Protein AF-A0A0M0J3P8-F1 (afdb_monomer_lite)

Radius of gyration: 69.75 Å; chains: 1; bounding box: 180×52×257 Å

Foldseek 3Di:
DVVVVVVVVVVVVVVVVVVVVVVVVVVVVVVVVVVVVVVVVVVVVVVVVVVVVVVVVVVVVVVVVVVVVVVVVVVVVVVVVVVVVVVVVVVVVVVVVVVVVVVVVVVVVVVVVVVVVVVVVVVVVVVVVVVVVVVVVVVVVVVVVVVVVVVVVVVVVVVVVVDPDDDDDPVVVVVVVVVVVVVVVVVVVVVVVVVVVVVVVVVVVVVVVVVVVVVVVVVVVVVVVVVVPPDDDDDDDDDDDDCCVVCVVVVVVVVVVVVVVVVVVVVVVVVVVVVVVVVVVVVVVVVVVVVVVVVVVVVVVVVVVVVVVVVVVVVVVVVVVVVVVVVVVVVVVVVVVVVVVVVVVVVVVVVVVVVVVVVVVVVVVVVVVVVVVVVVVVVVVVVVVVVVVVVVVVVVVVVVVVVVVVVVVVVVVVVVVVVVVVVVVVVVPPPDDDDDDDDDDDDDPPVVVVVVVVVVVVVVVVVVVVVVVVVVVVVVVVVVVVVVVVVVVVVVVVVVVVVCCVPPVVVVVVVVVVVVVVVVVVVVVVVVVVVVVVVVVVVVVVVVVVVVVVVVVVVVVVVVVVVVVVVVVVVVVVVVVVVVVVVVVVVVVVVVVVPVVPPVVPPVPPPPPDPPDPPPPPVVVVVVPVVVVVVVVVVVVVVVVVVVVVVVVVVVVVVVVVVVVVVVVVVVVVVVVVVVVVVVVVVVVVVVVVVVVVVVVLVVVLVVLVVVLVVLVVVLVVLVVVLVVLVVVLVVLVVVLVVLVVVLVVLVVVLVVLVVVVVVDPDDCVVVSVVVNVVSVVVSVVSVVVSVVSVVVSVVSVVVSVVSVVVSVVSVVVSVVSVVVSVVSVVVVVVVVVVVVVVVVVCVVVVVVVVVVVVVVVVVVVVVVVVVVVVCVVVVPDPPPPPPDDDPDDDDDDDDPVVVVLLVLLVVLLVVLVVVVVVVPPADFDPDDSVVLSCVCVVVVPDSVCSNVSSNVNGRD

Secondary structure (DSSP, 8-state):
-HHHHHHHHHHHHHHHHHHHHHHHHHHHHHHHHHHHHHHHHHHHHHHHHHHHHHHHHHHHHHHHHHHHHHHHHHHHHHHHHHHHHHHHHHHHHHHHHHHHHHHHHHHHHHHHHHHHHHHHHHHHHHHHHHHHHHHHHHHHHHHHHHHHHHHHHHHHHHHHHH--S----SHHHHHHHHHHHHHHHHHHHHHHHHHHHHHHHHHHHHHHHHHHHHHHHHHHHHHHHHTTT-SS--------SSSHHHHHHHHHHHHHHHHHHHHHHHHHHHHHHHHHHHHHHHHHHHHHHHHHHHHHHHHHHHHHHHHHHHHHHHHHHHHHHHHHHHHHHHHHHHHHHHHHHHHHHHHHHHHHHHHHHHHHHHHHHHHHHHHHHHHHHHHHHHHHHHHHHHHHHHHHHHHHHHHHHHHHHHHHHHHHHHHHHHHHHTTTSTTS-----------SSSHHHHHHHHHHHHHHHHHHHHHHHHHHHHHHHHHHHHHHHHHHHHHHHHHHHHHHIIIIIHHHHHHHHHHHHHHHHHHHHHHHHHHHHHHHHHHHHHHHHHHHHHHHHHHHHHHHHHHHHHHHHHHHHHHHHHHHHHHHHHHHHHHHTTTTTTGGGSGGGTTS-------STTSSTTSTTTHHHHHHHHHHHHHHHHHHHHHHHHHHHHHHHHHHHHHHHHHHHHHHHHHHHHHHHHHHHHHHHHHHHHHHHHHHHHHHHHHHHHHHHHHHHHHHHHHHHHHHHHHHHHHHHHHHHHHHHHHHHHHHHHHHHHTT--SS-HHHHHHHHHHHHHHHHHHHHHHHHHHHHHHHHHHHHHHHHHHHHHHHHHHHHHHHHHHHHHHHHHHHHHHHHHHHHHHHHHHHHHHHHHHHHHHHHHHHHHHHHHHHHHHT--TTTSSSS---S---S---HHHHHHHHHHHHHHHHHHHHHHHSTT-------HHHHHHHHHHTT--GGGHHHHHHHHHH-

Sequence (957 aa):
MAAAEARLEALKAEVLAAQQVAEEQGKENDRLRHQLGEKQARHNELASKERLAQSRLSTLAVESEDLKELVAGLRDELDAKEFELRSEKEALQQSREQAAQWQRQLGEVRTRLAAAEAAEKTAAERASAAESARALAEADAERARRDAAAQRSESRVAMVQETGMAGGLQATELAAQLRDELQGAQALVRDQAVKLATLAESEHAKSFEIDSLEKRLLALGKLLEEAQSDNSAKESQLGKATHEVWEGALQQQMWNEETKAAKVRLEILQKELEAKNERLREAEQELSVLRASVSQQQVTVASAERALEKMRKAELDHAHELRQMQSRAEQAEATKASLEAQLAQLKASLAEARQASVDKEQAVAHARSQQLAAELRAADAEQRRDTEGRRAAVAEAEVHVAVDRYARLKDVCSDLRARLEQRESALADAYGADETRRNVSEPLAMQQLEEAKDQAKALEQSLAGRDERHKMLLDTLTALRRVLAERENRVRELTEHVARLESVEIPILKEEKEAAREQAAAANKSIQGAELRLSELRQRFDEAQAHVSQLTTTLTEALEAKNTAEEHAAQQATLAAARQREAIEVAEQRRGEATRAEELFAELRGLRDGHHNLKQSYSQAQAELDASAERREAAEDAAELERQRARANAFDLEMMRDALADERSKHRLKEAELLARDEQIRTLNELLEAARAKVRARSDRADELHAHLRQAALEGEARATELAAAHGRISSLEVAVTAKDEQLEHVRSKLKAAAMGKLRHAGGAEASLGASVEALSDELRAKDEQVALLRQSIAVLEEEMLAKEGRAGATDEKHALLQRECAARDEQIMVLAEKLQAAQLEIKIGGSQLGRKNEELAMELQTTKAALMQAQRLAGIDPVAEALTSTKGLVPDGVSLDSQVKGRFFHNTCLLVKVLLAAQTKVKLNNLPIEELYRDVIAKALPVDAWPQYVYERFTG

Structure (mmCIF, N/CA/C/O backbone):
data_AF-A0A0M0J3P8-F1
#
_entry.id   AF-A0A0M0J3P8-F1
#
loop_
_atom_site.group_PDB
_atom_site.id
_atom_site.type_symbol
_atom_site.label_atom_id
_atom_site.label_alt_id
_atom_site.label_comp_id
_atom_site.label_asym_id
_atom_site.label_entity_id
_atom_site.label_seq_id
_atom_site.pdbx_PDB_ins_code
_atom_site.Cartn_x
_atom_site.Cartn_y
_atom_site.Cartn_z
_atom_site.occupancy
_atom_site.B_iso_or_equiv
_atom_site.auth_seq_id
_atom_site.auth_comp_id
_atom_site.auth_asym_id
_atom_site.auth_atom_id
_atom_site.pdbx_PDB_model_num
ATOM 1 N N . MET A 1 1 ? -86.130 1.426 -67.178 1.00 63.56 1 MET A N 1
ATOM 2 C CA . MET A 1 1 ? -86.038 0.469 -66.056 1.00 63.56 1 MET A CA 1
ATOM 3 C C . MET A 1 1 ? -84.650 -0.160 -66.032 1.00 63.56 1 MET A C 1
ATOM 5 O O . MET A 1 1 ? -83.823 0.377 -65.316 1.00 63.56 1 MET A O 1
ATOM 9 N N . ALA A 1 2 ? -84.317 -1.113 -66.911 1.00 72.94 2 ALA A N 1
ATOM 10 C CA . ALA A 1 2 ? -82.998 -1.773 -66.917 1.00 72.94 2 ALA A CA 1
ATOM 11 C C . ALA A 1 2 ? -81.777 -0.820 -66.979 1.00 72.94 2 ALA A C 1
ATOM 13 O O . ALA A 1 2 ? -80.814 -0.996 -66.244 1.00 72.94 2 ALA A O 1
ATOM 14 N N . ALA A 1 3 ? -81.822 0.248 -67.789 1.00 72.44 3 ALA A N 1
ATOM 15 C CA . ALA A 1 3 ? -80.732 1.236 -67.843 1.00 72.44 3 ALA A CA 1
ATOM 16 C C . ALA A 1 3 ? -80.591 2.078 -66.556 1.00 72.44 3 ALA A C 1
ATOM 18 O O . ALA A 1 3 ? -79.498 2.534 -66.230 1.00 72.44 3 ALA A O 1
ATOM 19 N N . ALA A 1 4 ? -81.688 2.283 -65.821 1.00 73.88 4 ALA A N 1
ATOM 20 C CA . ALA A 1 4 ? -81.665 2.988 -64.541 1.00 73.88 4 ALA A CA 1
ATOM 21 C C . ALA A 1 4 ? -81.135 2.079 -63.422 1.00 73.88 4 ALA A C 1
ATOM 23 O O . ALA A 1 4 ? -80.360 2.540 -62.593 1.00 73.88 4 ALA A O 1
ATOM 24 N N . GLU A 1 5 ? -81.478 0.788 -63.446 1.00 80.44 5 GLU A N 1
ATOM 25 C CA . GLU A 1 5 ? -80.933 -0.221 -62.527 1.00 80.44 5 GLU A CA 1
ATOM 26 C C . GLU A 1 5 ? -79.431 -0.430 -62.746 1.00 80.44 5 GLU A C 1
ATOM 28 O O . GLU A 1 5 ? -78.668 -0.391 -61.786 1.00 80.44 5 GLU A O 1
ATOM 33 N N . ALA A 1 6 ? -78.979 -0.530 -64.000 1.00 82.75 6 ALA A N 1
ATOM 34 C CA . ALA A 1 6 ? -77.553 -0.626 -64.314 1.00 82.75 6 ALA A CA 1
ATOM 35 C C . ALA A 1 6 ? -76.767 0.607 -63.836 1.00 82.75 6 ALA A C 1
ATOM 37 O O . ALA A 1 6 ? -75.661 0.482 -63.315 1.00 82.75 6 ALA A O 1
ATOM 38 N N . ARG A 1 7 ? -77.351 1.807 -63.962 1.00 84.25 7 ARG A N 1
ATOM 39 C CA . ARG A 1 7 ? -76.732 3.046 -63.475 1.00 84.25 7 ARG A CA 1
ATOM 40 C C . ARG A 1 7 ? -76.731 3.139 -61.948 1.00 84.25 7 ARG A C 1
ATOM 42 O O . ARG A 1 7 ? -75.782 3.670 -61.383 1.00 84.25 7 ARG A O 1
ATOM 49 N N . LEU A 1 8 ? -77.761 2.616 -61.283 1.00 84.25 8 LEU A N 1
ATOM 50 C CA . LEU A 1 8 ? -77.822 2.544 -59.824 1.00 84.25 8 LEU A CA 1
ATOM 51 C C . LEU A 1 8 ? -76.768 1.572 -59.271 1.00 84.25 8 LEU A C 1
ATOM 53 O O . LEU A 1 8 ? -76.088 1.909 -58.308 1.00 84.25 8 LEU A O 1
ATOM 57 N N . GLU A 1 9 ? -76.594 0.403 -59.890 1.00 85.75 9 GLU A N 1
ATOM 58 C CA . GLU A 1 9 ? -75.560 -0.562 -59.492 1.00 85.75 9 GLU A CA 1
ATOM 59 C C . GLU A 1 9 ? -74.143 -0.044 -59.774 1.00 85.75 9 GLU A C 1
ATOM 61 O O . GLU A 1 9 ? -73.262 -0.194 -58.930 1.00 85.75 9 GLU A O 1
ATOM 66 N N . ALA A 1 10 ? -73.930 0.665 -60.888 1.00 84.62 10 ALA A N 1
ATOM 67 C CA . ALA A 1 10 ? -72.659 1.341 -61.152 1.00 84.62 10 ALA A CA 1
ATOM 68 C C . ALA A 1 10 ? -72.343 2.411 -60.091 1.00 84.62 10 ALA A C 1
ATOM 70 O O . ALA A 1 10 ? -71.235 2.443 -59.564 1.00 84.62 10 ALA A O 1
ATOM 71 N N . LEU A 1 11 ? -73.328 3.232 -59.705 1.00 86.38 11 LEU A N 1
ATOM 72 C CA . LEU A 1 11 ? -73.150 4.233 -58.648 1.00 86.38 11 LEU A CA 1
ATOM 73 C C . LEU A 1 11 ? -72.899 3.596 -57.275 1.00 86.38 11 LEU A C 1
ATOM 75 O O . LEU A 1 11 ? -72.090 4.107 -56.508 1.00 86.38 11 LEU A O 1
ATOM 79 N N . LYS A 1 12 ? -73.544 2.468 -56.950 1.00 87.62 12 LYS A N 1
ATOM 80 C CA . LYS A 1 12 ? -73.247 1.724 -55.713 1.00 87.62 12 LYS A CA 1
ATOM 81 C C . LYS A 1 12 ? -71.823 1.173 -55.713 1.00 87.62 12 LYS A C 1
ATOM 83 O O . LYS A 1 12 ? -71.157 1.248 -54.683 1.00 87.62 12 LYS A O 1
ATOM 88 N N . ALA A 1 13 ? -71.356 0.651 -56.847 1.00 85.88 13 ALA A N 1
ATOM 89 C CA . ALA A 1 13 ? -69.987 0.168 -56.992 1.00 85.88 13 ALA A CA 1
ATOM 90 C C . ALA A 1 13 ? -68.965 1.311 -56.860 1.00 85.88 13 ALA A C 1
ATOM 92 O O . ALA A 1 13 ? -67.968 1.151 -56.161 1.00 85.88 13 ALA A O 1
ATOM 93 N N . GLU A 1 14 ? -69.238 2.481 -57.447 1.00 87.00 14 GLU A N 1
ATOM 94 C CA . GLU A 1 14 ? -68.400 3.677 -57.285 1.00 87.00 14 GLU A CA 1
ATOM 95 C C . GLU A 1 14 ? -68.372 4.173 -55.833 1.00 87.00 14 GLU A C 1
ATOM 97 O O . GLU A 1 14 ? -67.305 4.507 -55.323 1.00 87.00 14 GLU A O 1
ATOM 102 N N . VAL A 1 15 ? -69.512 4.172 -55.134 1.00 86.94 15 VAL A N 1
ATOM 103 C CA . VAL A 1 15 ? -69.578 4.555 -53.714 1.00 86.94 15 VAL A CA 1
ATOM 104 C C . VAL A 1 15 ? -68.813 3.564 -52.834 1.00 86.94 15 VAL A C 1
ATOM 106 O O . VAL A 1 15 ? -68.082 3.993 -51.943 1.00 86.94 15 VAL A O 1
ATOM 109 N N . LEU A 1 16 ? -68.921 2.258 -53.093 1.00 87.94 16 LEU A N 1
ATOM 110 C CA . LEU A 1 16 ? -68.153 1.234 -52.377 1.00 87.94 16 LEU A CA 1
ATOM 111 C C . LEU A 1 16 ? -66.647 1.366 -52.631 1.00 87.94 16 LEU A C 1
ATOM 113 O O . LEU A 1 16 ? -65.863 1.290 -51.688 1.00 87.94 16 LEU A O 1
ATOM 117 N N . ALA A 1 17 ? -66.238 1.623 -53.875 1.00 84.44 17 ALA A N 1
ATOM 118 C CA . ALA A 1 17 ? -64.838 1.868 -54.207 1.00 84.44 17 ALA A CA 1
ATOM 119 C C . ALA A 1 17 ? -64.314 3.142 -53.521 1.00 84.44 17 ALA A C 1
ATOM 121 O O . ALA A 1 17 ? -63.229 3.134 -52.945 1.00 84.44 17 ALA A O 1
ATOM 122 N N . ALA A 1 18 ? -65.104 4.220 -53.502 1.00 82.56 18 ALA A N 1
ATOM 123 C CA . ALA A 1 18 ? -64.752 5.451 -52.799 1.00 82.56 18 ALA A CA 1
ATOM 124 C C . ALA A 1 18 ? -64.644 5.248 -51.276 1.00 82.56 18 ALA A C 1
ATOM 126 O O . ALA A 1 18 ? -63.748 5.812 -50.648 1.00 82.56 18 ALA A O 1
ATOM 127 N N . GLN A 1 19 ? -65.507 4.417 -50.681 1.00 85.94 19 GLN A N 1
ATOM 128 C CA . GLN A 1 19 ? -65.422 4.047 -49.265 1.00 85.94 19 GLN A CA 1
ATOM 129 C C . GLN A 1 19 ? -64.157 3.240 -48.959 1.00 85.94 19 GLN A C 1
ATOM 131 O O . GLN A 1 19 ? -63.469 3.548 -47.990 1.00 85.94 19 GLN A O 1
ATOM 136 N N . GLN A 1 20 ? -63.800 2.271 -49.806 1.00 87.50 20 GLN A N 1
ATOM 137 C CA . GLN A 1 20 ? -62.567 1.494 -49.641 1.00 87.50 20 GLN A CA 1
ATOM 138 C C . GLN A 1 20 ? -61.318 2.377 -49.737 1.00 87.50 20 GLN A C 1
ATOM 140 O O . GLN A 1 20 ? -60.437 2.282 -48.885 1.00 87.50 20 GLN A O 1
ATOM 145 N N . VAL A 1 21 ? -61.274 3.301 -50.702 1.00 87.31 21 VAL A N 1
ATOM 146 C CA . VAL A 1 21 ? -60.168 4.264 -50.828 1.00 87.31 21 VAL A CA 1
ATOM 147 C C . VAL A 1 21 ? -60.084 5.173 -49.598 1.00 87.31 21 VAL A C 1
ATOM 149 O O . VAL A 1 21 ? -58.990 5.418 -49.093 1.00 87.31 21 VAL A O 1
ATOM 152 N N . ALA A 1 22 ? -61.217 5.644 -49.068 1.00 84.38 22 ALA A N 1
ATOM 153 C CA . ALA A 1 22 ? -61.234 6.463 -47.857 1.00 84.38 22 ALA A CA 1
ATOM 154 C C . ALA A 1 22 ? -60.759 5.687 -46.613 1.00 84.38 22 ALA A C 1
ATOM 156 O O . ALA A 1 22 ? -60.029 6.235 -45.786 1.00 84.38 22 ALA A O 1
ATOM 157 N N . GLU A 1 23 ? -61.120 4.408 -46.483 1.00 87.88 23 GLU A N 1
ATOM 158 C CA . GLU A 1 23 ? -60.638 3.544 -45.399 1.00 87.88 23 GLU A CA 1
ATOM 159 C C . GLU A 1 23 ? -59.135 3.261 -45.498 1.00 87.88 23 GLU A C 1
ATOM 161 O O . GLU A 1 23 ? -58.435 3.268 -44.482 1.00 87.88 23 GLU A O 1
ATOM 166 N N . GLU A 1 24 ? -58.620 3.020 -46.703 1.00 87.94 24 GLU A N 1
ATOM 167 C CA . GLU A 1 24 ? -57.187 2.820 -46.936 1.00 87.94 24 GLU A CA 1
ATOM 168 C C . GLU A 1 24 ? -56.390 4.089 -46.632 1.00 87.94 24 GLU A C 1
ATOM 170 O O . GLU A 1 24 ? -55.391 4.023 -45.911 1.00 87.94 24 GLU A O 1
ATOM 175 N N . GLN A 1 25 ? -56.882 5.252 -47.067 1.00 86.94 25 GLN A N 1
ATOM 176 C CA . GLN A 1 25 ? -56.294 6.549 -46.728 1.00 86.94 25 GLN A CA 1
ATOM 177 C C . GLN A 1 25 ? -56.341 6.829 -45.222 1.00 86.94 25 GLN A C 1
ATOM 179 O O . GLN A 1 25 ? -55.381 7.368 -44.672 1.00 86.94 25 GLN A O 1
ATOM 184 N N . GLY A 1 26 ? -57.416 6.432 -44.532 1.00 89.94 26 GLY A N 1
ATOM 185 C CA . GLY A 1 26 ? -57.510 6.512 -43.072 1.00 89.94 26 GLY A CA 1
ATOM 186 C C . GLY A 1 26 ? -56.429 5.678 -42.380 1.00 89.94 26 GLY A C 1
ATOM 187 O O . GLY A 1 26 ? -55.667 6.201 -41.566 1.00 89.94 26 GLY A O 1
ATOM 188 N N . LYS A 1 27 ? -56.282 4.408 -42.781 1.00 89.38 27 LYS A N 1
ATOM 189 C CA . LYS A 1 27 ? -55.246 3.500 -42.254 1.00 89.38 27 LYS A CA 1
ATOM 190 C C . LYS A 1 27 ? -53.832 4.007 -42.539 1.00 89.38 27 LYS A C 1
ATOM 192 O O . LYS A 1 27 ? -52.942 3.849 -41.703 1.00 89.38 27 LYS A O 1
ATOM 197 N N . GLU A 1 28 ? -53.604 4.601 -43.706 1.00 88.75 28 GLU A N 1
ATOM 198 C CA . GLU A 1 28 ? -52.317 5.201 -44.055 1.00 88.75 28 GLU A CA 1
ATOM 199 C C . GLU A 1 28 ? -52.019 6.444 -43.203 1.00 88.75 28 GLU A C 1
ATOM 201 O O . GLU A 1 28 ? -50.912 6.573 -42.677 1.00 88.75 28 GLU A O 1
ATOM 206 N N . ASN A 1 29 ? -53.011 7.308 -42.971 1.00 85.25 29 ASN A N 1
ATOM 207 C CA . ASN A 1 29 ? -52.860 8.477 -42.101 1.00 85.25 29 ASN A CA 1
ATOM 208 C C . ASN A 1 29 ? -52.527 8.066 -40.657 1.00 85.25 29 ASN A C 1
ATOM 210 O O . ASN A 1 29 ? -51.629 8.641 -40.040 1.00 85.25 29 ASN A O 1
ATOM 214 N N . ASP A 1 30 ? -53.176 7.022 -40.142 1.00 88.56 30 ASP A N 1
ATOM 215 C CA . ASP A 1 30 ? -52.903 6.495 -38.802 1.00 88.56 30 ASP A CA 1
ATOM 216 C C . ASP A 1 30 ? -51.495 5.889 -38.693 1.00 88.56 30 ASP A C 1
ATOM 218 O O . ASP A 1 30 ? -50.786 6.135 -37.712 1.00 88.56 30 ASP A O 1
ATOM 222 N N . ARG A 1 31 ? -51.028 5.176 -39.729 1.00 88.38 31 ARG A N 1
ATOM 223 C CA . ARG A 1 31 ? -49.635 4.694 -39.802 1.00 88.38 31 ARG A CA 1
ATOM 224 C C . ARG A 1 31 ? -48.636 5.847 -39.795 1.00 88.38 31 ARG A C 1
ATOM 226 O O . ARG A 1 31 ? -47.643 5.785 -39.071 1.00 88.38 31 ARG A O 1
ATOM 233 N N . LEU A 1 32 ? -48.896 6.907 -40.560 1.00 88.44 32 LEU A N 1
ATOM 234 C CA . LEU A 1 32 ? -48.031 8.087 -40.602 1.00 88.44 32 LEU A CA 1
ATOM 235 C C . LEU A 1 32 ? -48.004 8.821 -39.256 1.00 88.44 32 LEU A C 1
ATOM 237 O O . LEU A 1 32 ? -46.932 9.228 -38.809 1.00 88.44 32 LEU A O 1
ATOM 241 N N . ARG A 1 33 ? -49.145 8.929 -38.564 1.00 88.06 33 ARG A N 1
ATOM 242 C CA . ARG A 1 33 ? -49.219 9.497 -37.207 1.00 88.06 33 ARG A CA 1
ATOM 243 C C . ARG A 1 33 ? -48.419 8.677 -36.199 1.00 88.06 33 ARG A C 1
ATOM 245 O O . ARG A 1 33 ? -47.676 9.259 -35.411 1.00 88.06 33 ARG A O 1
ATOM 252 N N . HIS A 1 34 ? -48.499 7.347 -36.262 1.00 86.31 34 HIS A N 1
ATOM 253 C CA . HIS A 1 34 ? -47.704 6.468 -35.401 1.00 86.31 34 HIS A CA 1
ATOM 254 C C . HIS A 1 34 ? -46.199 6.631 -35.660 1.00 86.31 34 HIS A C 1
ATOM 256 O O . HIS A 1 34 ? -45.419 6.799 -34.723 1.00 86.31 34 HIS A O 1
ATOM 262 N N . GLN A 1 35 ? -45.778 6.655 -36.928 1.00 87.50 35 GLN A N 1
ATOM 263 C CA . GLN A 1 35 ? -44.373 6.876 -37.293 1.00 87.50 35 GLN A CA 1
ATOM 264 C C . GLN A 1 35 ? -43.867 8.260 -36.866 1.00 87.50 35 GLN A C 1
ATOM 266 O O . GLN A 1 35 ? -42.714 8.399 -36.453 1.00 87.50 35 GLN A O 1
ATOM 271 N N . LEU A 1 36 ? -44.713 9.292 -36.950 1.00 85.94 36 LEU A N 1
ATOM 272 C CA . LEU A 1 36 ? -44.378 10.633 -36.477 1.00 85.94 36 LEU A CA 1
ATOM 273 C C . LEU A 1 36 ? -44.200 10.652 -34.951 1.00 85.94 36 LEU A C 1
ATOM 275 O O . LEU A 1 36 ? -43.225 11.223 -34.464 1.00 85.94 36 LEU A O 1
ATOM 279 N N . GLY A 1 37 ? -45.086 9.975 -34.214 1.00 87.81 37 GLY A N 1
ATOM 280 C CA . GLY A 1 37 ? -44.992 9.816 -32.762 1.00 87.81 37 GLY A CA 1
ATOM 281 C C . GLY A 1 37 ? -43.718 9.087 -32.329 1.00 87.81 37 GLY A C 1
ATOM 282 O O . GLY A 1 37 ? -43.009 9.559 -31.442 1.00 87.81 37 GLY A O 1
ATOM 283 N N . GLU A 1 38 ? -43.349 7.997 -33.008 1.00 86.12 38 GLU A N 1
ATOM 284 C CA . GLU A 1 38 ? -42.089 7.286 -32.749 1.00 86.12 38 GLU A CA 1
ATOM 285 C C . GLU A 1 38 ? -40.857 8.154 -33.029 1.00 86.12 38 GLU A C 1
ATOM 287 O O . GLU A 1 38 ? -39.900 8.152 -32.251 1.00 86.12 38 GLU A O 1
ATOM 292 N N . LYS A 1 39 ? -40.866 8.925 -34.124 1.00 86.31 39 LYS A N 1
ATOM 293 C CA . LYS A 1 39 ? -39.774 9.856 -34.441 1.00 86.31 39 LYS A CA 1
ATOM 294 C C . LYS A 1 39 ? -39.656 10.963 -33.396 1.00 86.31 39 LYS A C 1
ATOM 296 O O . LYS A 1 39 ? -38.540 11.281 -32.992 1.00 86.31 39 LYS A O 1
ATOM 301 N N . GLN A 1 40 ? -40.775 11.511 -32.924 1.00 86.81 40 GLN A N 1
ATOM 302 C CA . GLN A 1 40 ? -40.788 12.508 -31.851 1.00 86.81 40 GLN A CA 1
ATOM 303 C C . GLN A 1 40 ? -40.293 11.925 -30.521 1.00 86.81 40 GLN A C 1
ATOM 305 O O . GLN A 1 40 ? -39.489 12.564 -29.845 1.00 86.81 40 GLN A O 1
ATOM 310 N N . ALA A 1 41 ? -40.685 10.697 -30.172 1.00 83.44 41 ALA A N 1
ATOM 311 C CA . ALA A 1 41 ? -40.192 10.016 -28.977 1.00 83.44 41 ALA A CA 1
ATOM 312 C C . ALA A 1 41 ? -38.671 9.794 -29.031 1.00 83.44 41 ALA A C 1
ATOM 314 O O . ALA A 1 41 ? -37.966 10.146 -28.086 1.00 83.44 41 ALA A O 1
ATOM 315 N N . ARG A 1 42 ? -38.145 9.312 -30.168 1.00 84.62 42 ARG A N 1
ATOM 316 C CA . ARG A 1 42 ? -36.695 9.144 -30.377 1.00 84.62 42 ARG A CA 1
ATOM 317 C C . ARG A 1 42 ? -35.944 10.471 -30.325 1.00 84.62 42 ARG A C 1
ATOM 319 O O . ARG A 1 42 ? -34.864 10.536 -29.748 1.00 84.62 42 ARG A O 1
ATOM 326 N N . HIS A 1 43 ? -36.509 11.532 -30.897 1.00 85.38 43 HIS A N 1
ATOM 327 C CA . HIS A 1 43 ? -35.913 12.864 -30.834 1.00 85.38 43 HIS A CA 1
ATOM 328 C C . HIS A 1 43 ? -35.846 13.384 -29.389 1.00 85.38 43 HIS A C 1
ATOM 330 O O . HIS A 1 43 ? -34.814 13.896 -28.964 1.00 85.38 43 HIS A O 1
ATOM 336 N N . ASN A 1 44 ? -36.910 13.199 -28.604 1.00 84.75 44 ASN A N 1
ATOM 337 C CA . ASN A 1 44 ? -36.936 13.594 -27.195 1.00 84.75 44 ASN A CA 1
ATOM 338 C C . ASN A 1 44 ? -35.958 12.773 -26.339 1.00 84.75 44 ASN A C 1
ATOM 340 O O . ASN A 1 44 ? -35.322 13.323 -25.442 1.00 84.75 44 ASN A O 1
ATOM 344 N N . GLU A 1 45 ? -35.797 11.481 -26.632 1.00 87.38 45 GLU A N 1
ATOM 345 C CA . GLU A 1 45 ? -34.814 10.618 -25.972 1.00 87.38 45 GLU A CA 1
ATOM 346 C C . GLU A 1 45 ? -33.368 11.017 -26.313 1.00 87.38 45 GLU A C 1
ATOM 348 O O . GLU A 1 45 ? -32.497 11.023 -25.446 1.00 87.38 45 GLU A O 1
ATOM 353 N N . LEU A 1 46 ? -33.092 11.390 -27.565 1.00 86.00 46 LEU A N 1
ATOM 354 C CA . LEU A 1 46 ? -31.776 11.900 -27.956 1.00 86.00 46 LEU A CA 1
ATOM 355 C C . LEU A 1 46 ? -31.483 13.251 -27.296 1.00 86.00 46 LEU A C 1
ATOM 357 O O . LEU A 1 46 ? -30.403 13.425 -26.738 1.00 86.00 46 LEU A O 1
ATOM 361 N N . ALA A 1 47 ? -32.459 14.160 -27.266 1.00 83.19 47 ALA A N 1
ATOM 362 C CA . ALA A 1 47 ? -32.320 15.452 -26.601 1.00 83.19 47 ALA A CA 1
ATOM 363 C C . ALA A 1 47 ? -32.109 15.313 -25.080 1.00 83.19 47 ALA A C 1
ATOM 365 O O . ALA A 1 47 ? -31.356 16.085 -24.487 1.00 83.19 47 ALA A O 1
ATOM 366 N N . SER A 1 48 ? -32.735 14.327 -24.424 1.00 82.88 48 SER A N 1
ATOM 367 C CA . SER A 1 48 ? -32.503 14.070 -22.995 1.00 82.88 48 SER A CA 1
ATOM 368 C C . SER A 1 48 ? -31.115 13.475 -22.735 1.00 82.88 48 SER A C 1
ATOM 370 O O . SER A 1 48 ? -30.436 13.908 -21.801 1.00 82.88 48 SER A O 1
ATOM 372 N N . LYS A 1 49 ? -30.648 12.555 -23.591 1.00 85.81 49 LYS A N 1
ATOM 373 C CA . LYS A 1 49 ? -29.280 12.011 -23.534 1.00 85.81 49 LYS A CA 1
ATOM 374 C C . LYS A 1 49 ? -28.225 13.088 -23.773 1.00 85.81 49 LYS A C 1
ATOM 376 O O . LYS A 1 49 ? -27.212 13.093 -23.080 1.00 85.81 49 LYS A O 1
ATOM 381 N N . GLU A 1 50 ? -28.471 14.015 -24.694 1.00 85.19 50 GLU A N 1
ATOM 382 C CA . GLU A 1 50 ? -27.573 15.138 -24.968 1.00 85.19 50 GLU A CA 1
ATOM 383 C C . GLU A 1 50 ? -27.484 16.100 -23.778 1.00 85.19 50 GLU A C 1
ATOM 385 O O . GLU A 1 50 ? -26.382 16.439 -23.354 1.00 85.19 50 GLU A O 1
ATOM 390 N N . ARG A 1 51 ? -28.614 16.455 -23.151 1.00 84.56 51 ARG A N 1
ATOM 391 C CA . ARG A 1 51 ? -28.614 17.263 -21.916 1.00 84.56 51 ARG A CA 1
ATOM 392 C C . ARG A 1 51 ? -27.872 16.575 -20.772 1.00 84.56 51 ARG A C 1
ATOM 394 O O . ARG A 1 51 ? -27.138 17.227 -20.035 1.00 84.56 51 ARG A O 1
ATOM 401 N N . LEU A 1 52 ? -28.027 15.258 -20.632 1.00 83.56 52 LEU A N 1
ATOM 402 C CA . LEU A 1 52 ? -27.328 14.482 -19.608 1.00 83.56 52 LEU A CA 1
ATOM 403 C C . LEU A 1 52 ? -25.820 14.389 -19.893 1.00 83.56 52 LEU A C 1
ATOM 405 O O . LEU A 1 52 ? -25.015 14.471 -18.969 1.00 83.56 52 LEU A O 1
ATOM 409 N N . ALA A 1 53 ? -25.424 14.281 -21.164 1.00 79.12 53 ALA A N 1
ATOM 410 C CA . ALA A 1 53 ? -24.024 14.343 -21.574 1.00 79.12 53 ALA A CA 1
ATOM 411 C C . ALA A 1 53 ? -23.416 15.735 -21.330 1.00 79.12 53 ALA A C 1
ATOM 413 O O . ALA A 1 53 ? -22.320 15.823 -20.786 1.00 79.12 53 ALA A O 1
ATOM 414 N N . GLN A 1 54 ? -24.137 16.813 -21.651 1.00 81.50 54 GLN A N 1
ATOM 415 C CA . GLN A 1 54 ? -23.706 18.189 -21.378 1.00 81.50 54 GLN A CA 1
ATOM 416 C C . GLN A 1 54 ? -23.568 18.456 -19.873 1.00 81.50 54 GLN A C 1
ATOM 418 O O . GLN A 1 54 ? -22.566 19.022 -19.448 1.00 81.50 54 GLN A O 1
ATOM 423 N N . SER A 1 55 ? -24.509 17.975 -19.054 1.00 84.12 55 SER A N 1
ATOM 424 C CA . SER A 1 55 ? -24.412 18.056 -17.590 1.00 84.12 55 SER A CA 1
ATOM 425 C C . SER A 1 55 ? -23.190 17.300 -17.053 1.00 84.12 55 SER A C 1
ATOM 427 O O . SER A 1 55 ? -22.453 17.846 -16.234 1.00 84.12 55 SER A O 1
ATOM 429 N N . ARG A 1 56 ? -22.910 16.096 -17.571 1.00 83.25 56 ARG A N 1
ATOM 430 C CA . ARG A 1 56 ? -21.707 15.330 -17.202 1.00 83.25 56 ARG A CA 1
ATOM 431 C C . ARG A 1 56 ? -20.411 16.016 -17.625 1.00 83.25 56 ARG A C 1
ATOM 433 O O . ARG A 1 56 ? -19.432 15.968 -16.892 1.00 83.25 56 ARG A O 1
ATOM 440 N N . LEU A 1 57 ? -20.392 16.654 -18.792 1.00 80.94 57 LEU A N 1
ATOM 441 C CA . LEU A 1 57 ? -19.235 17.428 -19.239 1.00 80.94 57 LEU A CA 1
ATOM 442 C C . LEU A 1 57 ? -19.015 18.662 -18.359 1.00 80.94 57 LEU A C 1
ATOM 444 O O . LEU A 1 57 ? -17.871 18.958 -18.036 1.00 80.94 57 LEU A O 1
ATOM 448 N N . SER A 1 58 ? -20.081 19.337 -17.911 1.00 81.50 58 SER A N 1
ATOM 449 C CA . SER A 1 58 ? -19.940 20.453 -16.968 1.00 81.50 58 SER A CA 1
ATOM 450 C C . SER A 1 58 ? -19.429 20.013 -15.596 1.00 81.50 58 SER A C 1
ATOM 452 O O . SER A 1 58 ? -18.567 20.686 -15.047 1.00 81.50 58 SER A O 1
ATOM 454 N N . THR A 1 59 ? -19.880 18.870 -15.064 1.00 82.38 59 THR A N 1
ATOM 455 C CA . THR A 1 59 ? -19.355 18.351 -13.789 1.00 82.38 59 THR A CA 1
ATOM 456 C C . THR A 1 59 ? -17.899 17.922 -13.921 1.00 82.38 59 THR A C 1
ATOM 458 O O . THR A 1 59 ? -17.095 18.279 -13.074 1.00 82.38 59 THR A O 1
ATOM 461 N N . LEU A 1 60 ? -17.527 17.256 -15.020 1.00 80.75 60 LEU A N 1
ATOM 462 C CA . LEU A 1 60 ? -16.130 16.886 -15.278 1.00 80.75 60 LEU A CA 1
ATOM 463 C C . LEU A 1 60 ? -15.222 18.109 -15.480 1.00 80.75 60 LEU A C 1
ATOM 465 O O . LEU A 1 60 ? -14.043 18.052 -15.148 1.00 80.75 60 LEU A O 1
ATOM 469 N N . ALA A 1 61 ? -15.748 19.211 -16.022 1.00 80.62 61 ALA A N 1
ATOM 470 C CA . ALA A 1 61 ? -14.998 20.458 -16.150 1.00 80.62 61 ALA A CA 1
ATOM 471 C C . ALA A 1 61 ? -14.734 21.113 -14.785 1.00 80.62 61 ALA A C 1
ATOM 473 O O . ALA A 1 61 ? -13.628 21.595 -14.567 1.00 80.62 61 ALA A O 1
ATOM 474 N N . VAL A 1 62 ? -15.710 21.081 -13.869 1.00 83.19 62 VAL A N 1
ATOM 475 C CA . VAL A 1 62 ? -15.534 21.552 -12.484 1.00 83.19 62 VAL A CA 1
ATOM 476 C C . VAL A 1 62 ? -14.550 20.653 -11.733 1.00 83.19 62 VAL A C 1
ATOM 478 O O . VAL A 1 62 ? -13.563 21.152 -11.210 1.00 83.19 62 VAL A O 1
ATOM 481 N N . GLU A 1 63 ? -14.726 19.329 -11.794 1.00 82.62 63 GLU A N 1
ATOM 482 C CA . GLU A 1 63 ? -13.798 18.368 -11.176 1.00 82.62 63 GLU A CA 1
ATOM 483 C C . GLU A 1 63 ? -12.367 18.516 -11.721 1.00 82.62 63 GLU A C 1
ATOM 485 O O . GLU A 1 63 ? -11.393 18.376 -10.986 1.00 82.62 63 GLU A O 1
ATOM 490 N N . SER A 1 64 ? -12.211 18.826 -13.013 1.00 82.12 64 SER A N 1
ATOM 491 C CA . SER A 1 64 ? -10.896 19.096 -13.598 1.00 82.12 64 SER A CA 1
ATOM 492 C C . SER A 1 64 ? -10.262 20.382 -13.073 1.00 82.12 64 SER A C 1
ATOM 494 O O . SER A 1 64 ? -9.034 20.461 -13.090 1.00 82.12 64 SER A O 1
ATOM 496 N N . GLU A 1 65 ? -11.043 21.389 -12.693 1.00 83.88 65 GLU A N 1
ATOM 497 C CA . GLU A 1 65 ? -10.518 22.641 -12.146 1.00 83.88 65 GLU A CA 1
ATOM 498 C C . GLU A 1 65 ? -10.141 22.460 -10.671 1.00 83.88 65 GLU A C 1
ATOM 500 O O . GLU A 1 65 ? -9.020 22.794 -10.296 1.00 83.88 65 GLU A O 1
ATOM 505 N N . ASP A 1 66 ? -10.979 21.769 -9.894 1.00 83.62 66 ASP A N 1
ATOM 506 C CA . ASP A 1 66 ? -10.682 21.386 -8.508 1.00 83.62 66 ASP A CA 1
ATOM 507 C C . ASP A 1 66 ? -9.398 20.536 -8.423 1.00 83.62 66 ASP A C 1
ATOM 509 O O . ASP A 1 66 ? -8.546 20.741 -7.558 1.00 83.62 66 ASP A O 1
ATOM 513 N N . LEU A 1 67 ? -9.198 19.607 -9.368 1.00 81.75 67 LEU A N 1
ATOM 514 C CA . LEU A 1 67 ? -7.966 18.815 -9.450 1.00 81.75 67 LEU A CA 1
ATOM 515 C C . LEU A 1 67 ? -6.738 19.655 -9.823 1.00 81.75 67 LEU A C 1
ATOM 517 O O . LEU A 1 67 ? -5.636 19.338 -9.377 1.00 81.75 67 LEU A O 1
ATOM 521 N N . LYS A 1 68 ? -6.886 20.714 -10.629 1.00 84.12 68 LYS A N 1
ATOM 522 C CA . LYS A 1 68 ? -5.769 21.628 -10.917 1.00 84.12 68 LYS A CA 1
ATOM 523 C C . LYS A 1 68 ? -5.402 22.451 -9.690 1.00 84.12 68 LYS A C 1
ATOM 525 O O . LYS A 1 68 ? -4.210 22.613 -9.439 1.00 84.12 68 LYS A O 1
ATOM 530 N N . GLU A 1 69 ? -6.388 22.927 -8.932 1.00 84.88 69 GLU A N 1
ATOM 531 C CA . GLU A 1 69 ? -6.153 23.634 -7.669 1.00 84.88 69 GLU A CA 1
ATOM 532 C C . GLU A 1 69 ? -5.485 22.718 -6.637 1.00 84.88 69 GLU A C 1
ATOM 534 O O . GLU A 1 69 ? -4.498 23.114 -6.020 1.00 84.88 69 GLU A O 1
ATOM 539 N N . LEU A 1 70 ? -5.921 21.459 -6.530 1.00 83.81 70 LEU A N 1
ATOM 540 C CA . LEU A 1 70 ? -5.281 20.465 -5.664 1.00 83.81 70 LEU A CA 1
ATOM 541 C C . LEU A 1 70 ? -3.828 20.189 -6.083 1.00 83.81 70 LEU A C 1
ATOM 543 O O . LEU A 1 70 ? -2.937 20.146 -5.241 1.00 83.81 70 LEU A O 1
ATOM 547 N N . VAL A 1 71 ? -3.561 20.022 -7.383 1.00 83.31 71 VAL A N 1
ATOM 548 C CA . VAL A 1 71 ? -2.194 19.810 -7.893 1.00 83.31 71 VAL A CA 1
ATOM 549 C C . VAL A 1 71 ? -1.316 21.044 -7.676 1.00 83.31 71 VAL A C 1
ATOM 551 O O . VAL A 1 71 ? -0.123 20.887 -7.420 1.00 83.31 71 VAL A O 1
ATOM 554 N N . ALA A 1 72 ? -1.873 22.253 -7.764 1.00 83.00 72 ALA A N 1
ATOM 555 C CA . ALA A 1 72 ? -1.157 23.478 -7.418 1.00 83.00 72 ALA A CA 1
ATOM 556 C C . ALA A 1 72 ? -0.818 23.515 -5.918 1.00 83.00 72 ALA A C 1
ATOM 558 O O . ALA A 1 72 ? 0.347 23.692 -5.578 1.00 83.00 72 ALA A O 1
ATOM 559 N N . GLY A 1 73 ? -1.781 23.214 -5.040 1.00 85.94 73 GLY A N 1
ATOM 560 C CA . GLY A 1 73 ? -1.549 23.131 -3.595 1.00 85.94 73 GLY A CA 1
ATOM 561 C C . GLY A 1 73 ? -0.507 22.076 -3.210 1.00 85.94 73 GLY A C 1
ATOM 562 O O . GLY A 1 73 ? 0.398 22.355 -2.431 1.00 85.94 73 GLY A O 1
ATOM 563 N N . LEU A 1 74 ? -0.554 20.889 -3.823 1.00 81.25 74 LEU A N 1
ATOM 564 C CA . LEU A 1 74 ? 0.441 19.834 -3.592 1.00 81.25 74 LEU A CA 1
ATOM 565 C C . LEU A 1 74 ? 1.839 20.207 -4.105 1.00 81.25 74 LEU A C 1
ATOM 567 O O . LEU A 1 74 ? 2.831 19.737 -3.552 1.00 81.25 74 LEU A O 1
ATOM 571 N N . ARG A 1 75 ? 1.944 21.029 -5.158 1.00 84.75 75 ARG A N 1
ATOM 572 C CA . ARG A 1 75 ? 3.237 21.564 -5.617 1.00 84.75 75 ARG A CA 1
ATOM 573 C C . ARG A 1 75 ? 3.797 22.572 -4.627 1.00 84.75 75 ARG A C 1
ATOM 575 O O . ARG A 1 75 ? 4.970 22.466 -4.293 1.00 84.75 75 ARG A O 1
ATOM 582 N N . ASP A 1 76 ? 2.962 23.465 -4.110 1.00 86.56 76 ASP A N 1
ATOM 583 C CA . ASP A 1 76 ? 3.378 24.435 -3.096 1.00 86.56 76 ASP A CA 1
ATOM 584 C C . ASP A 1 76 ? 3.808 23.732 -1.792 1.00 86.56 76 ASP A C 1
ATOM 586 O O . ASP A 1 76 ? 4.814 24.100 -1.185 1.00 86.56 76 ASP A O 1
ATOM 590 N N . GLU A 1 77 ? 3.109 22.665 -1.386 1.00 85.25 77 GLU A N 1
ATOM 591 C CA . GLU A 1 77 ? 3.506 21.819 -0.252 1.00 85.25 77 GLU A CA 1
ATOM 592 C C . GLU A 1 77 ? 4.814 21.058 -0.511 1.00 85.25 77 GLU A C 1
ATOM 594 O O . GLU A 1 77 ? 5.656 20.959 0.385 1.00 85.25 77 GLU A O 1
ATOM 599 N N . LEU A 1 78 ? 5.012 20.536 -1.727 1.00 85.06 78 LEU A N 1
ATOM 600 C CA . LEU A 1 78 ? 6.261 19.881 -2.116 1.00 85.06 78 LEU A CA 1
ATOM 601 C C . LEU A 1 78 ? 7.429 20.874 -2.077 1.00 85.06 78 LEU A C 1
ATOM 603 O O . LEU A 1 78 ? 8.466 20.561 -1.499 1.00 85.06 78 LEU A O 1
ATOM 607 N N . ASP A 1 79 ? 7.248 22.076 -2.622 1.00 85.88 79 ASP A N 1
ATOM 608 C CA . ASP A 1 79 ? 8.259 23.134 -2.619 1.00 85.88 79 ASP A CA 1
ATOM 609 C C . ASP A 1 79 ? 8.579 23.593 -1.185 1.00 85.88 79 ASP A C 1
ATOM 611 O O . ASP A 1 79 ? 9.749 23.783 -0.837 1.00 85.88 79 ASP A O 1
ATOM 615 N N . ALA A 1 80 ? 7.569 23.684 -0.311 1.00 86.00 80 ALA A N 1
ATOM 616 C CA . ALA A 1 80 ? 7.760 23.956 1.113 1.00 86.00 80 ALA A CA 1
ATOM 617 C C . ALA A 1 80 ? 8.543 22.832 1.816 1.00 86.00 80 ALA A C 1
ATOM 619 O O . ALA A 1 80 ? 9.474 23.108 2.575 1.00 86.00 80 ALA A O 1
ATOM 620 N N . LYS A 1 81 ? 8.236 21.562 1.526 1.00 85.81 81 LYS A N 1
ATOM 621 C CA . LYS A 1 81 ? 8.959 20.405 2.080 1.00 85.81 81 LYS A CA 1
ATOM 622 C C . LYS A 1 81 ? 10.380 20.288 1.544 1.00 85.81 81 LYS A C 1
ATOM 624 O O . LYS A 1 81 ? 11.287 19.925 2.290 1.00 85.81 81 LYS A O 1
ATOM 629 N N . GLU A 1 82 ? 10.614 20.621 0.279 1.00 86.12 82 GLU A N 1
ATOM 630 C CA . GLU A 1 82 ? 11.962 20.713 -0.277 1.00 86.12 82 GLU A CA 1
ATOM 631 C C . GLU A 1 82 ? 12.767 21.836 0.377 1.00 86.12 82 GLU A C 1
ATOM 633 O O . GLU A 1 82 ? 13.961 21.662 0.630 1.00 86.12 82 GLU A O 1
ATOM 638 N N . PHE A 1 83 ? 12.131 22.969 0.675 1.00 88.19 83 PHE A N 1
ATOM 639 C CA . PHE A 1 83 ? 12.755 24.061 1.413 1.00 88.19 83 PHE A CA 1
ATOM 640 C C . PHE A 1 83 ? 13.093 23.657 2.859 1.00 88.19 83 PHE A C 1
ATOM 642 O O . PHE A 1 83 ? 14.215 23.896 3.307 1.00 88.19 83 PHE A O 1
ATOM 649 N N . GLU A 1 84 ? 12.185 22.975 3.564 1.00 85.75 84 GLU A N 1
ATOM 650 C CA . GLU A 1 84 ? 12.441 22.389 4.890 1.00 85.75 84 GLU A CA 1
ATOM 651 C C . GLU A 1 84 ? 13.592 21.371 4.848 1.00 85.75 84 GLU A C 1
ATOM 653 O O . GLU A 1 84 ? 14.522 21.459 5.640 1.00 85.75 84 GLU A O 1
ATOM 658 N N . LEU A 1 85 ? 13.618 20.465 3.867 1.00 83.25 85 LEU A N 1
ATOM 659 C CA . LEU A 1 85 ? 14.710 19.499 3.707 1.00 83.25 85 LEU A CA 1
ATOM 660 C C . LEU A 1 85 ? 16.053 20.165 3.386 1.00 83.25 85 LEU A C 1
ATOM 662 O O . LEU A 1 85 ? 17.105 19.660 3.784 1.00 83.25 85 LEU A O 1
ATOM 666 N N . ARG A 1 86 ? 16.055 21.275 2.638 1.00 84.44 86 ARG A N 1
ATOM 667 C CA . ARG A 1 86 ? 17.273 22.058 2.382 1.00 84.44 86 ARG A CA 1
ATOM 668 C C . ARG A 1 86 ? 17.747 22.749 3.659 1.00 84.44 86 ARG A C 1
ATOM 670 O O . ARG A 1 86 ? 18.933 22.654 3.960 1.00 84.44 86 ARG A O 1
ATOM 677 N N . SER A 1 87 ? 16.844 23.338 4.442 1.00 85.38 87 SER A N 1
ATOM 678 C CA . SER A 1 87 ? 17.204 23.981 5.710 1.00 85.38 87 SER A CA 1
ATOM 679 C C . SER A 1 87 ? 17.660 22.973 6.775 1.00 85.38 87 SER A C 1
ATOM 681 O O . SER A 1 87 ? 18.641 23.227 7.470 1.00 85.38 87 SER A O 1
ATOM 683 N N . GLU A 1 88 ? 17.062 21.780 6.840 1.00 85.75 88 GLU A N 1
ATOM 684 C CA . GLU A 1 88 ? 17.529 20.678 7.692 1.00 85.75 88 GLU A CA 1
ATOM 685 C C . GLU A 1 88 ? 18.911 20.169 7.267 1.00 85.75 88 GLU A C 1
ATOM 687 O O . GLU A 1 88 ? 19.765 19.905 8.116 1.00 85.75 88 GLU A O 1
ATOM 692 N N . LYS A 1 89 ? 19.178 20.058 5.958 1.00 86.06 89 LYS A N 1
ATOM 693 C CA . LYS A 1 89 ? 20.513 19.698 5.451 1.00 86.06 89 LYS A CA 1
ATOM 694 C C . LYS A 1 89 ? 21.555 20.753 5.800 1.00 86.06 89 LYS A C 1
ATOM 696 O O . LYS A 1 89 ? 22.656 20.387 6.208 1.00 86.06 89 LYS A O 1
ATOM 701 N N . GLU A 1 90 ? 21.216 22.033 5.677 1.00 87.25 90 GLU A N 1
ATOM 702 C CA . GLU A 1 90 ? 22.081 23.139 6.092 1.00 87.25 90 GLU A CA 1
ATOM 703 C C . GLU A 1 90 ? 22.326 23.117 7.608 1.00 87.25 90 GLU A C 1
ATOM 705 O O . GLU A 1 90 ? 23.473 23.234 8.039 1.00 87.25 90 GLU A O 1
ATOM 710 N N . ALA A 1 91 ? 21.299 22.856 8.423 1.00 82.25 91 ALA A N 1
ATOM 711 C CA . ALA A 1 91 ? 21.427 22.717 9.874 1.00 82.25 91 ALA A CA 1
ATOM 712 C C . ALA A 1 91 ? 22.288 21.504 10.274 1.00 82.25 91 ALA A C 1
ATOM 714 O O . ALA A 1 91 ? 23.143 21.605 11.156 1.00 82.25 91 ALA A O 1
ATOM 715 N N . LEU A 1 92 ? 22.131 20.363 9.596 1.00 83.88 92 LEU A N 1
ATOM 716 C CA . LEU A 1 92 ? 22.973 19.181 9.797 1.00 83.88 92 LEU A CA 1
ATOM 717 C C . LEU A 1 92 ? 24.419 19.433 9.369 1.00 83.88 92 LEU A C 1
ATOM 719 O O . LEU A 1 92 ? 25.345 18.958 10.028 1.00 83.88 92 LEU A O 1
ATOM 723 N N . GLN A 1 93 ? 24.638 20.181 8.288 1.00 88.56 93 GLN A N 1
ATOM 724 C CA . GLN A 1 93 ? 25.977 20.568 7.861 1.00 88.56 93 GLN A CA 1
ATOM 725 C C . GLN A 1 93 ? 26.629 21.513 8.879 1.00 88.56 93 GLN A C 1
ATOM 727 O O . GLN A 1 93 ? 27.760 21.257 9.287 1.00 88.56 93 GLN A O 1
ATOM 732 N N . GLN A 1 94 ? 25.901 22.514 9.379 1.00 85.31 94 GLN A N 1
ATOM 733 C CA . GLN A 1 94 ? 26.368 23.388 10.460 1.00 85.31 94 GLN A CA 1
ATOM 734 C C . GLN A 1 94 ? 26.659 22.601 11.744 1.00 85.31 94 GLN A C 1
ATOM 736 O O . GLN A 1 94 ? 27.683 22.827 12.384 1.00 85.31 94 GLN A O 1
ATOM 741 N N . SER A 1 95 ? 25.818 21.627 12.100 1.00 83.81 95 SER A N 1
ATOM 742 C CA . SER A 1 95 ? 26.048 20.743 13.248 1.00 83.81 95 SER A CA 1
ATOM 743 C C . SER A 1 95 ? 27.302 19.880 13.066 1.00 83.81 95 SER A C 1
ATOM 745 O O . SER A 1 95 ? 28.098 19.745 13.994 1.00 83.81 95 SER A O 1
ATOM 747 N N . ARG A 1 96 ? 27.552 19.353 11.858 1.00 86.56 96 ARG A N 1
ATOM 748 C CA . ARG A 1 96 ? 28.789 18.622 11.529 1.00 86.56 96 ARG A CA 1
ATOM 749 C C . ARG A 1 96 ? 30.022 19.517 11.582 1.00 86.56 96 ARG A C 1
ATOM 751 O O . ARG A 1 96 ? 31.058 19.086 12.081 1.00 86.56 96 ARG A O 1
ATOM 758 N N . GLU A 1 97 ? 29.922 20.750 11.098 1.00 88.31 97 GLU A N 1
ATOM 759 C CA . GLU A 1 97 ? 31.000 21.737 11.176 1.00 88.31 97 GLU A CA 1
ATOM 760 C C . GLU A 1 97 ? 31.295 22.124 12.629 1.00 88.31 97 GLU A C 1
ATOM 762 O O . GLU A 1 97 ? 32.460 22.156 13.024 1.00 88.31 97 GLU A O 1
ATOM 767 N N . GLN A 1 98 ? 30.263 22.317 13.456 1.00 84.38 98 GLN A N 1
ATOM 768 C CA . GLN A 1 98 ? 30.409 22.523 14.897 1.00 84.38 98 GLN A CA 1
ATOM 769 C C . GLN A 1 98 ? 31.029 21.299 15.575 1.00 84.38 98 GLN A C 1
ATOM 771 O O . GLN A 1 98 ? 31.974 21.450 16.340 1.00 84.38 98 GLN A O 1
ATOM 776 N N . ALA A 1 99 ? 30.580 20.080 15.270 1.00 79.44 99 ALA A N 1
ATOM 777 C CA . ALA A 1 99 ? 31.168 18.854 15.808 1.00 79.44 99 ALA A CA 1
ATOM 778 C C . ALA A 1 99 ? 32.648 18.707 15.412 1.00 79.44 99 ALA A C 1
ATOM 780 O O . ALA A 1 99 ? 33.476 18.342 16.245 1.00 79.44 99 ALA A O 1
ATOM 781 N N . ALA A 1 100 ? 33.010 19.063 14.176 1.00 83.56 100 ALA A N 1
ATOM 782 C CA . ALA A 1 100 ? 34.400 19.100 13.731 1.00 83.56 100 ALA A CA 1
ATOM 783 C C . ALA A 1 100 ? 35.213 20.183 14.462 1.00 83.56 100 ALA A C 1
ATOM 785 O O . ALA A 1 100 ? 36.374 19.953 14.802 1.00 83.56 100 ALA A O 1
ATOM 786 N N . GLN A 1 101 ? 34.623 21.348 14.749 1.00 86.12 101 GLN A N 1
ATOM 787 C CA . GLN A 1 101 ? 35.248 22.382 15.581 1.00 86.12 101 GLN A CA 1
ATOM 788 C C . GLN A 1 101 ? 35.454 21.898 17.021 1.00 86.12 101 GLN A C 1
ATOM 790 O O . GLN A 1 101 ? 36.558 22.042 17.541 1.00 86.12 101 GLN A O 1
ATOM 795 N N . TRP A 1 102 ? 34.460 21.250 17.635 1.00 84.62 102 TRP A N 1
ATOM 796 C CA . TRP A 1 102 ? 34.582 20.639 18.962 1.00 84.62 102 TRP A CA 1
ATOM 797 C C . TRP A 1 102 ? 35.640 19.537 18.988 1.00 84.62 102 TRP A C 1
ATOM 799 O O . TRP A 1 102 ? 36.425 19.470 19.926 1.00 84.62 102 TRP A O 1
ATOM 809 N N . GLN A 1 103 ? 35.736 18.709 17.945 1.00 82.25 103 GLN A N 1
ATOM 810 C CA . GLN A 1 103 ? 36.799 17.708 17.823 1.00 82.25 103 GLN A CA 1
ATOM 811 C C . GLN A 1 103 ? 38.187 18.343 17.698 1.00 82.25 103 GLN A C 1
ATOM 813 O O . GLN A 1 103 ? 39.131 17.852 18.314 1.00 82.25 103 GLN A O 1
ATOM 818 N N . ARG A 1 104 ? 38.326 19.449 16.953 1.00 85.06 104 ARG A N 1
ATOM 819 C CA . ARG A 1 104 ? 39.585 20.213 16.892 1.00 85.06 104 ARG A CA 1
ATOM 820 C C . ARG A 1 104 ? 39.933 20.820 18.247 1.00 85.06 104 ARG A C 1
ATOM 822 O O . ARG A 1 104 ? 41.061 20.655 18.695 1.00 85.06 104 ARG A O 1
ATOM 829 N N . GLN A 1 105 ? 38.968 21.432 18.930 1.00 83.75 105 GLN A N 1
ATOM 830 C CA . GLN A 1 105 ? 39.155 21.987 20.273 1.00 83.75 105 GLN A CA 1
ATOM 831 C C . GLN A 1 105 ? 39.506 20.901 21.296 1.00 83.75 105 GLN A C 1
ATOM 833 O O . GLN A 1 105 ? 40.413 21.091 22.095 1.00 83.75 105 GLN A O 1
ATOM 838 N N . LEU A 1 106 ? 38.863 19.732 21.243 1.00 78.81 106 LEU A N 1
ATOM 839 C CA . LEU A 1 106 ? 39.220 18.575 22.068 1.00 78.81 106 LEU A CA 1
ATOM 840 C C . LEU A 1 106 ? 40.618 18.054 21.733 1.00 78.81 106 LEU A C 1
ATOM 842 O O . LEU A 1 106 ? 41.358 17.683 22.638 1.00 78.81 106 LEU A O 1
ATOM 846 N N . GLY A 1 107 ? 41.005 18.054 20.456 1.00 85.44 107 GLY A N 1
ATOM 847 C CA . GLY A 1 107 ? 42.370 17.759 20.023 1.00 85.44 107 GLY A CA 1
ATOM 848 C C . GLY A 1 107 ? 43.386 18.740 20.612 1.00 85.44 107 GLY A C 1
ATOM 849 O O . GLY A 1 107 ? 44.393 18.311 21.165 1.00 85.44 107 GLY A O 1
ATOM 850 N N . GLU A 1 108 ? 43.101 20.042 20.572 1.00 83.06 108 GLU A N 1
ATOM 851 C CA . GLU A 1 108 ? 43.933 21.090 21.178 1.00 83.06 108 GLU A CA 1
ATOM 852 C C . GLU A 1 108 ? 43.991 20.997 22.707 1.00 83.06 108 GLU A C 1
ATOM 854 O O . GLU A 1 108 ? 45.042 21.209 23.307 1.00 83.06 108 GLU A O 1
ATOM 859 N N . VAL A 1 109 ? 42.882 20.660 23.365 1.00 80.00 109 VAL A N 1
ATOM 860 C CA . VAL A 1 109 ? 42.856 20.437 24.815 1.00 80.00 109 VAL A CA 1
ATOM 861 C C . VAL A 1 109 ? 43.655 19.189 25.172 1.00 80.00 109 VAL A C 1
ATOM 863 O O . VAL A 1 109 ? 44.429 19.236 26.119 1.00 80.00 109 VAL A O 1
ATOM 866 N N . ARG A 1 110 ? 43.555 18.104 24.395 1.00 84.44 110 ARG A N 1
ATOM 867 C CA . ARG A 1 110 ? 44.361 16.889 24.592 1.00 84.44 110 ARG A CA 1
ATOM 868 C C . ARG A 1 110 ? 45.850 17.146 24.389 1.00 84.44 110 ARG A C 1
ATOM 870 O O . ARG A 1 110 ? 46.645 16.645 25.172 1.00 84.44 110 ARG A O 1
ATOM 877 N N . THR A 1 111 ? 46.246 17.942 23.395 1.00 83.31 111 THR A N 1
ATOM 878 C CA . THR A 1 111 ? 47.663 18.298 23.212 1.00 83.31 111 THR A CA 1
ATOM 879 C C . THR A 1 111 ? 48.165 19.227 24.313 1.00 83.31 111 THR A C 1
ATOM 881 O O . THR A 1 111 ? 49.288 19.050 24.780 1.00 83.31 111 THR A O 1
ATOM 884 N N . ARG A 1 112 ? 47.340 20.169 24.791 1.00 80.88 112 ARG A N 1
ATOM 885 C CA . ARG A 1 112 ? 47.662 20.999 25.964 1.00 80.88 112 ARG A CA 1
ATOM 886 C C . ARG A 1 112 ? 47.748 20.180 27.248 1.00 80.88 112 ARG A C 1
ATOM 888 O O . ARG A 1 112 ? 48.644 20.436 28.041 1.00 80.88 112 ARG A O 1
ATOM 895 N N . LEU A 1 113 ? 46.865 19.200 27.434 1.00 77.94 113 LEU A N 1
ATOM 896 C CA . LEU A 1 113 ? 46.888 18.291 28.576 1.00 77.94 113 LEU A CA 1
ATOM 897 C C . LEU A 1 113 ? 48.132 17.404 28.526 1.00 77.94 113 LEU A C 1
ATOM 899 O O . LEU A 1 113 ? 48.869 17.379 29.495 1.00 77.94 113 LEU A O 1
ATOM 903 N N . ALA A 1 114 ? 48.450 16.797 27.381 1.00 78.25 114 ALA A N 1
ATOM 904 C CA . ALA A 1 114 ? 49.678 16.021 27.210 1.00 78.25 114 ALA A CA 1
ATOM 905 C C . ALA A 1 114 ? 50.945 16.872 27.434 1.00 78.25 114 ALA A C 1
ATOM 907 O O . ALA A 1 114 ? 51.921 16.404 28.018 1.00 78.25 114 ALA A O 1
ATOM 908 N N . ALA A 1 115 ? 50.938 18.141 27.010 1.00 78.06 115 ALA A N 1
ATOM 909 C CA . ALA A 1 115 ? 52.027 19.075 27.291 1.00 78.06 115 ALA A CA 1
ATOM 910 C C . ALA A 1 115 ? 52.107 19.451 28.782 1.00 78.06 115 ALA A C 1
ATOM 912 O O . ALA A 1 115 ? 53.208 19.577 29.318 1.00 78.06 115 ALA A O 1
ATOM 913 N N . ALA A 1 116 ? 50.965 19.608 29.457 1.00 72.75 116 ALA A N 1
ATOM 914 C CA . ALA A 1 116 ? 50.892 19.865 30.892 1.00 72.75 116 ALA A CA 1
ATOM 915 C C . ALA A 1 116 ? 51.333 18.643 31.711 1.00 72.75 116 ALA A C 1
ATOM 917 O O . ALA A 1 116 ? 52.123 18.801 32.630 1.00 72.75 116 ALA A O 1
ATOM 918 N N . GLU A 1 117 ? 50.925 17.434 31.330 1.00 79.25 117 GLU A N 1
ATOM 919 C CA . GLU A 1 117 ? 51.366 16.168 31.923 1.00 79.25 117 GLU A CA 1
ATOM 920 C C . GLU A 1 117 ? 52.867 15.949 31.708 1.00 79.25 117 GLU A C 1
ATOM 922 O O . GLU A 1 117 ? 53.566 15.530 32.624 1.00 79.25 117 GLU A O 1
ATOM 927 N N . ALA A 1 118 ? 53.411 16.293 30.535 1.00 76.44 118 ALA A N 1
ATOM 928 C CA . ALA A 1 118 ? 54.856 16.278 30.306 1.00 76.44 118 ALA A CA 1
ATOM 929 C C . ALA A 1 118 ? 55.586 17.323 31.176 1.00 76.44 118 ALA A C 1
ATOM 931 O O . ALA A 1 118 ? 56.661 17.051 31.718 1.00 76.44 118 ALA A O 1
ATOM 932 N N . ALA A 1 119 ? 55.005 18.511 31.358 1.00 73.75 119 ALA A N 1
ATOM 933 C CA . ALA A 1 119 ? 55.543 19.535 32.251 1.00 73.75 119 ALA A CA 1
ATOM 934 C C . ALA A 1 119 ? 55.473 19.107 33.731 1.00 73.75 119 ALA A C 1
ATOM 936 O O . ALA A 1 119 ? 56.421 19.325 34.481 1.00 73.75 119 ALA A O 1
ATOM 937 N N . GLU A 1 120 ? 54.396 18.445 34.146 1.00 75.75 120 GLU A N 1
ATOM 938 C CA . GLU A 1 120 ? 54.228 17.906 35.495 1.00 75.75 120 GLU A CA 1
ATOM 939 C C . GLU A 1 120 ? 55.163 16.722 35.737 1.00 75.75 120 GLU A C 1
ATOM 941 O O . GLU A 1 120 ? 55.826 16.672 36.768 1.00 75.75 120 GLU A O 1
ATOM 946 N N . LYS A 1 121 ? 55.325 15.825 34.759 1.00 75.38 121 LYS A N 1
ATOM 947 C CA . LYS A 1 121 ? 56.282 14.716 34.815 1.00 75.38 121 LYS A CA 1
ATOM 948 C C . LYS A 1 121 ? 57.716 15.228 34.934 1.00 75.38 121 LYS A C 1
ATOM 950 O O . LYS A 1 121 ? 58.450 14.766 35.799 1.00 75.38 121 LYS A O 1
ATOM 955 N N . THR A 1 122 ? 58.101 16.241 34.155 1.00 76.88 122 THR A N 1
ATOM 956 C CA . THR A 1 122 ? 59.433 16.864 34.285 1.00 76.88 122 THR A CA 1
ATOM 957 C C . THR A 1 122 ? 59.602 17.624 35.604 1.00 76.88 122 THR A C 1
ATOM 959 O O . THR A 1 122 ? 60.701 17.647 36.162 1.00 76.88 122 THR A O 1
ATOM 962 N N . ALA A 1 123 ? 58.539 18.219 36.153 1.00 70.12 123 ALA A N 1
ATOM 963 C CA . ALA A 1 123 ? 58.564 18.821 37.484 1.00 70.12 123 ALA A CA 1
ATOM 964 C C . ALA A 1 123 ? 58.691 17.763 38.596 1.00 70.12 123 ALA A C 1
ATOM 966 O O . ALA A 1 123 ? 59.490 17.945 39.514 1.00 70.12 123 ALA A O 1
ATOM 967 N N . ALA A 1 124 ? 57.977 16.641 38.487 1.00 72.75 124 ALA A N 1
ATOM 968 C CA . ALA A 1 124 ? 58.033 15.514 39.413 1.00 72.75 124 ALA A CA 1
ATOM 969 C C . ALA A 1 124 ? 59.384 14.787 39.348 1.00 72.75 124 ALA A C 1
ATOM 971 O O . ALA A 1 124 ? 59.941 14.440 40.384 1.00 72.75 124 ALA A O 1
ATOM 972 N N . GLU A 1 125 ? 59.967 14.625 38.160 1.00 77.19 125 GLU A N 1
ATOM 973 C CA . GLU A 1 125 ? 61.326 14.104 37.977 1.00 77.19 125 GLU A CA 1
ATOM 974 C C . GLU A 1 125 ? 62.366 15.042 38.594 1.00 77.19 125 GLU A C 1
ATOM 976 O O . GLU A 1 125 ? 63.283 14.577 39.265 1.00 77.19 125 GLU A O 1
ATOM 981 N N . ARG A 1 126 ? 62.208 16.367 38.458 1.00 74.81 126 ARG A N 1
ATOM 982 C CA . ARG A 1 126 ? 63.076 17.344 39.141 1.00 74.81 126 ARG A CA 1
ATOM 983 C C . ARG A 1 126 ? 62.904 17.314 40.658 1.00 74.81 126 ARG A C 1
ATOM 985 O O . ARG A 1 126 ? 63.900 17.429 41.369 1.00 74.81 126 ARG A O 1
ATOM 992 N N . ALA A 1 127 ? 61.681 17.146 41.156 1.00 69.81 127 ALA A N 1
ATOM 993 C CA . ALA A 1 127 ? 61.402 17.023 42.584 1.00 69.81 127 ALA A CA 1
ATOM 994 C C . ALA A 1 127 ? 61.975 15.717 43.159 1.00 69.81 127 ALA A C 1
ATOM 996 O O . ALA A 1 127 ? 62.681 15.754 44.160 1.00 69.81 127 ALA A O 1
ATOM 997 N N . SER A 1 128 ? 61.779 14.590 42.473 1.00 74.00 128 SER A N 1
ATOM 998 C CA . SER A 1 128 ? 62.342 13.288 42.842 1.00 74.00 128 SER A CA 1
ATOM 999 C C . SER A 1 128 ? 63.871 13.276 42.741 1.00 74.00 128 SER A C 1
ATOM 1001 O O . SER A 1 128 ? 64.546 12.762 43.629 1.00 74.00 128 SER A O 1
ATOM 1003 N N . ALA A 1 129 ? 64.453 13.916 41.722 1.00 71.81 129 ALA A N 1
ATOM 1004 C CA . ALA A 1 129 ? 65.897 14.115 41.630 1.00 71.81 129 ALA A CA 1
ATOM 1005 C C . ALA A 1 129 ? 66.415 14.968 42.801 1.00 71.81 129 ALA A C 1
ATOM 1007 O O . ALA A 1 129 ? 67.424 14.620 43.409 1.00 71.81 129 ALA A O 1
ATOM 1008 N N . ALA A 1 130 ? 65.705 16.034 43.179 1.00 70.88 130 ALA A N 1
ATOM 1009 C CA . ALA A 1 130 ? 66.050 16.846 44.344 1.00 70.88 130 ALA A CA 1
ATOM 1010 C C . ALA A 1 130 ? 65.913 16.069 45.670 1.00 70.88 130 ALA A C 1
ATOM 1012 O O . ALA A 1 130 ? 66.766 16.209 46.545 1.00 70.88 130 ALA A O 1
ATOM 1013 N N . GLU A 1 131 ? 64.890 15.227 45.821 1.00 72.19 131 GLU A N 1
ATOM 1014 C CA . GLU A 1 131 ? 64.699 14.363 46.992 1.00 72.19 131 GLU A CA 1
ATOM 1015 C C . GLU A 1 131 ? 65.741 13.250 47.064 1.00 72.19 131 GLU A C 1
ATOM 1017 O O . GLU A 1 131 ? 66.297 13.014 48.129 1.00 72.19 131 GLU A O 1
ATOM 1022 N N . SER A 1 132 ? 66.083 12.619 45.941 1.00 72.75 132 SER A N 1
ATOM 1023 C CA . SER A 1 132 ? 67.164 11.630 45.879 1.00 72.75 132 SER A CA 1
ATOM 1024 C C . SER A 1 132 ? 68.532 12.256 46.162 1.00 72.75 132 SER A C 1
ATOM 1026 O O . SER A 1 132 ? 69.340 11.656 46.865 1.00 72.75 132 SER A O 1
ATOM 1028 N N . ALA A 1 133 ? 68.777 13.493 45.714 1.00 71.56 133 ALA A N 1
ATOM 1029 C CA . ALA A 1 133 ? 69.975 14.248 46.064 1.00 71.56 133 ALA A CA 1
ATOM 1030 C C . ALA A 1 133 ? 70.011 14.610 47.558 1.00 71.56 133 ALA A C 1
ATOM 1032 O O . ALA A 1 133 ? 71.071 14.530 48.177 1.00 71.56 133 ALA A O 1
ATOM 1033 N N . ARG A 1 134 ? 68.863 14.950 48.164 1.00 71.38 134 ARG A N 1
ATOM 1034 C CA . ARG A 1 134 ? 68.742 15.130 49.622 1.00 71.38 134 ARG A CA 1
ATOM 1035 C C . ARG A 1 134 ? 68.965 13.824 50.377 1.00 71.38 134 ARG A C 1
ATOM 1037 O O . ARG A 1 134 ? 69.719 13.832 51.338 1.00 71.38 134 ARG A O 1
ATOM 1044 N N . ALA A 1 135 ? 68.390 12.715 49.920 1.00 73.69 135 ALA A N 1
ATOM 1045 C CA . ALA A 1 135 ? 68.550 11.401 50.535 1.00 73.69 135 ALA A CA 1
ATOM 1046 C C . ALA A 1 135 ? 69.993 10.887 50.427 1.00 73.69 135 ALA A C 1
ATOM 1048 O O . ALA A 1 135 ? 70.501 10.298 51.373 1.00 73.69 135 ALA A O 1
ATOM 1049 N N . LEU A 1 136 ? 70.685 11.145 49.312 1.00 75.06 136 LEU A N 1
ATOM 1050 C CA . LEU A 1 136 ? 72.118 10.871 49.173 1.00 75.06 136 LEU A CA 1
ATOM 1051 C C . LEU A 1 136 ? 72.945 11.756 50.107 1.00 75.06 136 LEU A C 1
ATOM 1053 O O . LEU A 1 136 ? 73.807 11.241 50.810 1.00 75.06 136 LEU A O 1
ATOM 1057 N N . ALA A 1 137 ? 72.641 13.053 50.189 1.00 72.88 137 ALA A N 1
ATOM 1058 C CA . ALA A 1 137 ? 73.311 13.952 51.127 1.00 72.88 137 ALA A CA 1
ATOM 1059 C C . ALA A 1 137 ? 73.068 13.552 52.596 1.00 72.88 137 ALA A C 1
ATOM 1061 O O . ALA A 1 137 ? 73.985 13.625 53.412 1.00 72.88 137 ALA A O 1
ATOM 1062 N N . GLU A 1 138 ? 71.863 13.092 52.941 1.00 76.19 138 GLU A N 1
ATOM 1063 C CA . GLU A 1 138 ? 71.531 12.554 54.263 1.00 76.19 138 GLU A CA 1
ATOM 1064 C C . GLU A 1 138 ? 72.211 11.210 54.522 1.00 76.19 138 GLU A C 1
ATOM 1066 O O . GLU A 1 138 ? 72.743 11.014 55.609 1.00 76.19 138 GLU A O 1
ATOM 1071 N N . ALA A 1 139 ? 72.268 10.311 53.539 1.00 73.56 139 ALA A N 1
ATOM 1072 C CA . ALA A 1 139 ? 72.961 9.032 53.658 1.00 73.56 139 ALA A CA 1
ATOM 1073 C C . ALA A 1 139 ? 74.479 9.215 53.801 1.00 73.56 139 ALA A C 1
ATOM 1075 O O . ALA A 1 139 ? 75.108 8.507 54.587 1.00 73.56 139 ALA A O 1
ATOM 1076 N N . ASP A 1 140 ? 75.067 10.183 53.098 1.00 77.00 140 ASP A N 1
ATOM 1077 C CA . ASP A 1 140 ? 76.475 10.548 53.243 1.00 77.00 140 ASP A CA 1
ATOM 1078 C C . ASP A 1 140 ? 76.729 11.243 54.586 1.00 77.00 140 ASP A C 1
ATOM 1080 O O . ASP A 1 140 ? 77.721 10.946 55.252 1.00 77.00 140 ASP A O 1
ATOM 1084 N N . ALA A 1 141 ? 75.806 12.088 55.058 1.00 72.31 141 ALA A N 1
ATOM 1085 C CA . ALA A 1 141 ? 75.865 12.651 56.406 1.00 72.31 141 ALA A CA 1
ATOM 1086 C C . ALA A 1 141 ? 75.707 11.570 57.491 1.00 72.31 141 ALA A C 1
ATOM 1088 O O . ALA A 1 141 ? 76.376 11.629 58.523 1.00 72.31 141 ALA A O 1
ATOM 1089 N N . GLU A 1 142 ? 74.860 10.562 57.277 1.00 74.06 142 GLU A N 1
ATOM 1090 C CA . GLU A 1 142 ? 74.714 9.410 58.164 1.00 74.06 142 GLU A CA 1
ATOM 1091 C C . GLU A 1 142 ? 75.941 8.507 58.139 1.00 74.06 142 GLU A C 1
ATOM 1093 O O . GLU A 1 142 ? 76.357 8.053 59.201 1.00 74.06 142 GLU A O 1
ATOM 1098 N N . ARG A 1 143 ? 76.549 8.259 56.974 1.00 74.00 143 ARG A N 1
ATOM 1099 C CA . ARG A 1 143 ? 77.831 7.549 56.880 1.00 74.00 143 ARG A CA 1
ATOM 1100 C C . ARG A 1 143 ? 78.918 8.318 57.607 1.00 74.00 143 ARG A C 1
ATOM 1102 O O . ARG A 1 143 ? 79.549 7.742 58.478 1.00 74.00 143 ARG A O 1
ATOM 1109 N N . ALA A 1 144 ? 79.032 9.626 57.394 1.00 72.50 144 ALA A N 1
ATOM 1110 C CA . ALA A 1 144 ? 79.964 10.463 58.142 1.00 72.50 144 ALA A CA 1
ATOM 1111 C C . ALA A 1 144 ? 79.698 10.422 59.660 1.00 72.50 144 ALA A C 1
ATOM 1113 O O . ALA A 1 144 ? 80.637 10.378 60.454 1.00 72.50 144 ALA A O 1
ATOM 1114 N N . ARG A 1 145 ? 78.428 10.381 60.096 1.00 74.44 145 ARG A N 1
ATOM 1115 C CA . ARG A 1 145 ? 78.063 10.197 61.514 1.00 74.44 145 ARG A CA 1
ATOM 1116 C C . ARG A 1 145 ? 78.398 8.799 62.027 1.00 74.44 145 ARG A C 1
ATOM 1118 O O . ARG A 1 145 ? 78.845 8.694 63.165 1.00 74.44 145 ARG A O 1
ATOM 1125 N N . ARG A 1 146 ? 78.191 7.745 61.232 1.00 74.75 146 ARG A N 1
ATOM 1126 C CA . ARG A 1 146 ? 78.530 6.356 61.579 1.00 74.75 146 ARG A CA 1
ATOM 1127 C C . ARG A 1 146 ? 80.036 6.160 61.642 1.00 74.75 146 ARG A C 1
ATOM 1129 O O . ARG A 1 146 ? 80.491 5.567 62.606 1.00 74.75 146 ARG A O 1
ATOM 1136 N N . ASP A 1 147 ? 80.796 6.735 60.722 1.00 74.88 147 ASP A N 1
ATOM 1137 C CA . ASP A 1 147 ? 82.258 6.696 60.725 1.00 74.88 147 ASP A CA 1
ATOM 1138 C C . ASP A 1 147 ? 82.815 7.506 61.902 1.00 74.88 147 ASP A C 1
ATOM 1140 O O . ASP A 1 147 ? 83.691 7.035 62.622 1.00 74.88 147 ASP A O 1
ATOM 1144 N N . ALA A 1 148 ? 82.235 8.674 62.205 1.00 71.38 148 ALA A N 1
ATOM 1145 C CA . ALA A 1 148 ? 82.581 9.434 63.407 1.00 71.38 148 ALA A CA 1
ATOM 1146 C C . ALA A 1 148 ? 82.183 8.702 64.704 1.00 71.38 148 ALA A C 1
ATOM 1148 O O . ALA A 1 148 ? 82.892 8.792 65.706 1.00 71.38 148 ALA A O 1
ATOM 1149 N N . ALA A 1 149 ? 81.059 7.978 64.723 1.00 70.50 149 ALA A N 1
ATOM 1150 C CA . ALA A 1 149 ? 80.631 7.170 65.864 1.00 70.50 149 ALA A CA 1
ATOM 1151 C C . ALA A 1 149 ? 81.492 5.909 66.024 1.00 70.50 149 ALA A C 1
ATOM 1153 O O . ALA A 1 149 ? 81.845 5.577 67.152 1.00 70.50 149 ALA A O 1
ATOM 1154 N N . ALA A 1 150 ? 81.889 5.268 64.924 1.00 71.00 150 ALA A N 1
ATOM 1155 C CA . ALA A 1 150 ? 82.817 4.147 64.890 1.00 71.00 150 ALA A CA 1
ATOM 1156 C C . ALA A 1 150 ? 84.185 4.592 65.409 1.00 71.00 150 ALA A C 1
ATOM 1158 O O . ALA A 1 150 ? 84.657 4.019 66.384 1.00 71.00 150 ALA A O 1
ATOM 1159 N N . GLN A 1 151 ? 84.730 5.707 64.911 1.00 71.12 151 GLN A N 1
ATOM 1160 C CA . GLN A 1 151 ? 85.962 6.303 65.432 1.00 71.12 151 GLN A CA 1
ATOM 1161 C C . GLN A 1 151 ? 85.840 6.681 66.909 1.00 71.12 151 GLN A C 1
ATOM 1163 O O . GLN A 1 151 ? 86.760 6.423 67.676 1.00 71.12 151 GLN A O 1
ATOM 1168 N N . ARG A 1 152 ? 84.712 7.242 67.367 1.00 69.31 152 ARG A N 1
ATOM 1169 C CA . ARG A 1 152 ? 84.488 7.530 68.799 1.00 69.31 152 ARG A CA 1
ATOM 1170 C C . ARG A 1 152 ? 84.340 6.261 69.636 1.00 69.31 152 ARG A C 1
ATOM 1172 O O . ARG A 1 152 ? 84.719 6.281 70.802 1.00 69.31 152 ARG A O 1
ATOM 1179 N N . SER A 1 153 ? 83.803 5.179 69.077 1.00 63.59 153 SER A N 1
ATOM 1180 C CA . SER A 1 153 ? 83.675 3.883 69.748 1.00 63.59 153 SER A CA 1
ATOM 1181 C C . SER A 1 153 ? 85.002 3.130 69.799 1.00 63.59 153 SER A C 1
ATOM 1183 O O . SER A 1 153 ? 85.331 2.605 70.851 1.00 63.59 153 SER A O 1
ATOM 1185 N N . GLU A 1 154 ? 85.823 3.183 68.749 1.00 67.25 154 GLU A N 1
ATOM 1186 C CA . GLU A 1 154 ? 87.193 2.663 68.731 1.00 67.25 154 GLU A CA 1
ATOM 1187 C C . GLU A 1 154 ? 88.087 3.481 69.665 1.00 67.25 154 GLU A C 1
ATOM 1189 O O . GLU A 1 154 ? 88.835 2.910 70.450 1.00 67.25 154 GLU A O 1
ATOM 1194 N N . SER A 1 155 ? 87.916 4.808 69.693 1.00 65.69 155 SER A N 1
ATOM 1195 C CA . SER A 1 155 ? 88.589 5.693 70.652 1.00 65.69 155 SER A CA 1
ATOM 1196 C C . SER A 1 155 ? 88.132 5.422 72.092 1.00 65.69 155 SER A C 1
ATOM 1198 O O . SER A 1 155 ? 88.949 5.452 73.003 1.00 65.69 155 SER A O 1
ATOM 1200 N N . ARG A 1 156 ? 86.843 5.123 72.329 1.00 59.41 156 ARG A N 1
ATOM 1201 C CA . ARG A 1 156 ? 86.319 4.745 73.657 1.00 59.41 156 ARG A CA 1
ATOM 1202 C C . ARG A 1 156 ? 86.730 3.336 74.069 1.00 59.41 156 ARG A C 1
ATOM 1204 O O . ARG A 1 156 ? 86.981 3.138 75.244 1.00 59.41 156 ARG A O 1
ATOM 1211 N N . VAL A 1 157 ? 86.838 2.378 73.153 1.00 59.69 157 VAL A N 1
ATOM 1212 C CA . VAL A 1 157 ? 87.326 1.022 73.449 1.00 59.69 157 VAL A CA 1
ATOM 1213 C C . VAL A 1 157 ? 88.838 1.040 73.693 1.00 59.69 157 VAL A C 1
ATOM 1215 O O . VAL A 1 157 ? 89.285 0.402 74.641 1.00 59.69 157 VAL A O 1
ATOM 1218 N N . ALA A 1 158 ? 89.604 1.849 72.954 1.00 57.00 158 ALA A N 1
ATOM 1219 C CA . ALA A 1 158 ? 91.020 2.097 73.232 1.00 57.00 158 ALA A CA 1
ATOM 1220 C C . ALA A 1 158 ? 91.217 2.814 74.583 1.00 57.00 158 ALA A C 1
ATOM 1222 O O . ALA A 1 158 ? 92.028 2.383 75.396 1.00 57.00 158 ALA A O 1
ATOM 1223 N N . MET A 1 159 ? 90.399 3.828 74.895 1.00 54.75 159 MET A N 1
ATOM 1224 C CA . MET A 1 159 ? 90.467 4.550 76.175 1.00 54.75 159 MET A CA 1
ATOM 1225 C C . MET A 1 159 ? 89.981 3.703 77.367 1.00 54.75 159 MET A C 1
ATOM 1227 O O . MET A 1 159 ? 90.516 3.842 78.463 1.00 54.75 159 MET A O 1
ATOM 1231 N N . VAL A 1 160 ? 89.017 2.793 77.172 1.00 56.34 160 VAL A N 1
ATOM 1232 C CA . VAL A 1 160 ? 88.520 1.854 78.203 1.00 56.34 160 VAL A CA 1
ATOM 1233 C C . VAL A 1 160 ? 89.451 0.644 78.384 1.00 56.34 160 VAL A C 1
ATOM 1235 O O . VAL A 1 160 ? 89.474 0.062 79.465 1.00 56.34 160 VAL A O 1
ATOM 1238 N N . GLN A 1 161 ? 90.279 0.300 77.391 1.00 54.06 161 GLN A N 1
ATOM 1239 C CA . GLN A 1 161 ? 91.373 -0.667 77.561 1.00 54.06 161 GLN A CA 1
ATOM 1240 C C . GLN A 1 161 ? 92.639 -0.046 78.184 1.00 54.06 161 GLN A C 1
ATOM 1242 O O . GLN A 1 161 ? 93.385 -0.766 78.843 1.00 54.06 161 GLN A O 1
ATOM 1247 N N . GLU A 1 162 ? 92.846 1.274 78.078 1.00 50.28 162 GLU A N 1
ATOM 1248 C CA . GLU A 1 162 ? 93.971 1.988 78.718 1.00 50.28 162 GLU A CA 1
ATOM 1249 C C . GLU A 1 162 ? 93.657 2.625 80.085 1.00 50.28 162 GLU A C 1
ATOM 1251 O O . GLU A 1 162 ? 94.576 3.026 80.796 1.00 50.28 162 GLU A O 1
ATOM 1256 N N . THR A 1 163 ? 92.394 2.667 80.522 1.00 47.75 163 THR A N 1
ATOM 1257 C CA . THR A 1 163 ? 92.015 3.169 81.859 1.00 47.75 163 THR A CA 1
ATOM 1258 C C . THR A 1 163 ? 91.273 2.111 82.671 1.00 47.75 163 THR A C 1
ATOM 1260 O O . THR A 1 163 ? 90.125 2.254 83.088 1.00 47.75 163 THR A O 1
ATOM 1263 N N . GLY A 1 164 ? 91.979 1.012 82.940 1.00 43.31 164 GLY A N 1
ATOM 1264 C CA . GLY A 1 164 ? 91.645 0.142 84.057 1.00 43.31 164 GLY A CA 1
ATOM 1265 C C . GLY A 1 164 ? 91.665 0.932 85.368 1.00 43.31 164 GLY A C 1
ATOM 1266 O O . GLY A 1 164 ? 92.691 1.483 85.753 1.00 43.31 164 GLY A O 1
ATOM 1267 N N . MET A 1 165 ? 90.526 0.893 86.063 1.00 49.41 165 MET A N 1
ATOM 1268 C CA . MET A 1 165 ? 90.319 1.269 87.469 1.00 49.41 165 MET A CA 1
ATOM 1269 C C . MET A 1 165 ? 90.137 2.765 87.773 1.00 49.41 165 MET A C 1
ATOM 1271 O O . MET A 1 165 ? 91.056 3.416 88.253 1.00 49.41 165 MET A O 1
ATOM 1275 N N . ALA A 1 166 ? 88.905 3.270 87.627 1.00 43.44 166 ALA A N 1
ATOM 1276 C CA . ALA A 1 166 ? 88.197 4.039 88.667 1.00 43.44 166 ALA A CA 1
ATOM 1277 C C . ALA A 1 166 ? 86.850 4.583 88.157 1.00 43.44 166 ALA A C 1
ATOM 1279 O O . ALA A 1 166 ? 86.767 5.144 87.071 1.00 43.44 166 ALA A O 1
ATOM 1280 N N . GLY A 1 167 ? 85.823 4.519 89.010 1.00 41.56 167 GLY A N 1
ATOM 1281 C CA . GLY A 1 167 ? 84.740 5.506 88.993 1.00 41.56 167 GLY A CA 1
ATOM 1282 C C . GLY A 1 167 ? 83.447 5.088 88.303 1.00 41.56 167 GLY A C 1
ATOM 1283 O O . GLY A 1 167 ? 83.100 5.593 87.240 1.00 41.56 167 GLY A O 1
ATOM 1284 N N . GLY A 1 168 ? 82.655 4.251 88.977 1.00 53.03 168 GLY A N 1
ATOM 1285 C CA . GLY A 1 168 ? 81.210 4.294 88.792 1.00 53.03 168 GLY A CA 1
ATOM 1286 C C . GLY A 1 168 ? 80.689 5.645 89.276 1.00 53.03 168 GLY A C 1
ATOM 1287 O O . GLY A 1 168 ? 80.888 5.960 90.441 1.00 53.03 168 GLY A O 1
ATOM 1288 N N . LEU A 1 169 ? 80.090 6.433 88.377 1.00 54.06 169 LEU A N 1
ATOM 1289 C CA . LEU A 1 169 ? 79.140 7.528 88.667 1.00 54.06 169 LEU A CA 1
ATOM 1290 C C . LEU A 1 169 ? 78.547 8.182 87.392 1.00 54.06 169 LEU A C 1
ATOM 1292 O O . LEU A 1 169 ? 78.075 9.308 87.445 1.00 54.06 169 LEU A O 1
ATOM 1296 N N . GLN A 1 170 ? 78.530 7.490 86.243 1.00 53.78 170 GLN A N 1
ATOM 1297 C CA . GLN A 1 170 ? 77.888 7.992 85.006 1.00 53.78 170 GLN A CA 1
ATOM 1298 C C . GLN A 1 170 ? 76.850 7.035 84.390 1.00 53.78 170 GLN A C 1
ATOM 1300 O O . GLN A 1 170 ? 76.199 7.373 83.407 1.00 53.78 170 GL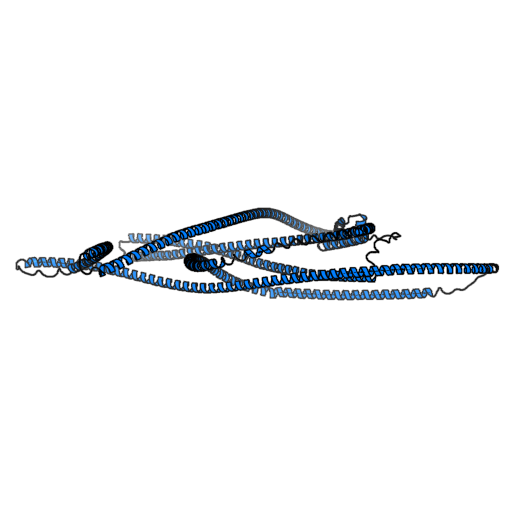N A O 1
ATOM 1305 N N . ALA A 1 171 ? 76.619 5.863 84.994 1.00 53.59 171 ALA A N 1
ATOM 1306 C CA . ALA A 1 171 ? 75.555 4.945 84.569 1.00 53.59 171 ALA A CA 1
ATOM 1307 C C . ALA A 1 171 ? 74.158 5.345 85.096 1.00 53.59 171 ALA A C 1
ATOM 1309 O O . ALA A 1 171 ? 73.147 4.836 84.620 1.00 53.59 171 ALA A O 1
ATOM 1310 N N . THR A 1 172 ? 74.082 6.261 86.066 1.00 56.16 172 THR A N 1
ATOM 1311 C CA . THR A 1 172 ? 72.822 6.685 86.699 1.00 56.16 172 THR A CA 1
ATOM 1312 C C . THR A 1 172 ? 72.146 7.858 85.990 1.00 56.16 172 THR A C 1
ATOM 1314 O O . THR A 1 172 ? 70.921 7.909 85.971 1.00 56.16 172 THR A O 1
ATOM 1317 N N . GLU A 1 173 ? 72.898 8.756 85.347 1.00 56.00 173 GLU A N 1
ATOM 1318 C CA . GLU A 1 173 ? 72.320 9.891 84.604 1.00 56.00 173 GLU A CA 1
ATOM 1319 C C . GLU A 1 173 ? 71.740 9.469 83.247 1.00 56.00 173 GLU A C 1
ATOM 1321 O O . GLU A 1 173 ? 70.651 9.909 82.880 1.00 56.00 173 GLU A O 1
ATOM 1326 N N . LEU A 1 174 ? 72.378 8.521 82.550 1.00 59.03 174 LEU A N 1
ATOM 1327 C CA . LEU A 1 174 ? 71.839 7.979 81.296 1.00 59.03 174 LEU A CA 1
ATOM 1328 C C . LEU A 1 174 ? 70.569 7.130 81.519 1.00 59.03 174 LEU A C 1
ATOM 1330 O O . LEU A 1 174 ? 69.683 7.084 80.667 1.00 59.03 174 LEU A O 1
ATOM 1334 N N . ALA A 1 175 ? 70.450 6.489 82.687 1.00 59.25 175 ALA A N 1
ATOM 1335 C CA . ALA A 1 175 ? 69.268 5.722 83.081 1.00 59.25 175 ALA A CA 1
ATOM 1336 C C . ALA A 1 175 ? 68.092 6.600 83.557 1.00 59.25 175 ALA A C 1
ATOM 1338 O O . ALA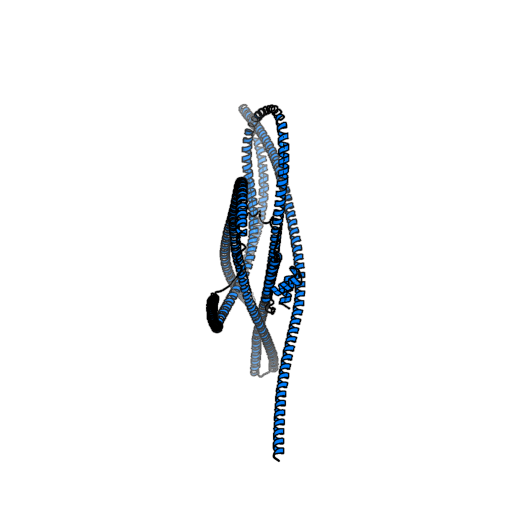 A 1 175 ? 66.971 6.096 83.652 1.00 59.25 175 ALA A O 1
ATOM 1339 N N . ALA A 1 176 ? 68.333 7.879 83.868 1.00 62.25 176 ALA A N 1
ATOM 1340 C CA . ALA A 1 176 ? 67.291 8.852 84.196 1.00 62.25 176 ALA A CA 1
ATOM 1341 C C . ALA A 1 176 ? 66.689 9.470 82.923 1.00 62.25 176 ALA A C 1
ATOM 1343 O O . ALA A 1 176 ? 65.471 9.499 82.782 1.00 62.25 176 ALA A O 1
ATOM 1344 N N . GLN A 1 177 ? 67.522 9.833 81.941 1.00 64.38 177 GLN A N 1
ATOM 1345 C CA . GLN A 1 177 ? 67.050 10.414 80.673 1.00 64.38 177 GLN A CA 1
ATOM 1346 C C . GLN A 1 177 ? 66.192 9.445 79.843 1.00 64.38 177 GLN A C 1
ATOM 1348 O O . GLN A 1 177 ? 65.142 9.833 79.339 1.00 64.38 177 GLN A O 1
ATOM 1353 N N . LEU A 1 178 ? 66.549 8.157 79.793 1.00 65.94 178 LEU A N 1
ATOM 1354 C CA . LEU A 1 178 ? 65.714 7.137 79.137 1.00 65.94 178 LEU A CA 1
ATOM 1355 C C . LEU A 1 178 ? 64.414 6.828 79.903 1.00 65.94 178 LEU A C 1
ATOM 1357 O O . LEU A 1 178 ? 63.487 6.251 79.337 1.00 65.94 178 LEU A O 1
ATOM 1361 N N . ARG A 1 179 ? 64.322 7.197 81.188 1.00 67.25 179 ARG A N 1
ATOM 1362 C CA . ARG A 1 179 ? 63.119 6.999 82.010 1.00 67.25 179 ARG A CA 1
ATOM 1363 C C . ARG A 1 179 ? 62.096 8.115 81.786 1.00 67.25 179 ARG A C 1
ATOM 1365 O O . ARG A 1 179 ? 60.902 7.821 81.756 1.00 67.25 179 ARG A O 1
ATOM 1372 N N . ASP A 1 180 ? 62.556 9.340 81.550 1.00 66.69 180 ASP A N 1
ATOM 1373 C CA . ASP A 1 180 ? 61.694 10.496 81.279 1.00 66.69 180 ASP A CA 1
ATOM 1374 C C . ASP A 1 180 ? 61.074 10.440 79.870 1.00 66.69 180 ASP A C 1
ATOM 1376 O O . ASP A 1 180 ? 59.883 10.715 79.704 1.00 66.69 180 ASP A O 1
ATOM 1380 N N . GLU A 1 181 ? 61.813 9.968 78.859 1.00 67.56 181 GLU A N 1
ATOM 1381 C CA . GLU A 1 181 ? 61.268 9.774 77.502 1.00 67.56 181 GLU A CA 1
ATOM 1382 C C . GLU A 1 181 ? 60.231 8.635 77.442 1.00 67.56 181 GLU A C 1
ATOM 1384 O O . GLU A 1 181 ? 59.211 8.740 76.753 1.00 67.56 181 GLU A O 1
ATOM 1389 N N . LEU A 1 182 ? 60.420 7.574 78.238 1.00 67.12 182 LEU A N 1
ATOM 1390 C CA . LEU A 1 182 ? 59.456 6.475 78.348 1.00 67.12 182 LEU A CA 1
ATOM 1391 C C . LEU A 1 182 ? 58.183 6.892 79.113 1.00 67.12 182 LEU A C 1
ATOM 1393 O O . LEU A 1 182 ? 57.089 6.418 78.797 1.00 67.12 182 LEU A O 1
ATOM 1397 N N . GLN A 1 183 ? 58.294 7.808 80.084 1.00 69.56 183 GLN A N 1
ATOM 1398 C CA . GLN A 1 183 ? 57.140 8.382 80.787 1.00 69.56 183 GLN A CA 1
ATOM 1399 C C . GLN A 1 183 ? 56.336 9.346 79.903 1.00 69.56 183 GLN A C 1
ATOM 1401 O O . GLN A 1 183 ? 55.103 9.328 79.961 1.00 69.56 183 GLN A O 1
ATOM 1406 N N . GLY A 1 184 ? 56.998 10.113 79.030 1.00 69.31 184 GLY A N 1
ATOM 1407 C CA . GLY A 1 184 ? 56.333 10.961 78.033 1.00 69.31 184 GLY A CA 1
ATOM 1408 C C . GLY A 1 184 ? 55.477 10.159 77.044 1.00 69.31 184 GLY A C 1
ATOM 1409 O O . GLY A 1 184 ? 54.322 10.509 76.793 1.00 69.31 184 GLY A O 1
ATOM 1410 N N . ALA A 1 185 ? 55.989 9.025 76.555 1.00 62.97 185 ALA A N 1
ATOM 1411 C CA . ALA A 1 185 ? 55.239 8.130 75.668 1.00 62.97 185 ALA A CA 1
ATOM 1412 C C . ALA A 1 185 ? 54.065 7.419 76.381 1.00 62.97 185 ALA A C 1
ATOM 1414 O O . ALA A 1 185 ? 52.995 7.241 75.798 1.00 62.97 185 ALA A O 1
ATOM 1415 N N . GLN A 1 186 ? 54.216 7.061 77.662 1.00 66.44 186 GLN A N 1
ATOM 1416 C CA . GLN A 1 186 ? 53.148 6.427 78.450 1.00 66.44 186 GLN A CA 1
ATOM 1417 C C . GLN A 1 186 ? 52.017 7.392 78.847 1.00 66.44 186 GLN A C 1
ATOM 1419 O O . GLN A 1 186 ? 50.871 6.958 78.984 1.00 66.44 186 GLN A O 1
ATOM 1424 N N . ALA A 1 187 ? 52.295 8.689 79.007 1.00 67.56 187 ALA A N 1
ATOM 1425 C CA . ALA A 1 187 ? 51.268 9.695 79.293 1.00 67.56 187 ALA A CA 1
ATOM 1426 C C . ALA A 1 187 ? 50.312 9.906 78.105 1.00 67.56 187 ALA A C 1
ATOM 1428 O O . ALA A 1 187 ? 49.103 10.035 78.299 1.00 67.56 187 ALA A O 1
ATOM 1429 N N . LEU A 1 188 ? 50.832 9.853 76.876 1.00 68.00 188 LEU A N 1
ATOM 1430 C CA . LEU A 1 188 ? 50.047 10.063 75.656 1.00 68.00 188 LEU A CA 1
ATOM 1431 C C . LEU A 1 188 ? 49.103 8.882 75.359 1.00 68.00 188 LEU A C 1
ATOM 1433 O O . LEU A 1 188 ? 47.961 9.083 74.948 1.00 68.00 188 LEU A O 1
ATOM 1437 N N . VAL A 1 189 ? 49.539 7.655 75.667 1.00 72.19 189 VAL A N 1
ATOM 1438 C CA . VAL A 1 189 ? 48.702 6.444 75.583 1.00 72.19 189 VAL A CA 1
ATOM 1439 C C . VAL A 1 189 ? 47.630 6.419 76.683 1.00 72.19 189 VAL A C 1
ATOM 1441 O O . VAL A 1 189 ? 46.504 5.989 76.434 1.00 72.19 189 VAL A O 1
ATOM 1444 N N . ARG A 1 190 ? 47.924 6.929 77.889 1.00 69.88 190 ARG A N 1
ATOM 1445 C CA . ARG A 1 190 ? 46.926 7.043 78.970 1.00 69.88 190 ARG A CA 1
ATOM 1446 C C . ARG A 1 190 ? 45.829 8.061 78.657 1.00 69.88 190 ARG A C 1
ATOM 1448 O O . ARG A 1 190 ? 44.670 7.773 78.932 1.00 69.88 190 ARG A O 1
ATOM 1455 N N . ASP A 1 191 ? 46.155 9.196 78.042 1.00 69.62 191 ASP A N 1
ATOM 1456 C CA . ASP A 1 191 ? 45.148 10.213 77.698 1.00 69.62 191 ASP A CA 1
ATOM 1457 C C . ASP A 1 191 ? 44.182 9.735 76.594 1.00 69.62 191 ASP A C 1
ATOM 1459 O O . ASP A 1 191 ? 42.985 10.029 76.621 1.00 69.62 191 ASP A O 1
ATOM 1463 N N . GLN A 1 192 ? 44.670 8.912 75.658 1.00 68.44 192 GLN A N 1
ATOM 1464 C CA . GLN A 1 192 ? 43.826 8.258 74.651 1.00 68.44 192 GLN A CA 1
ATOM 1465 C C . GLN A 1 192 ? 42.977 7.118 75.241 1.00 68.44 192 GLN A C 1
ATOM 1467 O O . GLN A 1 192 ? 41.813 6.971 74.870 1.00 68.44 192 GLN A O 1
ATOM 1472 N N . ALA A 1 193 ? 43.503 6.360 76.210 1.00 67.25 193 ALA A N 1
ATOM 1473 C CA . ALA A 1 193 ? 42.748 5.317 76.907 1.00 67.25 193 ALA A CA 1
ATOM 1474 C C . ALA A 1 193 ? 41.630 5.886 77.806 1.00 67.25 193 ALA A C 1
ATOM 1476 O O . ALA A 1 193 ? 40.543 5.316 77.858 1.00 67.25 193 ALA A O 1
ATOM 1477 N N . VAL A 1 194 ? 41.847 7.037 78.457 1.00 72.75 194 VAL A N 1
ATOM 1478 C CA . VAL A 1 194 ? 40.823 7.706 79.284 1.00 72.75 194 VAL A CA 1
ATOM 1479 C C . VAL A 1 194 ? 39.667 8.243 78.431 1.00 72.75 194 VAL A C 1
ATOM 1481 O O . VAL A 1 194 ? 38.513 8.118 78.829 1.00 72.75 194 VAL A O 1
ATOM 1484 N N . LYS A 1 195 ? 39.938 8.766 77.226 1.00 67.06 195 LYS A N 1
ATOM 1485 C CA . LYS A 1 195 ? 38.889 9.226 76.291 1.00 67.06 195 LYS A CA 1
ATOM 1486 C C . LYS A 1 195 ? 38.032 8.087 75.727 1.00 67.06 195 LYS A C 1
ATOM 1488 O O . LYS A 1 195 ? 36.861 8.301 75.432 1.00 67.06 195 LYS A O 1
ATOM 1493 N N . LEU A 1 196 ? 38.591 6.882 75.597 1.00 68.81 196 LEU A N 1
ATOM 1494 C CA . LEU A 1 196 ? 37.836 5.692 75.188 1.00 68.81 196 LEU A CA 1
ATOM 1495 C C . LEU A 1 196 ? 37.062 5.062 76.360 1.00 68.81 196 LEU A C 1
ATOM 1497 O O . LEU A 1 196 ? 35.956 4.565 76.159 1.00 68.81 196 LEU A O 1
ATOM 1501 N N . ALA A 1 197 ? 37.585 5.144 77.588 1.00 67.31 197 ALA A N 1
ATOM 1502 C CA . ALA A 1 197 ? 36.901 4.655 78.786 1.00 67.31 197 ALA A CA 1
ATOM 1503 C C . ALA A 1 197 ? 35.665 5.499 79.160 1.00 67.31 197 ALA A C 1
ATOM 1505 O O . ALA A 1 197 ? 34.626 4.937 79.496 1.00 67.31 197 ALA A O 1
ATOM 1506 N N . THR A 1 198 ? 35.718 6.830 79.026 1.00 66.38 198 THR A N 1
ATOM 1507 C CA . THR A 1 198 ? 34.567 7.703 79.336 1.00 66.38 198 THR A CA 1
ATOM 1508 C C . THR A 1 198 ? 33.412 7.564 78.339 1.00 66.38 198 THR A C 1
ATOM 1510 O O . THR A 1 198 ? 32.253 7.743 78.715 1.00 66.38 198 THR A O 1
ATOM 1513 N N . LEU A 1 199 ? 33.694 7.184 77.087 1.00 63.72 199 LEU A N 1
ATOM 1514 C CA . LEU A 1 199 ? 32.657 6.848 76.106 1.00 63.72 199 LEU A CA 1
ATOM 1515 C C . LEU A 1 199 ? 31.979 5.508 76.436 1.00 63.72 199 LEU A C 1
ATOM 1517 O O . LEU A 1 199 ? 30.750 5.440 76.407 1.00 63.72 199 LEU A O 1
ATOM 1521 N N . ALA A 1 200 ? 32.747 4.494 76.853 1.00 65.25 200 ALA A N 1
ATOM 1522 C CA . ALA A 1 200 ? 32.219 3.190 77.266 1.00 65.25 200 ALA A CA 1
ATOM 1523 C C . ALA A 1 200 ? 31.409 3.245 78.582 1.00 65.25 200 ALA A C 1
ATOM 1525 O O . ALA A 1 200 ? 30.379 2.582 78.709 1.00 65.25 200 ALA A O 1
ATOM 1526 N N . GLU A 1 201 ? 31.807 4.078 79.549 1.00 64.69 201 GLU A N 1
ATOM 1527 C CA . GLU A 1 201 ? 31.048 4.275 80.796 1.00 64.69 201 GLU A CA 1
ATOM 1528 C C . GLU A 1 201 ? 29.711 5.003 80.565 1.00 64.69 201 GLU A C 1
ATOM 1530 O O . GLU A 1 201 ? 28.724 4.714 81.247 1.00 64.69 201 GLU A O 1
ATOM 1535 N N . SER A 1 202 ? 29.626 5.883 79.557 1.00 64.06 202 SER A N 1
ATOM 1536 C CA . SER A 1 202 ? 28.372 6.569 79.203 1.00 64.06 202 SER A CA 1
ATOM 1537 C C . SER A 1 202 ? 27.327 5.643 78.562 1.00 64.06 202 SER A C 1
ATOM 1539 O O . SER A 1 202 ? 26.124 5.862 78.729 1.00 64.06 202 SER A O 1
ATOM 1541 N N . GLU A 1 203 ? 27.763 4.584 77.871 1.00 68.56 203 GLU A N 1
ATOM 1542 C CA . GLU A 1 203 ? 26.866 3.564 77.314 1.00 68.56 203 GLU A CA 1
ATOM 1543 C C . GLU A 1 203 ? 26.442 2.539 78.372 1.00 68.56 203 GLU A C 1
ATOM 1545 O O . GLU A 1 203 ? 25.270 2.157 78.428 1.00 68.56 203 GLU A O 1
ATOM 1550 N N . HIS A 1 204 ? 27.334 2.181 79.301 1.00 64.38 204 HIS A N 1
ATOM 1551 C CA . HIS A 1 204 ? 26.967 1.319 80.424 1.00 64.38 204 HIS A CA 1
ATOM 1552 C C . HIS A 1 204 ? 25.995 1.988 81.408 1.00 64.38 204 HIS A C 1
ATOM 1554 O O . HIS A 1 204 ? 25.057 1.324 81.857 1.00 64.38 204 HIS A O 1
ATOM 1560 N N . ALA A 1 205 ? 26.127 3.292 81.675 1.00 63.53 205 ALA A N 1
ATOM 1561 C CA . ALA A 1 205 ? 25.176 4.034 82.509 1.00 63.53 205 ALA A CA 1
ATOM 1562 C C . ALA A 1 205 ? 23.749 4.042 81.920 1.00 63.53 205 ALA A C 1
ATOM 1564 O O . ALA A 1 205 ? 22.779 3.870 82.658 1.00 63.53 205 ALA A O 1
ATOM 1565 N N . LYS A 1 206 ? 23.615 4.136 80.588 1.00 65.06 206 LYS A N 1
ATOM 1566 C CA . LYS A 1 206 ? 22.315 4.062 79.895 1.00 65.06 206 LYS A CA 1
ATOM 1567 C C . LYS A 1 206 ? 21.721 2.651 79.907 1.00 65.06 206 LYS A C 1
ATOM 1569 O O . LYS A 1 206 ? 20.512 2.508 80.053 1.00 65.06 206 LYS A O 1
ATOM 1574 N N . SER A 1 207 ? 22.554 1.609 79.827 1.00 66.12 207 SER A N 1
ATOM 1575 C CA . SER A 1 207 ? 22.083 0.220 79.975 1.00 66.12 207 SER A CA 1
ATOM 1576 C C . SER A 1 207 ? 21.584 -0.086 81.398 1.00 66.12 207 SER A C 1
ATOM 1578 O O . SER A 1 207 ? 20.601 -0.802 81.569 1.00 66.12 207 SER A O 1
ATOM 1580 N N . PHE A 1 208 ? 22.184 0.530 82.425 1.00 65.19 208 PHE A N 1
ATOM 1581 C CA . PHE A 1 208 ? 21.792 0.325 83.823 1.00 65.19 208 PHE A CA 1
ATOM 1582 C C . PHE A 1 208 ? 20.484 1.050 84.192 1.00 65.19 208 PHE A C 1
ATOM 1584 O O . PHE A 1 208 ? 19.721 0.562 85.027 1.00 65.19 208 PHE A O 1
ATOM 1591 N N . GLU A 1 209 ? 20.184 2.192 83.561 1.00 67.06 209 GLU A N 1
ATOM 1592 C CA . GLU A 1 209 ? 18.887 2.870 83.716 1.00 67.06 209 GLU A CA 1
ATOM 1593 C C . GLU A 1 209 ? 17.732 2.066 83.104 1.00 67.06 209 GLU A C 1
ATOM 1595 O O . GLU A 1 209 ? 16.650 2.019 83.692 1.00 67.06 209 GLU A O 1
ATOM 1600 N N . ILE A 1 210 ? 17.968 1.367 81.990 1.00 67.75 210 ILE A N 1
ATOM 1601 C CA . ILE A 1 210 ? 16.965 0.506 81.345 1.00 67.75 210 ILE A CA 1
ATOM 1602 C C . ILE A 1 210 ? 16.685 -0.741 82.206 1.00 67.75 210 ILE A C 1
ATOM 1604 O O . ILE A 1 210 ? 15.527 -1.007 82.534 1.00 67.75 210 ILE A O 1
ATOM 1608 N N . ASP A 1 211 ? 17.724 -1.415 82.707 1.00 68.62 211 ASP A N 1
ATOM 1609 C CA . ASP A 1 211 ? 17.582 -2.572 83.611 1.00 68.62 211 ASP A CA 1
ATOM 1610 C C . ASP A 1 211 ? 16.944 -2.207 84.970 1.00 68.62 211 ASP A C 1
ATOM 1612 O O . ASP A 1 211 ? 16.236 -3.006 85.593 1.00 68.62 211 ASP A O 1
ATOM 1616 N N . SER A 1 212 ? 17.192 -0.989 85.464 1.00 66.88 212 SER A N 1
ATOM 1617 C CA . SER A 1 212 ? 16.580 -0.446 86.686 1.00 66.88 212 SER A CA 1
ATOM 1618 C C . SER A 1 212 ? 15.078 -0.193 86.512 1.00 66.88 212 SER A C 1
ATOM 1620 O O . SER A 1 212 ? 14.287 -0.476 87.421 1.00 66.88 212 SER A O 1
ATOM 1622 N N . LEU A 1 213 ? 14.663 0.294 85.338 1.00 68.25 213 LEU A N 1
ATOM 1623 C CA . LEU A 1 213 ? 13.255 0.522 85.011 1.00 68.25 213 LEU A CA 1
ATOM 1624 C C . LEU A 1 213 ? 12.495 -0.796 84.807 1.00 68.25 213 LEU A C 1
ATOM 1626 O O . LEU A 1 213 ? 11.387 -0.930 85.331 1.00 68.25 213 LEU A O 1
ATOM 1630 N N . GLU A 1 214 ? 13.102 -1.802 84.171 1.00 70.94 214 GLU A N 1
ATOM 1631 C CA . GLU A 1 214 ? 12.500 -3.139 84.051 1.00 70.94 214 GLU A CA 1
ATOM 1632 C C . GLU A 1 214 ? 12.333 -3.833 85.411 1.00 70.94 214 GLU A C 1
ATOM 1634 O O . GLU A 1 214 ? 11.272 -4.392 85.701 1.00 70.94 214 GLU A O 1
ATOM 1639 N N . LYS A 1 215 ? 13.322 -3.733 86.311 1.00 73.06 215 LYS A N 1
ATOM 1640 C CA . LYS A 1 215 ? 13.215 -4.309 87.665 1.00 73.06 215 LYS A CA 1
ATOM 1641 C C . LYS A 1 215 ? 12.185 -3.589 88.537 1.00 73.06 215 LYS A C 1
ATOM 1643 O O . LYS A 1 215 ? 11.527 -4.242 89.347 1.00 73.06 215 LYS A O 1
ATOM 1648 N N . ARG A 1 216 ? 11.995 -2.274 88.370 1.00 66.56 216 ARG A N 1
ATOM 1649 C CA . ARG A 1 216 ? 10.935 -1.519 89.068 1.00 66.56 216 ARG A CA 1
ATOM 1650 C C . ARG A 1 216 ? 9.538 -1.868 88.556 1.00 66.56 216 ARG A C 1
ATOM 1652 O O . ARG A 1 216 ? 8.626 -1.970 89.371 1.00 66.56 216 ARG A O 1
ATOM 1659 N N . LEU A 1 217 ? 9.373 -2.113 87.255 1.00 66.56 217 LEU A N 1
ATOM 1660 C CA . LEU A 1 217 ? 8.098 -2.569 86.688 1.00 66.56 217 LEU A CA 1
ATOM 1661 C C . LEU A 1 217 ? 7.750 -4.001 87.129 1.00 66.56 217 LEU A C 1
ATOM 1663 O O . LEU A 1 217 ? 6.606 -4.263 87.494 1.00 66.56 217 LEU A O 1
ATOM 1667 N N . LEU A 1 218 ? 8.738 -4.897 87.220 1.00 64.69 218 LEU A N 1
ATOM 1668 C CA . LEU A 1 218 ? 8.555 -6.250 87.768 1.00 64.69 218 LEU A CA 1
ATOM 1669 C C . LEU A 1 218 ? 8.292 -6.266 89.286 1.00 64.69 218 LEU A C 1
ATOM 1671 O O . LEU A 1 218 ? 7.518 -7.096 89.762 1.00 64.69 218 LEU A O 1
ATOM 1675 N N . ALA A 1 219 ? 8.886 -5.347 90.054 1.00 63.25 219 ALA A N 1
ATOM 1676 C CA . ALA A 1 219 ? 8.625 -5.212 91.491 1.00 63.25 219 ALA A CA 1
ATOM 1677 C C . ALA A 1 219 ? 7.241 -4.607 91.787 1.00 63.25 219 ALA A C 1
ATOM 1679 O O . ALA A 1 219 ? 6.571 -5.048 92.718 1.00 63.25 219 ALA A O 1
ATOM 1680 N N . LEU A 1 220 ? 6.781 -3.647 90.976 1.00 62.44 220 LEU A N 1
ATOM 1681 C CA . LEU A 1 220 ? 5.423 -3.105 91.079 1.00 62.44 220 LEU A CA 1
ATOM 1682 C C . LEU A 1 220 ? 4.360 -4.134 90.676 1.00 62.44 220 LEU A C 1
ATOM 1684 O O . LEU A 1 220 ? 3.301 -4.154 91.291 1.00 62.44 220 LEU A O 1
ATOM 1688 N N . GLY A 1 221 ? 4.656 -5.027 89.724 1.00 63.56 221 GLY A N 1
ATOM 1689 C CA . GLY A 1 221 ? 3.792 -6.168 89.404 1.00 63.56 221 GLY A CA 1
ATOM 1690 C C . GLY A 1 221 ? 3.632 -7.144 90.576 1.00 63.56 221 GLY A C 1
ATOM 1691 O O . GLY A 1 221 ? 2.515 -7.526 90.906 1.00 63.56 221 GLY A O 1
ATOM 1692 N N . LYS A 1 222 ? 4.728 -7.472 91.276 1.00 60.03 222 LYS A N 1
ATOM 1693 C CA . LYS A 1 222 ? 4.697 -8.390 92.430 1.00 60.03 222 LYS A CA 1
ATOM 1694 C C . LYS A 1 222 ? 4.061 -7.792 93.687 1.00 60.03 222 LYS A C 1
ATOM 1696 O O . LYS A 1 222 ? 3.323 -8.489 94.370 1.00 60.03 222 LYS A O 1
ATOM 1701 N N . LEU A 1 223 ? 4.258 -6.498 93.957 1.00 55.03 223 LEU A N 1
ATOM 1702 C CA . LEU A 1 223 ? 3.611 -5.820 95.092 1.00 55.03 223 LEU A CA 1
ATOM 1703 C C . LEU A 1 223 ? 2.095 -5.645 94.903 1.00 55.03 223 LEU A C 1
ATOM 1705 O O . LEU A 1 223 ? 1.371 -5.516 95.887 1.00 55.03 223 LEU A O 1
ATOM 1709 N N . LEU A 1 224 ? 1.604 -5.660 93.659 1.00 54.06 224 LEU A N 1
ATOM 1710 C CA . LEU A 1 224 ? 0.170 -5.613 93.362 1.00 54.06 224 LEU A CA 1
ATOM 1711 C C . LEU A 1 224 ? -0.499 -6.995 93.485 1.00 54.06 224 LEU A C 1
ATOM 1713 O O . LEU A 1 224 ? -1.673 -7.062 93.842 1.00 54.06 224 LEU A O 1
ATOM 1717 N N . GLU A 1 225 ? 0.253 -8.078 93.259 1.00 53.25 225 GLU A N 1
ATOM 1718 C CA . GLU A 1 225 ? -0.192 -9.460 93.496 1.00 53.25 225 GLU A CA 1
ATOM 1719 C C . GLU A 1 225 ? -0.083 -9.870 94.981 1.00 53.25 225 GLU A C 1
ATOM 1721 O O . GLU A 1 225 ? -0.969 -10.561 95.481 1.00 53.25 225 GLU A O 1
ATOM 1726 N N . GLU A 1 226 ? 0.909 -9.374 95.732 1.00 50.19 226 GLU A N 1
ATOM 1727 C CA . GLU A 1 226 ? 1.055 -9.633 97.181 1.00 50.19 226 GLU A CA 1
ATOM 1728 C C . GLU A 1 226 ? 0.106 -8.777 98.053 1.00 50.19 226 GLU A C 1
ATOM 1730 O O . GLU A 1 226 ? -0.320 -9.216 99.121 1.00 50.19 226 GLU A O 1
ATOM 1735 N N . ALA A 1 227 ? -0.336 -7.600 97.585 1.00 49.75 227 ALA A N 1
ATOM 1736 C CA . ALA A 1 227 ? -1.329 -6.773 98.291 1.00 49.75 227 ALA A CA 1
ATOM 1737 C C . ALA A 1 227 ? -2.785 -7.278 98.162 1.00 49.75 227 ALA A C 1
ATOM 1739 O O . ALA A 1 227 ? -3.683 -6.732 98.807 1.00 49.75 227 ALA A O 1
ATOM 1740 N N . GLN A 1 228 ? -3.037 -8.314 97.352 1.00 50.62 228 GLN A N 1
ATOM 1741 C CA . GLN A 1 228 ? -4.358 -8.943 97.211 1.00 50.62 228 GLN A CA 1
ATOM 1742 C C . GLN A 1 228 ? -4.488 -10.298 97.929 1.00 50.62 228 GLN A C 1
ATOM 1744 O O . GLN A 1 228 ? -5.603 -10.816 98.000 1.00 50.62 228 GLN A O 1
ATOM 1749 N N . SER A 1 229 ? -3.417 -10.848 98.519 1.00 45.09 229 SER A N 1
ATOM 1750 C CA . SER A 1 229 ? -3.466 -12.146 99.217 1.00 45.09 229 SER A CA 1
ATOM 1751 C C . SER A 1 229 ? -3.281 -12.108 100.740 1.00 45.09 229 SER A C 1
ATOM 1753 O O . SER A 1 229 ? -3.553 -13.120 101.375 1.00 45.09 229 SER A O 1
ATOM 1755 N N . ASP A 1 230 ? -2.919 -10.972 101.349 1.00 42.47 230 ASP A N 1
ATOM 1756 C CA . ASP A 1 230 ? -2.658 -10.876 102.799 1.00 42.47 230 ASP A CA 1
ATOM 1757 C C . ASP A 1 230 ? -3.587 -9.884 103.523 1.00 42.47 230 ASP A C 1
ATOM 1759 O O . ASP A 1 230 ? -3.157 -8.913 104.144 1.00 42.47 230 ASP A O 1
ATOM 1763 N N . ASN A 1 231 ? -4.899 -10.142 103.484 1.00 41.00 231 ASN A N 1
ATOM 1764 C CA . ASN A 1 231 ? -5.840 -9.495 104.409 1.00 41.00 231 ASN A CA 1
ATOM 1765 C C . ASN A 1 231 ? -6.914 -10.454 104.948 1.00 41.00 231 ASN A C 1
ATOM 1767 O O . ASN A 1 231 ? -8.099 -10.130 105.022 1.00 41.00 231 ASN A O 1
ATOM 1771 N N . SER A 1 232 ? -6.500 -11.669 105.318 1.00 47.78 232 SER A N 1
ATOM 1772 C CA . SER A 1 232 ? -7.364 -12.619 106.026 1.00 47.78 232 SER A CA 1
ATOM 1773 C C . SER A 1 232 ? -6.587 -13.515 106.992 1.00 47.78 232 SER A C 1
ATOM 1775 O O . SER A 1 232 ? -6.617 -14.737 106.865 1.00 47.78 232 SER A O 1
ATOM 1777 N N . ALA A 1 233 ? -5.887 -12.943 107.975 1.00 37.56 233 ALA A N 1
ATOM 1778 C CA . ALA A 1 233 ? -5.465 -13.715 109.144 1.00 37.56 233 ALA A CA 1
ATOM 1779 C C . ALA A 1 233 ? -5.037 -12.834 110.329 1.00 37.56 233 ALA A C 1
ATOM 1781 O O . ALA A 1 233 ? -3.952 -12.267 110.320 1.00 37.56 233 ALA A O 1
ATOM 1782 N N . LYS A 1 234 ? -5.832 -12.937 111.405 1.00 40.00 234 LYS A N 1
ATOM 1783 C CA . LYS A 1 234 ? -5.500 -12.702 112.825 1.00 40.00 234 LYS A CA 1
ATOM 1784 C C . LYS A 1 234 ? -5.697 -11.283 113.362 1.00 40.00 234 LYS A C 1
ATOM 1786 O O . LYS A 1 234 ? -4.772 -10.490 113.379 1.00 40.00 234 LYS A O 1
ATOM 1791 N N . GLU A 1 235 ? -6.813 -11.107 114.064 1.00 35.06 235 GLU A N 1
ATOM 1792 C CA . GLU A 1 235 ? -6.750 -10.610 115.440 1.00 35.06 235 GLU A CA 1
ATOM 1793 C C . GLU A 1 235 ? -7.787 -11.347 116.295 1.00 35.06 235 GLU A C 1
ATOM 1795 O O . GLU A 1 235 ? -8.992 -11.307 116.067 1.00 35.06 235 GLU A O 1
ATOM 1800 N N . SER A 1 236 ? -7.267 -12.131 117.236 1.00 37.22 236 SER A N 1
ATOM 1801 C CA . SER A 1 236 ? -8.005 -12.996 118.144 1.00 37.22 236 SER A CA 1
ATOM 1802 C C . SER A 1 236 ? -7.670 -12.582 119.570 1.00 37.22 236 SER A C 1
ATOM 1804 O O . SER A 1 236 ? -6.518 -12.695 119.977 1.00 37.22 236 SER A O 1
ATOM 1806 N N . GLN A 1 237 ? -8.734 -12.264 120.311 1.00 35.69 237 GLN A N 1
ATOM 1807 C CA . GLN A 1 237 ? -8.933 -12.489 121.749 1.00 35.69 237 GLN A CA 1
ATOM 1808 C C . GLN A 1 237 ? -8.183 -11.591 122.748 1.00 35.69 237 GLN A C 1
ATOM 1810 O O . GLN A 1 237 ? -7.001 -11.787 123.002 1.00 35.69 237 GLN A O 1
ATOM 1815 N N . LEU A 1 238 ? -8.944 -10.754 123.476 1.00 37.59 238 LEU A N 1
ATOM 1816 C CA . LEU A 1 238 ? -9.269 -10.953 124.909 1.00 37.59 238 LEU A CA 1
ATOM 1817 C C . LEU A 1 238 ? -10.057 -9.753 125.487 1.00 37.59 238 LEU A C 1
ATOM 1819 O O . LEU A 1 238 ? -9.499 -8.675 125.653 1.00 37.59 238 LEU A O 1
ATOM 1823 N N . GLY A 1 239 ? -11.329 -9.955 125.869 1.00 36.03 239 GLY A N 1
ATOM 1824 C CA . GLY A 1 239 ? -12.116 -8.959 126.623 1.00 36.03 239 GLY A CA 1
ATOM 1825 C C . GLY A 1 239 ? -13.631 -9.216 126.674 1.00 36.03 239 GLY A C 1
ATOM 1826 O O . GLY A 1 239 ? -14.408 -8.415 126.176 1.00 36.03 239 GLY A O 1
ATOM 1827 N N . LYS A 1 240 ? -14.045 -10.359 127.235 1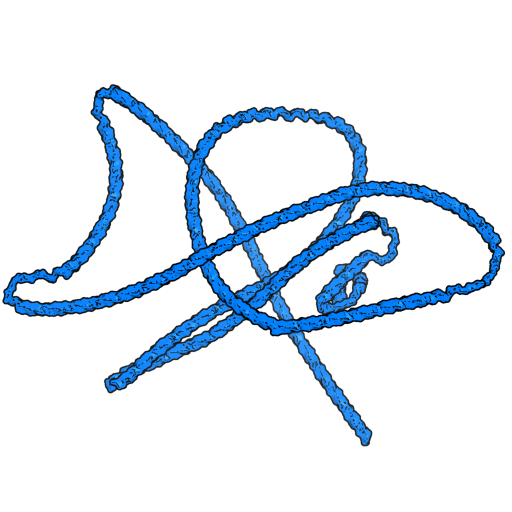.00 48.50 240 LYS A N 1
ATOM 1828 C CA . LYS A 1 240 ? -15.416 -10.908 127.227 1.00 48.50 240 LYS A CA 1
ATOM 1829 C C . LYS A 1 240 ? -16.439 -10.162 128.107 1.00 48.50 240 LYS A C 1
ATOM 1831 O O . LYS A 1 240 ? -16.109 -9.696 129.195 1.00 48.50 240 LYS A O 1
ATOM 1836 N N . ALA A 1 241 ? -17.704 -10.280 127.677 1.00 48.88 241 ALA A N 1
ATOM 1837 C CA . ALA A 1 241 ? -18.903 -10.565 128.493 1.00 48.88 241 ALA A CA 1
ATOM 1838 C C . ALA A 1 241 ? -19.999 -9.500 128.732 1.00 48.88 241 ALA A C 1
ATOM 1840 O O . ALA A 1 241 ? -20.976 -9.821 129.402 1.00 48.88 241 ALA A O 1
ATOM 1841 N N . THR A 1 242 ? -19.966 -8.303 128.139 1.00 47.94 242 THR A N 1
ATOM 1842 C CA . THR A 1 242 ? -21.204 -7.475 128.019 1.00 47.94 242 THR A CA 1
ATOM 1843 C C . THR A 1 242 ? -21.407 -6.808 126.656 1.00 47.94 242 THR A C 1
ATOM 1845 O O . THR A 1 242 ? -22.457 -6.220 126.415 1.00 47.94 242 THR A O 1
ATOM 1848 N N . HIS A 1 243 ? -20.465 -6.990 125.727 1.00 48.72 243 HIS A N 1
ATOM 1849 C CA . HIS A 1 243 ? -20.557 -6.498 124.350 1.00 48.72 243 HIS A CA 1
ATOM 1850 C C . HIS A 1 243 ? -21.129 -7.544 123.366 1.00 48.72 243 HIS A C 1
ATOM 1852 O O . HIS A 1 243 ? -21.656 -7.176 122.321 1.00 48.72 243 HIS A O 1
ATOM 1858 N N . GLU A 1 244 ? -21.137 -8.833 123.736 1.00 50.81 244 GLU A N 1
ATOM 1859 C CA . GLU A 1 244 ? -21.399 -9.983 122.845 1.00 50.81 244 GLU A CA 1
ATOM 1860 C C . GLU A 1 244 ? -22.841 -10.079 122.305 1.00 50.81 244 GLU A C 1
ATOM 1862 O O . GLU A 1 244 ? -23.059 -10.635 121.233 1.00 50.81 244 GLU A O 1
ATOM 1867 N N . VAL A 1 245 ? -23.839 -9.504 122.986 1.00 55.03 245 VAL A N 1
ATOM 1868 C CA . VAL A 1 245 ? -25.235 -9.530 122.495 1.00 55.03 245 VAL A CA 1
ATOM 1869 C C . VAL A 1 245 ? -25.498 -8.410 121.482 1.00 55.03 245 VAL A C 1
ATOM 1871 O O . VAL A 1 245 ? -26.235 -8.608 120.517 1.00 55.03 245 VAL A O 1
ATOM 1874 N N . TRP A 1 246 ? -24.865 -7.248 121.663 1.00 55.94 246 TRP A N 1
ATOM 1875 C CA . TRP A 1 246 ? -24.994 -6.116 120.741 1.00 55.94 246 TRP A CA 1
ATOM 1876 C C . TRP A 1 246 ? -24.033 -6.241 119.554 1.00 55.94 246 TRP A C 1
ATOM 1878 O O . TRP A 1 246 ? -24.432 -5.983 118.422 1.00 55.94 246 TRP A O 1
ATOM 1888 N N . GLU A 1 247 ? -22.810 -6.735 119.776 1.00 54.22 247 GLU A N 1
ATOM 1889 C CA . GLU A 1 247 ? -21.907 -7.137 118.692 1.00 54.22 247 GLU A CA 1
ATOM 1890 C C . GLU A 1 247 ? -22.454 -8.323 117.917 1.00 54.22 247 GLU A C 1
ATOM 1892 O O . GLU A 1 247 ? -22.358 -8.295 116.706 1.00 54.22 247 GLU A O 1
ATOM 1897 N N . GLY A 1 248 ? -23.087 -9.319 118.546 1.00 63.03 248 GLY A N 1
ATOM 1898 C CA . GLY A 1 248 ? -23.674 -10.441 117.809 1.00 63.03 248 GLY A CA 1
ATOM 1899 C C . GLY A 1 248 ? -24.744 -9.993 116.809 1.00 63.03 248 GLY A C 1
ATOM 1900 O O . GLY A 1 248 ? -24.730 -10.427 115.661 1.00 63.03 248 GLY A O 1
ATOM 1901 N N . ALA A 1 249 ? -25.629 -9.070 117.208 1.00 60.78 249 ALA A N 1
ATOM 1902 C CA . ALA A 1 249 ? -26.671 -8.524 116.335 1.00 60.78 249 ALA A CA 1
ATOM 1903 C C . ALA A 1 249 ? -26.122 -7.544 115.279 1.00 60.78 249 ALA A C 1
ATOM 1905 O O . ALA A 1 249 ? -26.550 -7.582 114.123 1.00 60.78 249 ALA A O 1
ATOM 1906 N N . LEU A 1 250 ? -25.152 -6.698 115.648 1.00 63.69 250 LEU A N 1
ATOM 1907 C CA . LEU A 1 250 ? -24.500 -5.768 114.724 1.00 63.69 250 LEU A CA 1
ATOM 1908 C C . LEU A 1 250 ? -23.588 -6.504 113.733 1.00 63.69 250 LEU A C 1
ATOM 1910 O O . LEU A 1 250 ? -23.594 -6.173 112.556 1.00 63.69 250 LEU A O 1
ATOM 1914 N N . GLN A 1 251 ? -22.869 -7.540 114.165 1.00 66.94 251 GLN A N 1
ATOM 1915 C CA . GLN A 1 251 ? -22.077 -8.422 113.307 1.00 66.94 251 GLN A CA 1
ATOM 1916 C C . GLN A 1 251 ? -22.978 -9.264 112.413 1.00 66.94 251 GLN A C 1
ATOM 1918 O O . GLN A 1 251 ? -22.619 -9.470 111.268 1.00 66.94 251 GLN A O 1
ATOM 1923 N N . GLN A 1 252 ? -24.167 -9.691 112.854 1.00 71.44 252 GLN A N 1
ATOM 1924 C CA . GLN A 1 252 ? -25.120 -10.346 111.951 1.00 71.44 252 GLN A CA 1
ATOM 1925 C C . GLN A 1 252 ? -25.668 -9.385 110.893 1.00 71.44 252 GLN A C 1
ATOM 1927 O O . GLN A 1 252 ? -25.811 -9.777 109.738 1.00 71.44 252 GLN A O 1
ATOM 1932 N N . GLN A 1 253 ? -25.972 -8.133 111.252 1.00 72.94 253 GLN A N 1
ATOM 1933 C CA . GLN A 1 253 ? -26.392 -7.127 110.271 1.00 72.94 253 GLN A CA 1
ATOM 1934 C C . GLN A 1 253 ? -25.257 -6.727 109.330 1.00 72.94 253 GLN A C 1
ATOM 1936 O O . GLN A 1 253 ? -25.477 -6.703 108.125 1.00 72.94 253 GLN A O 1
ATOM 1941 N N . MET A 1 254 ? -24.054 -6.488 109.850 1.00 72.88 254 MET A N 1
ATOM 1942 C CA . MET A 1 254 ? -22.854 -6.231 109.053 1.00 72.88 254 MET A CA 1
ATOM 1943 C C . MET A 1 254 ? -22.553 -7.412 108.142 1.00 72.88 254 MET A C 1
ATOM 1945 O O . MET A 1 254 ? -22.394 -7.211 106.954 1.00 72.88 254 MET A O 1
ATOM 1949 N N . TRP A 1 255 ? -22.597 -8.646 108.640 1.00 77.00 255 TRP A N 1
ATOM 1950 C CA . TRP A 1 255 ? -22.377 -9.845 107.835 1.00 77.00 255 TRP A CA 1
ATOM 1951 C C . TRP A 1 255 ? -23.461 -10.030 106.768 1.00 77.00 255 TRP A C 1
ATOM 1953 O O . TRP A 1 255 ? -23.159 -10.428 105.648 1.00 77.00 255 TRP A O 1
ATOM 1963 N N . ASN A 1 256 ? -24.720 -9.688 107.058 1.00 78.75 256 ASN A N 1
ATOM 1964 C CA . ASN A 1 256 ? -25.805 -9.712 106.073 1.00 78.75 256 ASN A CA 1
ATOM 1965 C C . ASN A 1 256 ? -25.667 -8.601 105.016 1.00 78.75 256 ASN A C 1
ATOM 1967 O O . ASN A 1 256 ? -25.962 -8.829 103.845 1.00 78.75 256 ASN A O 1
ATOM 1971 N N . GLU A 1 257 ? -25.231 -7.403 105.396 1.00 77.94 257 GLU A N 1
ATOM 1972 C CA . GLU A 1 257 ? -24.975 -6.302 104.459 1.00 77.94 257 GLU A CA 1
ATOM 1973 C C . GLU A 1 257 ? -23.690 -6.538 103.653 1.00 77.94 257 GLU A C 1
ATOM 1975 O O . GLU A 1 257 ? -23.679 -6.310 102.448 1.00 77.94 257 GLU A O 1
ATOM 1980 N N . GLU A 1 258 ? -22.647 -7.106 104.256 1.00 77.31 258 GLU A N 1
ATOM 1981 C CA . GLU A 1 258 ? -21.412 -7.533 103.595 1.00 77.31 258 GLU A CA 1
ATOM 1982 C C . GLU A 1 258 ? -21.666 -8.698 102.642 1.00 77.31 258 GLU A C 1
ATOM 1984 O O . GLU A 1 258 ? -21.150 -8.689 101.531 1.00 77.31 258 GLU A O 1
ATOM 1989 N N . THR A 1 259 ? -22.508 -9.670 103.004 1.00 77.69 259 THR A N 1
ATOM 1990 C CA . THR A 1 259 ? -22.889 -10.758 102.087 1.00 77.69 259 THR A CA 1
ATOM 1991 C C . THR A 1 259 ? -23.782 -10.263 100.955 1.00 77.69 259 THR A C 1
ATOM 1993 O O . THR A 1 259 ? -23.599 -10.704 99.822 1.00 77.69 259 THR A O 1
ATOM 1996 N N . LYS A 1 260 ? -24.693 -9.309 101.192 1.00 79.56 260 LYS A N 1
ATOM 1997 C CA . LYS A 1 260 ? -25.441 -8.642 100.110 1.00 79.56 260 LYS A CA 1
ATOM 1998 C C . LYS A 1 260 ? -24.519 -7.825 99.209 1.00 79.56 260 LYS A C 1
ATOM 2000 O O . LYS A 1 260 ? -24.614 -7.952 97.994 1.00 79.56 260 LYS A O 1
ATOM 2005 N N . ALA A 1 261 ? -23.614 -7.031 99.775 1.00 77.38 261 ALA A N 1
ATOM 2006 C CA . ALA A 1 261 ? -22.653 -6.231 99.023 1.00 77.38 261 ALA A CA 1
ATOM 2007 C C . ALA A 1 261 ? -21.685 -7.121 98.233 1.00 77.38 261 ALA A C 1
ATOM 2009 O O . ALA A 1 261 ? -21.425 -6.844 97.066 1.00 77.38 261 ALA A O 1
ATOM 2010 N N . ALA A 1 262 ? -21.216 -8.224 98.821 1.00 75.62 262 ALA A N 1
ATOM 2011 C CA . ALA A 1 262 ? -20.408 -9.236 98.149 1.00 75.62 262 ALA A CA 1
ATOM 2012 C C . ALA A 1 262 ? -21.193 -9.936 97.038 1.00 75.62 262 ALA A C 1
ATOM 2014 O O . ALA A 1 262 ? -20.643 -10.163 95.967 1.00 75.62 262 ALA A O 1
ATOM 2015 N N . LYS A 1 263 ? -22.485 -10.217 97.242 1.00 83.38 263 LYS A N 1
ATOM 2016 C CA . LYS A 1 263 ? -23.355 -10.798 96.215 1.00 83.38 263 LYS A CA 1
ATOM 2017 C C . LYS A 1 263 ? -23.589 -9.834 95.051 1.00 83.38 263 LYS A C 1
ATOM 2019 O O . LYS A 1 263 ? -23.447 -10.242 93.907 1.00 83.38 263 LYS A O 1
ATOM 2024 N N . VAL A 1 264 ? -23.844 -8.554 95.325 1.00 83.12 264 VAL A N 1
ATOM 2025 C CA . VAL A 1 264 ? -23.939 -7.516 94.284 1.00 83.12 264 VAL A CA 1
ATOM 2026 C C . VAL A 1 264 ? -22.601 -7.348 93.559 1.00 83.12 264 VAL A C 1
ATOM 2028 O O . VAL A 1 264 ? -22.579 -7.261 92.335 1.00 83.12 264 VAL A O 1
ATOM 2031 N N . ARG A 1 265 ? -21.469 -7.372 94.277 1.00 85.00 265 ARG A N 1
ATOM 2032 C CA . ARG A 1 265 ? -20.132 -7.361 93.659 1.00 85.00 265 ARG A CA 1
ATOM 2033 C C . ARG A 1 265 ? -19.900 -8.583 92.780 1.00 85.00 265 ARG A C 1
ATOM 2035 O O . ARG A 1 265 ? -19.370 -8.427 91.690 1.00 85.00 265 ARG A O 1
ATOM 2042 N N . LEU A 1 266 ? -20.309 -9.771 93.219 1.00 82.88 266 LEU A N 1
ATOM 2043 C CA . LEU A 1 266 ? -20.215 -11.000 92.434 1.00 82.88 266 LEU A CA 1
ATOM 2044 C C . LEU A 1 266 ? -21.098 -10.947 91.187 1.00 82.88 266 LEU A C 1
ATOM 2046 O O . LEU A 1 266 ? -20.640 -11.354 90.130 1.00 82.88 266 LEU A O 1
ATOM 2050 N N . GLU A 1 267 ? -22.310 -10.398 91.274 1.00 84.88 267 GLU A N 1
ATOM 2051 C CA . GLU A 1 267 ? -23.190 -10.210 90.113 1.00 84.88 267 GLU A CA 1
ATOM 2052 C C . GLU A 1 267 ? -22.618 -9.190 89.116 1.00 84.88 267 GLU A C 1
ATOM 2054 O O . GLU A 1 267 ? -22.699 -9.397 87.905 1.00 84.88 267 GLU A O 1
ATOM 2059 N N . ILE A 1 268 ? -22.001 -8.105 89.598 1.00 85.81 268 ILE A N 1
ATOM 2060 C CA . ILE A 1 268 ? -21.304 -7.132 88.742 1.00 85.81 268 ILE A CA 1
ATOM 2061 C C . ILE A 1 268 ? -20.086 -7.786 88.083 1.00 85.81 268 ILE A C 1
ATOM 2063 O O . ILE A 1 268 ? -19.931 -7.688 86.870 1.00 85.81 268 ILE A O 1
ATOM 2067 N N . LEU A 1 269 ? -19.265 -8.509 88.848 1.00 85.19 269 LEU A N 1
ATOM 2068 C CA . LEU A 1 269 ? -18.097 -9.216 88.322 1.00 85.19 269 LEU A CA 1
ATOM 2069 C C . LEU A 1 269 ? -18.490 -10.333 87.350 1.00 85.19 269 LEU A C 1
ATOM 2071 O O . LEU A 1 269 ? -17.797 -10.528 86.359 1.00 85.19 269 LEU A O 1
ATOM 2075 N N . GLN A 1 270 ? -19.607 -11.031 87.574 1.00 87.25 270 GLN A N 1
ATOM 2076 C CA . GLN A 1 270 ? -20.154 -11.999 86.621 1.00 87.25 270 GLN A CA 1
ATOM 2077 C C . GLN A 1 270 ? -20.571 -11.321 85.320 1.00 87.25 270 GLN A C 1
ATOM 2079 O O . GLN A 1 270 ? -20.174 -11.784 84.257 1.00 87.25 270 GLN A O 1
ATOM 2084 N N . LYS A 1 271 ? -21.286 -10.192 85.385 1.00 86.81 271 LYS A N 1
ATOM 2085 C CA . LYS A 1 271 ? -21.657 -9.425 84.185 1.00 86.81 271 LYS A CA 1
ATOM 2086 C C . LYS A 1 271 ? -20.439 -8.875 83.446 1.00 86.81 271 LYS A C 1
ATOM 2088 O O . LYS A 1 271 ? -20.409 -8.889 82.220 1.00 86.81 271 LYS A O 1
ATOM 2093 N N . GLU A 1 272 ? -19.421 -8.410 84.165 1.00 86.69 272 GLU A N 1
ATOM 2094 C CA . GLU A 1 272 ? -18.161 -7.967 83.561 1.00 86.69 272 GLU A CA 1
ATOM 2095 C C . GLU A 1 272 ? -17.386 -9.128 82.931 1.00 86.69 272 GLU A C 1
ATOM 2097 O O . GLU A 1 272 ? -16.806 -8.961 81.859 1.00 86.69 272 GLU A O 1
ATOM 2102 N N . LEU A 1 273 ? -17.386 -10.303 83.563 1.00 87.00 273 LEU A N 1
ATOM 2103 C CA . LEU A 1 273 ? -16.773 -11.514 83.025 1.00 87.00 273 LEU A CA 1
ATOM 2104 C C . LEU A 1 273 ? -17.511 -11.989 81.768 1.00 87.00 273 LEU A C 1
ATOM 2106 O O . LEU A 1 273 ? -16.869 -12.304 80.773 1.00 87.00 273 LEU A O 1
ATOM 2110 N N . GLU A 1 274 ? -18.843 -11.988 81.777 1.00 87.94 274 GLU A N 1
ATOM 2111 C CA . GLU A 1 274 ? -19.678 -12.301 80.613 1.00 87.94 274 GLU A CA 1
ATOM 2112 C C . GLU A 1 274 ? -19.427 -11.312 79.469 1.00 87.94 274 GLU A C 1
ATOM 2114 O O . GLU A 1 274 ? -19.170 -11.739 78.347 1.00 87.94 274 GLU A O 1
ATOM 2119 N N . ALA A 1 275 ? -19.387 -10.007 79.751 1.00 85.81 275 ALA A N 1
ATOM 2120 C CA . ALA A 1 275 ? -19.078 -8.987 78.750 1.00 85.81 275 ALA A CA 1
ATOM 2121 C C . ALA A 1 275 ? -17.651 -9.121 78.189 1.00 85.81 275 ALA A C 1
ATOM 2123 O O . ALA A 1 275 ? -17.429 -8.914 76.997 1.00 85.81 275 ALA A O 1
ATOM 2124 N N . LYS A 1 276 ? -16.666 -9.479 79.024 1.00 88.25 276 LYS A N 1
ATOM 2125 C CA . LYS A 1 276 ? -15.293 -9.755 78.571 1.00 88.25 276 LYS A CA 1
ATOM 2126 C C . LYS A 1 276 ? -15.212 -11.033 77.739 1.00 88.25 276 LYS A C 1
ATOM 2128 O O . LYS A 1 276 ? -14.507 -11.034 76.738 1.00 88.25 276 LYS A O 1
ATOM 2133 N N . ASN A 1 277 ? -15.938 -12.083 78.116 1.00 86.88 277 ASN A N 1
ATOM 2134 C CA . ASN A 1 277 ? -16.006 -13.327 77.352 1.00 86.88 277 ASN A CA 1
ATOM 2135 C C . ASN A 1 277 ? -16.685 -13.118 75.995 1.00 86.88 277 ASN A C 1
ATOM 2137 O O . ASN A 1 277 ? -16.254 -13.709 75.011 1.00 86.88 277 ASN A O 1
ATOM 2141 N N . GLU A 1 278 ? -17.698 -12.256 75.919 1.00 86.69 278 GLU A N 1
ATOM 2142 C CA . GLU A 1 278 ? -18.342 -11.928 74.647 1.00 86.69 278 GLU A CA 1
ATOM 2143 C C . GLU A 1 278 ? -17.408 -11.126 73.734 1.00 86.69 278 GLU A C 1
ATOM 2145 O O . GLU A 1 278 ? -17.213 -11.501 72.583 1.00 86.69 278 GLU A O 1
ATOM 2150 N N . ARG A 1 279 ? -16.696 -10.127 74.275 1.00 87.62 279 ARG A N 1
ATOM 2151 C CA . ARG A 1 279 ? -15.640 -9.412 73.531 1.00 87.62 279 ARG A CA 1
ATOM 2152 C C . ARG A 1 279 ? -14.510 -10.333 73.074 1.00 87.62 279 ARG A C 1
ATOM 2154 O O . ARG A 1 279 ? -13.949 -10.130 72.003 1.00 87.62 279 ARG A O 1
ATOM 2161 N N . LEU A 1 280 ? -14.157 -11.336 73.881 1.00 87.56 280 LEU A N 1
ATOM 2162 C CA . LEU A 1 280 ? -13.171 -12.345 73.499 1.00 87.56 280 LEU A CA 1
ATOM 2163 C C . LEU A 1 280 ? -13.678 -13.174 72.310 1.00 87.56 280 LEU A C 1
ATOM 2165 O O . LEU A 1 280 ? -12.928 -13.374 71.362 1.00 87.56 280 LEU A O 1
ATOM 2169 N N . ARG A 1 281 ? -14.950 -13.598 72.319 1.00 88.50 281 ARG A N 1
ATOM 2170 C CA . ARG A 1 281 ? -15.558 -14.326 71.191 1.00 88.50 281 ARG A CA 1
ATOM 2171 C C . ARG A 1 281 ? -15.623 -13.485 69.923 1.00 88.50 281 ARG A C 1
ATOM 2173 O O . ARG A 1 281 ? -15.331 -14.006 68.851 1.00 88.50 281 ARG A O 1
ATOM 2180 N N . GLU A 1 282 ? -15.976 -12.207 70.036 1.00 88.12 282 GLU A N 1
ATOM 2181 C CA . GLU A 1 282 ? -15.967 -11.266 68.910 1.00 88.12 282 GLU A CA 1
ATOM 2182 C C . GLU A 1 282 ? -14.549 -11.127 68.332 1.00 88.12 282 GLU A C 1
ATOM 2184 O O . GLU A 1 282 ? -14.352 -11.304 67.131 1.00 88.12 282 GLU A O 1
ATOM 2189 N N . ALA A 1 283 ? -13.535 -10.942 69.184 1.00 84.56 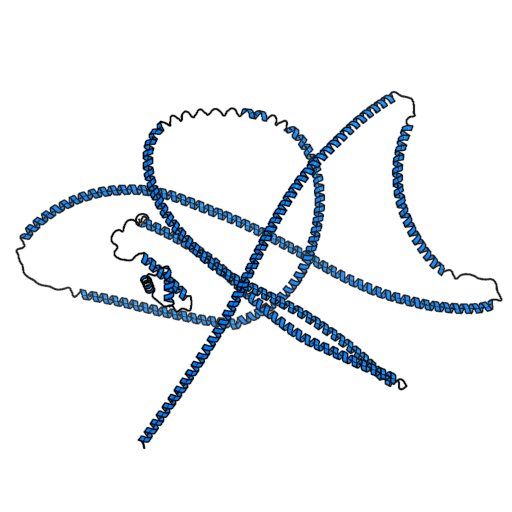283 ALA A N 1
ATOM 2190 C CA . ALA A 1 283 ? -12.138 -10.869 68.754 1.00 84.56 283 ALA A CA 1
ATOM 2191 C C . ALA A 1 283 ? -11.630 -12.188 68.133 1.00 84.56 283 ALA A C 1
ATOM 2193 O O . ALA A 1 283 ? -10.872 -12.173 67.161 1.00 84.56 283 ALA A O 1
ATOM 2194 N N . GLU A 1 284 ? -12.046 -13.346 68.654 1.00 87.62 284 GLU A N 1
ATOM 2195 C CA . GLU A 1 284 ? -11.735 -14.658 68.073 1.00 87.62 284 GLU A CA 1
ATOM 2196 C C . GLU A 1 284 ? -12.403 -14.851 66.704 1.00 87.62 284 GLU A C 1
ATOM 2198 O O . GLU A 1 284 ? -11.779 -15.392 65.784 1.00 87.62 284 GLU A O 1
ATOM 2203 N N . GLN A 1 285 ? -13.638 -14.370 66.532 1.00 87.12 285 GLN A N 1
ATOM 2204 C CA . GLN A 1 285 ? -14.324 -14.364 65.241 1.00 87.12 285 GLN A CA 1
ATOM 2205 C C . GLN A 1 285 ? -13.619 -13.445 64.240 1.00 87.12 285 GLN A C 1
ATOM 2207 O O . GLN A 1 285 ? -13.332 -13.886 63.126 1.00 87.12 285 GLN A O 1
ATOM 2212 N N . GLU A 1 286 ? -13.248 -12.226 64.630 1.00 87.44 286 GLU A N 1
ATOM 2213 C CA . GLU A 1 286 ? -12.477 -11.307 63.783 1.00 87.44 286 GLU A CA 1
ATOM 2214 C C . GLU A 1 286 ? -11.122 -11.905 63.379 1.00 87.44 286 GLU A C 1
ATOM 2216 O O . GLU A 1 286 ? -10.757 -11.893 62.201 1.00 87.44 286 GLU A O 1
ATOM 2221 N N . LEU A 1 287 ? -10.405 -12.529 64.320 1.00 83.38 287 LEU A N 1
ATOM 2222 C CA . LEU A 1 287 ? -9.161 -13.245 64.030 1.00 83.38 287 LEU A CA 1
ATOM 2223 C C . LEU A 1 287 ? -9.373 -14.420 63.070 1.00 83.38 287 LEU A C 1
ATOM 2225 O O . LEU A 1 287 ? -8.508 -14.683 62.232 1.00 83.38 287 LEU A O 1
ATOM 2229 N N . SER A 1 288 ? -10.501 -15.127 63.158 1.00 85.56 288 SER A N 1
ATOM 2230 C CA . SER A 1 288 ? -10.826 -16.214 62.228 1.00 85.56 288 SER A CA 1
ATOM 2231 C C . SER A 1 288 ? -11.062 -15.700 60.801 1.00 85.56 288 SER A C 1
ATOM 2233 O O . SER A 1 288 ? -10.538 -16.280 59.847 1.00 85.56 288 SER A O 1
ATOM 2235 N N . VAL A 1 289 ? -11.751 -14.563 60.657 1.00 87.19 289 VAL A N 1
ATOM 2236 C CA . VAL A 1 289 ? -12.000 -13.902 59.367 1.00 87.19 289 VAL A CA 1
ATOM 2237 C C . VAL A 1 289 ? -10.697 -13.364 58.778 1.00 87.19 289 VAL A C 1
ATOM 2239 O O . VAL A 1 289 ? -10.422 -13.568 57.595 1.00 87.19 289 VAL A O 1
ATOM 2242 N N . LEU A 1 290 ? -9.841 -12.752 59.600 1.00 85.25 290 LEU A N 1
ATOM 2243 C CA . LEU A 1 290 ? -8.526 -12.278 59.169 1.00 85.25 290 LEU A CA 1
ATOM 2244 C C . LEU A 1 290 ? -7.613 -13.434 58.740 1.00 85.25 290 LEU A C 1
ATOM 2246 O O . LEU A 1 290 ? -6.951 -13.332 57.709 1.00 85.25 290 LEU A O 1
ATOM 2250 N N . ARG A 1 291 ? -7.616 -14.566 59.458 1.00 86.88 291 ARG A N 1
ATOM 2251 C CA . ARG A 1 291 ? -6.869 -15.771 59.048 1.00 86.88 291 ARG A CA 1
ATOM 2252 C C . ARG A 1 291 ? -7.374 -16.341 57.723 1.00 86.88 291 ARG A C 1
ATOM 2254 O O . ARG A 1 291 ? -6.556 -16.732 56.892 1.00 86.88 291 ARG A O 1
ATOM 2261 N N . ALA A 1 292 ? -8.689 -16.361 57.505 1.00 84.00 292 ALA A N 1
ATOM 2262 C CA . ALA A 1 292 ? -9.272 -16.788 56.235 1.00 84.00 292 ALA A CA 1
ATOM 2263 C C . ALA A 1 292 ? -8.874 -15.847 55.082 1.00 84.00 292 ALA A C 1
ATOM 2265 O O . ALA A 1 292 ? -8.454 -16.317 54.026 1.00 84.00 292 ALA A O 1
ATOM 2266 N N . SER A 1 293 ? -8.909 -14.531 55.314 1.00 85.00 293 SER A N 1
ATOM 2267 C CA . SER A 1 293 ? -8.477 -13.513 54.346 1.00 85.00 293 SER A CA 1
ATOM 2268 C C . SER A 1 293 ? -6.995 -13.653 53.977 1.00 85.00 293 SER A C 1
ATOM 2270 O O . SER A 1 293 ? -6.650 -13.704 52.797 1.00 85.00 293 SER A O 1
ATOM 2272 N N . VAL A 1 294 ? -6.110 -13.823 54.966 1.00 85.31 294 VAL A N 1
ATOM 2273 C CA . VAL A 1 294 ? -4.670 -14.039 54.730 1.00 85.31 294 VAL A CA 1
ATOM 2274 C C . VAL A 1 294 ? -4.418 -15.345 53.974 1.00 85.31 294 VAL A C 1
ATOM 2276 O O . VAL A 1 294 ? -3.600 -15.374 53.056 1.00 85.31 294 VAL A O 1
ATOM 2279 N N . SER A 1 295 ? -5.140 -16.423 54.297 1.00 83.88 295 SER A N 1
ATOM 2280 C CA . SER A 1 295 ? -5.038 -17.688 53.558 1.00 83.88 295 SER A CA 1
ATOM 2281 C C . SER A 1 295 ? -5.469 -17.528 52.095 1.00 83.88 295 SER A C 1
ATOM 2283 O O . SER A 1 295 ? -4.790 -18.021 51.193 1.00 83.88 295 SER A O 1
ATOM 2285 N N . GLN A 1 296 ? -6.539 -16.774 51.835 1.00 85.06 296 GLN A N 1
ATOM 2286 C CA . GLN A 1 296 ? -6.991 -16.470 50.479 1.00 85.06 296 GLN A CA 1
ATOM 2287 C C . GLN A 1 296 ? -5.967 -15.616 49.717 1.00 85.06 296 GLN A C 1
ATOM 2289 O O . GLN A 1 296 ? -5.660 -15.914 48.561 1.00 85.06 296 GLN A O 1
ATOM 2294 N N . GLN A 1 297 ? -5.364 -14.621 50.373 1.00 82.69 297 GLN A N 1
ATOM 2295 C CA . GLN A 1 297 ? -4.284 -13.819 49.795 1.00 82.69 297 GLN A CA 1
ATOM 2296 C C . GLN A 1 297 ? -3.057 -14.676 49.449 1.00 82.69 297 GLN A C 1
ATOM 2298 O O . GLN A 1 297 ? -2.530 -14.566 48.343 1.00 82.69 297 GLN A O 1
ATOM 2303 N N . GLN A 1 298 ? -2.648 -15.602 50.318 1.00 85.19 298 GLN A N 1
ATOM 2304 C CA . GLN A 1 298 ? -1.543 -16.526 50.033 1.00 85.19 298 GLN A CA 1
ATOM 2305 C C . GLN A 1 298 ? -1.818 -17.415 48.810 1.00 85.19 298 GLN A C 1
ATOM 2307 O O . GLN A 1 298 ? -0.922 -17.627 47.994 1.00 85.19 298 GLN A O 1
ATOM 2312 N N . VAL A 1 299 ? -3.058 -17.881 48.625 1.00 84.56 299 VAL A N 1
ATOM 2313 C CA . VAL A 1 299 ? -3.451 -18.637 47.422 1.00 84.56 299 VAL A CA 1
ATOM 2314 C C . VAL A 1 299 ? -3.377 -17.762 46.169 1.00 84.56 299 VAL A C 1
ATOM 2316 O O . VAL A 1 299 ? -2.873 -18.215 45.138 1.00 84.56 299 VAL A O 1
ATOM 2319 N N . THR A 1 300 ? -3.817 -16.501 46.244 1.00 82.31 300 THR A N 1
ATOM 2320 C CA . THR A 1 300 ? -3.709 -15.576 45.103 1.00 82.31 300 THR A CA 1
ATOM 2321 C C . THR A 1 300 ? -2.257 -15.270 44.738 1.00 82.31 300 THR A C 1
ATOM 2323 O O . THR A 1 300 ? -1.914 -15.340 43.558 1.00 82.31 300 THR A O 1
ATOM 2326 N N . VAL A 1 301 ? -1.381 -15.052 45.724 1.00 84.75 301 VAL A N 1
ATOM 2327 C CA . VAL A 1 301 ? 0.056 -14.822 45.502 1.00 84.75 301 VAL A CA 1
ATOM 2328 C C . VAL A 1 301 ? 0.708 -16.048 44.865 1.00 84.75 301 VAL A C 1
ATOM 2330 O O . VAL A 1 301 ? 1.342 -15.919 43.823 1.00 84.75 301 VAL A O 1
ATOM 2333 N N . ALA A 1 302 ? 0.454 -17.252 45.384 1.00 80.75 302 ALA A N 1
ATOM 2334 C CA . ALA A 1 302 ? 0.984 -18.485 44.798 1.00 80.75 302 ALA A CA 1
ATOM 2335 C C . ALA A 1 302 ? 0.485 -18.725 43.356 1.00 80.75 302 ALA A C 1
ATOM 2337 O O . ALA A 1 302 ? 1.197 -19.292 42.522 1.00 80.75 302 ALA A O 1
ATOM 2338 N N . SER A 1 303 ? -0.742 -18.300 43.032 1.00 81.88 303 SER A N 1
ATOM 2339 C CA . SER A 1 303 ? -1.264 -18.370 41.661 1.00 81.88 303 SER A CA 1
ATOM 2340 C C . SER A 1 303 ? -0.583 -17.366 40.722 1.00 81.88 303 SER A C 1
ATOM 2342 O O . SER A 1 303 ? -0.268 -17.718 39.582 1.00 81.88 303 SER A O 1
ATOM 2344 N N . ALA A 1 304 ? -0.287 -16.160 41.215 1.00 78.06 304 ALA A N 1
ATOM 2345 C CA . ALA A 1 304 ? 0.421 -15.122 40.476 1.00 78.06 304 ALA A CA 1
ATOM 2346 C C . ALA A 1 304 ? 1.890 -15.503 40.236 1.00 78.06 304 ALA A C 1
ATOM 2348 O O . ALA A 1 304 ? 2.386 -15.357 39.122 1.00 78.06 304 ALA A O 1
ATOM 2349 N N . GLU A 1 305 ? 2.566 -16.084 41.230 1.00 82.94 305 GLU A N 1
ATOM 2350 C CA . GLU A 1 305 ? 3.938 -16.590 41.094 1.00 82.94 305 GLU A CA 1
ATOM 2351 C C . GLU A 1 305 ? 4.039 -17.686 40.026 1.00 82.94 305 GLU A C 1
ATOM 2353 O O . GLU A 1 305 ? 4.906 -17.625 39.155 1.00 82.94 305 GLU A O 1
ATOM 2358 N N . ARG A 1 306 ? 3.096 -18.639 40.005 1.00 82.81 306 ARG A N 1
ATOM 2359 C CA . ARG A 1 306 ? 3.036 -19.668 38.949 1.00 82.81 306 ARG A CA 1
ATOM 2360 C C . ARG A 1 306 ? 2.748 -19.085 37.565 1.00 82.81 306 ARG A C 1
ATOM 2362 O O . ARG A 1 306 ? 3.206 -19.640 36.566 1.00 82.81 306 ARG A O 1
ATOM 2369 N N . ALA A 1 307 ? 1.970 -18.007 37.478 1.00 79.12 307 ALA A N 1
ATOM 2370 C CA . ALA A 1 307 ? 1.734 -17.313 36.216 1.00 79.12 307 ALA A CA 1
ATOM 2371 C C . ALA A 1 307 ? 3.010 -16.609 35.727 1.00 79.12 307 ALA A C 1
ATOM 2373 O O . ALA A 1 307 ? 3.382 -16.774 34.566 1.00 79.12 307 ALA A O 1
ATOM 2374 N N . LEU A 1 308 ? 3.727 -15.918 36.620 1.00 78.94 308 LEU A N 1
ATOM 2375 C CA . LEU A 1 308 ? 5.014 -15.282 36.321 1.00 78.94 308 LEU A CA 1
ATOM 2376 C C . LEU A 1 308 ? 6.074 -16.299 35.887 1.00 78.94 308 LEU A C 1
ATOM 2378 O O . LEU A 1 308 ? 6.812 -16.048 34.939 1.00 78.94 308 LEU A O 1
ATOM 2382 N N . GLU A 1 309 ? 6.128 -17.468 36.521 1.00 83.56 309 GLU A N 1
ATOM 2383 C CA . GLU A 1 309 ? 7.068 -18.529 36.149 1.00 83.56 309 GLU A CA 1
ATOM 2384 C C . GLU A 1 309 ? 6.781 -19.095 34.747 1.00 83.56 309 GLU A C 1
ATOM 2386 O O . GLU A 1 309 ? 7.704 -19.320 33.960 1.00 83.56 309 GLU A O 1
ATOM 2391 N N . LYS A 1 310 ? 5.500 -19.236 34.373 1.00 82.06 310 LYS A N 1
ATOM 2392 C CA . LYS A 1 310 ? 5.107 -19.597 33.000 1.00 82.06 310 LYS A CA 1
ATOM 2393 C C . LYS A 1 310 ? 5.481 -18.518 31.984 1.00 82.06 310 LYS A C 1
ATOM 2395 O O . LYS A 1 310 ? 5.920 -18.867 30.891 1.00 82.06 310 LYS A O 1
ATOM 2400 N N . MET A 1 311 ? 5.336 -17.238 32.334 1.00 75.94 311 MET A N 1
ATOM 2401 C CA . MET A 1 311 ? 5.733 -16.138 31.448 1.00 75.94 311 MET A CA 1
ATOM 2402 C C . MET A 1 311 ? 7.247 -16.085 31.250 1.00 75.94 311 MET A C 1
ATOM 2404 O O . MET A 1 311 ? 7.692 -16.037 30.112 1.00 75.94 311 MET A O 1
ATOM 2408 N N . ARG A 1 312 ? 8.037 -16.224 32.323 1.00 82.38 312 ARG A N 1
ATOM 2409 C CA . ARG A 1 312 ? 9.507 -16.294 32.237 1.00 82.38 312 ARG A CA 1
ATOM 2410 C C . ARG A 1 312 ? 9.982 -17.431 31.337 1.00 82.38 312 ARG A C 1
ATOM 2412 O O . ARG A 1 312 ? 10.948 -17.276 30.597 1.00 82.38 312 ARG A O 1
ATOM 2419 N N . LYS A 1 313 ? 9.300 -18.580 31.377 1.00 82.75 313 LYS A N 1
ATOM 2420 C CA . LYS A 1 313 ? 9.600 -19.697 30.476 1.00 82.75 313 LYS A CA 1
ATOM 2421 C C . LYS A 1 313 ? 9.290 -19.352 29.013 1.00 82.75 313 LYS A C 1
ATOM 2423 O O . LYS A 1 313 ? 10.123 -19.609 28.154 1.00 82.75 313 LYS A O 1
ATOM 2428 N N . ALA A 1 314 ? 8.146 -18.723 28.742 1.00 78.12 314 ALA A N 1
ATOM 2429 C CA . ALA A 1 314 ? 7.783 -18.284 27.393 1.00 78.12 314 ALA A CA 1
ATOM 2430 C C . ALA A 1 314 ? 8.726 -17.192 26.847 1.00 78.12 314 ALA A C 1
ATOM 2432 O O . ALA A 1 314 ? 9.071 -17.214 25.670 1.00 78.12 314 ALA A O 1
ATOM 2433 N N . GLU A 1 315 ? 9.190 -16.271 27.696 1.00 77.25 315 GLU A N 1
ATOM 2434 C CA . GLU A 1 315 ? 10.189 -15.254 27.341 1.00 77.25 315 GLU A CA 1
ATOM 2435 C C . GLU A 1 315 ? 11.545 -15.878 26.995 1.00 77.25 315 GLU A C 1
ATOM 2437 O O . GLU A 1 315 ? 12.179 -15.469 26.024 1.00 77.25 315 GLU A O 1
ATOM 2442 N N . LEU A 1 316 ? 11.981 -16.894 27.748 1.00 80.56 316 LEU A N 1
ATOM 2443 C CA . LEU A 1 316 ? 13.207 -17.636 27.446 1.00 80.56 316 LEU A CA 1
ATOM 2444 C C . LEU A 1 316 ? 13.107 -18.390 26.116 1.00 80.56 316 LEU A C 1
ATOM 2446 O O . LEU A 1 316 ? 14.055 -18.348 25.330 1.00 80.56 316 LEU A O 1
ATOM 2450 N N . ASP A 1 317 ? 11.966 -19.026 25.843 1.00 81.12 317 ASP A N 1
ATOM 2451 C CA . ASP A 1 317 ? 11.720 -19.715 24.574 1.00 81.12 317 ASP A CA 1
ATOM 2452 C C . ASP A 1 317 ? 11.715 -18.708 23.402 1.00 81.12 317 ASP A C 1
ATOM 2454 O O . ASP A 1 317 ? 12.397 -18.920 22.396 1.00 81.12 317 ASP A O 1
ATOM 2458 N N . HIS A 1 318 ? 11.071 -17.545 23.565 1.00 76.50 318 HIS A N 1
ATOM 2459 C CA . HIS A 1 318 ? 11.046 -16.489 22.547 1.00 76.50 318 HIS A CA 1
ATOM 2460 C C . HIS A 1 318 ? 12.419 -15.830 22.320 1.00 76.50 318 HIS A C 1
ATOM 2462 O O . HIS A 1 318 ? 12.818 -15.580 21.182 1.00 76.50 318 HIS A O 1
ATOM 2468 N N . ALA A 1 319 ? 13.199 -15.600 23.381 1.00 75.38 319 ALA A N 1
ATOM 2469 C CA . ALA A 1 319 ? 14.577 -15.122 23.268 1.00 75.38 319 ALA A CA 1
ATOM 2470 C C . ALA A 1 319 ? 15.466 -16.129 22.518 1.00 75.38 319 ALA A C 1
ATOM 2472 O O . ALA A 1 319 ? 16.377 -15.743 21.777 1.00 75.38 319 ALA A O 1
ATOM 2473 N N . HIS A 1 320 ? 15.193 -17.427 22.674 1.00 78.56 320 HIS A N 1
ATOM 2474 C CA . HIS A 1 320 ? 15.897 -18.473 21.946 1.00 78.56 320 HIS A CA 1
ATOM 2475 C C . HIS A 1 320 ? 15.525 -18.495 20.453 1.00 78.56 320 HIS A C 1
ATOM 2477 O O . HIS A 1 320 ? 16.410 -18.691 19.614 1.00 78.56 320 HIS A O 1
ATOM 2483 N N . GLU A 1 321 ? 14.259 -18.246 20.110 1.00 80.56 321 GLU A N 1
ATOM 2484 C CA . GLU A 1 321 ? 13.791 -18.080 18.726 1.00 80.56 321 GLU A CA 1
ATOM 2485 C C . GLU A 1 321 ? 14.368 -16.819 18.071 1.00 80.56 321 GLU A C 1
ATOM 2487 O O . GLU A 1 321 ? 14.848 -16.883 16.939 1.00 80.56 321 GLU A O 1
ATOM 2492 N N . LEU A 1 322 ? 14.418 -15.691 18.788 1.00 76.56 322 LEU A N 1
ATOM 2493 C CA . LEU A 1 322 ? 15.038 -14.452 18.306 1.00 76.56 322 LEU A CA 1
ATOM 2494 C C . LEU A 1 322 ? 16.523 -14.645 17.989 1.00 76.56 322 LEU A C 1
ATOM 2496 O O . LEU A 1 322 ? 16.975 -14.218 16.928 1.00 76.56 322 LEU A O 1
ATOM 2500 N N . ARG A 1 323 ? 17.272 -15.362 18.837 1.00 81.38 323 ARG A N 1
ATOM 2501 C CA . ARG A 1 323 ? 18.672 -15.719 18.545 1.00 81.38 323 ARG A CA 1
ATOM 2502 C C . ARG A 1 323 ? 18.805 -16.626 17.322 1.00 81.38 323 ARG A C 1
ATOM 2504 O O . ARG A 1 323 ? 19.740 -16.462 16.543 1.00 81.38 323 ARG A O 1
ATOM 2511 N N . GLN A 1 324 ? 17.879 -17.564 17.115 1.00 79.69 324 GLN A N 1
ATOM 2512 C CA . GLN A 1 324 ? 17.873 -18.387 15.900 1.00 79.69 324 GLN A CA 1
ATOM 2513 C C . GLN A 1 324 ? 17.561 -17.557 14.649 1.00 79.69 324 GLN A C 1
ATOM 2515 O O . GLN A 1 324 ? 18.173 -17.771 13.605 1.00 79.69 324 GLN A O 1
ATOM 2520 N N . MET A 1 325 ? 16.645 -16.595 14.746 1.00 76.50 325 MET A N 1
ATOM 2521 C CA . MET A 1 325 ? 16.312 -15.687 13.648 1.00 76.50 325 MET A CA 1
ATOM 2522 C C . MET A 1 325 ? 17.457 -14.719 13.337 1.00 76.50 325 MET A C 1
ATOM 2524 O O . MET A 1 325 ? 17.758 -14.519 12.164 1.00 76.50 325 MET A O 1
ATOM 2528 N N . GLN A 1 326 ? 18.151 -14.198 14.353 1.00 79.62 326 GLN A N 1
ATOM 2529 C CA . GLN A 1 326 ? 19.372 -13.402 14.186 1.00 79.62 326 GLN A CA 1
ATOM 2530 C C . GLN A 1 326 ? 20.482 -14.221 13.523 1.00 79.62 326 GLN A C 1
ATOM 2532 O O . GLN A 1 326 ? 21.041 -13.784 12.526 1.00 79.62 326 GLN A O 1
ATOM 2537 N N . SER A 1 327 ? 20.714 -15.459 13.969 1.00 79.56 327 SER A N 1
ATOM 2538 C CA . SER A 1 327 ? 21.677 -16.362 13.327 1.00 79.56 327 SER A CA 1
ATOM 2539 C C . SER A 1 327 ? 21.326 -16.659 11.860 1.00 79.56 327 SER A C 1
ATOM 2541 O O . SER A 1 327 ? 22.211 -16.700 11.005 1.00 79.56 327 SER A O 1
ATOM 2543 N N . ARG A 1 328 ? 20.038 -16.827 11.532 1.00 83.50 328 ARG A N 1
ATOM 2544 C CA . ARG A 1 328 ? 19.578 -16.991 10.141 1.00 83.50 328 ARG A CA 1
ATOM 2545 C C . ARG A 1 328 ? 19.749 -15.715 9.320 1.00 83.50 328 ARG A C 1
ATOM 2547 O O . ARG A 1 328 ? 20.101 -15.809 8.148 1.00 83.50 328 ARG A O 1
ATOM 2554 N N . ALA A 1 329 ? 19.518 -14.546 9.914 1.00 79.12 329 ALA A N 1
ATOM 2555 C CA . ALA A 1 329 ? 19.737 -13.258 9.264 1.00 79.12 329 ALA A CA 1
ATOM 2556 C C . ALA A 1 329 ? 21.229 -13.027 8.980 1.00 79.12 329 ALA A C 1
ATOM 2558 O O . ALA A 1 329 ? 21.581 -12.697 7.855 1.00 79.12 329 ALA A O 1
ATOM 2559 N N . GLU A 1 330 ? 22.111 -13.318 9.937 1.00 82.00 330 GLU A N 1
ATOM 2560 C CA . GLU A 1 330 ? 23.567 -13.260 9.757 1.00 82.00 330 GLU A CA 1
ATOM 2561 C C . GLU A 1 330 ? 24.049 -14.240 8.674 1.00 82.00 330 GLU A C 1
ATOM 2563 O O . GLU A 1 330 ? 24.886 -13.894 7.842 1.00 82.00 330 GLU A O 1
ATOM 2568 N N . GLN A 1 331 ? 23.478 -15.450 8.607 1.00 84.06 331 GLN A N 1
ATOM 2569 C CA . GLN A 1 331 ? 23.744 -16.392 7.511 1.00 84.06 331 GLN A CA 1
ATOM 2570 C C . GLN A 1 331 ? 23.226 -15.877 6.156 1.00 84.06 331 GLN A C 1
ATOM 2572 O O . GLN A 1 331 ? 23.889 -16.051 5.129 1.00 84.06 331 GLN A O 1
ATOM 2577 N N . ALA A 1 332 ? 22.066 -15.219 6.126 1.00 79.62 332 ALA A N 1
ATOM 2578 C CA . ALA A 1 332 ? 21.528 -14.596 4.919 1.00 79.62 332 ALA A CA 1
ATOM 2579 C C . ALA A 1 332 ? 22.388 -13.404 4.455 1.00 79.62 332 ALA A C 1
ATOM 2581 O O . ALA A 1 332 ? 22.633 -13.245 3.261 1.00 79.62 332 ALA A O 1
ATOM 2582 N N . GLU A 1 333 ? 22.919 -12.601 5.377 1.00 82.19 333 GLU A N 1
ATOM 2583 C CA . GLU A 1 333 ? 23.850 -11.518 5.050 1.00 82.19 333 GLU A CA 1
ATOM 2584 C C . GLU A 1 333 ? 25.207 -12.047 4.582 1.00 82.19 333 GLU A C 1
ATOM 2586 O O . GLU A 1 333 ? 25.740 -11.557 3.587 1.00 82.19 333 GLU A O 1
ATOM 2591 N N . ALA A 1 334 ? 25.733 -13.102 5.210 1.00 81.56 334 ALA A N 1
ATOM 2592 C CA . ALA A 1 334 ? 26.965 -13.751 4.769 1.00 81.56 334 ALA A CA 1
ATOM 2593 C C . ALA A 1 334 ? 26.827 -14.354 3.358 1.00 81.56 334 ALA A C 1
ATOM 2595 O O . ALA A 1 334 ? 27.730 -14.226 2.527 1.00 81.56 334 ALA A O 1
ATOM 2596 N N . THR A 1 335 ? 25.682 -14.973 3.047 1.00 86.06 335 THR A N 1
ATOM 2597 C CA . THR A 1 335 ? 25.402 -15.487 1.694 1.00 86.06 335 THR A CA 1
ATOM 2598 C C . THR A 1 335 ? 25.202 -14.361 0.686 1.00 86.06 335 THR A C 1
ATOM 2600 O O . THR A 1 335 ? 25.737 -14.446 -0.418 1.00 86.06 335 THR A O 1
ATOM 2603 N N . LYS A 1 336 ? 24.528 -13.268 1.060 1.00 86.88 336 LYS A N 1
ATOM 2604 C CA . LYS A 1 336 ? 24.413 -12.068 0.222 1.00 86.88 336 LYS A CA 1
ATOM 2605 C C . LYS A 1 336 ? 25.783 -11.455 -0.083 1.00 86.88 336 LYS A C 1
ATOM 2607 O O . LYS A 1 336 ? 26.078 -11.221 -1.250 1.00 86.88 336 LYS A O 1
ATOM 2612 N N . ALA A 1 337 ? 26.637 -11.266 0.922 1.00 81.81 337 ALA A N 1
ATOM 2613 C CA . ALA A 1 337 ? 27.993 -10.746 0.742 1.00 81.81 337 ALA A CA 1
ATOM 2614 C C . ALA A 1 337 ? 28.848 -11.669 -0.145 1.00 81.81 337 ALA A C 1
ATOM 2616 O O . ALA A 1 337 ? 29.596 -11.201 -1.004 1.00 81.81 337 ALA A O 1
ATOM 2617 N N . SER A 1 338 ? 28.694 -12.990 0.000 1.00 86.88 338 SER A N 1
ATOM 2618 C CA . SER A 1 338 ? 29.338 -13.973 -0.877 1.00 86.88 338 SER A CA 1
ATOM 2619 C C . SER A 1 338 ? 28.858 -13.858 -2.329 1.00 86.88 338 SER A C 1
ATOM 2621 O O . SER A 1 338 ? 29.680 -13.848 -3.248 1.00 86.88 338 SER A O 1
ATOM 2623 N N . LEU A 1 339 ? 27.549 -13.707 -2.552 1.00 84.75 339 LEU A N 1
ATOM 2624 C CA . LEU A 1 339 ? 26.980 -13.515 -3.887 1.00 84.75 339 LEU A CA 1
ATOM 2625 C C . LEU A 1 339 ? 27.411 -12.182 -4.506 1.00 84.75 339 LEU A C 1
ATOM 2627 O O . LEU A 1 339 ? 27.733 -12.148 -5.689 1.00 84.75 339 LEU A O 1
ATOM 2631 N N . GLU A 1 340 ? 27.473 -11.099 -3.731 1.00 86.62 340 GLU A N 1
ATOM 2632 C CA . GLU A 1 340 ? 27.969 -9.796 -4.192 1.00 86.62 340 GLU A CA 1
ATOM 2633 C C . GLU A 1 340 ? 29.451 -9.858 -4.585 1.00 86.62 340 GLU A C 1
ATOM 2635 O O . GLU A 1 340 ? 29.827 -9.322 -5.632 1.00 86.62 340 GLU A O 1
ATOM 2640 N N . ALA A 1 341 ? 30.277 -10.584 -3.824 1.00 83.06 341 ALA A N 1
ATOM 2641 C CA . ALA A 1 341 ? 31.672 -10.839 -4.174 1.00 83.06 341 ALA A CA 1
ATOM 2642 C C . ALA A 1 341 ? 31.803 -11.664 -5.469 1.00 83.06 341 ALA A C 1
ATOM 2644 O O . ALA A 1 341 ? 32.602 -11.316 -6.342 1.00 83.06 341 ALA A O 1
ATOM 2645 N N . GLN A 1 342 ? 30.977 -12.701 -5.652 1.00 85.88 342 GLN A N 1
ATOM 2646 C CA . GLN A 1 342 ? 30.924 -13.470 -6.903 1.00 85.88 342 GLN A CA 1
ATOM 2647 C C . GLN A 1 342 ? 30.472 -12.604 -8.088 1.00 85.88 342 GLN A C 1
ATOM 2649 O O . GLN A 1 342 ? 31.028 -12.703 -9.182 1.00 85.88 342 GLN A O 1
ATOM 2654 N N . LEU A 1 343 ? 29.502 -11.711 -7.881 1.00 83.38 343 LEU A N 1
ATOM 2655 C CA . LEU A 1 343 ? 29.018 -10.784 -8.906 1.00 83.38 343 LEU A CA 1
ATOM 2656 C C . LEU A 1 343 ? 30.095 -9.760 -9.290 1.00 83.38 343 LEU A C 1
ATOM 2658 O O . LEU A 1 343 ? 30.256 -9.451 -10.471 1.00 83.38 343 LEU A O 1
ATOM 2662 N N . ALA A 1 344 ? 30.858 -9.257 -8.318 1.00 82.94 344 ALA A N 1
ATOM 2663 C CA . ALA A 1 344 ? 32.004 -8.386 -8.564 1.00 82.94 344 ALA A CA 1
ATOM 2664 C C . ALA A 1 344 ? 33.107 -9.114 -9.350 1.00 82.94 344 ALA A C 1
ATOM 2666 O O . ALA A 1 344 ? 33.621 -8.569 -10.327 1.00 82.94 344 ALA A O 1
ATOM 2667 N N . GLN A 1 345 ? 33.401 -10.369 -8.998 1.00 87.62 345 GLN A N 1
ATOM 2668 C CA . GLN A 1 345 ? 34.363 -11.206 -9.716 1.00 87.62 345 GLN A CA 1
ATOM 2669 C C . GLN A 1 345 ? 33.919 -11.494 -11.160 1.00 87.62 345 GLN A C 1
ATOM 2671 O O . GLN A 1 345 ? 34.729 -11.398 -12.080 1.00 87.62 345 GLN A O 1
ATOM 2676 N N . LEU A 1 346 ? 32.632 -11.781 -11.389 1.00 84.56 346 LEU A N 1
ATOM 2677 C CA . LEU A 1 346 ? 32.076 -11.975 -12.735 1.00 84.56 346 LEU A CA 1
ATOM 2678 C C . LEU A 1 346 ? 32.074 -10.686 -13.566 1.00 84.56 346 LEU A C 1
ATOM 2680 O O . LEU A 1 346 ? 32.274 -10.726 -14.778 1.00 84.56 346 LEU A O 1
ATOM 2684 N N . LYS A 1 347 ? 31.866 -9.524 -12.938 1.00 84.75 347 LYS A N 1
ATOM 2685 C CA . LYS A 1 347 ? 31.989 -8.228 -13.619 1.00 84.75 347 LYS A CA 1
ATOM 2686 C C . LYS A 1 347 ? 33.435 -7.937 -14.016 1.00 84.75 347 LYS A C 1
ATOM 2688 O O . LYS A 1 347 ? 33.654 -7.442 -15.119 1.00 84.75 347 LYS A O 1
ATOM 2693 N N . ALA A 1 348 ? 34.397 -8.265 -13.153 1.00 82.38 348 ALA A N 1
ATOM 2694 C CA . ALA A 1 348 ? 35.818 -8.133 -13.456 1.00 82.38 348 ALA A CA 1
ATOM 2695 C C . ALA A 1 348 ? 36.233 -9.063 -14.609 1.00 82.38 348 ALA A C 1
ATOM 2697 O O . ALA A 1 348 ? 36.813 -8.590 -15.583 1.00 82.38 348 ALA A O 1
ATOM 2698 N N . SER A 1 349 ? 35.833 -10.339 -14.580 1.00 81.75 349 SER A N 1
ATOM 2699 C CA . SER A 1 349 ? 36.142 -11.280 -15.665 1.00 81.75 349 SER A CA 1
ATOM 2700 C C . SER A 1 349 ? 35.460 -10.911 -16.987 1.00 81.75 349 SER A C 1
ATOM 2702 O O . SER A 1 349 ? 36.049 -11.070 -18.055 1.00 81.75 349 SER A O 1
ATOM 2704 N N . LEU A 1 350 ? 34.245 -10.352 -16.946 1.00 84.44 350 LEU A N 1
ATOM 2705 C CA . LEU A 1 350 ? 33.579 -9.819 -18.135 1.00 84.44 350 LEU A CA 1
ATOM 2706 C C . LEU A 1 350 ? 34.304 -8.585 -18.694 1.00 84.44 350 LEU A C 1
ATOM 2708 O O . LEU A 1 350 ? 34.387 -8.431 -19.913 1.00 84.44 350 LEU A O 1
ATOM 2712 N N . ALA A 1 351 ? 34.815 -7.703 -17.832 1.00 80.81 351 ALA A N 1
ATOM 2713 C CA . ALA A 1 351 ? 35.599 -6.545 -18.253 1.00 80.81 351 ALA A CA 1
ATOM 2714 C C . ALA A 1 351 ? 36.929 -6.972 -18.894 1.00 80.81 351 ALA A C 1
ATOM 2716 O O . ALA A 1 351 ? 37.264 -6.478 -19.969 1.00 80.81 351 ALA A O 1
ATOM 2717 N N . GLU A 1 352 ? 37.625 -7.947 -18.307 1.00 84.12 352 GLU A N 1
ATOM 2718 C CA . GLU A 1 352 ? 38.838 -8.546 -18.877 1.00 84.12 352 GLU A CA 1
ATOM 2719 C C . GLU A 1 352 ? 38.560 -9.233 -20.221 1.00 84.12 352 GLU A C 1
ATOM 2721 O O . GLU A 1 352 ? 39.296 -9.026 -21.183 1.00 84.12 352 GLU A O 1
ATOM 2726 N N . ALA A 1 353 ? 37.460 -9.983 -20.340 1.00 79.44 353 ALA A N 1
ATOM 2727 C CA . ALA A 1 353 ? 37.067 -10.619 -21.598 1.00 79.44 353 ALA A CA 1
ATOM 2728 C C . ALA A 1 353 ? 36.727 -9.593 -22.693 1.00 79.44 353 ALA A C 1
ATOM 2730 O O . ALA A 1 353 ? 37.077 -9.787 -23.859 1.00 79.44 353 ALA A O 1
ATOM 2731 N N . ARG A 1 354 ? 36.073 -8.480 -22.331 1.00 83.00 354 ARG A N 1
ATOM 2732 C CA . ARG A 1 354 ? 35.806 -7.367 -23.254 1.00 83.00 354 ARG A CA 1
ATOM 2733 C C . ARG A 1 354 ? 37.095 -6.688 -23.694 1.00 83.00 354 ARG A C 1
ATOM 2735 O O . ARG A 1 354 ? 37.254 -6.454 -24.887 1.00 83.00 354 ARG A O 1
ATOM 2742 N N . GLN A 1 355 ? 38.018 -6.433 -22.769 1.00 82.31 355 GLN A N 1
ATOM 2743 C CA . GLN A 1 355 ? 39.315 -5.850 -23.099 1.00 82.31 355 GLN A CA 1
ATOM 2744 C C . GLN A 1 355 ? 40.119 -6.774 -24.022 1.00 82.31 355 GLN A C 1
ATOM 2746 O O . GLN A 1 355 ? 40.583 -6.331 -25.065 1.00 82.31 355 GLN A O 1
ATOM 2751 N N . ALA A 1 356 ? 40.168 -8.076 -23.732 1.00 78.56 356 ALA A N 1
ATOM 2752 C CA . ALA A 1 356 ? 40.823 -9.060 -24.593 1.00 78.56 356 ALA A CA 1
ATOM 2753 C C . ALA A 1 356 ? 40.180 -9.155 -25.992 1.00 78.56 356 ALA A C 1
ATOM 2755 O O . ALA A 1 356 ? 40.879 -9.371 -26.984 1.00 78.56 356 ALA A O 1
ATOM 2756 N N . SER A 1 357 ? 38.857 -8.980 -26.098 1.00 81.38 357 SER A N 1
ATOM 2757 C CA . SER A 1 357 ? 38.164 -8.899 -27.392 1.00 81.38 357 SER A CA 1
ATOM 2758 C C . SER A 1 357 ? 38.565 -7.647 -28.168 1.00 81.38 357 SER A C 1
ATOM 2760 O O . SER A 1 357 ? 38.866 -7.745 -29.355 1.00 81.38 357 SER A O 1
ATOM 2762 N N . VAL A 1 358 ? 38.621 -6.490 -27.502 1.00 80.69 358 VAL A N 1
ATOM 2763 C CA . VAL A 1 358 ? 39.056 -5.221 -28.105 1.00 80.69 358 VAL A CA 1
ATOM 2764 C C . VAL A 1 358 ? 40.510 -5.312 -28.566 1.00 80.69 358 VAL A C 1
ATOM 2766 O O . VAL A 1 358 ? 40.807 -4.954 -29.702 1.00 80.69 358 VAL A O 1
ATOM 2769 N N . ASP A 1 359 ? 41.405 -5.864 -27.747 1.00 82.81 359 ASP A N 1
ATOM 2770 C CA . ASP A 1 359 ? 42.818 -6.036 -28.096 1.00 82.81 359 ASP A CA 1
ATOM 2771 C C . ASP A 1 359 ? 42.980 -6.984 -29.298 1.00 82.81 359 ASP A C 1
ATOM 2773 O O . ASP A 1 359 ? 43.784 -6.741 -30.202 1.00 82.81 359 ASP A O 1
ATOM 2777 N N . LYS A 1 360 ? 42.160 -8.042 -29.371 1.00 81.50 360 LYS A N 1
ATOM 2778 C CA . LYS A 1 360 ? 42.122 -8.956 -30.520 1.00 81.50 360 LYS A CA 1
ATOM 2779 C C . LYS A 1 360 ? 41.583 -8.273 -31.778 1.00 81.50 360 LYS A C 1
ATOM 2781 O O . LYS A 1 360 ? 42.133 -8.481 -32.858 1.00 81.50 360 LYS A O 1
ATOM 2786 N N . GLU A 1 361 ? 40.537 -7.461 -31.666 1.00 77.38 361 GLU A N 1
ATOM 2787 C CA . GLU A 1 361 ? 39.997 -6.680 -32.783 1.00 77.38 361 GLU A CA 1
ATOM 2788 C C . GLU A 1 361 ? 41.004 -5.644 -33.288 1.00 77.38 361 GLU A C 1
ATOM 2790 O O . GLU A 1 361 ? 41.184 -5.513 -34.498 1.00 77.38 361 GLU A O 1
ATOM 2795 N N . GLN A 1 362 ? 41.727 -4.978 -32.387 1.00 78.50 362 GLN A N 1
ATOM 2796 C CA . GLN A 1 362 ? 42.808 -4.058 -32.735 1.00 78.50 362 GLN A CA 1
ATOM 2797 C C . GLN A 1 362 ? 43.972 -4.786 -33.414 1.00 78.50 362 GLN A C 1
ATOM 2799 O O . GLN A 1 362 ? 44.470 -4.312 -34.435 1.00 78.50 362 GLN A O 1
ATOM 2804 N N . ALA A 1 363 ? 44.361 -5.970 -32.931 1.00 76.94 363 ALA A N 1
ATOM 2805 C CA . ALA A 1 363 ? 45.381 -6.795 -33.577 1.00 76.94 363 ALA A CA 1
ATOM 2806 C C . ALA A 1 363 ? 44.951 -7.251 -34.984 1.00 76.94 363 ALA A C 1
ATOM 2808 O O . ALA A 1 363 ? 45.739 -7.182 -35.928 1.00 76.94 363 ALA A O 1
ATOM 2809 N N . VAL A 1 364 ? 43.687 -7.655 -35.159 1.00 81.31 364 VAL A N 1
ATOM 2810 C CA . VAL A 1 364 ? 43.127 -8.024 -36.471 1.00 81.31 364 VAL A CA 1
ATOM 2811 C C . VAL A 1 364 ? 43.040 -6.812 -37.398 1.00 81.31 364 VAL A C 1
ATOM 2813 O O . VAL A 1 364 ? 43.364 -6.930 -38.579 1.00 81.31 364 VAL A O 1
ATOM 2816 N N . ALA A 1 365 ? 42.644 -5.643 -36.895 1.00 73.31 365 ALA A N 1
ATOM 2817 C CA . ALA A 1 365 ? 42.615 -4.405 -37.667 1.00 73.31 365 ALA A CA 1
ATOM 2818 C C . ALA A 1 365 ? 44.025 -3.987 -38.106 1.00 73.31 365 ALA A C 1
ATOM 2820 O O . ALA A 1 365 ? 44.227 -3.620 -39.264 1.00 73.31 365 ALA A O 1
ATOM 2821 N N . HIS A 1 366 ? 45.016 -4.116 -37.223 1.00 74.19 366 HIS A N 1
ATOM 2822 C CA . HIS A 1 366 ? 46.402 -3.796 -37.538 1.00 74.19 366 HIS A CA 1
ATOM 2823 C C . HIS A 1 366 ? 47.000 -4.780 -38.556 1.00 74.19 366 HIS A C 1
ATOM 2825 O O . HIS A 1 366 ? 47.670 -4.345 -39.496 1.00 74.19 366 HIS A O 1
ATOM 2831 N N . ALA A 1 367 ? 46.706 -6.077 -38.427 1.00 74.12 367 ALA A N 1
ATOM 2832 C CA . ALA A 1 367 ? 47.106 -7.098 -39.394 1.00 74.12 367 ALA A CA 1
ATOM 2833 C C . ALA A 1 367 ? 46.434 -6.884 -40.760 1.00 74.12 367 ALA A C 1
ATOM 2835 O O . ALA A 1 367 ? 47.101 -6.943 -41.788 1.00 74.12 367 ALA A O 1
ATOM 2836 N N . ARG A 1 368 ? 45.136 -6.550 -40.785 1.00 74.56 368 ARG A N 1
ATOM 2837 C CA . ARG A 1 368 ? 44.413 -6.208 -42.022 1.00 74.56 368 ARG A CA 1
ATOM 2838 C C . ARG A 1 368 ? 44.948 -4.943 -42.675 1.00 74.56 368 ARG A C 1
ATOM 2840 O O . ARG A 1 368 ? 45.056 -4.914 -43.890 1.00 74.56 368 ARG A O 1
ATOM 2847 N N . SER A 1 369 ? 45.308 -3.927 -41.895 1.00 73.19 369 SER A N 1
ATOM 2848 C CA . SER A 1 369 ? 45.937 -2.705 -42.408 1.00 73.19 369 SER A CA 1
ATOM 2849 C C . SER A 1 369 ? 47.301 -2.998 -43.043 1.00 73.19 369 SER A C 1
ATOM 2851 O O . SER A 1 369 ? 47.582 -2.548 -44.151 1.00 73.19 369 SER A O 1
ATOM 2853 N N . GLN A 1 370 ? 48.124 -3.837 -42.404 1.00 76.62 370 GLN A N 1
ATOM 2854 C CA . GLN A 1 370 ? 49.401 -4.282 -42.972 1.00 76.62 370 GLN A CA 1
ATOM 2855 C C . GLN A 1 370 ? 49.214 -5.133 -44.235 1.00 76.62 370 GLN A C 1
ATOM 2857 O O . GLN A 1 370 ? 49.963 -4.966 -45.197 1.00 76.62 370 GLN A O 1
ATOM 2862 N N . GLN A 1 371 ? 48.205 -6.006 -44.251 1.00 75.50 371 GLN A N 1
ATOM 2863 C CA . GLN A 1 371 ? 47.870 -6.827 -45.410 1.00 75.50 371 GLN A CA 1
ATOM 2864 C C . GLN A 1 371 ? 47.359 -5.969 -46.575 1.00 75.50 371 GLN A C 1
ATOM 2866 O O . GLN A 1 371 ? 47.864 -6.109 -47.681 1.00 75.50 371 GLN A O 1
ATOM 2871 N N . LEU A 1 372 ? 46.456 -5.016 -46.326 1.00 72.88 372 LEU A N 1
ATOM 2872 C CA . LEU A 1 372 ? 45.992 -4.044 -47.322 1.00 72.88 372 LEU A CA 1
ATOM 2873 C C . LEU A 1 372 ? 47.143 -3.193 -47.861 1.00 72.88 372 LEU A C 1
ATOM 2875 O O . LEU A 1 372 ? 47.233 -2.984 -49.063 1.00 72.88 372 LEU A O 1
ATOM 2879 N N . ALA A 1 373 ? 48.068 -2.749 -47.009 1.00 75.25 373 ALA A N 1
ATOM 2880 C CA . ALA A 1 373 ? 49.250 -2.021 -47.461 1.00 75.25 373 ALA A CA 1
ATOM 2881 C C . ALA A 1 373 ? 50.176 -2.886 -48.337 1.00 75.25 373 ALA A C 1
ATOM 2883 O O . ALA A 1 373 ? 50.817 -2.367 -49.249 1.00 75.25 373 ALA A O 1
ATOM 2884 N N . ALA A 1 374 ? 50.267 -4.195 -48.082 1.00 72.75 374 ALA A N 1
ATOM 2885 C CA . ALA A 1 374 ? 51.023 -5.122 -48.922 1.00 72.75 374 ALA A CA 1
ATOM 2886 C C . ALA A 1 374 ? 50.304 -5.419 -50.249 1.00 72.75 374 ALA A C 1
ATOM 2888 O O . ALA A 1 374 ? 50.948 -5.416 -51.296 1.00 72.75 374 ALA A O 1
ATOM 2889 N N . GLU A 1 375 ? 48.984 -5.610 -50.213 1.00 75.56 375 GLU A N 1
ATOM 2890 C CA . GLU A 1 375 ? 48.134 -5.820 -51.390 1.00 75.56 375 GLU A CA 1
ATOM 2891 C C . GLU A 1 375 ? 48.124 -4.584 -52.299 1.00 75.56 375 GLU A C 1
ATOM 2893 O O . GLU A 1 375 ? 48.282 -4.731 -53.504 1.00 75.56 375 GLU A O 1
ATOM 2898 N N . LEU A 1 376 ? 48.062 -3.369 -51.743 1.00 72.75 376 LEU A N 1
ATOM 2899 C CA . LEU A 1 376 ? 48.164 -2.122 -52.511 1.00 72.75 376 LEU A CA 1
ATOM 2900 C C . LEU A 1 376 ? 49.534 -1.969 -53.182 1.00 72.75 376 LEU A C 1
ATOM 2902 O O . LEU A 1 376 ? 49.602 -1.615 -54.353 1.00 72.75 376 LEU A O 1
ATOM 2906 N N . ARG A 1 377 ? 50.634 -2.309 -52.495 1.00 74.50 377 ARG A N 1
ATOM 2907 C CA . ARG A 1 377 ? 51.969 -2.306 -53.125 1.00 74.50 377 ARG A CA 1
ATOM 2908 C C . ARG A 1 377 ? 52.094 -3.350 -54.236 1.00 74.50 377 ARG A C 1
ATOM 2910 O O . ARG A 1 377 ? 52.798 -3.107 -55.214 1.00 74.50 377 ARG A O 1
ATOM 2917 N N . ALA A 1 378 ? 51.456 -4.509 -54.079 1.00 69.94 378 ALA A N 1
ATOM 2918 C CA . ALA A 1 378 ? 51.426 -5.542 -55.110 1.00 69.94 378 ALA A CA 1
ATOM 2919 C C . ALA A 1 378 ? 50.580 -5.099 -56.315 1.00 69.94 378 ALA A C 1
ATOM 2921 O O . ALA A 1 378 ? 51.039 -5.235 -57.446 1.00 69.94 378 ALA A O 1
ATOM 2922 N N . ALA A 1 379 ? 49.418 -4.491 -56.067 1.00 69.12 379 ALA A N 1
ATOM 2923 C CA . ALA A 1 379 ? 48.544 -3.933 -57.092 1.00 69.12 379 ALA A CA 1
ATOM 2924 C C . ALA A 1 379 ? 49.220 -2.785 -57.858 1.00 69.12 379 ALA A C 1
ATOM 2926 O O . ALA A 1 379 ? 49.186 -2.779 -59.083 1.00 69.12 379 ALA A O 1
ATOM 2927 N N . ASP A 1 380 ? 49.930 -1.877 -57.181 1.00 71.62 380 ASP A N 1
ATOM 2928 C CA . ASP A 1 380 ? 50.713 -0.819 -57.835 1.00 71.62 380 ASP A CA 1
ATOM 2929 C C . ASP A 1 380 ? 51.830 -1.396 -58.722 1.00 71.62 380 ASP A C 1
ATOM 2931 O O . ASP A 1 380 ? 52.112 -0.886 -59.811 1.00 71.62 380 ASP A O 1
ATOM 2935 N N . ALA A 1 381 ? 52.488 -2.473 -58.278 1.00 69.62 381 ALA A N 1
ATOM 2936 C CA . ALA A 1 381 ? 53.518 -3.150 -59.063 1.00 69.62 381 ALA A CA 1
ATOM 2937 C C . ALA A 1 381 ? 52.934 -3.880 -60.286 1.00 69.62 381 ALA A C 1
ATOM 2939 O O . ALA A 1 381 ? 53.559 -3.903 -61.348 1.00 69.62 381 ALA A O 1
ATOM 2940 N N . GLU A 1 382 ? 51.740 -4.453 -60.154 1.00 71.94 382 GLU A N 1
ATOM 2941 C CA . GLU A 1 382 ? 51.016 -5.122 -61.235 1.00 71.94 382 GLU A CA 1
ATOM 2942 C C . GLU A 1 382 ? 50.448 -4.113 -62.240 1.00 71.94 382 GLU A C 1
ATOM 2944 O O . GLU A 1 382 ? 50.649 -4.271 -63.440 1.00 71.94 382 GLU A O 1
ATOM 2949 N N . GLN A 1 383 ? 49.896 -2.990 -61.778 1.00 70.44 383 GLN A N 1
ATOM 2950 C CA . GLN A 1 383 ? 49.432 -1.899 -62.636 1.00 70.44 383 GLN A CA 1
ATOM 2951 C C . GLN A 1 383 ? 50.585 -1.277 -63.442 1.00 70.44 383 GLN A C 1
ATOM 2953 O O . GLN A 1 383 ? 50.414 -0.908 -64.608 1.00 70.44 383 GLN A O 1
ATOM 2958 N N . ARG A 1 384 ? 51.794 -1.197 -62.870 1.00 70.00 384 ARG A N 1
ATOM 2959 C CA . ARG A 1 384 ? 52.999 -0.799 -63.619 1.00 70.00 384 ARG A CA 1
ATOM 2960 C C . ARG A 1 384 ? 53.348 -1.803 -64.719 1.00 70.00 384 ARG A C 1
ATOM 2962 O O . ARG A 1 384 ? 53.600 -1.386 -65.845 1.00 70.00 384 ARG A O 1
ATOM 2969 N N . ARG A 1 385 ? 53.270 -3.108 -64.444 1.00 68.25 385 ARG A N 1
ATOM 2970 C CA . ARG A 1 385 ? 53.482 -4.150 -65.467 1.00 68.25 385 ARG A CA 1
ATOM 2971 C C . ARG A 1 385 ? 52.411 -4.126 -66.553 1.00 68.25 385 ARG A C 1
ATOM 2973 O O . ARG A 1 385 ? 52.743 -4.239 -67.727 1.00 68.25 385 ARG A O 1
ATOM 2980 N N . ASP A 1 386 ? 51.154 -3.913 -66.186 1.00 69.88 386 ASP A N 1
ATOM 2981 C CA . ASP A 1 386 ? 50.042 -3.846 -67.133 1.00 69.88 386 ASP A CA 1
ATOM 2982 C C . ASP A 1 386 ? 50.093 -2.588 -67.997 1.00 69.88 386 ASP A C 1
ATOM 2984 O O . ASP A 1 386 ? 49.785 -2.635 -69.185 1.00 69.88 386 ASP A O 1
ATOM 2988 N N . THR A 1 387 ? 50.501 -1.449 -67.440 1.00 70.38 387 THR A N 1
ATOM 2989 C CA . THR A 1 387 ? 50.679 -0.218 -68.225 1.00 70.38 387 THR A CA 1
ATOM 2990 C C . THR A 1 387 ? 51.873 -0.320 -69.172 1.00 70.38 387 THR A C 1
ATOM 2992 O O . THR A 1 387 ? 51.787 0.160 -70.302 1.00 70.38 387 THR A O 1
ATOM 2995 N N . GLU A 1 388 ? 52.948 -1.002 -68.775 1.00 68.31 388 GLU A N 1
ATOM 2996 C CA . GLU A 1 388 ? 54.066 -1.348 -69.659 1.00 68.31 388 GLU A CA 1
ATOM 2997 C C . GLU A 1 388 ? 53.651 -2.360 -70.742 1.00 68.31 388 GLU A C 1
ATOM 2999 O O . GLU A 1 388 ? 53.953 -2.152 -71.917 1.00 68.31 388 GLU A O 1
ATOM 3004 N N . GLY A 1 389 ? 52.863 -3.380 -70.389 1.00 69.50 389 GLY A N 1
ATOM 3005 C CA . GLY A 1 389 ? 52.296 -4.353 -71.326 1.00 69.50 389 GLY A CA 1
ATOM 3006 C C . GLY A 1 389 ? 51.326 -3.724 -72.329 1.00 69.50 389 GLY A C 1
ATOM 3007 O O . GLY A 1 389 ? 51.386 -4.019 -73.519 1.00 69.50 389 GLY A O 1
ATOM 3008 N N . ARG A 1 390 ? 50.485 -2.778 -71.892 1.00 69.12 390 ARG A N 1
ATOM 3009 C CA . ARG A 1 390 ? 49.603 -1.999 -72.777 1.00 69.12 390 ARG A CA 1
ATOM 3010 C C . ARG A 1 390 ? 50.396 -1.068 -73.690 1.00 69.12 390 ARG A C 1
ATOM 3012 O O . ARG A 1 390 ? 50.033 -0.936 -74.852 1.00 69.12 390 ARG A O 1
ATOM 3019 N N . ARG A 1 391 ? 51.488 -0.454 -73.219 1.00 67.62 391 ARG A N 1
ATOM 3020 C CA . ARG A 1 391 ? 52.384 0.342 -74.081 1.00 67.62 391 ARG A CA 1
ATOM 3021 C C . ARG A 1 391 ? 53.060 -0.525 -75.144 1.00 67.62 391 ARG A C 1
ATOM 3023 O O . ARG A 1 391 ? 53.137 -0.100 -76.293 1.00 67.62 391 ARG A O 1
ATOM 3030 N N . ALA A 1 392 ? 53.479 -1.741 -74.791 1.00 64.44 392 ALA A N 1
ATOM 3031 C CA . ALA A 1 392 ? 54.023 -2.704 -75.746 1.00 64.44 392 ALA A CA 1
ATOM 3032 C C . ALA A 1 392 ? 52.962 -3.177 -76.759 1.00 64.44 392 ALA A C 1
ATOM 3034 O O . ALA A 1 392 ? 53.211 -3.154 -77.960 1.00 64.44 392 ALA A O 1
ATOM 3035 N N . ALA A 1 393 ? 51.750 -3.503 -76.300 1.00 64.62 393 ALA A N 1
ATOM 3036 C CA . ALA A 1 393 ? 50.652 -3.942 -77.162 1.00 64.62 393 ALA A CA 1
ATOM 3037 C C . ALA A 1 393 ? 50.140 -2.832 -78.098 1.00 64.62 393 ALA A C 1
ATOM 3039 O O . ALA A 1 393 ? 49.786 -3.107 -79.241 1.00 64.62 393 ALA A O 1
ATOM 3040 N N . VAL A 1 394 ? 50.124 -1.571 -77.650 1.00 69.75 394 VAL A N 1
ATOM 3041 C CA . VAL A 1 394 ? 49.796 -0.420 -78.509 1.00 69.75 394 VAL A CA 1
ATOM 3042 C C . VAL A 1 394 ? 50.878 -0.219 -79.573 1.00 69.75 394 VAL A C 1
ATOM 3044 O O . VAL A 1 394 ? 50.536 -0.010 -80.732 1.00 69.75 394 VAL A O 1
ATOM 3047 N N . ALA A 1 395 ? 52.160 -0.373 -79.229 1.00 67.06 395 ALA A N 1
ATOM 3048 C CA . ALA A 1 395 ? 53.243 -0.310 -80.210 1.00 67.06 395 ALA A CA 1
ATOM 3049 C C . ALA A 1 395 ? 53.157 -1.449 -81.251 1.00 67.06 395 ALA A C 1
ATOM 3051 O O . ALA A 1 395 ? 53.337 -1.208 -82.444 1.00 67.06 395 ALA A O 1
ATOM 3052 N N . GLU A 1 396 ? 52.819 -2.675 -80.838 1.00 65.56 396 GLU A N 1
ATOM 3053 C CA . GLU A 1 396 ? 52.585 -3.799 -81.760 1.00 65.56 396 GLU A CA 1
ATOM 3054 C C . GLU A 1 396 ? 51.340 -3.587 -82.637 1.00 65.56 396 GLU A C 1
ATOM 3056 O O . GLU A 1 396 ? 51.369 -3.856 -83.841 1.00 65.56 396 GLU A O 1
ATOM 3061 N N . ALA A 1 397 ? 50.258 -3.047 -82.070 1.00 64.62 397 ALA A N 1
ATOM 3062 C CA . ALA A 1 397 ? 49.042 -2.727 -82.809 1.00 64.62 397 ALA A CA 1
ATOM 3063 C C . ALA A 1 397 ? 49.269 -1.609 -83.840 1.00 64.62 397 ALA A C 1
ATOM 3065 O O . ALA A 1 397 ? 48.759 -1.697 -84.956 1.00 64.62 397 ALA A O 1
ATOM 3066 N N . GLU A 1 398 ? 50.069 -0.588 -83.523 1.00 67.50 398 GLU A N 1
ATOM 3067 C CA . GLU A 1 398 ? 50.440 0.470 -84.470 1.00 67.50 398 GLU A CA 1
ATOM 3068 C C . GLU A 1 398 ? 51.276 -0.072 -85.641 1.00 67.50 398 GLU A C 1
ATOM 3070 O O . GLU A 1 398 ? 51.052 0.315 -86.793 1.00 67.50 398 GLU A O 1
ATOM 3075 N N . VAL A 1 399 ? 52.167 -1.035 -85.381 1.00 68.25 399 VAL A N 1
ATOM 3076 C CA . VAL A 1 399 ? 52.922 -1.743 -86.427 1.00 68.25 399 VAL A CA 1
ATOM 3077 C C . VAL A 1 399 ? 51.990 -2.591 -87.301 1.00 68.25 399 VAL A C 1
ATOM 3079 O O . VAL A 1 399 ? 52.087 -2.535 -88.529 1.00 68.25 399 VAL A O 1
ATOM 3082 N N . HIS A 1 400 ? 51.033 -3.314 -86.713 1.00 64.44 400 HIS A N 1
ATOM 3083 C CA . HIS A 1 400 ? 50.056 -4.101 -87.473 1.00 64.44 400 HIS A CA 1
ATOM 3084 C C . HIS A 1 400 ? 49.104 -3.237 -88.307 1.00 64.44 400 HIS A C 1
ATOM 3086 O O . HIS A 1 400 ? 48.865 -3.545 -89.474 1.00 64.44 400 HIS A O 1
ATOM 3092 N N . VAL A 1 401 ? 48.627 -2.111 -87.773 1.00 67.62 401 VAL A N 1
ATOM 3093 C CA . VAL A 1 401 ? 47.782 -1.164 -88.516 1.00 67.62 401 VAL A CA 1
ATOM 3094 C C . VAL A 1 401 ? 48.549 -0.537 -89.685 1.00 67.62 401 VAL A C 1
ATOM 3096 O O . VAL A 1 401 ? 47.962 -0.319 -90.746 1.00 67.62 401 VAL A O 1
ATOM 3099 N N . ALA A 1 402 ? 49.855 -0.285 -89.545 1.00 65.19 402 ALA A N 1
ATOM 3100 C CA . ALA A 1 402 ? 50.693 0.191 -90.646 1.00 65.19 402 ALA A CA 1
ATOM 3101 C C . ALA A 1 402 ? 50.861 -0.865 -91.758 1.00 65.19 402 ALA A C 1
ATOM 3103 O O . ALA A 1 402 ? 50.777 -0.527 -92.944 1.00 65.19 402 ALA A O 1
ATOM 3104 N N . VAL A 1 403 ? 51.023 -2.141 -91.391 1.00 68.12 403 VAL A N 1
ATOM 3105 C CA . VAL A 1 403 ? 51.110 -3.271 -92.334 1.00 68.12 403 VAL A CA 1
ATOM 3106 C C . VAL A 1 403 ? 49.774 -3.508 -93.052 1.00 68.12 403 VAL A C 1
ATOM 3108 O O . VAL A 1 403 ? 49.751 -3.631 -94.278 1.00 68.12 403 VAL A O 1
ATOM 3111 N N . ASP A 1 404 ? 48.652 -3.459 -92.334 1.00 62.56 404 ASP A N 1
ATOM 3112 C CA . ASP A 1 404 ? 47.312 -3.619 -92.912 1.00 62.56 404 ASP A CA 1
ATOM 3113 C C . ASP A 1 404 ? 46.919 -2.448 -93.821 1.00 62.56 404 ASP A C 1
ATOM 3115 O O . ASP A 1 404 ? 46.247 -2.642 -94.838 1.00 62.56 404 ASP A O 1
ATOM 3119 N N . ARG A 1 405 ? 47.374 -1.223 -93.521 1.00 67.69 405 ARG A N 1
ATOM 3120 C CA . ARG A 1 405 ? 47.206 -0.079 -94.432 1.00 67.69 405 ARG A CA 1
ATOM 3121 C C . ARG A 1 405 ? 47.957 -0.289 -95.743 1.00 67.69 405 ARG A C 1
ATOM 3123 O O . ARG A 1 405 ? 47.430 0.066 -96.797 1.00 67.69 405 ARG A O 1
ATOM 3130 N N . TYR A 1 406 ? 49.150 -0.879 -95.689 1.00 66.75 406 TYR A N 1
ATOM 3131 C CA . TYR A 1 406 ? 49.944 -1.191 -96.876 1.00 66.75 406 TYR A CA 1
ATOM 3132 C C . TYR A 1 406 ? 49.308 -2.315 -97.712 1.00 66.75 406 TYR A C 1
ATOM 3134 O O . TYR A 1 406 ? 49.253 -2.214 -98.939 1.00 66.75 406 TYR A O 1
ATOM 3142 N N . ALA A 1 407 ? 48.745 -3.341 -97.063 1.00 64.56 407 ALA A N 1
ATOM 3143 C CA . ALA A 1 407 ? 48.009 -4.417 -97.730 1.00 64.56 407 ALA A CA 1
ATOM 3144 C C . ALA A 1 407 ? 46.721 -3.911 -98.407 1.00 64.56 407 ALA A C 1
ATOM 3146 O O . ALA A 1 407 ? 46.512 -4.150 -99.595 1.00 64.56 407 ALA A O 1
ATOM 3147 N N . ARG A 1 408 ? 45.913 -3.098 -97.713 1.00 63.84 408 ARG A N 1
ATOM 3148 C CA . ARG A 1 408 ? 44.673 -2.532 -98.280 1.00 63.84 408 ARG A CA 1
ATOM 3149 C C . ARG A 1 408 ? 44.930 -1.561 -99.435 1.00 63.84 408 ARG A C 1
ATOM 3151 O O . ARG A 1 408 ? 44.151 -1.524 -100.381 1.00 63.84 408 ARG A O 1
ATOM 3158 N N . LEU A 1 409 ? 46.029 -0.801 -99.408 1.00 66.44 409 LEU A N 1
ATOM 3159 C CA . LEU A 1 409 ? 46.444 0.037 -100.544 1.00 66.44 409 LEU A CA 1
ATOM 3160 C C . LEU A 1 409 ? 46.828 -0.799 -101.775 1.00 66.44 409 LEU A C 1
ATOM 3162 O O . LEU A 1 409 ? 46.538 -0.398 -102.905 1.00 66.44 409 LEU A O 1
ATOM 3166 N N . LYS A 1 410 ? 47.438 -1.970 -101.565 1.00 67.69 410 LYS A N 1
ATOM 3167 C CA . LYS A 1 410 ? 47.785 -2.920 -102.628 1.00 67.69 410 LYS A CA 1
ATOM 3168 C C . LYS A 1 410 ? 46.540 -3.566 -103.249 1.00 67.69 410 LYS A C 1
ATOM 3170 O O . LYS A 1 410 ? 46.453 -3.625 -104.476 1.00 67.69 410 LYS A O 1
ATOM 3175 N N . ASP A 1 411 ? 45.560 -3.944 -102.431 1.00 66.75 411 ASP A N 1
ATOM 3176 C CA . ASP A 1 411 ? 44.309 -4.556 -102.896 1.00 66.75 411 ASP A CA 1
ATOM 3177 C C . ASP A 1 411 ? 43.429 -3.549 -103.653 1.00 66.75 411 ASP A C 1
ATOM 3179 O O . ASP A 1 411 ? 42.942 -3.852 -104.743 1.00 66.75 411 ASP A O 1
ATOM 3183 N N . VAL A 1 412 ? 43.344 -2.297 -103.186 1.00 69.56 412 VAL A N 1
ATOM 3184 C CA . VAL A 1 412 ? 42.626 -1.217 -103.893 1.00 69.56 412 VAL A CA 1
ATOM 3185 C C . VAL A 1 412 ? 43.250 -0.909 -105.263 1.00 69.56 412 VAL A C 1
ATOM 3187 O O . VAL A 1 412 ? 42.531 -0.612 -106.217 1.00 69.56 412 VAL A O 1
ATOM 3190 N N . CYS A 1 413 ? 44.572 -1.038 -105.417 1.00 64.69 413 CYS A N 1
ATOM 3191 C CA . CYS A 1 413 ? 45.227 -0.898 -106.722 1.00 64.69 413 CYS A CA 1
ATOM 3192 C C . CYS A 1 413 ? 44.949 -2.084 -107.666 1.00 64.69 413 CYS A C 1
ATOM 3194 O O . CYS A 1 413 ? 44.998 -1.912 -108.886 1.00 64.69 413 CYS A O 1
ATOM 3196 N N . SER A 1 414 ? 44.653 -3.272 -107.129 1.00 68.69 414 SER A N 1
ATOM 3197 C CA . SER A 1 414 ? 44.268 -4.450 -107.917 1.00 68.69 414 SER A CA 1
ATOM 3198 C C . SER A 1 414 ? 42.789 -4.427 -108.330 1.00 68.69 414 SER A C 1
ATOM 3200 O O . SER A 1 414 ? 42.482 -4.677 -109.496 1.00 68.69 414 SER A O 1
ATOM 3202 N N . ASP A 1 415 ? 41.894 -3.972 -107.449 1.00 62.72 415 ASP A N 1
ATOM 3203 C CA . ASP A 1 415 ? 40.460 -3.814 -107.732 1.00 62.72 415 ASP A CA 1
ATOM 3204 C C . ASP A 1 415 ? 40.175 -2.709 -108.760 1.00 62.72 415 ASP A C 1
ATOM 3206 O O . ASP A 1 415 ? 39.255 -2.824 -109.573 1.00 62.72 415 ASP A O 1
ATOM 3210 N N . LEU A 1 416 ? 40.979 -1.639 -108.779 1.00 62.66 416 LEU A N 1
ATOM 3211 C CA . LEU A 1 416 ? 40.868 -0.586 -109.795 1.00 62.66 416 LEU A CA 1
ATOM 3212 C C . LEU A 1 416 ? 41.334 -1.045 -111.186 1.00 62.66 416 LEU A C 1
ATOM 3214 O O . LEU A 1 416 ? 40.831 -0.526 -112.182 1.00 62.66 416 LEU A O 1
ATOM 3218 N N . ARG A 1 417 ? 42.228 -2.041 -111.274 1.00 63.91 417 ARG A N 1
ATOM 3219 C CA . ARG A 1 417 ? 42.613 -2.673 -112.551 1.00 63.91 417 ARG A CA 1
ATOM 3220 C C . ARG A 1 417 ? 41.532 -3.637 -113.051 1.00 63.91 417 ARG A C 1
ATOM 3222 O O . ARG A 1 417 ? 41.148 -3.544 -114.211 1.00 63.91 417 ARG A O 1
ATOM 3229 N N . ALA A 1 418 ? 40.946 -4.446 -112.166 1.00 64.12 418 ALA A N 1
ATOM 3230 C CA . ALA A 1 418 ? 39.857 -5.366 -112.518 1.00 64.12 418 ALA A CA 1
ATOM 3231 C C . ALA A 1 418 ? 38.559 -4.643 -112.948 1.00 64.12 418 ALA A C 1
ATOM 3233 O O . ALA A 1 418 ? 37.839 -5.104 -113.834 1.00 64.12 418 ALA A O 1
ATOM 3234 N N . ARG A 1 419 ? 38.261 -3.471 -112.366 1.00 59.88 419 ARG A N 1
ATOM 3235 C CA . ARG A 1 419 ? 37.082 -2.656 -112.727 1.00 59.88 419 ARG A CA 1
ATOM 3236 C C . ARG A 1 419 ? 37.237 -1.871 -114.036 1.00 59.88 419 ARG A C 1
ATOM 3238 O O . ARG A 1 419 ? 36.222 -1.465 -114.603 1.00 59.88 419 ARG A O 1
ATOM 3245 N N . LEU A 1 420 ? 38.466 -1.666 -114.518 1.00 61.47 420 LEU A N 1
ATOM 3246 C CA . LEU A 1 420 ? 38.741 -1.120 -115.853 1.00 61.47 420 LEU A CA 1
ATOM 3247 C C . LEU A 1 420 ? 38.512 -2.191 -116.933 1.00 61.47 420 LEU A C 1
ATOM 3249 O O . LEU A 1 420 ? 37.777 -1.934 -117.881 1.00 61.47 420 LEU A O 1
ATOM 3253 N N . GLU A 1 421 ? 38.984 -3.422 -116.712 1.00 62.91 421 GLU A N 1
ATOM 3254 C CA . GLU A 1 421 ? 38.763 -4.561 -117.624 1.00 62.91 421 GLU A CA 1
ATOM 3255 C C . GLU A 1 421 ? 37.281 -5.000 -117.687 1.00 62.91 421 GLU A C 1
ATOM 3257 O O . GLU A 1 421 ? 36.756 -5.294 -118.763 1.00 62.91 421 GLU A O 1
ATOM 3262 N N . GLN A 1 422 ? 36.540 -4.954 -116.569 1.00 58.28 422 GLN A N 1
ATOM 3263 C CA . GLN A 1 422 ? 35.093 -5.233 -116.570 1.00 58.28 422 GLN A CA 1
ATOM 3264 C C . GLN A 1 422 ? 34.266 -4.169 -117.308 1.00 58.28 422 GLN A C 1
ATOM 3266 O O . GLN A 1 422 ? 33.258 -4.512 -117.930 1.00 58.28 422 GLN A O 1
ATOM 3271 N N . ARG A 1 423 ? 34.679 -2.892 -117.284 1.00 60.09 423 ARG A N 1
ATOM 3272 C CA . ARG A 1 423 ? 33.981 -1.807 -117.998 1.00 60.09 423 ARG A CA 1
ATOM 3273 C C . ARG A 1 423 ? 34.287 -1.770 -119.496 1.00 60.09 423 ARG A C 1
ATOM 3275 O O . ARG A 1 423 ? 33.441 -1.301 -120.250 1.00 60.09 423 ARG A O 1
ATOM 3282 N N . GLU A 1 424 ? 35.422 -2.316 -119.924 1.00 60.09 424 GLU A N 1
ATOM 3283 C CA . GLU A 1 424 ? 35.743 -2.520 -121.342 1.00 60.09 424 GLU A CA 1
ATOM 3284 C C . GLU A 1 424 ? 34.992 -3.726 -121.943 1.00 60.09 424 GLU A C 1
ATOM 3286 O O . GLU A 1 424 ? 34.589 -3.660 -123.102 1.00 60.09 424 GLU A O 1
ATOM 3291 N N . SER A 1 425 ? 34.679 -4.769 -121.154 1.00 53.09 425 SER A N 1
ATOM 3292 C CA . SER A 1 425 ? 33.815 -5.881 -121.611 1.00 53.09 425 SER A CA 1
ATOM 3293 C C . SER A 1 425 ? 32.312 -5.541 -121.609 1.00 53.09 425 SER A C 1
ATOM 3295 O O . SER A 1 425 ? 31.585 -5.937 -122.514 1.00 53.09 425 SER A O 1
ATOM 3297 N N . ALA A 1 426 ? 31.842 -4.711 -120.669 1.00 54.38 426 ALA A N 1
ATOM 3298 C CA . ALA A 1 426 ? 30.428 -4.328 -120.558 1.00 54.38 426 ALA A CA 1
ATOM 3299 C C . ALA A 1 426 ? 29.962 -3.274 -121.591 1.00 54.38 426 ALA A C 1
ATOM 3301 O O . ALA A 1 426 ? 28.764 -3.024 -121.713 1.00 54.38 426 ALA A O 1
ATOM 3302 N N . LEU A 1 427 ? 30.885 -2.664 -122.348 1.00 52.38 427 LEU A N 1
ATOM 3303 C CA . LEU A 1 427 ? 30.576 -1.766 -123.474 1.00 52.38 427 LEU A CA 1
ATOM 3304 C C . LEU A 1 427 ? 30.442 -2.503 -124.823 1.00 52.38 427 LEU A C 1
ATOM 3306 O O . LEU A 1 427 ? 29.974 -1.897 -125.785 1.00 52.38 427 LEU A O 1
ATOM 3310 N N . ALA A 1 428 ? 30.791 -3.796 -124.893 1.00 51.41 428 ALA A N 1
ATOM 3311 C CA . ALA A 1 428 ? 30.631 -4.632 -126.088 1.00 51.41 428 ALA A CA 1
ATOM 3312 C C . ALA A 1 428 ? 29.278 -5.377 -126.145 1.00 51.41 428 ALA A C 1
ATOM 3314 O O . ALA A 1 428 ? 28.780 -5.640 -127.238 1.00 51.41 428 ALA A O 1
ATOM 3315 N N . ASP A 1 429 ? 28.635 -5.626 -124.998 1.00 48.31 429 ASP A N 1
ATOM 3316 C CA . ASP A 1 429 ? 27.420 -6.459 -124.911 1.00 48.31 429 ASP A CA 1
ATOM 3317 C C . ASP A 1 429 ? 26.101 -5.664 -124.767 1.00 48.31 429 ASP A C 1
ATOM 3319 O O . ASP A 1 429 ? 25.019 -6.241 -124.694 1.00 48.31 429 ASP A O 1
ATOM 3323 N N . ALA A 1 430 ? 26.148 -4.326 -124.780 1.00 47.84 430 ALA A N 1
ATOM 3324 C CA . ALA A 1 430 ? 24.983 -3.457 -124.547 1.00 47.84 430 ALA A CA 1
ATOM 3325 C C . ALA A 1 430 ? 24.227 -2.992 -125.818 1.00 47.84 430 ALA A C 1
ATOM 3327 O O . ALA A 1 430 ? 23.490 -2.009 -125.764 1.00 47.84 430 ALA A O 1
ATOM 3328 N N . TYR A 1 431 ? 24.371 -3.690 -126.954 1.00 46.66 431 TYR A N 1
ATOM 3329 C CA . TYR A 1 431 ? 23.611 -3.418 -128.195 1.00 46.66 431 TYR A CA 1
ATOM 3330 C C . TYR A 1 431 ? 22.721 -4.580 -128.680 1.00 46.66 431 TYR A C 1
ATOM 3332 O O . TYR A 1 431 ? 22.243 -4.562 -129.813 1.00 46.66 431 TYR A O 1
ATOM 3340 N N . GLY A 1 432 ? 22.438 -5.576 -127.835 1.00 38.81 432 GLY A N 1
ATOM 3341 C CA . GLY A 1 432 ? 21.643 -6.747 -128.212 1.00 38.81 432 GLY A CA 1
ATOM 3342 C C . GLY A 1 432 ? 20.434 -7.006 -127.316 1.00 38.81 432 GLY A C 1
ATOM 3343 O O . GLY A 1 432 ? 20.577 -7.611 -126.264 1.00 38.81 432 GLY A O 1
ATOM 3344 N N . ALA A 1 433 ? 19.255 -6.663 -127.832 1.00 37.72 433 ALA A N 1
ATOM 3345 C CA . ALA A 1 433 ? 17.957 -7.265 -127.514 1.00 37.72 433 ALA A CA 1
ATOM 3346 C C . ALA A 1 433 ? 17.246 -6.835 -126.215 1.00 37.72 433 ALA A C 1
ATOM 3348 O O . ALA A 1 433 ? 17.289 -7.478 -125.168 1.00 37.72 433 ALA A O 1
ATOM 3349 N N . ASP A 1 434 ? 16.464 -5.772 -126.394 1.00 35.28 434 ASP A N 1
ATOM 3350 C CA . ASP A 1 434 ? 15.094 -5.653 -125.900 1.00 35.28 434 ASP A CA 1
ATOM 3351 C C . ASP A 1 434 ? 14.218 -6.869 -126.308 1.00 35.28 434 ASP A C 1
ATOM 3353 O O . ASP A 1 434 ? 14.434 -7.479 -127.355 1.00 35.28 434 ASP A O 1
ATOM 3357 N N . GLU A 1 435 ? 13.161 -7.095 -125.517 1.00 33.56 435 GLU A N 1
ATOM 3358 C CA . GLU A 1 435 ? 11.886 -7.779 -125.830 1.00 33.56 435 GLU A CA 1
ATOM 3359 C C . GLU A 1 435 ? 11.555 -9.215 -125.317 1.00 33.56 435 GLU A C 1
ATOM 3361 O O . GLU A 1 435 ? 12.018 -10.243 -125.805 1.00 33.56 435 GLU A O 1
ATOM 3366 N N . THR A 1 436 ? 10.520 -9.227 -124.448 1.00 40.19 436 THR A N 1
ATOM 3367 C CA . THR A 1 436 ? 9.499 -10.266 -124.113 1.00 40.19 436 THR A CA 1
ATOM 3368 C C . THR A 1 436 ? 9.810 -11.300 -123.003 1.00 40.19 436 THR A C 1
ATOM 3370 O O . THR A 1 436 ? 10.743 -12.079 -123.092 1.00 40.19 436 THR A O 1
ATOM 3373 N N . ARG A 1 437 ? 9.153 -11.266 -121.821 1.00 37.31 437 ARG A N 1
ATOM 3374 C CA . ARG A 1 437 ? 7.760 -11.646 -121.418 1.00 37.31 437 ARG A CA 1
ATOM 3375 C C . ARG A 1 437 ? 7.438 -13.166 -121.426 1.00 37.31 437 ARG A C 1
ATOM 3377 O O . ARG A 1 437 ? 7.136 -13.677 -122.494 1.00 37.31 437 ARG A O 1
ATOM 3384 N N . ARG A 1 438 ? 7.279 -13.791 -120.229 1.00 37.94 438 ARG A N 1
ATOM 3385 C CA . ARG A 1 438 ? 6.047 -14.441 -119.645 1.00 37.94 438 ARG A CA 1
ATOM 3386 C C . ARG A 1 438 ? 6.252 -15.725 -118.786 1.00 37.94 438 ARG A C 1
ATOM 3388 O O . ARG A 1 438 ? 6.825 -16.689 -119.268 1.00 37.94 438 ARG A O 1
ATOM 3395 N N . ASN A 1 439 ? 5.537 -15.734 -117.638 1.00 35.31 439 ASN A N 1
ATOM 3396 C CA . ASN A 1 439 ? 4.933 -16.838 -116.830 1.00 35.31 439 ASN A CA 1
ATOM 3397 C C . ASN A 1 439 ? 5.893 -17.756 -116.018 1.00 35.31 439 ASN A C 1
ATOM 3399 O O . ASN A 1 439 ? 6.958 -18.083 -116.507 1.00 35.31 439 ASN A O 1
ATOM 3403 N N . VAL A 1 440 ? 5.632 -18.195 -114.768 1.00 41.88 440 VAL A N 1
ATOM 3404 C CA . VAL A 1 440 ? 4.471 -18.932 -114.198 1.00 41.88 440 VAL A CA 1
ATOM 3405 C C . VAL A 1 440 ? 4.397 -18.791 -112.649 1.00 41.88 440 VAL A C 1
ATOM 3407 O O . VAL A 1 440 ? 5.400 -18.554 -111.984 1.00 41.88 440 VAL A O 1
ATOM 3410 N N . SER A 1 441 ? 3.179 -18.945 -112.114 1.00 50.94 441 SER A N 1
ATOM 3411 C CA . SER A 1 441 ? 2.675 -18.936 -110.725 1.00 50.94 441 SER A CA 1
ATOM 3412 C C . SER A 1 441 ? 2.816 -20.254 -109.930 1.00 50.94 441 SER A C 1
ATOM 3414 O O . SER A 1 441 ? 2.574 -21.294 -110.525 1.00 50.94 441 SER A O 1
ATOM 3416 N N . GLU A 1 442 ? 3.046 -20.176 -108.604 1.00 44.94 442 GLU A N 1
ATOM 3417 C CA . GLU A 1 442 ? 2.640 -21.091 -107.487 1.00 44.94 442 GLU A CA 1
ATOM 3418 C C . GLU A 1 442 ? 3.664 -20.955 -106.334 1.00 44.94 442 GLU A C 1
ATOM 3420 O O . GLU A 1 442 ? 4.740 -21.543 -106.437 1.00 44.94 442 GLU A O 1
ATOM 3425 N N . PRO A 1 443 ? 3.434 -20.122 -105.285 1.00 51.00 443 PRO A N 1
ATOM 3426 C CA . PRO A 1 443 ? 3.141 -20.686 -103.952 1.00 51.00 443 PRO A CA 1
ATOM 3427 C C . PRO A 1 443 ? 2.507 -19.671 -102.955 1.00 51.00 443 PRO A C 1
ATOM 3429 O O . PRO A 1 443 ? 3.177 -19.202 -102.040 1.00 51.00 443 PRO A O 1
ATOM 3432 N N . LEU A 1 444 ? 1.223 -19.312 -103.084 1.00 51.06 444 LEU A N 1
ATOM 3433 C CA . LEU A 1 444 ? 0.550 -18.441 -102.086 1.00 51.06 444 LEU A CA 1
ATOM 3434 C C . LEU A 1 444 ? -0.571 -19.145 -101.294 1.00 51.06 444 LEU A C 1
ATOM 3436 O O . LEU A 1 444 ? -1.117 -18.577 -100.357 1.00 51.06 444 LEU A O 1
ATOM 3440 N N . ALA A 1 445 ? -0.900 -20.395 -101.632 1.00 52.44 445 ALA A N 1
ATOM 3441 C CA . ALA A 1 445 ? -2.014 -21.122 -101.015 1.00 52.44 445 ALA A CA 1
ATOM 3442 C C . ALA A 1 445 ? -1.610 -22.059 -99.857 1.00 52.44 445 ALA A C 1
ATOM 3444 O O . ALA A 1 445 ? -2.469 -22.431 -99.064 1.00 52.44 445 ALA A O 1
ATOM 3445 N N . MET A 1 446 ? -0.327 -22.427 -99.713 1.00 55.09 446 MET A N 1
ATOM 3446 C CA . MET A 1 446 ? 0.116 -23.280 -98.592 1.00 55.09 446 MET A CA 1
ATOM 3447 C C . MET A 1 446 ? 0.376 -22.507 -97.293 1.00 55.09 446 MET A C 1
ATOM 3449 O O . MET A 1 446 ? 0.173 -23.058 -96.217 1.00 55.09 446 MET A O 1
ATOM 3453 N N . GLN A 1 447 ? 0.723 -21.221 -97.368 1.00 58.12 447 GLN A N 1
ATOM 3454 C CA . GLN A 1 447 ? 1.093 -20.440 -96.183 1.00 58.12 447 GLN A CA 1
ATOM 3455 C C . GLN A 1 447 ? -0.120 -20.052 -95.312 1.00 58.12 447 GLN A C 1
ATOM 3457 O O . GLN A 1 447 ? -0.011 -19.962 -94.095 1.00 58.12 447 GLN A O 1
ATOM 3462 N N . GLN A 1 448 ? -1.310 -19.925 -95.909 1.00 56.47 448 GLN A N 1
ATOM 3463 C CA . GLN A 1 448 ? -2.539 -19.565 -95.183 1.00 56.47 448 GLN A CA 1
ATOM 3464 C C . GLN A 1 448 ? -3.204 -20.754 -94.460 1.00 56.47 448 GLN A C 1
ATOM 3466 O O . GLN A 1 448 ? -4.077 -20.552 -93.618 1.00 56.47 448 GLN A O 1
ATOM 3471 N N . LEU A 1 449 ? -2.798 -21.997 -94.754 1.00 56.16 449 LEU A N 1
ATOM 3472 C CA . LEU A 1 449 ? -3.340 -23.195 -94.099 1.00 56.16 449 LEU A CA 1
ATOM 3473 C C . LEU A 1 449 ? -2.590 -23.549 -92.798 1.00 56.16 449 LEU A C 1
ATOM 3475 O O . LEU A 1 449 ? -3.176 -24.151 -91.897 1.00 56.16 449 LEU A O 1
ATOM 3479 N N . GLU A 1 450 ? -1.309 -23.185 -92.686 1.00 58.91 450 GLU A N 1
ATOM 3480 C CA . GLU A 1 450 ? -0.501 -23.405 -91.476 1.00 58.91 450 GLU A CA 1
ATOM 3481 C C . GLU A 1 450 ? -0.819 -22.385 -90.377 1.00 58.91 450 GLU A C 1
ATOM 3483 O O . GLU A 1 450 ? -1.051 -22.779 -89.234 1.00 58.91 450 GLU A O 1
ATOM 3488 N N . GLU A 1 451 ? -1.009 -21.109 -90.726 1.00 60.84 451 GLU A N 1
ATOM 3489 C CA . GLU A 1 451 ? -1.380 -20.066 -89.756 1.00 60.84 451 GLU A CA 1
ATOM 3490 C C . GLU A 1 451 ? -2.748 -20.323 -89.091 1.00 60.84 451 GLU A C 1
ATOM 3492 O O . GLU A 1 451 ? -2.939 -20.034 -87.908 1.00 60.84 451 GLU A O 1
ATOM 3497 N N . ALA A 1 452 ? -3.691 -20.950 -89.802 1.00 63.59 452 ALA A N 1
ATOM 3498 C CA . ALA A 1 452 ? -4.998 -21.311 -89.247 1.00 63.59 452 ALA A CA 1
ATOM 3499 C C . ALA A 1 452 ? -4.934 -22.490 -88.250 1.00 63.59 452 ALA A C 1
ATOM 3501 O O . ALA A 1 452 ? -5.750 -22.569 -87.328 1.00 63.59 452 ALA A O 1
ATOM 3502 N N . LYS A 1 453 ? -3.962 -23.404 -88.393 1.00 65.12 453 LYS A N 1
ATOM 3503 C CA . LYS A 1 453 ? -3.783 -24.542 -87.471 1.00 65.12 453 LYS A CA 1
ATOM 3504 C C . LYS A 1 453 ? -3.126 -24.125 -86.158 1.00 65.12 453 LYS A C 1
ATOM 3506 O O . LYS A 1 453 ? -3.490 -24.653 -85.105 1.00 65.12 453 LYS A O 1
ATOM 3511 N N . ASP A 1 454 ? -2.222 -23.154 -86.204 1.00 64.38 454 ASP A N 1
ATOM 3512 C CA . ASP A 1 454 ? -1.555 -22.648 -85.003 1.00 64.38 454 ASP A CA 1
ATOM 3513 C C . ASP A 1 454 ? -2.481 -21.756 -84.161 1.00 64.38 454 ASP A C 1
ATOM 3515 O O . ASP A 1 454 ? -2.463 -21.825 -82.929 1.00 64.38 454 ASP A O 1
ATOM 3519 N N . GLN A 1 455 ? -3.398 -21.020 -84.799 1.00 64.25 455 GLN A N 1
ATOM 3520 C CA . GLN A 1 455 ? -4.440 -20.264 -84.093 1.00 64.25 455 GLN A CA 1
ATOM 3521 C C . GLN A 1 455 ? -5.469 -21.169 -83.392 1.00 64.25 455 GLN A C 1
ATOM 3523 O O . GLN A 1 455 ? -5.932 -20.841 -82.298 1.00 64.25 455 GLN A O 1
ATOM 3528 N N . ALA A 1 456 ? -5.786 -22.340 -83.957 1.00 63.31 456 ALA A N 1
ATOM 3529 C CA . ALA A 1 456 ? -6.685 -23.307 -83.322 1.00 63.31 456 ALA A CA 1
ATOM 3530 C C . ALA A 1 456 ? -6.069 -23.941 -82.056 1.00 63.31 456 ALA A C 1
ATOM 3532 O O . ALA A 1 456 ? -6.736 -24.032 -81.024 1.00 63.31 456 ALA A O 1
ATOM 3533 N N . LYS A 1 457 ? -4.774 -24.290 -82.083 1.00 67.19 457 LYS A N 1
ATOM 3534 C CA . LYS A 1 457 ? -4.062 -24.834 -80.909 1.00 67.19 457 LYS A CA 1
ATOM 3535 C C . LYS A 1 457 ? -3.913 -23.821 -79.770 1.00 67.19 457 LYS A C 1
ATOM 3537 O O . LYS A 1 457 ? -4.002 -24.197 -78.602 1.00 67.19 457 LYS A O 1
ATOM 3542 N N . ALA A 1 458 ? -3.729 -22.540 -80.090 1.00 67.00 458 ALA A N 1
ATOM 3543 C CA . ALA A 1 458 ? -3.658 -21.480 -79.083 1.00 67.00 458 ALA A CA 1
ATOM 3544 C C . ALA A 1 458 ? -4.995 -21.288 -78.334 1.00 67.00 458 ALA A C 1
ATOM 3546 O O . ALA A 1 458 ? -5.008 -20.993 -77.136 1.00 67.00 458 ALA A O 1
ATOM 3547 N N . LEU A 1 459 ? -6.128 -21.505 -79.011 1.00 63.91 459 LEU A N 1
ATOM 3548 C CA . LEU A 1 459 ? -7.457 -21.417 -78.399 1.00 63.91 459 LEU A CA 1
ATOM 3549 C C . LEU A 1 459 ? -7.791 -22.636 -77.523 1.00 63.91 459 LEU A C 1
ATOM 3551 O O . LEU A 1 459 ? -8.385 -22.461 -76.458 1.00 63.91 459 LEU A O 1
ATOM 3555 N N . GLU A 1 460 ? -7.349 -23.842 -77.889 1.00 64.94 460 GLU A N 1
ATOM 3556 C CA . GLU A 1 460 ? -7.504 -25.039 -77.042 1.00 64.94 460 GLU A CA 1
ATOM 3557 C C . GLU A 1 460 ? -6.705 -24.937 -75.731 1.00 64.94 460 GLU A C 1
ATOM 3559 O O . GLU A 1 460 ? -7.220 -25.265 -74.660 1.00 64.94 460 GLU A O 1
ATOM 3564 N N . GLN A 1 461 ? -5.486 -24.388 -75.771 1.00 66.88 461 GLN A N 1
ATOM 3565 C CA . GLN A 1 461 ? -4.678 -24.155 -74.564 1.00 66.88 461 GLN A CA 1
ATOM 3566 C C . GLN A 1 461 ? -5.272 -23.060 -73.658 1.00 66.88 461 GLN A C 1
ATOM 3568 O O . GLN A 1 461 ? -5.203 -23.151 -72.430 1.00 66.88 461 GLN A O 1
ATOM 3573 N N . SER A 1 462 ? -5.921 -22.049 -74.247 1.00 65.94 462 SER A N 1
ATOM 3574 C CA . SER A 1 462 ? -6.643 -21.002 -73.509 1.00 65.94 462 SER A CA 1
ATOM 3575 C C . SER A 1 462 ? -7.877 -21.541 -72.769 1.00 65.94 462 SER A C 1
ATOM 3577 O O . SER A 1 462 ? -8.167 -21.113 -71.645 1.00 65.94 462 SER A O 1
ATOM 3579 N N . LEU A 1 463 ? -8.586 -22.501 -73.373 1.00 63.88 463 LEU A N 1
ATOM 3580 C CA . LEU A 1 463 ? -9.756 -23.149 -72.776 1.00 63.88 463 LEU A CA 1
ATOM 3581 C C . LEU A 1 463 ? -9.368 -24.124 -71.655 1.00 63.88 463 LEU A C 1
ATOM 3583 O O . LEU A 1 463 ? -9.955 -24.048 -70.576 1.00 63.88 463 LEU A O 1
ATOM 3587 N N . ALA A 1 464 ? -8.309 -24.920 -71.831 1.00 65.88 464 ALA A N 1
ATOM 3588 C CA . ALA A 1 464 ? -7.790 -25.794 -70.772 1.00 65.88 464 ALA A CA 1
ATOM 3589 C C . ALA A 1 464 ? -7.380 -25.003 -69.510 1.00 65.88 464 ALA A C 1
ATOM 3591 O O . ALA A 1 464 ? -7.748 -25.359 -68.390 1.00 65.88 464 ALA A O 1
ATOM 3592 N N . GLY A 1 465 ? -6.724 -23.849 -69.685 1.00 69.69 465 GLY A N 1
ATOM 3593 C CA . GLY A 1 465 ? -6.377 -22.962 -68.571 1.00 69.69 465 GLY A CA 1
ATOM 3594 C C . GLY A 1 465 ? -7.577 -22.256 -67.917 1.00 69.69 465 GLY A C 1
ATOM 3595 O O . GLY A 1 465 ? -7.439 -21.676 -66.837 1.00 69.69 465 GLY A O 1
ATOM 3596 N N . ARG A 1 466 ? -8.764 -22.237 -68.541 1.00 70.00 466 ARG A N 1
ATOM 3597 C CA . ARG A 1 466 ? -10.004 -21.738 -67.913 1.00 70.00 466 ARG A CA 1
ATOM 3598 C C . ARG A 1 466 ? -10.661 -22.804 -67.042 1.00 70.00 466 ARG A C 1
ATOM 3600 O O . ARG A 1 466 ? -11.093 -22.473 -65.939 1.00 70.00 466 ARG A O 1
ATOM 3607 N N . ASP A 1 467 ? -10.667 -24.054 -67.485 1.00 65.81 467 ASP A N 1
ATOM 3608 C CA . ASP A 1 467 ? -11.266 -25.157 -66.732 1.00 65.81 467 ASP A CA 1
ATOM 3609 C C . ASP A 1 467 ? -10.470 -25.488 -65.461 1.00 65.81 467 ASP A C 1
ATOM 3611 O O . ASP A 1 467 ? -11.060 -25.722 -64.405 1.00 65.81 467 ASP A O 1
ATOM 3615 N N . GLU A 1 468 ? -9.139 -25.374 -65.497 1.00 68.62 468 GLU A N 1
ATOM 3616 C CA . GLU A 1 468 ? -8.303 -25.490 -64.292 1.00 68.62 468 GLU A CA 1
ATOM 3617 C C . GLU A 1 468 ? -8.580 -24.374 -63.275 1.00 68.62 468 GLU A C 1
ATOM 3619 O O . GLU A 1 468 ? -8.677 -24.632 -62.073 1.00 68.62 468 GLU A O 1
ATOM 3624 N N . ARG A 1 469 ? -8.794 -23.137 -63.743 1.00 72.94 469 ARG A N 1
ATOM 3625 C CA . ARG A 1 469 ? -9.184 -22.015 -62.872 1.00 72.94 469 ARG A CA 1
ATOM 3626 C C . ARG A 1 469 ? -10.568 -22.223 -62.264 1.00 72.94 469 ARG A C 1
ATOM 3628 O O . ARG A 1 469 ? -10.767 -21.919 -61.089 1.00 72.94 469 ARG A O 1
ATOM 3635 N N . HIS A 1 470 ? -11.509 -22.781 -63.022 1.00 70.56 470 HIS A N 1
ATOM 3636 C CA . HIS A 1 470 ? -12.836 -23.108 -62.504 1.00 70.56 470 HIS A CA 1
ATOM 3637 C C . HIS A 1 470 ? -12.786 -24.228 -61.457 1.00 70.56 470 HIS A C 1
ATOM 3639 O O . HIS A 1 470 ? -13.463 -24.141 -60.432 1.00 70.56 470 HIS A O 1
ATOM 3645 N N . LYS A 1 471 ? -11.933 -25.237 -61.663 1.00 77.88 471 LYS A N 1
ATOM 3646 C CA . LYS A 1 471 ? -11.708 -26.315 -60.696 1.00 77.88 471 LYS A CA 1
ATOM 3647 C C . LYS A 1 471 ? -11.099 -25.796 -59.389 1.00 77.88 471 LYS A C 1
ATOM 3649 O O . LYS A 1 471 ? -11.628 -26.101 -58.325 1.00 77.88 471 LYS A O 1
ATOM 3654 N N . MET A 1 472 ? -10.090 -24.921 -59.451 1.00 72.69 472 MET A N 1
ATOM 3655 C CA . MET A 1 472 ? -9.529 -24.284 -58.247 1.00 72.69 472 MET A CA 1
ATOM 3656 C C . MET A 1 472 ? -10.561 -23.430 -57.491 1.00 72.69 472 MET A C 1
ATOM 3658 O O . MET A 1 472 ? -10.568 -23.399 -56.260 1.00 72.69 472 MET A O 1
ATOM 3662 N N . LEU A 1 473 ? -11.470 -22.750 -58.200 1.00 75.19 473 LEU A N 1
ATOM 3663 C CA . LEU A 1 473 ? -12.548 -21.983 -57.564 1.00 75.19 473 LEU A CA 1
ATOM 3664 C C . LEU A 1 473 ? -13.572 -22.886 -56.855 1.00 75.19 473 LEU A C 1
ATOM 3666 O O . LEU A 1 473 ? -14.051 -22.550 -55.774 1.00 75.19 473 LEU A O 1
ATOM 3670 N N . LEU A 1 474 ? -13.878 -24.057 -57.414 1.00 77.81 474 LEU A N 1
ATOM 3671 C CA . LEU A 1 474 ? -14.751 -25.036 -56.761 1.00 77.81 474 LEU A CA 1
ATOM 3672 C C . LEU A 1 474 ? -14.080 -25.689 -55.543 1.00 77.81 474 LEU A C 1
ATOM 3674 O O . LEU A 1 474 ? -14.725 -25.846 -54.502 1.00 77.81 474 LEU A O 1
ATOM 3678 N N . ASP A 1 475 ? -12.786 -25.994 -55.625 1.00 77.31 475 ASP A N 1
ATOM 3679 C CA . ASP A 1 475 ? -12.022 -26.553 -54.505 1.00 77.31 475 ASP A CA 1
ATOM 3680 C C . ASP A 1 475 ? -11.883 -25.537 -53.357 1.00 77.31 475 ASP A C 1
ATOM 3682 O O . ASP A 1 475 ? -12.071 -25.883 -52.187 1.00 77.31 475 ASP A O 1
ATOM 3686 N N . THR A 1 476 ? -11.670 -24.253 -53.670 1.00 75.44 476 THR A N 1
ATOM 3687 C CA . THR A 1 476 ? -11.634 -23.177 -52.660 1.00 75.44 476 THR A CA 1
ATOM 3688 C C . THR A 1 476 ? -13.001 -22.928 -52.020 1.00 75.44 476 THR A C 1
ATOM 3690 O O . THR A 1 476 ? -13.080 -22.786 -50.799 1.00 75.44 476 THR A O 1
ATOM 3693 N N . LEU A 1 477 ? -14.099 -22.961 -52.783 1.00 76.31 477 LEU A N 1
ATOM 3694 C CA . LEU A 1 477 ? -15.454 -22.889 -52.220 1.00 76.31 477 LEU A CA 1
ATOM 3695 C C . LEU A 1 477 ? -15.774 -24.087 -51.316 1.00 76.31 477 LEU A C 1
ATOM 3697 O O . LEU A 1 477 ? -16.435 -23.928 -50.286 1.00 76.31 477 LEU A O 1
ATOM 3701 N N . THR A 1 478 ? -15.282 -25.276 -51.659 1.00 79.25 478 THR A N 1
ATOM 3702 C CA . THR A 1 478 ? -15.464 -26.484 -50.843 1.00 79.25 478 THR A CA 1
ATOM 3703 C C . THR A 1 478 ? -14.657 -26.403 -49.544 1.00 79.25 478 THR A C 1
ATOM 3705 O O . THR A 1 478 ? -15.183 -26.719 -48.474 1.00 79.25 478 THR A O 1
ATOM 3708 N N . ALA A 1 479 ? -13.423 -25.892 -49.598 1.00 76.25 479 ALA A N 1
ATOM 3709 C CA . ALA A 1 479 ? -12.606 -25.630 -48.414 1.00 76.25 479 ALA A CA 1
ATOM 3710 C C . ALA A 1 479 ? -13.249 -24.581 -47.489 1.00 76.25 479 ALA A C 1
ATOM 3712 O O . ALA A 1 479 ? -13.324 -24.791 -46.279 1.00 76.25 479 ALA A O 1
ATOM 3713 N N . LEU A 1 480 ? -13.798 -23.496 -48.045 1.00 77.50 480 LEU A N 1
ATOM 3714 C CA . LEU A 1 480 ? -14.496 -22.469 -47.264 1.00 77.50 480 LEU A CA 1
ATOM 3715 C C . LEU A 1 480 ? -15.756 -23.011 -46.576 1.00 77.50 480 LEU A C 1
ATOM 3717 O O . LEU A 1 480 ? -15.998 -22.696 -45.412 1.00 77.50 480 LEU A O 1
ATOM 3721 N N . ARG A 1 481 ? -16.530 -23.873 -47.249 1.00 81.44 481 ARG A N 1
ATOM 3722 C CA . ARG A 1 481 ? -17.685 -24.549 -46.629 1.00 81.44 481 ARG A CA 1
ATOM 3723 C C . ARG A 1 481 ? -17.272 -25.463 -45.477 1.00 81.44 481 ARG A C 1
ATOM 3725 O O . ARG A 1 481 ? -17.969 -25.505 -44.468 1.00 81.44 481 ARG A O 1
ATOM 3732 N N . ARG A 1 482 ? -16.131 -26.148 -45.593 1.00 79.75 482 ARG A N 1
ATOM 3733 C CA . ARG A 1 482 ? -15.585 -26.986 -44.517 1.00 79.75 482 ARG A CA 1
ATOM 3734 C C . ARG A 1 482 ? -15.161 -26.155 -43.304 1.00 79.75 482 ARG A C 1
ATOM 3736 O O . ARG A 1 482 ? -15.550 -26.482 -42.189 1.00 79.75 482 ARG A O 1
ATOM 3743 N N . VAL A 1 483 ? -14.460 -25.042 -43.527 1.00 78.19 483 VAL A N 1
ATOM 3744 C CA . VAL A 1 483 ? -14.043 -24.119 -42.454 1.00 78.19 483 VAL A CA 1
ATOM 3745 C C . VAL A 1 483 ? -15.250 -23.486 -41.755 1.00 78.19 483 VAL A C 1
ATOM 3747 O O . VAL A 1 483 ? -15.237 -23.318 -40.537 1.00 78.19 483 VAL A O 1
ATOM 3750 N N . LEU A 1 484 ? -16.310 -23.150 -42.496 1.00 78.44 484 LEU A N 1
ATOM 3751 C CA . LEU A 1 484 ? -17.551 -22.647 -41.900 1.00 78.44 484 LEU A CA 1
ATOM 3752 C C . LEU A 1 484 ? -18.242 -23.713 -41.040 1.00 78.44 484 LEU A C 1
ATOM 3754 O O . LEU A 1 484 ? -18.610 -23.411 -39.909 1.00 78.44 484 LEU A O 1
ATOM 3758 N N . ALA A 1 485 ? -18.330 -24.960 -41.511 1.00 79.12 485 ALA A N 1
ATOM 3759 C CA . ALA A 1 485 ? -18.894 -26.060 -40.728 1.00 79.12 485 ALA A CA 1
ATOM 3760 C C . ALA A 1 485 ? -18.076 -26.364 -39.454 1.00 79.12 485 ALA A C 1
ATOM 3762 O O . ALA A 1 485 ? -18.644 -26.603 -38.389 1.00 79.12 485 ALA A O 1
ATOM 3763 N N . GLU A 1 486 ? -16.743 -26.303 -39.527 1.00 81.50 486 GLU A N 1
ATOM 3764 C CA . GLU A 1 486 ? -15.860 -26.454 -38.361 1.00 81.50 486 GLU A CA 1
ATOM 3765 C C . GLU A 1 486 ? -16.046 -25.312 -37.352 1.00 81.50 486 GLU A C 1
ATOM 3767 O O . GLU A 1 486 ? -16.095 -25.556 -36.145 1.00 81.50 486 GLU A O 1
ATOM 3772 N N . ARG A 1 487 ? -16.225 -24.070 -37.824 1.00 79.00 487 ARG A N 1
ATOM 3773 C CA . ARG A 1 487 ? -16.533 -22.923 -36.956 1.00 79.00 487 ARG A CA 1
ATOM 3774 C C . ARG A 1 487 ? -17.908 -23.038 -36.304 1.00 79.00 487 ARG A C 1
ATOM 3776 O O . ARG A 1 487 ? -18.021 -22.755 -35.117 1.00 79.00 487 ARG A O 1
ATOM 3783 N N . GLU A 1 488 ? -18.931 -23.468 -37.037 1.00 82.44 488 GLU A N 1
ATOM 3784 C CA . GLU A 1 488 ? -20.271 -23.692 -36.481 1.00 82.44 488 GLU A CA 1
ATOM 3785 C C . GLU A 1 488 ? -20.262 -24.780 -35.400 1.00 82.44 488 GLU A C 1
ATOM 3787 O O . GLU A 1 488 ? -20.870 -24.602 -34.344 1.00 82.44 488 GLU A O 1
ATOM 3792 N N . ASN A 1 489 ? -19.518 -25.867 -35.614 1.00 80.12 489 ASN A N 1
ATOM 3793 C CA . ASN A 1 489 ? -19.344 -26.906 -34.600 1.00 80.12 489 ASN A CA 1
ATOM 3794 C C . ASN A 1 489 ? -18.579 -26.386 -33.377 1.00 80.12 489 ASN A C 1
ATOM 3796 O O . ASN A 1 489 ? -19.015 -26.621 -32.254 1.00 80.12 489 ASN A O 1
ATOM 3800 N N . ARG A 1 490 ? -17.519 -25.588 -33.570 1.00 81.06 490 ARG A N 1
ATOM 3801 C CA . ARG A 1 490 ? -16.783 -24.947 -32.467 1.00 81.06 490 ARG A CA 1
ATOM 3802 C C . ARG A 1 490 ? -17.677 -24.018 -31.642 1.00 81.06 490 ARG A C 1
ATOM 3804 O O . ARG A 1 490 ? -17.572 -23.986 -30.422 1.00 81.06 490 ARG A O 1
ATOM 3811 N N . VAL A 1 491 ? -18.563 -23.262 -32.294 1.00 80.81 491 VAL A N 1
ATOM 3812 C CA . VAL A 1 491 ? -19.529 -22.392 -31.607 1.00 80.81 491 VAL A CA 1
ATOM 3813 C C . VAL A 1 491 ? -20.532 -23.224 -30.806 1.00 80.81 491 VAL A C 1
ATOM 3815 O O . VAL A 1 491 ? -20.808 -22.868 -29.663 1.00 80.81 491 VAL A O 1
ATOM 3818 N N . ARG A 1 492 ? -21.033 -24.350 -31.336 1.00 78.88 492 ARG A N 1
ATOM 3819 C CA . ARG A 1 492 ? -21.895 -25.262 -30.560 1.00 78.88 492 ARG A CA 1
ATOM 3820 C C . ARG A 1 492 ? -21.167 -25.843 -29.348 1.00 78.88 492 ARG A C 1
ATOM 3822 O O . ARG A 1 492 ? -21.695 -25.743 -28.248 1.00 78.88 492 ARG A O 1
ATOM 3829 N N . GLU A 1 493 ? -19.943 -26.343 -29.519 1.00 80.81 493 GLU A N 1
ATOM 3830 C CA . GLU A 1 493 ? -19.117 -26.871 -28.420 1.00 80.81 493 GLU A CA 1
ATOM 3831 C C . GLU A 1 493 ? -18.862 -25.819 -27.331 1.00 80.81 493 GLU A C 1
ATOM 3833 O O . GLU A 1 493 ? -18.996 -26.106 -26.144 1.00 80.81 493 GLU A O 1
ATOM 3838 N N . LEU A 1 494 ? -18.546 -24.578 -27.720 1.00 77.12 494 LEU A N 1
ATOM 3839 C CA . LEU A 1 494 ? -18.363 -23.471 -26.778 1.00 77.12 494 LEU A CA 1
ATOM 3840 C C . LEU A 1 494 ? -19.669 -23.095 -26.073 1.00 77.12 494 LEU A C 1
ATOM 3842 O O . LEU A 1 494 ? -19.646 -22.800 -24.883 1.00 77.12 494 LEU A O 1
ATOM 3846 N N . THR A 1 495 ? -20.802 -23.138 -26.773 1.00 79.69 495 THR A N 1
ATOM 3847 C CA . THR A 1 495 ? -22.115 -22.845 -26.177 1.00 79.69 495 THR A CA 1
ATOM 3848 C C . THR A 1 495 ? -22.506 -23.921 -25.160 1.00 79.69 495 THR A C 1
ATOM 3850 O O . THR A 1 495 ? -22.969 -23.599 -24.069 1.00 79.69 495 THR A O 1
ATOM 3853 N N . GLU A 1 496 ? -22.261 -25.197 -25.467 1.00 79.31 496 GLU A N 1
ATOM 3854 C CA . GLU A 1 496 ? -22.460 -26.305 -24.526 1.00 79.31 496 GLU A CA 1
ATOM 3855 C C . GLU A 1 496 ? -21.495 -26.232 -23.339 1.00 79.31 496 GLU A C 1
ATOM 3857 O O . GLU A 1 496 ? -21.882 -26.538 -22.211 1.00 79.31 496 GLU A O 1
ATOM 3862 N N . HIS A 1 497 ? -20.251 -25.800 -23.560 1.00 75.75 497 HIS A N 1
ATOM 3863 C CA . HIS A 1 497 ? -19.286 -25.611 -22.482 1.00 75.75 497 HIS A CA 1
ATOM 3864 C C . HIS A 1 497 ? -19.701 -24.467 -21.551 1.00 75.75 497 HIS A C 1
ATOM 3866 O O . HIS A 1 497 ? -19.724 -24.667 -20.342 1.00 75.75 497 HIS A O 1
ATOM 3872 N N . VAL A 1 498 ? -20.131 -23.320 -22.091 1.00 75.69 498 VAL A N 1
ATOM 3873 C CA . VAL A 1 498 ? -20.684 -22.208 -21.296 1.00 75.69 498 VAL A CA 1
ATOM 3874 C C . VAL A 1 498 ? -21.903 -22.667 -20.493 1.00 75.69 498 VAL A C 1
ATOM 3876 O O . VAL A 1 498 ? -21.965 -22.410 -19.296 1.00 75.69 498 VAL A O 1
ATOM 3879 N N . ALA A 1 499 ? -22.813 -23.440 -21.093 1.00 75.94 499 ALA A N 1
ATOM 3880 C CA . ALA A 1 499 ? -23.964 -23.985 -20.375 1.00 75.94 499 ALA A CA 1
ATOM 3881 C C . ALA A 1 499 ? -23.563 -24.936 -19.226 1.00 75.94 499 ALA A C 1
ATOM 3883 O O . ALA A 1 499 ? -24.213 -24.948 -18.180 1.00 75.94 499 ALA A O 1
ATOM 3884 N N . ARG A 1 500 ? -22.484 -25.721 -19.374 1.00 75.31 500 ARG A N 1
ATOM 3885 C CA . ARG A 1 500 ? -21.936 -26.564 -18.290 1.00 75.31 500 ARG A CA 1
ATOM 3886 C C . ARG A 1 500 ? -21.264 -25.739 -17.193 1.00 75.31 500 ARG A C 1
ATOM 3888 O O . ARG A 1 500 ? -21.489 -26.019 -16.018 1.00 75.31 500 ARG A O 1
ATOM 3895 N N . LEU A 1 501 ? -20.503 -24.709 -17.566 1.00 71.12 501 LEU A N 1
ATOM 3896 C CA . LEU A 1 501 ? -19.901 -23.774 -16.614 1.00 71.12 501 LEU A CA 1
ATOM 3897 C C . LEU A 1 501 ? -20.987 -23.090 -15.772 1.00 71.12 501 LEU A C 1
ATOM 3899 O O . LEU A 1 501 ? -20.888 -23.049 -14.549 1.00 71.12 501 LEU A O 1
ATOM 3903 N N . GLU A 1 502 ? -22.062 -22.625 -16.409 1.00 73.38 502 GLU A N 1
ATOM 3904 C CA . GLU A 1 502 ? -23.169 -21.938 -15.737 1.00 73.38 502 GLU A CA 1
ATOM 3905 C C . GLU A 1 502 ? -24.009 -22.850 -14.836 1.00 73.38 502 GLU A C 1
ATOM 3907 O O . GLU A 1 502 ? -24.444 -22.415 -13.769 1.00 73.38 502 GLU A O 1
ATOM 3912 N N . SER A 1 503 ? -24.234 -24.104 -15.240 1.00 71.50 503 SER A N 1
ATOM 3913 C CA . SER A 1 503 ? -25.135 -25.017 -14.522 1.00 71.50 503 SER A CA 1
ATOM 3914 C C . SER A 1 503 ? -24.463 -25.886 -13.460 1.00 71.50 503 SER A C 1
ATOM 3916 O O . SER A 1 503 ? -25.140 -26.279 -12.512 1.00 71.50 503 SER A O 1
ATOM 3918 N N . VAL A 1 504 ? -23.169 -26.195 -13.593 1.00 71.62 504 VAL A N 1
ATOM 3919 C CA . VAL A 1 504 ? -22.476 -27.148 -12.707 1.00 71.62 504 VAL A CA 1
ATOM 3920 C C . VAL A 1 504 ? -21.330 -26.488 -11.956 1.00 71.62 504 VAL A C 1
ATOM 3922 O O . VAL A 1 504 ? -21.272 -26.575 -10.734 1.00 71.62 504 VAL A O 1
ATOM 3925 N N . GLU A 1 505 ? -20.433 -25.794 -12.654 1.00 67.06 505 GLU A N 1
ATOM 3926 C CA . GLU A 1 505 ? -19.189 -25.321 -12.034 1.00 67.06 505 GLU A CA 1
ATOM 3927 C C . GLU A 1 505 ? -19.381 -24.029 -11.232 1.00 67.06 505 GLU A C 1
ATOM 3929 O O . GLU A 1 505 ? -18.878 -23.926 -10.118 1.00 67.06 505 GLU A O 1
ATOM 3934 N N . ILE A 1 506 ? -20.159 -23.061 -11.728 1.00 67.19 506 ILE A N 1
ATOM 3935 C CA . ILE A 1 506 ? -20.420 -21.807 -11.000 1.00 67.19 506 ILE A CA 1
ATOM 3936 C C . ILE A 1 506 ? -21.124 -22.041 -9.647 1.00 67.19 506 ILE A C 1
ATOM 3938 O O . ILE A 1 506 ? -20.739 -21.384 -8.679 1.00 67.19 506 ILE A O 1
ATOM 3942 N N . PRO A 1 507 ? -22.131 -22.928 -9.519 1.00 75.06 507 PRO A N 1
ATOM 3943 C CA . PRO A 1 507 ? -22.723 -23.256 -8.221 1.00 75.06 507 PRO A CA 1
ATOM 3944 C C . PRO A 1 507 ? -21.729 -23.898 -7.245 1.00 75.06 507 PRO A C 1
ATOM 3946 O O . PRO A 1 507 ? -21.645 -23.452 -6.106 1.00 75.06 507 PRO A O 1
ATOM 3949 N N . ILE A 1 508 ? -20.922 -24.862 -7.704 1.00 72.06 508 ILE A N 1
ATOM 3950 C CA . ILE A 1 508 ? -19.904 -25.524 -6.869 1.00 72.06 508 ILE A CA 1
ATOM 3951 C C . ILE A 1 508 ? -18.851 -24.510 -6.408 1.00 72.06 508 ILE A C 1
ATOM 3953 O O . ILE A 1 508 ? -18.540 -24.433 -5.225 1.00 72.06 508 ILE A O 1
ATOM 3957 N N . LEU A 1 509 ? -18.374 -23.646 -7.308 1.00 68.06 509 LEU A N 1
ATOM 3958 C CA . LEU A 1 509 ? -17.423 -22.584 -6.970 1.00 68.06 509 LEU A CA 1
ATOM 3959 C C . LEU A 1 509 ? -18.024 -21.525 -6.034 1.00 68.06 509 LEU A C 1
ATOM 3961 O O . LEU A 1 509 ? -17.291 -20.893 -5.275 1.00 68.06 509 LEU A O 1
ATOM 3965 N N . LYS A 1 510 ? -19.345 -21.304 -6.064 1.00 71.81 510 LYS A N 1
ATOM 3966 C CA . LYS A 1 510 ? -20.032 -20.437 -5.092 1.00 71.81 510 LYS A CA 1
ATOM 3967 C C . LYS A 1 510 ? -20.073 -21.078 -3.709 1.00 71.81 510 LYS A C 1
ATOM 3969 O O . LYS A 1 510 ? -19.757 -20.383 -2.749 1.00 71.81 510 LYS A O 1
ATOM 3974 N N . GLU A 1 511 ? -20.390 -22.367 -3.616 1.00 73.38 511 GLU A N 1
ATOM 3975 C CA . GLU A 1 511 ? -20.363 -23.114 -2.351 1.00 73.38 511 GLU A CA 1
ATOM 3976 C C . GLU A 1 511 ? -18.937 -23.206 -1.783 1.00 73.38 511 GLU A C 1
ATOM 3978 O O . GLU A 1 511 ? -18.724 -22.929 -0.604 1.00 73.38 511 GLU A O 1
ATOM 3983 N N . GLU A 1 512 ? -17.930 -23.474 -2.619 1.00 74.81 512 GLU A N 1
ATOM 3984 C CA . GLU A 1 512 ? -16.518 -23.454 -2.216 1.00 74.81 512 GLU A CA 1
ATOM 3985 C C . GLU A 1 512 ? -16.059 -22.050 -1.796 1.00 74.81 512 GLU A C 1
ATOM 3987 O O . GLU A 1 512 ? -15.322 -21.909 -0.820 1.00 74.81 512 GLU A O 1
ATOM 3992 N N . LYS A 1 513 ? -16.525 -20.988 -2.472 1.00 72.25 513 LYS A N 1
ATOM 3993 C CA . LYS A 1 513 ? -16.240 -19.596 -2.083 1.00 72.25 513 LYS A CA 1
ATOM 3994 C C . LYS A 1 513 ? -16.911 -19.223 -0.761 1.00 72.25 513 LYS A C 1
ATOM 3996 O O . LYS A 1 513 ? -16.330 -18.459 0.009 1.00 72.25 513 LYS A O 1
ATOM 4001 N N . GLU A 1 514 ? -18.111 -19.721 -0.482 1.00 73.88 514 GLU A N 1
ATOM 4002 C CA . GLU A 1 514 ? -18.789 -19.515 0.803 1.00 73.88 514 GLU A CA 1
ATOM 4003 C C . GLU A 1 514 ? -18.094 -20.285 1.931 1.00 73.88 514 GLU A C 1
ATOM 4005 O O . GLU A 1 514 ? -17.772 -19.679 2.952 1.00 73.88 514 GLU A O 1
ATOM 4010 N N . ALA A 1 515 ? -17.704 -21.541 1.703 1.00 72.44 515 ALA A N 1
ATOM 4011 C CA . ALA A 1 515 ? -16.891 -22.311 2.645 1.00 72.44 515 ALA A CA 1
ATOM 4012 C C . ALA A 1 515 ? -15.515 -21.659 2.898 1.00 72.44 515 ALA A C 1
ATOM 4014 O O . ALA A 1 515 ? -15.059 -21.572 4.040 1.00 72.44 515 ALA A O 1
ATOM 4015 N N . ALA A 1 516 ? -14.867 -21.126 1.856 1.00 70.56 516 ALA A N 1
ATOM 4016 C CA . ALA A 1 516 ? -13.616 -20.380 1.982 1.00 70.56 516 ALA A CA 1
ATOM 4017 C C . ALA A 1 516 ? -13.804 -19.050 2.731 1.00 70.56 516 ALA A C 1
ATOM 4019 O O . ALA A 1 516 ? -12.922 -18.646 3.485 1.00 70.56 516 ALA A O 1
ATOM 4020 N N . ARG A 1 517 ? -14.953 -18.375 2.581 1.00 71.56 517 ARG A N 1
ATOM 4021 C CA . ARG A 1 517 ? -15.299 -17.173 3.360 1.00 71.56 517 ARG A CA 1
ATOM 4022 C C . ARG A 1 517 ? -15.536 -17.491 4.830 1.00 71.56 517 ARG A C 1
ATOM 4024 O O . ARG A 1 517 ? -15.088 -16.724 5.676 1.00 71.56 517 ARG A O 1
ATOM 4031 N N . GLU A 1 518 ? -16.192 -18.601 5.145 1.00 73.94 518 GLU A N 1
ATOM 4032 C CA . GLU A 1 518 ? -16.372 -19.053 6.528 1.00 73.94 518 GLU A CA 1
ATOM 4033 C C . GLU A 1 518 ? -15.033 -19.440 7.170 1.00 73.94 518 GLU A C 1
ATOM 4035 O O . GLU A 1 518 ? -14.748 -19.035 8.300 1.00 73.94 518 GLU A O 1
ATOM 4040 N N . GLN A 1 519 ? -14.156 -20.123 6.426 1.00 73.56 519 GLN A N 1
ATOM 4041 C CA . GLN A 1 519 ? -12.788 -20.408 6.867 1.00 73.56 519 GLN A CA 1
ATOM 4042 C C . GLN A 1 519 ? -11.950 -19.134 7.032 1.00 73.56 519 GLN A C 1
ATOM 4044 O O . GLN A 1 519 ? -11.245 -19.001 8.031 1.00 73.56 519 GLN A O 1
ATOM 4049 N N . ALA A 1 520 ? -12.059 -18.166 6.119 1.00 68.75 520 ALA A N 1
ATOM 4050 C CA . ALA A 1 520 ? -11.378 -16.878 6.226 1.00 68.75 520 ALA A CA 1
ATOM 4051 C C . ALA A 1 520 ? -11.913 -16.037 7.395 1.00 68.75 520 ALA A C 1
ATOM 4053 O O . ALA A 1 520 ? -11.137 -15.376 8.076 1.00 68.75 520 ALA A O 1
ATOM 4054 N N . ALA A 1 521 ? -13.214 -16.092 7.693 1.00 70.81 521 ALA A N 1
ATOM 4055 C CA . ALA A 1 521 ? -13.799 -15.426 8.855 1.00 70.81 521 ALA A CA 1
ATOM 4056 C C . ALA A 1 521 ? -13.332 -16.063 10.176 1.00 70.81 521 ALA A C 1
ATOM 4058 O O . ALA A 1 521 ? -13.028 -15.348 11.133 1.00 70.81 521 ALA A O 1
ATOM 4059 N N . ALA A 1 522 ? -13.217 -17.395 10.227 1.00 71.56 522 ALA A N 1
ATOM 4060 C CA . ALA A 1 522 ? -12.637 -18.104 11.366 1.00 71.56 522 ALA A CA 1
ATOM 4061 C C . ALA A 1 522 ? -11.137 -17.795 11.530 1.00 71.56 522 ALA A C 1
ATOM 4063 O O . ALA A 1 522 ? -10.678 -17.532 12.644 1.00 71.56 522 ALA A O 1
ATOM 4064 N N . ALA A 1 523 ? -10.389 -17.744 10.424 1.00 71.12 523 ALA A N 1
ATOM 4065 C CA . ALA A 1 523 ? -8.984 -17.353 10.411 1.00 71.12 523 ALA A CA 1
ATOM 4066 C C . ALA A 1 523 ? -8.799 -15.893 10.846 1.00 71.12 523 ALA A C 1
ATOM 4068 O O . ALA A 1 523 ? -7.950 -15.631 11.686 1.00 71.12 523 ALA A O 1
ATOM 4069 N N . ASN A 1 524 ? -9.638 -14.961 10.385 1.00 71.06 524 ASN A N 1
ATOM 4070 C CA . ASN A 1 524 ? -9.589 -13.555 10.790 1.00 71.06 524 ASN A CA 1
ATOM 4071 C C . ASN A 1 524 ? -9.897 -13.368 12.277 1.00 71.06 524 ASN A C 1
ATOM 4073 O O . ASN A 1 524 ? -9.204 -12.604 12.937 1.00 71.06 524 ASN A O 1
ATOM 4077 N N . LYS A 1 525 ? -10.859 -14.108 12.847 1.00 73.81 525 LYS A N 1
ATOM 4078 C CA . LYS A 1 525 ? -11.080 -14.112 14.306 1.00 73.81 525 LYS A CA 1
ATOM 4079 C C . LYS A 1 525 ? -9.870 -14.664 15.067 1.00 73.81 525 LYS A C 1
ATOM 4081 O O . LYS A 1 525 ? -9.524 -14.156 16.131 1.00 73.81 525 LYS A O 1
ATOM 4086 N N . SER A 1 526 ? -9.195 -15.674 14.516 1.00 74.00 526 SER A N 1
ATOM 4087 C CA . SER A 1 526 ? -7.945 -16.193 15.080 1.00 74.00 526 SER A CA 1
ATOM 4088 C C . SER A 1 526 ? -6.783 -15.201 14.946 1.00 74.00 526 SER A C 1
ATOM 4090 O O . SER A 1 526 ? -5.977 -15.104 15.868 1.00 74.00 526 SER A O 1
ATOM 4092 N N . ILE A 1 527 ? -6.693 -14.467 13.832 1.00 74.25 527 ILE A N 1
ATOM 4093 C CA . ILE A 1 527 ? -5.683 -13.431 13.583 1.00 74.25 527 ILE A CA 1
ATOM 4094 C C . ILE A 1 527 ? -5.919 -12.253 14.520 1.00 74.25 527 ILE A C 1
ATOM 4096 O O . ILE A 1 527 ? -4.982 -11.867 15.195 1.00 74.25 527 ILE A O 1
ATOM 4100 N N . GLN A 1 528 ? -7.152 -11.770 14.680 1.00 72.56 528 GLN A N 1
ATOM 4101 C CA . GLN A 1 528 ? -7.488 -10.726 15.655 1.00 72.56 528 GLN A CA 1
ATOM 4102 C C . GLN A 1 528 ? -7.133 -11.153 17.084 1.00 72.56 528 GLN A C 1
ATOM 4104 O O . GLN A 1 528 ? -6.532 -10.388 17.832 1.00 72.56 528 GLN A O 1
ATOM 4109 N N . GLY A 1 529 ? -7.419 -12.407 17.456 1.00 77.75 529 GLY A N 1
ATOM 4110 C CA . GLY A 1 529 ? -6.984 -12.963 18.739 1.00 77.75 529 GLY A CA 1
ATOM 4111 C C . GLY A 1 529 ? -5.458 -13.068 18.878 1.00 77.75 529 GLY A C 1
ATOM 4112 O O . GLY A 1 529 ? -4.932 -12.918 19.979 1.00 77.75 529 GLY A O 1
ATOM 4113 N N . ALA A 1 530 ? -4.732 -13.312 17.784 1.00 70.94 530 ALA A N 1
ATOM 4114 C CA . ALA A 1 530 ? -3.271 -13.327 17.761 1.00 70.94 530 ALA A CA 1
ATOM 4115 C C . ALA A 1 530 ? -2.668 -11.913 17.754 1.00 70.94 530 ALA A C 1
ATOM 4117 O O . ALA A 1 530 ? -1.638 -11.706 18.383 1.00 70.94 530 ALA A O 1
ATOM 4118 N N . GLU A 1 531 ? -3.311 -10.944 17.107 1.00 72.69 531 GLU A N 1
ATOM 4119 C CA . GLU A 1 531 ? -2.929 -9.532 17.069 1.00 72.69 531 GLU A CA 1
ATOM 4120 C C . GLU A 1 531 ? -3.098 -8.883 18.437 1.00 72.69 531 GLU A C 1
ATOM 4122 O O . GLU A 1 531 ? -2.184 -8.197 18.875 1.00 72.69 531 GLU A O 1
ATOM 4127 N N . LEU A 1 532 ? -4.187 -9.181 19.153 1.00 74.94 532 LEU A N 1
ATOM 4128 C CA . LEU A 1 532 ? -4.387 -8.739 20.539 1.00 74.94 532 LEU A CA 1
ATOM 4129 C C . LEU A 1 532 ? -3.305 -9.308 21.469 1.00 74.94 532 LEU A C 1
ATOM 4131 O O . LEU A 1 532 ? -2.710 -8.587 22.268 1.00 74.94 532 LEU A O 1
ATOM 4135 N N . ARG A 1 533 ? -2.965 -10.594 21.304 1.00 78.12 533 ARG A N 1
ATOM 4136 C CA . ARG A 1 533 ? -1.841 -11.210 22.029 1.00 78.12 533 ARG A CA 1
ATOM 4137 C C . ARG A 1 533 ? -0.498 -10.607 21.619 1.00 78.12 533 ARG A C 1
ATOM 4139 O O . ARG A 1 533 ? 0.363 -10.431 22.470 1.00 78.12 533 ARG A O 1
ATOM 4146 N N . LEU A 1 534 ? -0.303 -10.273 20.343 1.00 73.25 534 LEU A N 1
ATOM 4147 C CA . LEU A 1 534 ? 0.908 -9.618 19.848 1.00 73.25 534 LEU A CA 1
ATOM 4148 C C . LEU A 1 534 ? 1.017 -8.173 20.333 1.00 73.25 534 LEU A C 1
ATOM 4150 O O . LEU A 1 534 ? 2.128 -7.745 20.613 1.00 73.25 534 LEU A O 1
ATOM 4154 N N . SER A 1 535 ? -0.078 -7.421 20.460 1.00 73.88 535 SER A N 1
ATOM 4155 C CA . SER A 1 535 ? -0.051 -6.070 21.027 1.00 73.88 535 SER A CA 1
ATOM 4156 C C . SER A 1 535 ? 0.253 -6.100 22.520 1.00 73.88 535 SER A C 1
ATOM 4158 O O . SER A 1 535 ? 1.079 -5.318 22.975 1.00 73.88 535 SER A O 1
ATOM 4160 N N . GLU A 1 536 ? -0.320 -7.051 23.265 1.00 78.00 536 GLU A N 1
ATOM 4161 C CA . GLU A 1 536 ? 0.031 -7.274 24.673 1.00 78.00 536 GLU A CA 1
ATOM 4162 C C . GLU A 1 536 ? 1.495 -7.717 24.829 1.00 78.00 536 GLU A C 1
ATOM 4164 O O . GLU A 1 536 ? 2.193 -7.252 25.728 1.00 78.00 536 GLU A O 1
ATOM 4169 N N . LEU A 1 537 ? 1.993 -8.581 23.936 1.00 72.75 537 LEU A N 1
ATOM 4170 C CA . LEU A 1 537 ? 3.399 -8.991 23.914 1.00 72.75 537 LEU A CA 1
ATOM 4171 C C . LEU A 1 537 ? 4.332 -7.849 23.516 1.00 72.75 537 LEU A C 1
ATOM 4173 O O . LEU A 1 537 ? 5.402 -7.745 24.098 1.00 72.75 537 LEU A O 1
ATOM 4177 N N . ARG A 1 538 ? 3.947 -6.990 22.567 1.00 79.31 538 ARG A N 1
ATOM 4178 C CA . ARG A 1 538 ? 4.721 -5.800 22.183 1.00 79.31 538 ARG A CA 1
ATOM 4179 C C . ARG A 1 538 ? 4.786 -4.803 23.324 1.00 79.31 538 ARG A C 1
ATOM 4181 O O . ARG A 1 538 ? 5.875 -4.370 23.649 1.00 79.31 538 ARG A O 1
ATOM 4188 N N . GLN A 1 539 ? 3.670 -4.533 23.994 1.00 80.56 539 GLN A N 1
ATOM 4189 C CA . GLN A 1 539 ? 3.662 -3.668 25.170 1.00 80.56 539 GLN A CA 1
ATOM 4190 C C . GLN A 1 539 ? 4.577 -4.219 26.275 1.00 80.56 539 GLN A C 1
ATOM 4192 O O . GLN A 1 539 ? 5.402 -3.490 26.817 1.00 80.56 539 GLN A O 1
ATOM 4197 N N . ARG A 1 540 ? 4.504 -5.526 26.559 1.00 78.19 540 ARG A N 1
ATOM 4198 C CA . ARG A 1 540 ? 5.407 -6.177 27.524 1.00 78.19 540 ARG A CA 1
ATOM 4199 C C . ARG A 1 540 ? 6.859 -6.199 27.059 1.00 78.19 540 ARG A C 1
ATOM 4201 O O . ARG A 1 540 ? 7.759 -6.103 27.884 1.00 78.19 540 ARG A O 1
ATOM 4208 N N . PHE A 1 541 ? 7.099 -6.335 25.759 1.00 79.69 541 PHE A N 1
ATOM 4209 C CA . PHE A 1 541 ? 8.431 -6.271 25.171 1.00 79.69 541 PHE A CA 1
ATOM 4210 C C . PHE A 1 541 ? 9.006 -4.860 25.266 1.00 79.69 541 PHE A C 1
ATOM 4212 O O . PHE A 1 541 ? 10.166 -4.730 25.624 1.00 79.69 541 PHE A O 1
ATOM 4219 N N . ASP A 1 542 ? 8.211 -3.819 25.031 1.00 77.81 542 ASP A N 1
ATOM 4220 C CA . ASP A 1 542 ? 8.622 -2.422 25.169 1.00 77.81 542 ASP A CA 1
ATOM 4221 C C . ASP A 1 542 ? 8.928 -2.090 26.640 1.00 77.81 542 ASP A C 1
ATOM 4223 O O . ASP A 1 542 ? 9.945 -1.464 26.940 1.00 77.81 542 ASP A O 1
ATOM 4227 N N . GLU A 1 543 ? 8.114 -2.587 27.578 1.00 78.81 543 GLU A N 1
ATOM 4228 C CA . GLU A 1 543 ? 8.373 -2.509 29.024 1.00 78.81 543 GLU A CA 1
ATOM 4229 C C . GLU A 1 543 ? 9.656 -3.272 29.412 1.00 78.81 543 GLU A C 1
ATOM 4231 O O . GLU A 1 543 ? 10.504 -2.753 30.142 1.00 78.81 543 GLU A O 1
ATOM 4236 N N . ALA A 1 544 ? 9.861 -4.479 28.877 1.00 73.44 544 ALA A N 1
ATOM 4237 C CA . ALA A 1 544 ? 11.075 -5.261 29.096 1.00 73.44 544 ALA A CA 1
ATOM 4238 C C . ALA A 1 544 ? 12.307 -4.616 28.443 1.00 73.44 544 ALA A C 1
ATOM 4240 O O . ALA A 1 544 ? 13.387 -4.640 29.024 1.00 73.44 544 ALA A O 1
ATOM 4241 N N . GLN A 1 545 ? 12.166 -3.998 27.273 1.00 76.38 545 GLN A N 1
ATOM 4242 C CA . GLN A 1 545 ? 13.227 -3.282 26.573 1.00 76.38 545 GLN A CA 1
ATOM 4243 C C . GLN A 1 545 ? 13.586 -1.990 27.310 1.00 76.38 545 GLN A C 1
ATOM 4245 O O . GLN A 1 545 ? 14.765 -1.649 27.379 1.00 76.38 545 GLN A O 1
ATOM 4250 N N . ALA A 1 546 ? 12.613 -1.311 27.925 1.00 74.94 546 ALA A N 1
ATOM 4251 C CA . ALA A 1 546 ? 12.858 -0.200 28.840 1.00 74.94 546 ALA A CA 1
ATOM 4252 C C . ALA A 1 546 ? 13.612 -0.659 30.102 1.00 74.94 546 ALA A C 1
ATOM 4254 O O . ALA A 1 546 ? 14.533 0.016 30.557 1.00 74.94 546 ALA A O 1
ATOM 4255 N N . HIS A 1 547 ? 13.298 -1.840 30.637 1.00 75.62 547 HIS A N 1
ATOM 4256 C CA . HIS A 1 547 ? 14.061 -2.423 31.742 1.00 75.62 547 HIS A CA 1
ATOM 4257 C C . HIS A 1 547 ? 15.462 -2.886 31.327 1.00 75.62 547 HIS A C 1
ATOM 4259 O O . HIS A 1 547 ? 16.419 -2.681 32.070 1.00 75.62 547 HIS A O 1
ATOM 4265 N N . VAL A 1 548 ? 15.624 -3.474 30.140 1.00 76.94 548 VAL A N 1
ATOM 4266 C CA . VAL A 1 548 ? 16.932 -3.869 29.605 1.00 76.94 548 VAL A CA 1
ATOM 4267 C C . VAL A 1 548 ? 17.768 -2.641 29.286 1.00 76.94 548 VAL A C 1
ATOM 4269 O O . VAL A 1 548 ? 18.960 -2.670 29.558 1.00 76.94 548 VAL A O 1
ATOM 4272 N N . SER A 1 549 ? 17.194 -1.556 28.765 1.00 74.12 549 SER A N 1
ATOM 4273 C CA . SER A 1 549 ? 17.937 -0.316 28.530 1.00 74.12 549 SER A CA 1
ATOM 4274 C C . SER A 1 549 ? 18.387 0.311 29.847 1.00 74.12 549 SER A C 1
ATOM 4276 O O . SER A 1 549 ? 19.560 0.643 29.952 1.00 74.12 549 SER A O 1
ATOM 4278 N N . GLN A 1 550 ? 17.534 0.335 30.880 1.00 77.00 550 GLN A N 1
ATOM 4279 C CA . GLN A 1 550 ? 17.913 0.734 32.245 1.00 77.00 550 GLN A CA 1
ATOM 4280 C C . GLN A 1 550 ? 19.026 -0.150 32.827 1.00 77.00 550 GLN A C 1
ATOM 4282 O O . GLN A 1 550 ? 20.009 0.352 33.370 1.00 77.00 550 GLN A O 1
ATOM 4287 N N . LEU A 1 551 ? 18.917 -1.473 32.688 1.00 76.25 551 LEU A N 1
ATOM 4288 C CA . LEU A 1 551 ? 19.951 -2.397 33.154 1.00 76.25 551 LEU A CA 1
ATOM 4289 C C . LEU A 1 551 ? 21.244 -2.249 32.349 1.00 76.25 551 LEU A C 1
ATOM 4291 O O . LEU A 1 551 ? 22.326 -2.301 32.923 1.00 76.25 551 LEU A O 1
ATOM 4295 N N . THR A 1 552 ? 21.146 -2.010 31.043 1.00 75.81 552 THR A N 1
ATOM 4296 C CA . THR A 1 552 ? 22.295 -1.787 30.163 1.00 75.81 552 THR A CA 1
ATOM 4297 C C . THR A 1 552 ? 22.980 -0.482 30.521 1.00 75.81 552 THR A C 1
ATOM 4299 O O . THR A 1 552 ? 24.194 -0.507 30.636 1.00 75.81 552 THR A O 1
ATOM 4302 N N . THR A 1 553 ? 22.242 0.601 30.801 1.00 75.94 553 THR A N 1
ATOM 4303 C CA . THR A 1 553 ? 22.827 1.859 31.288 1.00 75.94 553 THR A CA 1
ATOM 4304 C C . THR A 1 553 ? 23.537 1.656 32.623 1.00 75.94 553 THR A C 1
ATOM 4306 O O . THR A 1 553 ? 24.688 2.057 32.760 1.00 75.94 553 THR A O 1
ATOM 4309 N N . THR A 1 554 ? 22.932 0.923 33.567 1.00 76.19 554 THR A N 1
ATOM 4310 C CA . THR A 1 554 ? 23.598 0.617 34.847 1.00 76.19 554 THR A CA 1
ATOM 4311 C C . THR A 1 554 ? 24.807 -0.307 34.681 1.00 76.19 554 THR A C 1
ATOM 4313 O O . THR A 1 554 ? 25.789 -0.183 35.407 1.00 76.19 554 THR A O 1
ATOM 4316 N N . LEU A 1 555 ? 24.772 -1.227 33.711 1.00 75.88 555 LEU A N 1
ATOM 4317 C CA . LEU A 1 555 ? 25.882 -2.125 33.411 1.00 75.88 555 LEU A CA 1
ATOM 4318 C C . LEU A 1 555 ? 27.004 -1.385 32.685 1.00 75.88 555 LEU A C 1
ATOM 4320 O O . LEU A 1 555 ? 28.161 -1.647 32.983 1.00 75.88 555 LEU A O 1
ATOM 4324 N N . THR A 1 556 ? 26.700 -0.459 31.773 1.00 74.94 556 THR A N 1
ATOM 4325 C CA . THR A 1 556 ? 27.705 0.399 31.138 1.00 74.94 556 THR A CA 1
ATOM 4326 C C . THR A 1 556 ? 28.329 1.339 32.152 1.00 74.94 556 THR A C 1
ATOM 4328 O O . THR A 1 556 ? 29.544 1.427 32.172 1.00 74.94 556 THR A O 1
ATOM 4331 N N . GLU A 1 557 ? 27.560 1.931 33.068 1.00 76.75 557 GLU A N 1
ATOM 4332 C CA . GLU A 1 557 ? 28.110 2.735 34.171 1.00 76.75 557 GLU A CA 1
ATOM 4333 C C . GLU A 1 557 ? 29.018 1.890 35.084 1.00 76.75 557 GLU A C 1
ATOM 4335 O O . GLU A 1 557 ? 30.113 2.314 35.455 1.00 76.75 557 GLU A O 1
ATOM 4340 N N . ALA A 1 558 ? 28.619 0.652 35.399 1.00 71.81 558 ALA A N 1
ATOM 4341 C CA . ALA A 1 558 ? 29.436 -0.271 36.185 1.00 71.81 558 ALA A CA 1
ATOM 4342 C C . ALA A 1 558 ? 30.681 -0.770 35.426 1.00 71.81 558 ALA A C 1
ATOM 4344 O O . ALA A 1 558 ? 31.739 -0.949 36.030 1.00 71.81 558 ALA A O 1
ATOM 4345 N N . LEU A 1 559 ? 30.582 -0.992 34.112 1.00 75.06 559 LEU A N 1
ATOM 4346 C CA . LEU A 1 559 ? 31.701 -1.379 33.252 1.00 75.06 559 LEU A CA 1
ATOM 4347 C C . LEU A 1 559 ? 32.645 -0.207 32.999 1.00 75.06 559 LEU A C 1
ATOM 4349 O O . LEU A 1 559 ? 33.843 -0.428 32.955 1.00 75.06 559 LEU A O 1
ATOM 4353 N N . GLU A 1 560 ? 32.157 1.025 32.896 1.00 76.12 560 GLU A N 1
ATOM 4354 C CA . GLU A 1 560 ? 32.978 2.235 32.837 1.00 76.12 560 GLU A CA 1
ATOM 4355 C C . GLU A 1 560 ? 33.701 2.453 34.171 1.00 76.12 560 GLU A C 1
ATOM 4357 O O . GLU A 1 560 ? 34.908 2.695 34.183 1.00 76.12 560 GLU A O 1
ATOM 4362 N N . ALA A 1 561 ? 33.028 2.248 35.307 1.00 73.44 561 ALA A N 1
ATOM 4363 C CA . ALA A 1 561 ? 33.665 2.261 36.626 1.00 73.44 561 ALA A CA 1
ATOM 4364 C C . ALA A 1 561 ? 34.714 1.139 36.785 1.00 73.44 561 ALA A C 1
ATOM 4366 O O . ALA A 1 561 ? 35.766 1.334 37.394 1.00 73.44 561 ALA A O 1
ATOM 4367 N N . LYS A 1 562 ? 34.462 -0.040 36.205 1.00 77.94 562 LYS A N 1
ATOM 4368 C CA . LYS A 1 562 ? 35.413 -1.158 36.203 1.00 77.94 562 LYS A CA 1
ATOM 4369 C C . LYS A 1 562 ? 36.588 -0.911 35.257 1.00 77.94 562 LYS A C 1
ATOM 4371 O O . LYS A 1 562 ? 37.723 -1.161 35.640 1.00 77.94 562 LYS A O 1
ATOM 4376 N N . ASN A 1 563 ? 36.334 -0.408 34.054 1.00 72.56 563 ASN A N 1
ATOM 4377 C CA . ASN A 1 563 ? 37.352 -0.120 33.049 1.00 72.56 563 ASN A CA 1
ATOM 4378 C C . ASN A 1 563 ? 38.239 1.034 33.500 1.00 72.56 563 ASN A C 1
ATOM 4380 O O . ASN A 1 563 ? 39.444 0.935 33.354 1.00 72.56 563 ASN A O 1
ATOM 4384 N N . THR A 1 564 ? 37.693 2.069 34.140 1.00 74.88 564 THR A N 1
ATOM 4385 C CA . THR A 1 564 ? 38.515 3.123 34.759 1.00 74.88 564 THR A CA 1
ATOM 4386 C C . THR A 1 564 ? 39.383 2.563 35.892 1.00 74.88 564 THR A C 1
ATOM 4388 O O . THR A 1 564 ? 40.559 2.909 35.992 1.00 74.88 564 THR A O 1
ATOM 4391 N N . ALA A 1 565 ? 38.873 1.626 36.700 1.00 70.56 565 ALA A N 1
ATOM 4392 C CA . ALA A 1 565 ? 39.677 0.938 37.714 1.00 70.56 565 ALA A CA 1
ATOM 4393 C C . ALA A 1 565 ? 40.758 0.009 37.111 1.00 70.56 565 ALA A C 1
ATOM 4395 O O . ALA A 1 565 ? 41.890 -0.017 37.599 1.00 70.56 565 ALA A O 1
ATOM 4396 N N . GLU A 1 566 ? 40.443 -0.729 36.043 1.00 71.81 566 GLU A N 1
ATOM 4397 C CA . GLU A 1 566 ? 41.380 -1.605 35.324 1.00 71.81 566 GLU A CA 1
ATOM 4398 C C . GLU A 1 566 ? 42.415 -0.803 34.520 1.00 71.81 566 GLU A C 1
ATOM 4400 O O . GLU A 1 566 ? 43.584 -1.180 34.497 1.00 71.81 566 GLU A O 1
ATOM 4405 N N . GLU A 1 567 ? 42.039 0.333 33.932 1.00 71.62 567 GLU A N 1
ATOM 4406 C CA . GLU A 1 567 ? 42.942 1.277 33.269 1.00 71.62 567 GLU A CA 1
ATOM 4407 C C . GLU A 1 567 ? 43.902 1.902 34.275 1.00 71.62 567 GLU A C 1
ATOM 4409 O O . GLU A 1 567 ? 45.102 1.941 34.012 1.00 71.62 567 GLU A O 1
ATOM 4414 N N . HIS A 1 568 ? 43.434 2.297 35.462 1.00 70.94 568 HIS A N 1
ATOM 4415 C CA . HIS A 1 568 ? 44.322 2.753 36.531 1.00 70.94 568 HIS A CA 1
ATOM 4416 C C . HIS A 1 568 ? 45.281 1.648 37.004 1.00 70.94 568 HIS A C 1
ATOM 4418 O O . HIS A 1 568 ? 46.469 1.913 37.210 1.00 70.94 568 HIS A O 1
ATOM 4424 N N . ALA A 1 569 ? 44.821 0.397 37.110 1.00 68.75 569 ALA A N 1
ATOM 4425 C CA . ALA A 1 569 ? 45.678 -0.737 37.463 1.00 68.75 569 ALA A CA 1
ATOM 4426 C C . ALA A 1 569 ? 46.699 -1.077 36.352 1.00 68.75 569 ALA A C 1
ATOM 4428 O O . ALA A 1 569 ? 47.873 -1.333 36.633 1.00 68.75 569 ALA A O 1
ATOM 4429 N N . ALA A 1 570 ? 46.290 -1.027 35.081 1.00 67.69 570 ALA A N 1
ATOM 4430 C CA . ALA A 1 570 ? 47.146 -1.266 33.921 1.00 67.69 570 ALA A CA 1
ATOM 4431 C C . ALA A 1 570 ? 48.146 -0.123 33.684 1.00 67.69 570 ALA A C 1
ATOM 4433 O O . ALA A 1 570 ? 49.295 -0.376 33.320 1.00 67.69 570 ALA A O 1
ATOM 4434 N N . GLN A 1 571 ? 47.762 1.128 33.942 1.00 71.50 571 GLN A N 1
ATOM 4435 C CA . GLN A 1 571 ? 48.661 2.284 33.939 1.00 71.50 571 GLN A CA 1
ATOM 4436 C C . GLN A 1 571 ? 49.724 2.160 35.038 1.00 71.50 571 GLN A C 1
ATOM 4438 O O . GLN A 1 571 ? 50.901 2.410 34.786 1.00 71.50 571 GLN A O 1
ATOM 4443 N N . GLN A 1 572 ? 49.361 1.679 36.232 1.00 69.06 572 GLN A N 1
ATOM 4444 C CA . GLN A 1 572 ? 50.341 1.407 37.290 1.00 69.06 572 GLN A CA 1
ATOM 4445 C C . GLN A 1 572 ? 51.294 0.256 36.928 1.00 69.06 572 GLN A C 1
ATOM 4447 O O . GLN A 1 572 ? 52.502 0.360 37.158 1.00 69.06 572 GLN A O 1
ATOM 4452 N N . ALA A 1 573 ? 50.792 -0.809 36.295 1.00 66.62 573 ALA A N 1
ATOM 4453 C CA . ALA A 1 573 ? 51.619 -1.925 35.833 1.00 66.62 573 ALA A CA 1
ATOM 4454 C C . ALA A 1 573 ? 52.544 -1.544 34.658 1.00 66.62 573 ALA A C 1
ATOM 4456 O O . ALA A 1 573 ? 53.706 -1.955 34.617 1.00 66.62 573 ALA A O 1
ATOM 4457 N N . THR A 1 574 ? 52.073 -0.721 33.718 1.00 66.06 574 THR A N 1
ATOM 4458 C CA . THR A 1 574 ? 52.879 -0.247 32.580 1.00 66.06 574 THR A CA 1
ATOM 4459 C C . THR A 1 574 ? 53.922 0.783 33.003 1.00 66.06 574 THR A C 1
ATOM 4461 O O . THR A 1 574 ? 55.046 0.721 32.510 1.00 66.06 574 THR A O 1
ATOM 4464 N N . LEU A 1 575 ? 53.626 1.650 33.978 1.00 69.75 575 LEU A N 1
ATOM 4465 C CA . LEU A 1 575 ? 54.623 2.538 34.590 1.00 69.75 575 LEU A CA 1
ATOM 4466 C C . LEU A 1 575 ? 55.728 1.753 35.313 1.00 69.75 575 LEU A C 1
ATOM 4468 O O . LEU A 1 575 ? 56.897 2.137 35.243 1.00 69.75 575 LEU A O 1
ATOM 4472 N N . ALA A 1 576 ? 55.394 0.631 35.957 1.00 68.38 576 ALA A N 1
ATOM 4473 C CA . ALA A 1 576 ? 56.387 -0.254 36.566 1.00 68.38 576 ALA A CA 1
ATOM 4474 C C . ALA A 1 576 ? 57.275 -0.949 35.511 1.00 68.38 576 ALA A C 1
ATOM 4476 O O . ALA A 1 576 ? 58.493 -1.010 35.679 1.00 68.38 576 ALA A O 1
ATOM 4477 N N . ALA A 1 577 ? 56.694 -1.402 34.394 1.00 65.75 577 ALA A N 1
ATOM 4478 C CA . ALA A 1 577 ? 57.432 -2.044 33.303 1.00 65.75 577 ALA A CA 1
ATOM 4479 C C . ALA A 1 577 ? 58.278 -1.059 32.466 1.00 65.75 577 ALA A C 1
ATOM 4481 O O . ALA A 1 577 ? 59.386 -1.402 32.050 1.00 65.75 577 ALA A O 1
ATOM 4482 N N . ALA A 1 578 ? 57.798 0.169 32.238 1.00 66.44 578 ALA A N 1
ATOM 4483 C CA . ALA A 1 578 ? 58.520 1.211 31.503 1.00 66.44 578 ALA A CA 1
ATOM 4484 C C . ALA A 1 578 ? 59.782 1.666 32.252 1.00 66.44 578 ALA A C 1
ATOM 4486 O O . ALA A 1 578 ? 60.853 1.743 31.652 1.00 66.44 578 ALA A O 1
ATOM 4487 N N . ARG A 1 579 ? 59.697 1.823 33.583 1.00 69.12 579 ARG A N 1
ATOM 4488 C CA . ARG A 1 579 ? 60.864 2.104 34.443 1.00 69.12 579 ARG A CA 1
ATOM 4489 C C . ARG A 1 579 ? 61.934 1.012 34.370 1.00 69.12 579 ARG A C 1
ATOM 4491 O O . ARG A 1 579 ? 63.118 1.295 34.522 1.00 69.12 579 ARG A O 1
ATOM 4498 N N . GLN A 1 580 ? 61.530 -0.232 34.117 1.00 64.00 580 GLN A N 1
ATOM 4499 C CA . GLN A 1 580 ? 62.448 -1.361 33.975 1.00 64.00 580 GLN A CA 1
ATOM 4500 C C . GLN A 1 580 ? 63.125 -1.406 32.594 1.00 64.00 580 GLN A C 1
ATOM 4502 O O . GLN A 1 580 ? 64.258 -1.870 32.494 1.00 64.00 580 GLN A O 1
ATOM 4507 N N . ARG A 1 581 ? 62.463 -0.903 31.540 1.00 64.31 581 ARG A N 1
ATOM 4508 C CA . ARG A 1 581 ? 62.997 -0.848 30.165 1.00 64.31 581 ARG A CA 1
ATOM 4509 C C . ARG A 1 581 ? 63.898 0.363 29.921 1.00 64.31 581 ARG A C 1
ATOM 4511 O O . ARG A 1 581 ? 64.968 0.191 29.347 1.00 64.31 581 ARG A O 1
ATOM 4518 N N . GLU A 1 582 ? 63.553 1.541 30.444 1.00 65.81 582 GLU A N 1
ATOM 4519 C CA . GLU A 1 582 ? 64.422 2.732 30.364 1.00 65.81 582 GLU A CA 1
ATOM 4520 C C . GLU A 1 582 ? 65.774 2.506 31.066 1.00 65.81 582 GLU A C 1
ATOM 4522 O O . GLU A 1 582 ? 66.813 2.953 30.581 1.00 65.81 582 GLU A O 1
ATOM 4527 N N . ALA A 1 583 ? 65.799 1.735 32.159 1.00 63.66 583 ALA A N 1
ATOM 4528 C CA . ALA A 1 583 ? 67.043 1.362 32.836 1.00 63.66 583 ALA A CA 1
ATOM 4529 C C . ALA A 1 583 ? 67.972 0.479 31.972 1.00 63.66 583 ALA A C 1
ATOM 4531 O O . ALA A 1 583 ? 69.186 0.490 32.174 1.00 63.66 583 ALA A O 1
ATOM 4532 N N . ILE A 1 584 ? 67.418 -0.270 31.011 1.00 66.62 584 ILE A N 1
ATOM 4533 C CA . ILE A 1 584 ? 68.171 -1.142 30.098 1.00 66.62 584 ILE A CA 1
ATOM 4534 C C . ILE A 1 584 ? 68.634 -0.350 28.862 1.00 66.62 584 ILE A C 1
ATOM 4536 O O . ILE A 1 584 ? 69.797 -0.450 28.476 1.00 66.62 584 ILE A O 1
ATOM 4540 N N . GLU A 1 585 ? 67.788 0.514 28.294 1.00 63.16 585 GLU A N 1
ATOM 4541 C CA . GLU A 1 585 ? 68.115 1.306 27.093 1.00 63.16 585 GLU A CA 1
ATOM 4542 C C . GLU A 1 585 ? 69.190 2.380 27.342 1.00 63.16 585 GLU A C 1
ATOM 4544 O O . GLU A 1 585 ? 70.060 2.604 26.494 1.00 63.16 585 GLU A O 1
ATOM 4549 N N . VAL A 1 586 ? 69.222 2.988 28.535 1.00 66.94 586 VAL A N 1
ATOM 4550 C CA . VAL A 1 586 ? 70.277 3.949 28.915 1.00 66.94 586 VAL A CA 1
ATOM 4551 C C . VAL A 1 586 ? 71.656 3.272 29.028 1.00 66.94 586 VAL A C 1
ATOM 4553 O O . VAL A 1 586 ? 72.688 3.919 28.822 1.00 66.94 586 VAL A O 1
ATOM 4556 N N . ALA A 1 587 ? 71.703 1.962 29.297 1.00 59.12 587 ALA A N 1
ATOM 4557 C CA . ALA A 1 587 ? 72.948 1.196 29.315 1.00 59.12 587 ALA A CA 1
ATOM 4558 C C . ALA A 1 587 ? 73.460 0.855 27.898 1.00 59.12 587 ALA A C 1
ATOM 4560 O O . ALA A 1 587 ? 74.672 0.736 27.700 1.00 59.12 587 ALA A O 1
ATOM 4561 N N . GLU A 1 588 ? 72.572 0.749 26.904 1.00 61.66 588 GLU A N 1
ATOM 4562 C CA . GLU A 1 588 ? 72.921 0.400 25.518 1.00 61.66 588 GLU A CA 1
ATOM 4563 C C . GLU A 1 588 ? 73.280 1.622 24.656 1.00 61.66 588 GLU A C 1
ATOM 4565 O O . GLU A 1 588 ? 74.220 1.553 23.857 1.00 61.66 588 GLU A O 1
ATOM 4570 N N . GLN A 1 589 ? 72.636 2.776 24.868 1.00 62.25 589 GLN A N 1
ATOM 4571 C CA . GLN A 1 589 ? 72.943 4.012 24.126 1.00 62.25 589 GLN A CA 1
ATOM 4572 C C . GLN A 1 589 ? 74.378 4.510 24.355 1.00 62.25 589 GLN A C 1
ATOM 4574 O O . GLN A 1 589 ? 75.041 4.942 23.412 1.00 62.25 589 GLN A O 1
ATOM 4579 N N . ARG A 1 590 ? 74.934 4.319 25.560 1.00 59.22 590 ARG A N 1
ATOM 4580 C CA . ARG A 1 590 ? 76.342 4.655 25.853 1.00 59.22 590 ARG A CA 1
ATOM 4581 C C . ARG A 1 590 ? 77.358 3.792 25.092 1.00 59.22 590 ARG A C 1
ATOM 4583 O O . ARG A 1 590 ? 78.539 4.127 25.072 1.00 59.22 590 ARG A O 1
ATOM 4590 N N . ARG A 1 591 ? 76.927 2.692 24.461 1.00 54.34 591 ARG A N 1
ATOM 4591 C CA . ARG A 1 591 ? 77.792 1.775 23.701 1.00 54.34 591 ARG A CA 1
ATOM 4592 C C . ARG A 1 591 ? 77.803 2.065 22.194 1.00 54.34 591 ARG A C 1
ATOM 4594 O O . ARG A 1 591 ? 78.805 1.779 21.549 1.00 54.34 591 ARG A O 1
ATOM 4601 N N . GLY A 1 592 ? 76.734 2.654 21.647 1.00 60.75 592 GLY A N 1
ATOM 4602 C CA . GLY A 1 592 ? 76.590 2.954 20.211 1.00 60.75 592 GLY A CA 1
ATOM 4603 C C . GLY A 1 592 ? 77.164 4.304 19.758 1.00 60.75 592 GLY A C 1
ATOM 4604 O O . GLY A 1 592 ? 77.466 4.487 18.579 1.00 60.75 592 GLY A O 1
ATOM 4605 N N . GLU A 1 593 ? 77.362 5.250 20.677 1.00 56.19 593 GLU A N 1
ATOM 4606 C CA . GLU A 1 593 ? 77.924 6.571 20.348 1.00 56.19 593 GLU A CA 1
ATOM 4607 C C . GLU A 1 593 ? 79.447 6.541 20.117 1.00 56.19 593 GLU A C 1
ATOM 4609 O O . GLU A 1 593 ? 79.985 7.427 19.458 1.00 56.19 593 GLU A O 1
ATOM 4614 N N . ALA A 1 594 ? 80.139 5.483 20.556 1.00 54.81 594 ALA A N 1
ATOM 4615 C CA . ALA A 1 594 ? 81.573 5.302 20.315 1.00 54.81 594 ALA A CA 1
ATOM 4616 C C . ALA A 1 594 ? 81.908 4.844 18.878 1.00 54.81 594 ALA A C 1
ATOM 4618 O O . ALA A 1 594 ? 83.006 5.108 18.401 1.00 54.81 594 ALA A O 1
ATOM 4619 N N . THR A 1 595 ? 80.976 4.202 18.162 1.00 55.97 595 THR A N 1
ATOM 4620 C CA . THR A 1 595 ? 81.228 3.613 16.829 1.00 55.97 595 THR A CA 1
ATOM 4621 C C . THR A 1 595 ? 80.911 4.546 15.655 1.00 55.97 595 THR A C 1
ATOM 4623 O O . THR A 1 595 ? 81.456 4.372 14.573 1.00 55.97 595 THR A O 1
ATOM 4626 N N . ARG A 1 596 ? 80.085 5.586 15.846 1.00 54.47 596 ARG A N 1
ATOM 4627 C CA . ARG A 1 596 ? 79.717 6.537 14.770 1.00 54.47 596 ARG A CA 1
ATOM 4628 C C . ARG A 1 596 ? 80.765 7.618 14.484 1.00 54.47 596 ARG A C 1
ATOM 4630 O O . ARG A 1 596 ? 80.671 8.301 13.469 1.00 54.47 596 ARG A O 1
ATOM 4637 N N . ALA A 1 597 ? 81.767 7.778 15.345 1.00 55.78 597 ALA A N 1
ATOM 4638 C CA . ALA A 1 597 ? 82.839 8.748 15.127 1.00 55.78 597 ALA A CA 1
ATOM 4639 C C . ALA A 1 597 ? 83.878 8.284 14.081 1.00 55.78 597 ALA A C 1
ATOM 4641 O O . ALA A 1 597 ? 84.599 9.117 13.535 1.00 55.78 597 ALA A O 1
ATOM 4642 N N . GLU A 1 598 ? 83.948 6.985 13.764 1.00 54.44 598 GLU A N 1
ATOM 4643 C CA . GLU A 1 598 ? 84.964 6.424 12.857 1.00 54.44 598 GLU A CA 1
ATOM 4644 C C . GLU A 1 598 ? 84.536 6.417 11.374 1.00 54.44 598 GLU A C 1
ATOM 4646 O O . GLU A 1 598 ? 85.387 6.488 10.487 1.00 54.44 598 GLU A O 1
ATOM 4651 N N . GLU A 1 599 ? 83.233 6.425 11.074 1.00 54.72 599 GLU A N 1
ATOM 4652 C CA . GLU A 1 599 ? 82.710 6.318 9.698 1.00 54.72 599 GLU A CA 1
ATOM 4653 C C . GLU A 1 599 ? 82.750 7.649 8.917 1.00 54.72 599 GLU A C 1
ATOM 4655 O O . GLU A 1 599 ? 82.923 7.658 7.697 1.00 54.72 599 GLU A O 1
ATOM 4660 N N . LEU A 1 600 ? 82.718 8.795 9.607 1.00 55.38 600 LEU A N 1
ATOM 4661 C CA . LEU A 1 600 ? 82.712 10.125 8.975 1.00 55.38 600 LEU A CA 1
ATOM 4662 C C . LEU A 1 600 ? 84.065 10.546 8.361 1.00 55.38 600 LEU A C 1
ATOM 4664 O O . LEU A 1 600 ? 84.130 11.533 7.628 1.00 55.38 600 LEU A O 1
ATOM 4668 N N . PHE A 1 601 ? 85.147 9.795 8.590 1.00 52.25 601 PHE A N 1
ATOM 4669 C CA . PHE A 1 601 ? 86.454 10.064 7.974 1.00 52.25 601 PHE A CA 1
ATOM 4670 C C . PHE A 1 601 ? 86.635 9.440 6.574 1.00 52.25 601 PHE A C 1
ATOM 4672 O O . PHE A 1 601 ? 87.597 9.780 5.880 1.00 52.25 601 PHE A O 1
ATOM 4679 N N . ALA A 1 602 ? 85.725 8.568 6.116 1.00 51.69 602 ALA A N 1
ATOM 4680 C CA . ALA A 1 602 ? 85.866 7.845 4.846 1.00 51.69 602 ALA A CA 1
ATOM 4681 C C . ALA A 1 602 ? 85.286 8.581 3.617 1.00 51.69 602 ALA A C 1
ATOM 4683 O O . ALA A 1 602 ? 85.776 8.399 2.500 1.00 51.69 602 ALA A O 1
ATOM 4684 N N . GLU A 1 603 ? 84.296 9.459 3.796 1.00 53.03 603 GLU A N 1
ATOM 4685 C CA . GLU A 1 603 ? 83.537 10.053 2.679 1.00 53.03 603 GLU A CA 1
ATOM 4686 C C . GLU A 1 603 ? 84.246 11.230 1.974 1.00 53.03 603 GLU A C 1
ATOM 4688 O O . GLU A 1 603 ? 83.914 11.579 0.841 1.00 53.03 603 GLU A O 1
ATOM 4693 N N . LEU A 1 604 ? 85.313 11.790 2.556 1.00 48.81 604 LEU A N 1
ATOM 4694 C CA . LEU A 1 604 ? 86.035 12.942 1.988 1.00 48.81 604 LEU A CA 1
ATOM 4695 C C . LEU A 1 604 ? 87.025 12.608 0.845 1.00 48.81 604 LEU A C 1
ATOM 4697 O O . LEU A 1 604 ? 87.684 13.510 0.328 1.00 48.81 604 LEU A O 1
ATOM 4701 N N . ARG A 1 605 ? 87.138 11.344 0.401 1.00 48.47 605 ARG A N 1
ATOM 4702 C CA . ARG A 1 605 ? 88.022 10.945 -0.725 1.00 48.47 605 ARG A CA 1
ATOM 4703 C C . ARG A 1 605 ? 87.342 10.837 -2.096 1.00 48.47 605 ARG A C 1
ATOM 4705 O O . ARG A 1 605 ? 88.056 10.811 -3.093 1.00 48.47 605 ARG A O 1
ATOM 4712 N N . GLY A 1 606 ? 86.011 10.810 -2.179 1.00 46.59 606 GLY A N 1
ATOM 4713 C CA . GLY A 1 606 ? 85.288 10.487 -3.423 1.00 46.59 606 GLY A CA 1
ATOM 4714 C C . GLY A 1 606 ? 85.096 11.630 -4.431 1.00 46.59 606 GLY A C 1
ATOM 4715 O O . GLY A 1 606 ? 84.703 11.384 -5.566 1.00 46.59 606 GLY A O 1
ATOM 4716 N N . LEU A 1 607 ? 85.376 12.883 -4.064 1.00 48.72 607 LEU A N 1
ATOM 4717 C CA . LEU A 1 607 ? 85.003 14.055 -4.875 1.00 48.72 607 LEU A CA 1
ATOM 4718 C C . LEU A 1 607 ? 86.123 14.596 -5.788 1.00 48.72 607 LEU A C 1
ATOM 4720 O O . LEU A 1 607 ? 86.084 15.761 -6.181 1.00 48.72 607 LEU A O 1
ATOM 4724 N N . ARG A 1 608 ? 87.127 13.778 -6.149 1.00 47.09 608 ARG A N 1
ATOM 4725 C CA . ARG A 1 608 ? 88.319 14.239 -6.898 1.00 47.09 608 ARG A CA 1
ATOM 4726 C C . ARG A 1 608 ? 88.398 13.868 -8.391 1.00 47.09 608 ARG A C 1
ATOM 4728 O O . ARG A 1 608 ? 89.222 14.463 -9.076 1.00 47.09 608 ARG A O 1
ATOM 4735 N N . ASP A 1 609 ? 87.520 13.020 -8.938 1.00 47.47 609 ASP A N 1
ATOM 4736 C CA . ASP A 1 609 ? 87.747 12.412 -10.273 1.00 47.47 609 ASP A CA 1
ATOM 4737 C C . ASP A 1 609 ? 86.790 12.846 -11.412 1.00 47.47 609 ASP A C 1
ATOM 4739 O O . ASP A 1 609 ? 86.806 12.282 -12.504 1.00 47.47 609 ASP A O 1
ATOM 4743 N N . GLY A 1 610 ? 85.983 13.895 -11.231 1.00 47.75 610 GLY A N 1
ATOM 4744 C CA . GLY A 1 610 ? 84.956 14.290 -12.215 1.00 47.75 610 GLY A CA 1
ATOM 4745 C C . GLY A 1 610 ? 85.399 15.161 -13.406 1.00 47.75 610 GLY A C 1
ATOM 4746 O O . GLY A 1 610 ? 84.558 15.516 -14.227 1.00 47.75 610 GLY A O 1
ATOM 4747 N N . HIS A 1 611 ? 86.673 15.556 -13.526 1.00 45.09 611 HIS A N 1
ATOM 4748 C CA . HIS A 1 611 ? 87.051 16.730 -14.340 1.00 45.09 611 HIS A CA 1
ATOM 4749 C C . HIS A 1 611 ? 87.814 16.457 -15.661 1.00 45.09 611 HIS A C 1
ATOM 4751 O O . HIS A 1 611 ? 88.447 17.377 -16.185 1.00 45.09 611 HIS A O 1
ATOM 4757 N N . HIS A 1 612 ? 87.773 15.240 -16.238 1.00 44.19 612 HIS A N 1
ATOM 4758 C CA . HIS A 1 612 ? 88.653 14.877 -17.374 1.00 44.19 612 HIS A CA 1
ATOM 4759 C C . HIS A 1 612 ? 88.033 14.694 -18.780 1.00 44.19 612 HIS A C 1
ATOM 4761 O O . HIS A 1 612 ? 88.788 14.583 -19.740 1.00 44.19 612 HIS A O 1
ATOM 4767 N N . ASN A 1 613 ? 86.715 14.760 -18.994 1.00 44.88 613 ASN A N 1
ATOM 4768 C CA . ASN A 1 613 ? 86.143 14.448 -20.324 1.00 44.88 613 ASN A CA 1
ATOM 4769 C C . ASN A 1 613 ? 85.742 15.666 -21.182 1.00 44.88 613 ASN A C 1
ATOM 4771 O O . ASN A 1 613 ? 84.817 15.597 -21.983 1.00 44.88 613 ASN A O 1
ATOM 4775 N N . LEU A 1 614 ? 86.494 16.771 -21.079 1.00 48.84 614 LEU A N 1
ATOM 4776 C CA . LEU A 1 614 ? 86.316 17.995 -21.883 1.00 48.84 614 LEU A CA 1
ATOM 4777 C C . LEU A 1 614 ? 87.166 18.025 -23.179 1.00 48.84 614 LEU A C 1
ATOM 4779 O O . LEU A 1 614 ? 87.466 19.095 -23.703 1.00 48.84 614 LEU A O 1
ATOM 4783 N N . LYS A 1 615 ? 87.606 16.863 -23.688 1.00 49.00 615 LYS A N 1
ATOM 4784 C CA . LYS A 1 615 ? 88.593 16.757 -24.788 1.00 49.00 615 LYS A CA 1
ATOM 4785 C C . LYS A 1 615 ? 88.050 16.159 -26.099 1.00 49.00 615 LYS A C 1
ATOM 4787 O O . LYS A 1 615 ? 88.816 15.976 -27.038 1.00 49.00 615 LYS A O 1
ATOM 4792 N N . GLN A 1 616 ? 86.748 15.873 -26.182 1.00 50.59 616 GLN A N 1
ATOM 4793 C CA . GLN A 1 616 ? 86.108 15.248 -27.354 1.00 50.59 616 GLN A CA 1
ATOM 4794 C C . GLN A 1 616 ? 85.438 16.229 -28.337 1.00 50.59 616 GLN A C 1
ATOM 4796 O O . GLN A 1 616 ? 85.020 15.810 -29.409 1.00 50.59 616 GLN A O 1
ATOM 4801 N N . SER A 1 617 ? 85.366 17.528 -28.035 1.00 50.91 617 SER A N 1
ATOM 4802 C CA . SER A 1 617 ? 84.585 18.492 -28.831 1.00 50.91 617 SER A CA 1
ATOM 4803 C C . SER A 1 617 ? 85.308 19.100 -30.043 1.00 50.91 617 SER A C 1
ATOM 4805 O O . SER A 1 617 ? 84.735 19.943 -30.724 1.00 50.91 617 SER A O 1
ATOM 4807 N N . TYR A 1 618 ? 86.543 18.689 -30.355 1.00 48.81 618 TYR A N 1
ATOM 4808 C CA . TYR A 1 618 ? 87.338 19.329 -31.418 1.00 48.81 618 TYR A CA 1
ATOM 4809 C C . TYR A 1 618 ? 87.350 18.573 -32.762 1.00 48.81 618 TYR A C 1
ATOM 4811 O O . TYR A 1 618 ? 87.699 19.155 -33.781 1.00 48.81 618 TYR A O 1
ATOM 4819 N N . SER A 1 619 ? 86.931 17.302 -32.816 1.00 50.97 619 SER A N 1
ATOM 4820 C CA . SER A 1 619 ? 86.868 16.534 -34.076 1.00 50.97 619 SER A CA 1
ATOM 4821 C C . SER A 1 619 ? 85.538 16.674 -34.832 1.00 50.97 619 SER A C 1
ATOM 4823 O O . SER A 1 619 ? 85.453 16.268 -35.987 1.00 50.97 619 SER A O 1
ATOM 4825 N N . GLN A 1 620 ? 84.511 17.267 -34.213 1.00 51.28 620 GLN A N 1
ATOM 4826 C CA . GLN A 1 620 ? 83.180 17.442 -34.813 1.00 51.28 620 GLN A CA 1
ATOM 4827 C C . GLN A 1 620 ? 83.081 18.658 -35.751 1.00 51.28 620 GLN A C 1
ATOM 4829 O O . GLN A 1 620 ? 82.287 18.633 -36.684 1.00 51.28 620 GLN A O 1
ATOM 4834 N N . ALA A 1 621 ? 83.936 19.672 -35.592 1.00 53.12 621 ALA A N 1
ATOM 4835 C CA . ALA A 1 621 ? 83.861 20.904 -36.384 1.00 53.12 621 ALA A CA 1
ATOM 4836 C C . ALA A 1 621 ? 84.388 20.767 -37.830 1.00 53.12 621 ALA A C 1
ATOM 4838 O O . ALA A 1 621 ? 84.153 21.641 -38.659 1.00 53.12 621 ALA A O 1
ATOM 4839 N N . GLN A 1 622 ? 85.089 19.675 -38.161 1.00 48.19 622 GLN A N 1
ATOM 4840 C CA . GLN A 1 622 ? 85.695 19.487 -39.487 1.00 48.19 622 GLN A CA 1
ATOM 4841 C C . GLN A 1 622 ? 84.818 18.671 -40.458 1.00 48.19 622 GLN A C 1
ATOM 4843 O O . GLN A 1 622 ? 85.060 18.702 -41.658 1.00 48.19 622 GLN A O 1
ATOM 4848 N N . ALA A 1 623 ? 83.765 18.008 -39.962 1.00 54.72 623 ALA A N 1
ATOM 4849 C CA . ALA A 1 623 ? 82.763 17.308 -40.777 1.00 54.72 623 ALA A CA 1
ATOM 4850 C C . ALA A 1 623 ? 81.605 18.223 -41.240 1.00 54.72 623 ALA A C 1
ATOM 4852 O O . ALA A 1 623 ? 80.829 17.861 -42.121 1.00 54.72 623 ALA A O 1
ATOM 4853 N N . GLU A 1 624 ? 81.479 19.424 -40.666 1.00 55.16 624 GLU A N 1
ATOM 4854 C CA . GLU A 1 624 ? 80.374 20.348 -40.961 1.00 55.16 624 GLU A CA 1
ATOM 4855 C C . GLU A 1 624 ? 80.558 21.139 -42.267 1.00 55.16 624 GLU A C 1
ATOM 4857 O O . GLU A 1 624 ? 79.590 21.696 -42.788 1.00 55.16 624 GLU A O 1
ATOM 4862 N N . LEU A 1 625 ? 81.771 21.158 -42.828 1.00 53.50 625 LEU A N 1
ATOM 4863 C CA . LEU A 1 625 ? 82.097 21.923 -44.036 1.00 53.50 625 LEU A CA 1
ATOM 4864 C C . LEU A 1 625 ? 81.735 21.173 -45.330 1.00 53.50 625 LEU A C 1
ATOM 4866 O O . LEU A 1 625 ? 81.138 21.779 -46.223 1.00 53.50 625 LEU A O 1
ATOM 4870 N N . ASP A 1 626 ? 81.952 19.857 -45.386 1.00 55.28 626 ASP A N 1
ATOM 4871 C CA . ASP A 1 626 ? 81.594 19.028 -46.550 1.00 55.28 626 ASP A CA 1
ATOM 4872 C C . ASP A 1 626 ? 80.077 18.755 -46.630 1.00 55.28 626 ASP A C 1
ATOM 4874 O O . ASP A 1 626 ? 79.505 18.670 -47.716 1.00 55.28 626 ASP A O 1
ATOM 4878 N N . ALA A 1 627 ? 79.374 18.781 -45.490 1.00 55.06 627 ALA A N 1
ATOM 4879 C CA . ALA A 1 627 ? 77.915 18.660 -45.423 1.00 55.06 627 ALA A CA 1
ATOM 4880 C C . ALA A 1 627 ? 77.153 19.876 -45.994 1.00 55.06 627 ALA A C 1
ATOM 4882 O O . ALA A 1 627 ? 75.932 19.830 -46.127 1.00 55.06 627 ALA A O 1
ATOM 4883 N N . SER A 1 628 ? 77.825 20.992 -46.299 1.00 54.09 628 SER A N 1
ATOM 4884 C CA . SER A 1 628 ? 77.167 22.215 -46.783 1.00 54.09 628 SER A CA 1
ATOM 4885 C C . SER A 1 628 ? 76.896 22.225 -48.296 1.00 54.09 628 SER A C 1
ATOM 4887 O O . SER A 1 628 ? 75.990 22.932 -48.741 1.00 54.09 628 SER A O 1
ATOM 4889 N N . ALA A 1 629 ? 77.617 21.407 -49.074 1.00 53.19 629 ALA A N 1
ATOM 4890 C CA . ALA A 1 629 ? 77.451 21.295 -50.524 1.00 53.19 629 ALA A CA 1
ATOM 4891 C C . ALA A 1 629 ? 76.303 20.340 -50.911 1.00 53.19 629 ALA A C 1
ATOM 4893 O O . ALA A 1 629 ? 75.469 20.703 -51.738 1.00 53.19 629 ALA A O 1
ATOM 4894 N N . GLU A 1 630 ? 76.166 19.198 -50.226 1.00 55.69 630 GLU A N 1
ATOM 4895 C CA . GLU A 1 630 ? 75.038 18.260 -50.405 1.00 55.69 630 GLU A CA 1
ATOM 4896 C C . GLU A 1 630 ? 73.687 18.859 -49.953 1.00 55.69 630 GLU A C 1
ATOM 4898 O O . GLU A 1 630 ? 72.626 18.476 -50.441 1.00 55.69 630 GLU A O 1
ATOM 4903 N N . ARG A 1 631 ? 73.704 19.873 -49.074 1.00 56.41 631 ARG A N 1
ATOM 4904 C CA . ARG A 1 631 ? 72.496 20.587 -48.614 1.00 56.41 631 ARG A CA 1
ATOM 4905 C C . ARG A 1 631 ? 71.846 21.474 -49.678 1.00 56.41 631 ARG A C 1
ATOM 4907 O O . ARG A 1 631 ? 70.694 21.850 -49.488 1.00 56.41 631 ARG A O 1
ATOM 4914 N N . ARG A 1 632 ? 72.545 21.839 -50.761 1.00 55.25 632 ARG A N 1
ATOM 4915 C CA . ARG A 1 632 ? 71.960 22.656 -51.844 1.00 55.25 632 ARG A CA 1
ATOM 4916 C C . ARG A 1 632 ? 71.233 21.814 -52.886 1.00 55.25 632 ARG A C 1
ATOM 4918 O O . ARG A 1 632 ? 70.132 22.185 -53.265 1.00 55.25 632 ARG A O 1
ATOM 4925 N N . GLU A 1 633 ? 71.795 20.674 -53.271 1.00 54.66 633 GLU A N 1
ATOM 4926 C CA . GLU A 1 633 ? 71.156 19.741 -54.210 1.00 54.66 633 GLU A CA 1
ATOM 4927 C C . GLU A 1 633 ? 69.950 19.043 -53.547 1.00 54.66 633 GLU A C 1
ATOM 4929 O O . GLU A 1 633 ? 68.856 19.018 -54.104 1.00 54.66 633 GLU A O 1
ATOM 4934 N N . ALA A 1 634 ? 70.071 18.664 -52.266 1.00 57.56 634 ALA A N 1
ATOM 4935 C CA . ALA A 1 634 ? 68.939 18.173 -51.476 1.00 57.56 634 ALA A CA 1
ATOM 4936 C C . ALA A 1 634 ? 67.838 19.228 -51.237 1.00 57.56 634 ALA A C 1
ATOM 4938 O O . ALA A 1 634 ? 66.694 18.858 -50.983 1.00 57.56 634 ALA A O 1
ATOM 4939 N N . ALA A 1 635 ? 68.145 20.531 -51.297 1.00 58.91 635 ALA A N 1
ATOM 4940 C CA . ALA A 1 635 ? 67.145 21.590 -51.126 1.00 58.91 635 ALA A CA 1
ATOM 4941 C C . ALA A 1 635 ? 66.281 21.800 -52.381 1.00 58.91 635 ALA A C 1
ATOM 4943 O O . ALA A 1 635 ? 65.108 22.153 -52.254 1.00 58.91 635 ALA A O 1
ATOM 4944 N N . GLU A 1 636 ? 66.826 21.560 -53.577 1.00 60.22 636 GLU A N 1
ATOM 4945 C CA . GLU A 1 636 ? 66.068 21.633 -54.832 1.00 60.22 636 GLU A CA 1
ATOM 4946 C C . GLU A 1 636 ? 65.158 20.405 -54.997 1.00 60.22 636 GLU A C 1
ATOM 4948 O O . GLU A 1 636 ? 63.956 20.569 -55.232 1.00 60.22 636 GLU A O 1
ATOM 4953 N N . ASP A 1 637 ? 65.668 19.203 -54.703 1.00 59.22 637 ASP A N 1
ATOM 4954 C CA . ASP A 1 637 ? 64.858 17.977 -54.653 1.00 59.22 637 ASP A CA 1
ATOM 4955 C C . ASP A 1 637 ? 63.793 18.029 -53.542 1.00 59.22 637 ASP A C 1
ATOM 4957 O O . ASP A 1 637 ? 62.659 17.579 -53.735 1.00 59.22 637 ASP A O 1
ATOM 4961 N N . ALA A 1 638 ? 64.103 18.636 -52.387 1.00 60.16 638 ALA A N 1
ATOM 4962 C CA . ALA A 1 638 ? 63.129 18.860 -51.320 1.00 60.16 638 ALA A CA 1
ATOM 4963 C C . ALA A 1 638 ? 62.022 19.838 -51.736 1.00 60.16 638 ALA A C 1
ATOM 4965 O O . ALA A 1 638 ? 60.865 19.601 -51.399 1.00 60.16 638 ALA A O 1
ATOM 4966 N N . ALA A 1 639 ? 62.332 20.893 -52.496 1.00 64.31 639 ALA A N 1
ATOM 4967 C CA . ALA A 1 639 ? 61.332 21.847 -52.971 1.00 64.31 639 ALA A CA 1
ATOM 4968 C C . ALA A 1 639 ? 60.376 21.228 -54.010 1.00 64.31 639 ALA A C 1
ATOM 4970 O O . ALA A 1 639 ? 59.188 21.566 -54.054 1.00 64.31 639 ALA A O 1
ATOM 4971 N N . GLU A 1 640 ? 60.857 20.300 -54.841 1.00 63.88 640 GLU A N 1
ATOM 4972 C CA . GLU A 1 640 ? 60.023 19.592 -55.816 1.00 63.88 640 GLU A CA 1
ATOM 4973 C C . GLU A 1 640 ? 59.183 18.479 -55.162 1.00 63.88 640 GLU A C 1
ATOM 4975 O O . GLU A 1 640 ? 57.979 18.374 -55.436 1.00 63.88 640 GLU A O 1
ATOM 4980 N N . LEU A 1 641 ? 59.747 17.754 -54.187 1.00 63.94 641 LEU A N 1
ATOM 4981 C CA . LEU A 1 641 ? 58.998 16.862 -53.292 1.00 63.94 641 LEU A CA 1
ATOM 4982 C C . LEU A 1 641 ? 57.969 17.617 -52.446 1.00 63.94 641 LEU A C 1
ATOM 4984 O O . LEU A 1 641 ? 56.874 17.104 -52.245 1.00 63.94 641 LEU A O 1
ATOM 4988 N N . GLU A 1 642 ? 58.256 18.830 -51.975 1.00 64.62 642 GLU A N 1
ATOM 4989 C CA . GLU A 1 642 ? 57.292 19.659 -51.242 1.00 64.62 642 GLU A CA 1
ATOM 4990 C C . GLU A 1 642 ? 56.137 20.116 -52.128 1.00 64.62 642 GLU A C 1
ATOM 4992 O O . GLU A 1 642 ? 54.996 20.123 -51.672 1.00 64.62 642 GLU A O 1
ATOM 4997 N N . ARG A 1 643 ? 56.372 20.421 -53.410 1.00 69.19 643 ARG A N 1
ATOM 4998 C CA . ARG A 1 643 ? 55.282 20.732 -54.353 1.00 69.19 643 ARG A CA 1
ATOM 4999 C C . ARG A 1 643 ? 54.424 19.511 -54.672 1.00 69.19 643 ARG A C 1
ATOM 5001 O O . ARG A 1 643 ? 53.205 19.644 -54.777 1.00 69.19 643 ARG A O 1
ATOM 5008 N N . GLN A 1 644 ? 55.024 18.329 -54.806 1.00 69.50 644 GLN A N 1
ATOM 5009 C CA . GLN A 1 644 ? 54.275 17.082 -54.992 1.00 69.50 644 GLN A CA 1
ATOM 5010 C C . GLN A 1 644 ? 53.517 16.683 -53.719 1.00 69.50 644 GLN A C 1
ATOM 5012 O O . GLN A 1 644 ? 52.339 16.344 -53.802 1.00 69.50 644 GLN A O 1
ATOM 5017 N N . ARG A 1 645 ? 54.131 16.834 -52.539 1.00 68.31 645 ARG A N 1
ATOM 5018 C CA . ARG A 1 645 ? 53.473 16.665 -51.235 1.00 68.31 645 ARG A CA 1
ATOM 5019 C C . ARG A 1 645 ? 52.364 17.683 -51.029 1.00 68.31 645 ARG A C 1
ATOM 5021 O O . ARG A 1 645 ? 51.320 17.310 -50.533 1.00 68.31 645 ARG A O 1
ATOM 5028 N N . ALA A 1 646 ? 52.519 18.935 -51.453 1.00 67.50 646 ALA A N 1
ATOM 5029 C CA . ALA A 1 646 ? 51.459 19.935 -51.358 1.00 67.50 646 ALA A CA 1
ATOM 5030 C C . ALA A 1 646 ? 50.251 19.578 -52.239 1.00 67.50 646 ALA A C 1
ATOM 5032 O O . ALA A 1 646 ? 49.116 19.805 -51.829 1.00 67.50 646 ALA A O 1
ATOM 5033 N N . ARG A 1 647 ? 50.473 18.980 -53.418 1.00 71.88 647 ARG A N 1
ATOM 5034 C CA . ARG A 1 647 ? 49.394 18.488 -54.292 1.00 71.88 647 ARG A CA 1
ATOM 5035 C C . ARG A 1 647 ? 48.741 17.212 -53.756 1.00 71.88 647 ARG A C 1
ATOM 5037 O O . ARG A 1 647 ? 47.518 17.137 -53.763 1.00 71.88 647 ARG A O 1
ATOM 5044 N N . ALA A 1 648 ? 49.528 16.261 -53.253 1.00 70.06 648 ALA A N 1
ATOM 5045 C CA . ALA A 1 648 ? 49.011 15.064 -52.589 1.00 70.06 648 ALA A CA 1
ATOM 5046 C C . ALA A 1 648 ? 48.221 15.435 -51.324 1.00 70.06 648 ALA A C 1
ATOM 5048 O O . ALA A 1 648 ? 47.077 15.036 -51.183 1.00 70.06 648 ALA A O 1
ATOM 5049 N N . ASN A 1 649 ? 48.757 16.327 -50.488 1.00 69.75 649 ASN A N 1
ATOM 5050 C CA . ASN A 1 649 ? 48.073 16.843 -49.305 1.00 69.75 649 ASN A CA 1
ATOM 5051 C C . ASN A 1 649 ? 46.804 17.622 -49.669 1.00 69.75 649 ASN A C 1
ATOM 5053 O O . ASN A 1 649 ? 45.843 17.576 -48.916 1.00 69.75 649 ASN A O 1
ATOM 5057 N N . ALA A 1 650 ? 46.769 18.349 -50.791 1.00 70.25 650 ALA A N 1
ATOM 5058 C CA . ALA A 1 650 ? 45.551 19.025 -51.240 1.00 70.25 650 ALA A CA 1
ATOM 5059 C C . ALA A 1 650 ? 44.459 18.023 -51.647 1.00 70.25 650 ALA A C 1
ATOM 5061 O O . ALA A 1 650 ? 43.308 18.206 -51.263 1.00 70.25 650 ALA A O 1
ATOM 5062 N N . PHE A 1 651 ? 44.832 16.953 -52.355 1.00 72.06 651 PHE A N 1
ATOM 5063 C CA . PHE A 1 651 ? 43.928 15.861 -52.714 1.00 72.06 651 PHE A CA 1
ATOM 5064 C C . PHE A 1 651 ? 43.461 15.072 -51.481 1.00 72.06 651 PHE A C 1
ATOM 5066 O O . PHE A 1 651 ? 42.267 14.841 -51.313 1.00 72.06 651 PHE A O 1
ATOM 5073 N N . ASP A 1 652 ? 44.370 14.748 -50.560 1.00 71.38 652 ASP A N 1
ATOM 5074 C CA . ASP A 1 652 ? 44.044 14.087 -49.294 1.00 71.38 652 ASP A CA 1
ATOM 5075 C C . ASP A 1 652 ? 43.151 14.972 -48.416 1.00 71.38 652 ASP A C 1
ATOM 5077 O O . ASP A 1 652 ? 42.230 14.478 -47.775 1.00 71.38 652 ASP A O 1
ATOM 5081 N N . LEU A 1 653 ? 43.356 16.294 -48.408 1.00 71.25 653 LEU A N 1
ATOM 5082 C CA . LEU A 1 653 ? 42.480 17.236 -47.705 1.00 71.25 653 LEU A CA 1
ATOM 5083 C C . LEU A 1 653 ? 41.089 17.333 -48.342 1.00 71.25 653 LEU A C 1
ATOM 5085 O O . LEU A 1 653 ? 40.122 17.574 -47.621 1.00 71.25 653 LEU A O 1
ATOM 5089 N N . GLU A 1 654 ? 40.971 17.163 -49.656 1.00 74.94 654 GLU A N 1
ATOM 5090 C CA . GLU A 1 654 ? 39.688 17.117 -50.365 1.00 74.94 654 GLU A CA 1
ATOM 5091 C C . GLU A 1 654 ? 38.946 15.806 -50.068 1.00 74.94 654 GLU A C 1
ATOM 5093 O O . GLU A 1 654 ? 37.824 15.843 -49.570 1.00 74.94 654 GLU A O 1
ATOM 5098 N N . MET A 1 655 ? 39.626 14.662 -50.180 1.00 71.81 655 MET A N 1
ATOM 5099 C CA . MET A 1 655 ? 39.128 13.355 -49.729 1.00 71.81 655 MET A CA 1
ATOM 5100 C C . MET A 1 655 ? 38.708 13.358 -48.252 1.00 71.81 655 MET A C 1
ATOM 5102 O O . MET A 1 655 ? 37.664 12.818 -47.893 1.00 71.81 655 MET A O 1
ATOM 5106 N N . MET A 1 656 ? 39.494 13.989 -47.375 1.00 71.25 656 MET A N 1
ATOM 5107 C CA . MET A 1 656 ? 39.166 14.113 -45.954 1.00 71.25 656 MET A CA 1
ATOM 5108 C C . MET A 1 656 ? 37.983 15.052 -45.720 1.00 71.25 656 MET A C 1
ATOM 5110 O O . MET A 1 656 ? 37.219 14.827 -44.785 1.00 71.25 656 MET A O 1
ATOM 5114 N N . ARG A 1 657 ? 37.790 16.088 -46.546 1.00 76.19 657 ARG A N 1
ATOM 5115 C CA . ARG A 1 657 ? 36.597 16.949 -46.480 1.00 76.19 657 ARG A CA 1
ATOM 5116 C C . ARG A 1 657 ? 35.342 16.195 -46.894 1.00 76.19 657 ARG A C 1
ATOM 5118 O O . ARG A 1 657 ? 34.335 16.339 -46.203 1.00 76.19 657 ARG A O 1
ATOM 5125 N N . ASP A 1 658 ? 35.420 15.381 -47.938 1.00 72.75 658 ASP A N 1
ATOM 5126 C CA . ASP A 1 658 ? 34.296 14.569 -48.406 1.00 72.75 658 ASP A CA 1
ATOM 5127 C C . ASP A 1 658 ? 33.970 13.448 -47.412 1.00 72.75 658 ASP A C 1
ATOM 5129 O O . ASP A 1 658 ? 32.819 13.303 -47.003 1.00 72.75 658 ASP A O 1
ATOM 5133 N N . ALA A 1 659 ? 34.982 12.755 -46.880 1.00 73.44 659 ALA A N 1
ATOM 5134 C CA . ALA A 1 659 ? 34.799 11.786 -45.799 1.00 73.44 659 ALA A CA 1
ATOM 5135 C C . ALA A 1 659 ? 34.202 12.433 -44.535 1.00 73.44 659 ALA A C 1
ATOM 5137 O O . ALA A 1 659 ? 33.342 11.851 -43.873 1.00 73.44 659 ALA A O 1
ATOM 5138 N N . LEU A 1 660 ? 34.609 13.662 -44.203 1.00 76.44 660 LEU A N 1
ATOM 5139 C CA . LEU A 1 660 ? 34.058 14.411 -43.073 1.00 76.44 660 LEU A CA 1
ATOM 5140 C C . LEU A 1 660 ? 32.629 14.907 -43.349 1.00 76.44 660 LEU A C 1
ATOM 5142 O O . LEU A 1 660 ? 31.831 15.004 -42.416 1.00 76.44 660 LEU A O 1
ATOM 5146 N N . ALA A 1 661 ? 32.276 15.210 -44.600 1.00 76.19 661 ALA A N 1
ATOM 5147 C CA . ALA A 1 661 ? 30.908 15.528 -45.003 1.00 76.19 661 ALA A CA 1
ATOM 5148 C C . ALA A 1 661 ? 29.994 14.295 -44.899 1.00 76.19 661 ALA A C 1
ATOM 5150 O O . ALA A 1 661 ? 28.899 14.395 -44.337 1.00 76.19 661 ALA A O 1
ATOM 5151 N N . ASP A 1 662 ? 30.478 13.130 -45.327 1.00 74.06 662 ASP A N 1
ATOM 5152 C CA . ASP A 1 662 ? 29.782 11.853 -45.182 1.00 74.06 662 ASP A CA 1
ATOM 5153 C C . ASP A 1 662 ? 29.606 11.467 -43.712 1.00 74.06 662 ASP A C 1
ATOM 5155 O O . ASP A 1 662 ? 28.494 11.135 -43.296 1.00 74.06 662 ASP A O 1
ATOM 5159 N N . GLU A 1 663 ? 30.646 11.584 -42.883 1.00 77.50 663 GLU A N 1
ATOM 5160 C CA . GLU A 1 663 ? 30.531 11.337 -41.442 1.00 77.50 663 GLU A CA 1
ATOM 5161 C C . GLU A 1 663 ? 29.580 12.330 -40.765 1.00 77.50 663 GLU A C 1
ATOM 5163 O O . GLU A 1 663 ? 28.764 11.921 -39.941 1.00 77.50 663 GLU A O 1
ATOM 5168 N N . ARG A 1 664 ? 29.574 13.610 -41.164 1.00 80.19 664 ARG A N 1
ATOM 5169 C CA . ARG A 1 664 ? 28.580 14.591 -40.688 1.00 80.19 664 ARG A CA 1
ATOM 5170 C C . ARG A 1 664 ? 27.157 14.216 -41.093 1.00 80.19 664 ARG A C 1
ATOM 5172 O O . ARG A 1 664 ? 26.240 14.402 -40.296 1.00 80.19 664 ARG A O 1
ATOM 5179 N N . SER A 1 665 ? 26.950 13.688 -42.299 1.00 75.06 665 SER A N 1
ATOM 5180 C CA . SER A 1 665 ? 25.628 13.234 -42.746 1.00 75.06 665 SER A CA 1
ATOM 5181 C C . SER A 1 665 ? 25.146 12.013 -41.951 1.00 75.06 665 SER A C 1
ATOM 5183 O O . SER A 1 665 ? 24.004 11.994 -41.488 1.00 75.06 665 SER A O 1
ATOM 5185 N N . LYS A 1 666 ? 26.038 11.049 -41.677 1.00 79.31 666 LYS A N 1
ATOM 5186 C CA . LYS A 1 666 ? 25.761 9.898 -40.805 1.00 79.31 666 LYS A CA 1
ATOM 5187 C C . LYS A 1 666 ? 25.492 10.335 -39.368 1.00 79.31 666 LYS A C 1
ATOM 5189 O O . LYS A 1 666 ? 24.616 9.766 -38.724 1.00 79.31 666 LYS A O 1
ATOM 5194 N N . HIS A 1 667 ? 26.209 11.343 -38.869 1.00 76.75 667 HIS A N 1
ATOM 5195 C CA . HIS A 1 667 ? 25.983 11.896 -37.534 1.00 76.75 667 HIS A CA 1
ATOM 5196 C C . HIS A 1 667 ? 24.602 12.542 -37.423 1.00 76.75 667 HIS A C 1
ATOM 5198 O O . HIS A 1 667 ? 23.873 12.243 -36.486 1.00 76.75 667 HIS A O 1
ATOM 5204 N N . ARG A 1 668 ? 24.193 13.331 -38.426 1.00 80.12 668 ARG A N 1
ATOM 5205 C CA . ARG A 1 668 ? 22.845 13.922 -38.485 1.00 80.12 668 ARG A CA 1
ATOM 5206 C C . ARG A 1 668 ? 21.745 12.865 -38.555 1.00 80.12 668 ARG A C 1
ATOM 5208 O O . ARG A 1 668 ? 20.710 13.028 -37.921 1.00 80.12 668 ARG A O 1
ATOM 5215 N N . LEU A 1 669 ? 21.964 11.781 -39.303 1.00 77.94 669 LEU A N 1
ATOM 5216 C CA . LEU A 1 669 ? 21.011 10.671 -39.364 1.00 77.94 669 LEU A CA 1
ATOM 5217 C C . LEU A 1 669 ? 20.899 9.959 -38.007 1.00 77.94 669 LEU A C 1
ATOM 5219 O O . LEU A 1 669 ? 19.792 9.729 -37.532 1.00 77.94 669 LEU A O 1
ATOM 5223 N N . LYS A 1 670 ? 22.030 9.694 -37.338 1.00 80.31 670 LYS A N 1
ATOM 5224 C CA . LYS A 1 670 ? 22.046 9.141 -35.974 1.00 80.31 670 LYS A CA 1
ATOM 5225 C C . LYS A 1 670 ? 21.383 10.077 -34.965 1.00 80.31 670 LYS A C 1
ATOM 5227 O O . LYS A 1 670 ? 20.648 9.603 -34.112 1.00 80.31 670 LYS A O 1
ATOM 5232 N N . GLU A 1 671 ? 21.608 11.384 -35.058 1.00 82.56 671 GLU A N 1
ATOM 5233 C CA . GLU A 1 671 ? 20.947 12.382 -34.210 1.00 82.56 671 GLU A CA 1
ATOM 5234 C C . GLU A 1 671 ? 19.431 12.385 -34.428 1.00 82.56 671 GLU A C 1
ATOM 5236 O O . GLU A 1 671 ? 18.684 12.388 -33.456 1.00 82.56 671 GLU A O 1
ATOM 5241 N N . ALA A 1 672 ? 18.959 12.295 -35.675 1.00 78.06 672 ALA A N 1
ATOM 5242 C CA . ALA A 1 672 ? 17.532 12.179 -35.969 1.00 78.06 672 ALA A CA 1
ATOM 5243 C C . ALA A 1 672 ? 16.924 10.864 -35.440 1.00 78.06 672 ALA A C 1
ATOM 5245 O O . ALA A 1 672 ? 15.823 10.873 -34.891 1.00 78.06 672 ALA A O 1
ATOM 5246 N N . GLU A 1 673 ? 17.639 9.740 -35.557 1.00 80.56 673 GLU A N 1
ATOM 5247 C CA . GLU A 1 673 ? 17.215 8.453 -34.988 1.00 80.56 673 GLU A CA 1
ATOM 5248 C C . GLU A 1 673 ? 17.193 8.472 -33.455 1.00 80.56 673 GLU A C 1
ATOM 5250 O O . GLU A 1 673 ? 16.279 7.910 -32.851 1.00 80.56 673 GLU A O 1
ATOM 5255 N N . LEU A 1 674 ? 18.172 9.123 -32.820 1.00 81.19 674 LEU A N 1
ATOM 5256 C CA . LEU A 1 674 ? 18.210 9.309 -31.370 1.00 81.19 674 LEU A CA 1
ATOM 5257 C C . LEU A 1 674 ? 17.053 10.192 -30.905 1.00 81.19 674 LEU A C 1
ATOM 5259 O O . LEU A 1 674 ? 16.331 9.779 -30.009 1.00 81.19 674 LEU A O 1
ATOM 5263 N N . LEU A 1 675 ? 16.787 11.317 -31.574 1.00 81.75 675 LEU A N 1
ATOM 5264 C CA . LEU A 1 675 ? 15.643 12.179 -31.261 1.00 81.75 675 LEU A CA 1
ATOM 5265 C C . LEU A 1 675 ? 14.303 11.446 -31.421 1.00 81.75 675 LEU A C 1
ATOM 5267 O O . LEU A 1 675 ? 13.421 11.582 -30.577 1.00 81.75 675 LEU A O 1
ATOM 5271 N N . ALA A 1 676 ? 14.148 10.624 -32.463 1.00 79.12 676 ALA A N 1
ATOM 5272 C CA . ALA A 1 676 ? 12.947 9.810 -32.645 1.00 79.12 676 ALA A CA 1
ATOM 5273 C C . ALA A 1 676 ? 12.793 8.740 -31.547 1.00 79.12 676 ALA A C 1
ATOM 5275 O O . ALA A 1 676 ? 11.677 8.469 -31.099 1.00 79.12 676 ALA A O 1
ATOM 5276 N N . ARG A 1 677 ? 13.901 8.139 -31.090 1.00 76.06 677 ARG A N 1
ATOM 5277 C CA . ARG A 1 677 ? 13.902 7.205 -29.953 1.00 76.06 677 ARG A CA 1
ATOM 5278 C C . ARG A 1 677 ? 13.604 7.911 -28.637 1.00 76.06 677 ARG A C 1
ATOM 5280 O O . ARG A 1 677 ? 12.834 7.376 -27.849 1.00 76.06 677 ARG A O 1
ATOM 5287 N N . ASP A 1 678 ? 14.158 9.095 -28.417 1.00 82.69 678 ASP A N 1
ATOM 5288 C CA . ASP A 1 678 ? 13.914 9.894 -27.218 1.00 82.69 678 ASP A CA 1
ATOM 5289 C C . ASP A 1 678 ? 12.441 10.311 -27.135 1.00 82.69 678 ASP A C 1
ATOM 5291 O O . ASP A 1 678 ? 11.841 10.215 -26.067 1.00 82.69 678 ASP A O 1
ATOM 5295 N N . GLU A 1 679 ? 11.812 10.653 -28.262 1.00 82.00 679 GLU A N 1
ATOM 5296 C CA . GLU A 1 679 ? 10.374 10.943 -28.324 1.00 82.00 679 GLU A CA 1
ATOM 5297 C C . GLU A 1 679 ? 9.511 9.692 -28.058 1.00 82.00 679 GLU A C 1
ATOM 5299 O O . GLU A 1 679 ? 8.511 9.741 -27.336 1.00 82.00 679 GLU A O 1
ATOM 5304 N N . GLN A 1 680 ? 9.919 8.522 -28.563 1.00 78.69 680 GLN A N 1
ATOM 5305 C CA . GLN A 1 680 ? 9.270 7.248 -28.219 1.00 78.69 680 GLN A CA 1
ATOM 5306 C C . GLN A 1 680 ? 9.430 6.897 -26.732 1.00 78.69 680 GLN A C 1
ATOM 5308 O O . GLN A 1 680 ? 8.483 6.441 -26.095 1.00 78.69 680 GLN A O 1
ATOM 5313 N N . ILE A 1 681 ? 10.607 7.129 -26.149 1.00 77.88 681 ILE A N 1
ATOM 5314 C CA . ILE A 1 681 ? 10.850 6.925 -24.717 1.00 77.88 681 ILE A CA 1
ATOM 5315 C C . ILE A 1 681 ? 10.005 7.906 -23.899 1.00 77.88 681 ILE A C 1
ATOM 5317 O O . ILE A 1 681 ? 9.414 7.509 -22.896 1.00 77.88 681 ILE A O 1
ATOM 5321 N N . ARG A 1 682 ? 9.893 9.162 -24.340 1.00 84.44 682 ARG A N 1
ATOM 5322 C CA . ARG A 1 682 ? 9.068 10.189 -23.700 1.00 84.44 682 ARG A CA 1
ATOM 5323 C C . ARG A 1 682 ? 7.595 9.792 -23.673 1.00 84.44 682 ARG A C 1
ATOM 5325 O O . ARG A 1 682 ? 7.008 9.750 -22.598 1.00 84.44 682 ARG A O 1
ATOM 5332 N N . THR A 1 683 ? 7.027 9.418 -24.817 1.00 84.00 683 THR A N 1
ATOM 5333 C CA . THR A 1 683 ? 5.624 8.976 -24.910 1.00 84.00 683 THR A CA 1
ATOM 5334 C C . THR A 1 683 ? 5.353 7.713 -24.087 1.00 84.00 683 THR A C 1
ATOM 5336 O O . THR A 1 683 ? 4.327 7.620 -23.411 1.00 84.00 683 THR A O 1
ATOM 5339 N N . LEU A 1 684 ? 6.283 6.750 -24.062 1.00 76.69 684 LEU A N 1
ATOM 5340 C CA . LEU A 1 684 ? 6.177 5.579 -23.185 1.00 76.69 684 LEU A CA 1
ATOM 5341 C C . LEU A 1 684 ? 6.242 5.959 -21.701 1.00 76.69 684 LEU A C 1
ATOM 5343 O O . LEU A 1 684 ? 5.465 5.419 -20.914 1.00 76.69 684 LEU A O 1
ATOM 5347 N N . ASN A 1 685 ? 7.113 6.893 -21.316 1.00 80.12 685 ASN A N 1
ATOM 5348 C CA . ASN A 1 685 ? 7.197 7.389 -19.944 1.00 80.12 685 ASN A CA 1
ATOM 5349 C C . ASN A 1 685 ? 5.914 8.120 -19.528 1.00 80.12 685 ASN A C 1
ATOM 5351 O O . ASN A 1 685 ? 5.409 7.850 -18.444 1.00 80.12 685 ASN A O 1
ATOM 5355 N N . GLU A 1 686 ? 5.334 8.954 -20.394 1.00 82.50 686 GLU A N 1
ATOM 5356 C CA . GLU A 1 686 ? 4.050 9.625 -20.146 1.00 82.50 686 GLU A CA 1
ATOM 5357 C C . GLU A 1 686 ? 2.908 8.615 -19.939 1.00 82.50 686 GLU A C 1
ATOM 5359 O O . GLU A 1 686 ? 2.118 8.742 -19.000 1.00 82.50 686 GLU A O 1
ATOM 5364 N N . LEU A 1 687 ? 2.847 7.551 -20.750 1.00 79.62 687 LEU A N 1
ATOM 5365 C CA . LEU A 1 687 ? 1.878 6.463 -20.562 1.00 79.62 687 LEU A CA 1
ATOM 5366 C C . LEU A 1 687 ? 2.102 5.703 -19.246 1.00 79.62 687 LEU A C 1
ATOM 5368 O O . LEU A 1 687 ? 1.137 5.317 -18.579 1.00 79.62 687 LEU A O 1
ATOM 5372 N N . LEU A 1 688 ? 3.361 5.496 -18.855 1.00 74.75 688 LEU A N 1
ATOM 5373 C CA . LEU A 1 688 ? 3.734 4.814 -17.616 1.00 74.75 688 LEU A CA 1
ATOM 5374 C C . LEU A 1 688 ? 3.397 5.676 -16.389 1.00 74.75 688 LEU A C 1
ATOM 5376 O O . LEU A 1 688 ? 2.864 5.158 -15.407 1.00 74.75 688 LEU A O 1
ATOM 5380 N N . GLU A 1 689 ? 3.621 6.988 -16.450 1.00 79.88 689 GLU A N 1
ATOM 5381 C CA . GLU A 1 689 ? 3.202 7.929 -15.409 1.00 79.88 689 GLU A CA 1
ATOM 5382 C C . GLU A 1 689 ? 1.681 8.020 -15.295 1.00 79.88 689 GLU A C 1
ATOM 5384 O O . GLU A 1 689 ? 1.153 7.922 -14.188 1.00 79.88 689 GLU A O 1
ATOM 5389 N N . ALA A 1 690 ? 0.954 8.084 -16.414 1.00 77.56 690 ALA A N 1
ATOM 5390 C CA . ALA A 1 690 ? -0.507 8.050 -16.406 1.00 77.56 690 ALA A CA 1
ATOM 5391 C C . ALA A 1 690 ? -1.054 6.738 -15.810 1.00 77.56 690 ALA A C 1
ATOM 5393 O O . ALA A 1 690 ? -2.055 6.741 -15.086 1.00 77.56 690 ALA A O 1
ATOM 5394 N N . ALA A 1 691 ? -0.398 5.603 -16.073 1.00 72.88 691 ALA A N 1
ATOM 5395 C CA . ALA A 1 691 ? -0.739 4.325 -15.452 1.00 72.88 691 ALA A CA 1
ATOM 5396 C C . ALA A 1 691 ? -0.439 4.322 -13.942 1.00 72.88 691 ALA A C 1
ATOM 5398 O O . ALA A 1 691 ? -1.287 3.899 -13.156 1.00 72.88 691 ALA A O 1
ATOM 5399 N N . ARG A 1 692 ? 0.719 4.847 -13.519 1.00 78.69 692 ARG A N 1
ATOM 5400 C CA . ARG A 1 692 ? 1.083 4.994 -12.098 1.00 78.69 692 ARG A CA 1
ATOM 5401 C C . ARG A 1 692 ? 0.119 5.915 -11.354 1.00 78.69 692 ARG A C 1
ATOM 5403 O O . ARG A 1 692 ? -0.294 5.565 -10.255 1.00 78.69 692 ARG A O 1
ATOM 5410 N N . ALA A 1 693 ? -0.292 7.030 -11.953 1.00 77.81 693 ALA A N 1
ATOM 5411 C CA . ALA A 1 693 ? -1.278 7.942 -11.379 1.00 77.81 693 ALA A CA 1
ATOM 5412 C C . ALA A 1 693 ? -2.630 7.246 -11.150 1.00 77.81 693 ALA A C 1
ATOM 5414 O O . ALA A 1 693 ? -3.220 7.379 -10.082 1.00 77.81 693 ALA A O 1
ATOM 5415 N N . LYS A 1 694 ? -3.087 6.417 -12.101 1.00 78.88 694 LYS A N 1
ATOM 5416 C CA . LYS A 1 694 ? -4.307 5.604 -11.933 1.00 78.88 694 LYS A CA 1
ATOM 5417 C C . LYS A 1 694 ? -4.183 4.549 -10.832 1.00 78.88 694 LYS A C 1
ATOM 5419 O O . LYS A 1 694 ? -5.182 4.241 -10.191 1.00 78.88 694 LYS A O 1
ATOM 5424 N N . VAL A 1 695 ? -2.997 3.969 -10.637 1.00 74.25 695 VAL A N 1
ATOM 5425 C CA . VAL A 1 695 ? -2.744 3.026 -9.535 1.00 74.25 695 VAL A CA 1
ATOM 5426 C C . VAL A 1 695 ? -2.738 3.758 -8.194 1.00 74.25 695 VAL A C 1
ATOM 5428 O O . VAL A 1 695 ? -3.404 3.293 -7.277 1.00 74.25 695 VAL A O 1
ATOM 5431 N N . ARG A 1 696 ? -2.082 4.923 -8.100 1.00 78.69 696 ARG A N 1
ATOM 5432 C CA . ARG A 1 696 ? -2.085 5.768 -6.892 1.00 78.69 696 ARG A CA 1
ATOM 5433 C C . ARG A 1 696 ? -3.500 6.181 -6.496 1.00 78.69 696 ARG A C 1
ATOM 5435 O O . ARG A 1 696 ? -3.937 5.803 -5.425 1.00 78.69 696 ARG A O 1
ATOM 5442 N N . ALA A 1 697 ? -4.278 6.749 -7.420 1.00 76.50 697 ALA A N 1
ATOM 5443 C CA . ALA A 1 697 ? -5.668 7.132 -7.153 1.00 76.50 697 ALA A CA 1
ATOM 5444 C C . ALA A 1 697 ? -6.567 5.955 -6.714 1.00 76.50 697 ALA A C 1
ATOM 5446 O O . ALA A 1 697 ? -7.572 6.147 -6.033 1.00 76.50 697 ALA A O 1
ATOM 5447 N N . ARG A 1 698 ? -6.244 4.718 -7.121 1.00 77.38 698 ARG A N 1
ATOM 5448 C CA . ARG A 1 698 ? -6.938 3.512 -6.638 1.00 77.38 698 ARG A CA 1
ATOM 5449 C C . ARG A 1 698 ? -6.463 3.076 -5.254 1.00 77.38 698 ARG A C 1
ATOM 5451 O O . ARG A 1 698 ? -7.293 2.583 -4.501 1.00 77.38 698 ARG A O 1
ATOM 5458 N N . SER A 1 699 ? -5.177 3.247 -4.951 1.00 77.19 699 SER A N 1
ATOM 5459 C CA . SER A 1 699 ? -4.607 3.029 -3.618 1.00 77.19 699 SER A CA 1
ATOM 5460 C C . SER A 1 699 ? -5.207 4.003 -2.612 1.00 77.19 699 SER A C 1
ATOM 5462 O O . SER A 1 699 ? -5.774 3.557 -1.626 1.00 77.19 699 SER A O 1
ATOM 5464 N N . ASP A 1 700 ? -5.201 5.301 -2.920 1.00 77.44 700 ASP A N 1
ATOM 5465 C CA . ASP A 1 700 ? -5.728 6.345 -2.032 1.00 77.44 700 ASP A CA 1
ATOM 5466 C C . ASP A 1 700 ? -7.204 6.074 -1.692 1.00 77.44 700 ASP A C 1
ATOM 5468 O O . ASP A 1 700 ? -7.630 6.134 -0.543 1.00 77.44 700 ASP A O 1
ATOM 5472 N N . ARG A 1 701 ? -7.988 5.644 -2.689 1.00 77.06 701 ARG A N 1
ATOM 5473 C CA . ARG A 1 701 ? -9.391 5.263 -2.492 1.00 77.06 701 ARG A CA 1
ATOM 5474 C C . ARG A 1 701 ? -9.574 3.962 -1.700 1.00 77.06 701 ARG A C 1
ATOM 5476 O O . ARG A 1 701 ? -10.608 3.779 -1.058 1.00 77.06 701 ARG A O 1
ATOM 5483 N N . ALA A 1 702 ? -8.617 3.036 -1.761 1.00 71.88 702 ALA A N 1
ATOM 5484 C CA . ALA A 1 702 ? -8.615 1.848 -0.909 1.00 71.88 702 ALA A CA 1
ATOM 5485 C C . ALA A 1 702 ? -8.298 2.226 0.546 1.00 71.88 702 ALA A C 1
ATOM 5487 O O . ALA A 1 702 ? -8.965 1.737 1.457 1.00 71.88 702 ALA A O 1
ATOM 5488 N N . ASP A 1 703 ? -7.367 3.157 0.759 1.00 75.06 703 ASP A N 1
ATOM 5489 C CA . ASP A 1 703 ? -7.045 3.696 2.080 1.00 75.06 703 ASP A CA 1
ATOM 5490 C C . ASP A 1 703 ? -8.246 4.440 2.692 1.00 75.06 703 ASP A C 1
ATOM 5492 O O . ASP A 1 703 ? -8.571 4.225 3.862 1.00 75.06 703 ASP A O 1
ATOM 5496 N N . GLU A 1 704 ? -8.987 5.221 1.896 1.00 78.19 704 GLU A N 1
ATOM 5497 C CA . GLU A 1 704 ? -10.262 5.834 2.306 1.00 78.19 704 GLU A CA 1
ATOM 5498 C C . GLU A 1 704 ? -11.306 4.786 2.728 1.00 78.19 704 GLU A C 1
ATOM 5500 O O . GLU A 1 704 ? -11.950 4.920 3.772 1.00 78.19 704 GLU A O 1
ATOM 5505 N N . LEU A 1 705 ? -11.466 3.705 1.954 1.00 75.69 705 LEU A N 1
ATOM 5506 C CA . LEU A 1 705 ? -12.376 2.608 2.303 1.00 75.69 705 LEU A CA 1
ATOM 5507 C C . LEU A 1 705 ? -11.948 1.897 3.594 1.00 75.69 705 LEU A C 1
ATOM 5509 O O . LEU A 1 705 ? -12.797 1.588 4.433 1.00 75.69 705 LEU A O 1
ATOM 5513 N N . HIS A 1 706 ? -10.647 1.680 3.796 1.00 74.12 706 HIS A N 1
ATOM 5514 C CA . HIS A 1 706 ? -10.121 1.125 5.042 1.00 74.12 706 HIS A CA 1
ATOM 5515 C C . HIS A 1 706 ? -10.347 2.060 6.233 1.00 74.12 706 HIS A C 1
ATOM 5517 O O . HIS A 1 706 ? -10.702 1.585 7.315 1.00 74.12 706 HIS A O 1
ATOM 5523 N N . ALA A 1 707 ? -10.200 3.374 6.052 1.00 76.69 707 ALA A N 1
ATOM 5524 C CA . ALA A 1 707 ? -10.519 4.358 7.081 1.00 76.69 707 ALA A CA 1
ATOM 5525 C C . ALA A 1 707 ? -12.013 4.322 7.443 1.00 76.69 707 ALA A C 1
ATOM 5527 O O . ALA A 1 707 ? -12.357 4.264 8.625 1.00 76.69 707 ALA A O 1
ATOM 5528 N N . HIS A 1 708 ? -12.901 4.249 6.447 1.00 78.06 708 HIS A N 1
ATOM 5529 C CA . HIS A 1 708 ? -14.340 4.095 6.673 1.00 78.06 708 HIS A CA 1
ATOM 5530 C C . HIS A 1 708 ? -14.702 2.782 7.373 1.00 78.06 708 HIS A C 1
ATOM 5532 O O . HIS A 1 708 ? -15.567 2.784 8.247 1.00 78.06 708 HIS A O 1
ATOM 5538 N N . LEU A 1 709 ? -14.037 1.673 7.037 1.00 74.88 709 LEU A N 1
ATOM 5539 C CA . LEU A 1 709 ? -14.210 0.396 7.733 1.00 74.88 709 LEU A CA 1
ATOM 5540 C C . LEU A 1 709 ? -13.783 0.484 9.199 1.00 74.88 709 LEU A C 1
ATOM 5542 O O . LEU A 1 709 ? -14.527 0.046 10.071 1.00 74.88 709 LEU A O 1
ATOM 5546 N N . ARG A 1 710 ? -12.625 1.093 9.485 1.00 80.94 710 ARG A N 1
ATOM 5547 C CA . ARG A 1 710 ? -12.163 1.306 10.866 1.00 80.94 710 ARG A CA 1
ATOM 5548 C C . ARG A 1 710 ? -13.140 2.168 11.654 1.00 80.94 710 ARG A C 1
ATOM 5550 O O . ARG A 1 710 ? -13.471 1.826 12.783 1.00 80.94 710 ARG A O 1
ATOM 5557 N N . GLN A 1 711 ? -13.632 3.250 11.058 1.00 81.88 711 GLN A N 1
ATOM 5558 C CA . GLN A 1 711 ? -14.619 4.106 11.707 1.00 81.88 711 GLN A CA 1
ATOM 5559 C C . GLN A 1 711 ? -15.931 3.353 11.970 1.00 81.88 711 GLN A C 1
ATOM 5561 O O . GLN A 1 711 ? -16.463 3.433 13.072 1.00 81.88 711 GLN A O 1
ATOM 5566 N N . ALA A 1 712 ? -16.425 2.575 11.004 1.00 74.50 712 ALA A N 1
ATOM 5567 C CA . ALA A 1 712 ? -17.624 1.759 11.184 1.00 74.50 712 ALA A CA 1
ATOM 5568 C C . ALA A 1 712 ? -17.445 0.684 12.272 1.00 74.50 712 ALA A C 1
ATOM 5570 O O . ALA A 1 712 ? -18.378 0.438 13.032 1.00 74.50 712 ALA A O 1
ATOM 5571 N N . ALA A 1 713 ? -16.257 0.080 12.382 1.00 75.50 713 ALA A N 1
ATOM 5572 C CA . ALA A 1 713 ? -15.933 -0.870 13.445 1.00 75.50 713 ALA A CA 1
ATOM 5573 C C . ALA A 1 713 ? -15.941 -0.200 14.829 1.00 75.50 713 ALA A C 1
ATOM 5575 O O . ALA A 1 713 ? -16.590 -0.701 15.743 1.00 75.50 713 ALA A O 1
ATOM 5576 N N . LEU A 1 714 ? -15.307 0.971 14.963 1.00 79.06 714 LEU A N 1
ATOM 5577 C CA . LEU A 1 714 ? -15.309 1.752 16.207 1.00 79.06 714 LEU A CA 1
ATOM 5578 C C . LEU A 1 714 ? -16.723 2.208 16.602 1.00 79.06 714 LEU A C 1
ATOM 5580 O O . LEU A 1 714 ? -17.089 2.156 17.774 1.00 79.06 714 LEU A O 1
ATOM 5584 N N . GLU A 1 715 ? -17.542 2.628 15.634 1.00 78.94 715 GLU A N 1
ATOM 5585 C CA . GLU A 1 715 ? -18.953 2.959 15.868 1.00 78.94 715 GLU A CA 1
ATOM 5586 C C . GLU A 1 715 ? -19.763 1.731 16.313 1.00 78.94 715 GLU A C 1
ATOM 5588 O O . GLU A 1 715 ? -20.638 1.854 17.174 1.00 78.94 715 GLU A O 1
ATOM 5593 N N . GLY A 1 716 ? -19.467 0.551 15.760 1.00 74.31 716 GLY A N 1
ATOM 5594 C CA . GLY A 1 716 ? -20.048 -0.723 16.184 1.00 74.31 716 GLY A CA 1
ATOM 5595 C C . GLY A 1 716 ? -19.680 -1.080 17.627 1.00 74.31 716 GLY A C 1
ATOM 5596 O O . GLY A 1 716 ? -20.566 -1.370 18.431 1.00 74.31 716 GLY A O 1
ATOM 5597 N N . GLU A 1 717 ? -18.399 -0.979 17.992 1.00 79.38 717 GLU A N 1
ATOM 5598 C CA . GLU A 1 717 ? -17.916 -1.222 19.360 1.00 79.38 717 GLU A CA 1
ATOM 5599 C C . GLU A 1 717 ? -18.533 -0.248 20.369 1.00 79.38 717 GLU A C 1
ATOM 5601 O O . GLU A 1 717 ? -19.053 -0.675 21.403 1.00 79.38 717 GLU A O 1
ATOM 5606 N N . ALA A 1 718 ? -18.560 1.050 20.052 1.00 80.06 718 ALA A N 1
ATOM 5607 C CA . ALA A 1 718 ? -19.192 2.058 20.899 1.00 80.06 718 ALA A CA 1
ATOM 5608 C C . ALA A 1 718 ? -20.668 1.713 21.164 1.00 80.06 718 ALA A C 1
ATOM 5610 O O . ALA A 1 718 ? -21.111 1.688 22.314 1.00 80.06 718 ALA A O 1
ATOM 5611 N N . ARG A 1 719 ? -21.423 1.335 20.127 1.00 78.81 719 ARG A N 1
ATOM 5612 C CA . ARG A 1 719 ? -22.829 0.925 20.278 1.00 78.81 719 ARG A CA 1
ATOM 5613 C C . ARG A 1 719 ? -22.993 -0.370 21.065 1.00 78.81 719 ARG A C 1
ATOM 5615 O O . ARG A 1 719 ? -23.928 -0.471 21.856 1.00 78.81 719 ARG A O 1
ATOM 5622 N N . ALA A 1 720 ? -22.094 -1.338 20.898 1.00 77.44 720 ALA A N 1
ATOM 5623 C CA . ALA A 1 720 ? -22.104 -2.565 21.690 1.00 77.44 720 ALA A CA 1
ATOM 5624 C C . ALA A 1 720 ? -21.909 -2.263 23.187 1.00 77.44 720 ALA A C 1
ATOM 5626 O O . ALA A 1 720 ? -22.616 -2.821 24.029 1.00 77.44 720 ALA A O 1
ATOM 5627 N N . THR A 1 721 ? -21.019 -1.323 23.531 1.00 81.56 721 THR A N 1
ATOM 5628 C CA . THR A 1 721 ? -20.850 -0.880 24.925 1.00 81.56 721 THR A CA 1
ATOM 5629 C C . THR A 1 721 ? -22.078 -0.139 25.461 1.00 81.56 721 THR A C 1
ATOM 5631 O O . THR A 1 721 ? -22.480 -0.372 26.603 1.00 81.56 721 THR A O 1
ATOM 5634 N N . GLU A 1 722 ? -22.739 0.687 24.642 1.00 80.81 722 GLU A N 1
ATOM 5635 C CA . GLU A 1 722 ? -23.991 1.355 25.019 1.00 80.81 722 GLU A CA 1
ATOM 5636 C C . GLU A 1 722 ? -25.132 0.356 25.267 1.00 80.81 722 GLU A C 1
ATOM 5638 O O . GLU A 1 722 ? -25.870 0.503 26.246 1.00 80.81 722 GLU A O 1
ATOM 5643 N N . LEU A 1 723 ? -25.255 -0.671 24.417 1.00 78.88 723 LEU A N 1
ATOM 5644 C CA . LEU A 1 723 ? -26.207 -1.774 24.578 1.00 78.88 723 LEU A CA 1
ATOM 5645 C C . LEU A 1 723 ? -25.930 -2.567 25.859 1.00 78.88 723 LEU A C 1
ATOM 5647 O O . LEU A 1 723 ? -26.855 -2.852 26.616 1.00 78.88 723 LEU A O 1
ATOM 5651 N N . ALA A 1 724 ? -24.667 -2.884 26.152 1.00 79.31 724 ALA A N 1
ATOM 5652 C CA . ALA A 1 724 ? -24.293 -3.568 27.390 1.00 79.31 724 ALA A CA 1
ATOM 5653 C C . ALA A 1 724 ? -24.629 -2.728 28.638 1.00 79.31 724 ALA A C 1
ATOM 565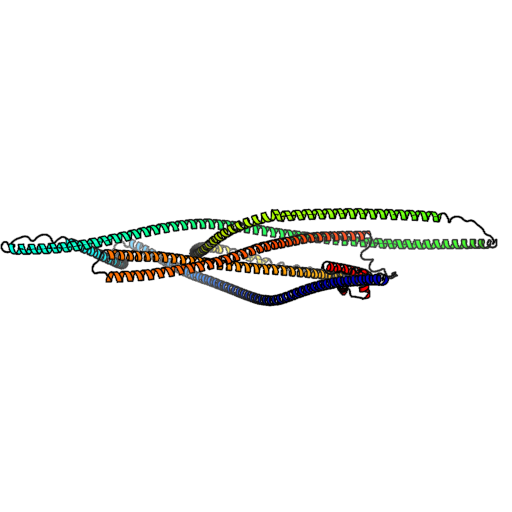5 O O . ALA A 1 724 ? -25.168 -3.245 29.618 1.00 79.31 724 ALA A O 1
ATOM 5656 N N . ALA A 1 725 ? -24.379 -1.415 28.598 1.00 82.50 725 ALA A N 1
ATOM 5657 C CA . ALA A 1 725 ? -24.703 -0.507 29.697 1.00 82.50 725 ALA A CA 1
ATOM 5658 C C . ALA A 1 725 ? -26.218 -0.347 29.914 1.00 82.50 725 ALA A C 1
ATOM 5660 O O . ALA A 1 725 ? -26.678 -0.160 31.043 1.00 82.50 725 ALA A O 1
ATOM 5661 N N . ALA A 1 726 ? -27.011 -0.383 28.845 1.00 78.25 726 ALA A N 1
ATOM 5662 C CA . ALA A 1 726 ? -28.462 -0.318 28.941 1.00 78.25 726 ALA A CA 1
ATOM 5663 C C . ALA A 1 726 ? -29.075 -1.650 29.420 1.00 78.25 726 ALA A C 1
ATOM 5665 O O . ALA A 1 726 ? -29.933 -1.608 30.301 1.00 78.25 726 ALA A O 1
ATOM 5666 N N . HIS A 1 727 ? -28.542 -2.806 29.002 1.00 79.44 727 HIS A N 1
ATOM 5667 C CA . HIS A 1 727 ? -28.861 -4.102 29.621 1.00 79.44 727 HIS A CA 1
ATOM 5668 C C . HIS A 1 727 ? -28.586 -4.098 31.131 1.00 79.44 727 HIS A C 1
ATOM 5670 O O . HIS A 1 727 ? -29.458 -4.456 31.918 1.00 79.44 727 HIS A O 1
ATOM 5676 N N . GLY A 1 728 ? -27.415 -3.609 31.559 1.00 84.25 728 GLY A N 1
ATOM 5677 C CA . GLY A 1 728 ? -27.089 -3.499 32.986 1.00 84.25 728 GLY A CA 1
ATOM 5678 C C . GLY A 1 728 ? -28.074 -2.621 33.773 1.00 84.25 728 GLY A C 1
ATOM 5679 O O . GLY A 1 728 ? -28.430 -2.948 34.906 1.00 84.25 728 GLY A O 1
ATOM 5680 N N . ARG A 1 729 ? -28.570 -1.531 33.166 1.00 84.88 729 ARG A N 1
ATOM 5681 C CA . ARG A 1 729 ? -29.610 -0.674 33.764 1.00 84.88 729 ARG A CA 1
ATOM 5682 C C . ARG A 1 729 ? -30.949 -1.396 33.898 1.00 84.88 729 ARG A C 1
ATOM 5684 O O . ARG A 1 729 ? -31.538 -1.317 34.975 1.00 84.88 729 ARG A O 1
ATOM 5691 N N . ILE A 1 730 ? -31.398 -2.112 32.866 1.00 82.25 730 ILE A N 1
ATOM 5692 C CA . ILE A 1 730 ? -32.630 -2.918 32.917 1.00 82.25 730 ILE A CA 1
ATOM 5693 C C . ILE A 1 730 ? -32.528 -3.947 34.044 1.00 82.25 730 ILE A C 1
ATOM 5695 O O . ILE A 1 730 ? -33.370 -3.935 34.936 1.00 82.25 730 ILE A O 1
ATOM 5699 N N . SER A 1 731 ? -31.442 -4.724 34.104 1.00 85.62 731 SER A N 1
ATOM 5700 C CA . SER A 1 731 ? -31.258 -5.715 35.173 1.00 85.62 731 SER A CA 1
ATOM 5701 C C . SER A 1 731 ? -31.254 -5.093 36.576 1.00 85.62 731 SER A C 1
ATOM 5703 O O . SER A 1 731 ? -31.797 -5.669 37.518 1.00 85.62 731 SER A O 1
ATOM 5705 N N . SER A 1 732 ? -30.690 -3.888 36.743 1.00 86.88 732 SER A N 1
ATOM 5706 C CA . SER A 1 732 ? -30.749 -3.172 38.028 1.00 86.88 732 SER A CA 1
ATOM 5707 C C . SER A 1 732 ? -32.172 -2.745 38.414 1.00 86.88 732 SER A C 1
ATOM 5709 O O . SER A 1 732 ? -32.538 -2.794 39.590 1.00 86.88 732 SER A O 1
ATOM 5711 N N . LEU A 1 733 ? -32.988 -2.352 37.431 1.00 82.75 733 LEU A N 1
ATOM 5712 C CA . LEU A 1 733 ? -34.380 -1.965 37.639 1.00 82.75 733 LEU A CA 1
ATOM 5713 C C . LEU A 1 733 ? -35.264 -3.183 37.910 1.00 82.75 733 LEU A C 1
ATOM 5715 O O . LEU A 1 733 ? -36.136 -3.098 38.769 1.00 82.75 733 LEU A O 1
ATOM 5719 N N . GLU A 1 734 ? -35.017 -4.316 37.253 1.00 84.81 734 GLU A N 1
ATOM 5720 C CA . GLU A 1 734 ? -35.700 -5.583 37.537 1.00 84.81 734 GLU A CA 1
ATOM 5721 C C . GLU A 1 734 ? -35.489 -6.007 38.995 1.00 84.81 734 GLU A C 1
ATOM 5723 O O . GLU A 1 734 ? -36.457 -6.290 39.698 1.00 84.81 734 GLU A O 1
ATOM 5728 N N . VAL A 1 735 ? -34.247 -5.944 39.491 1.00 87.44 735 VAL A N 1
ATOM 5729 C CA . VAL A 1 735 ? -33.925 -6.209 40.907 1.00 87.44 735 VAL A CA 1
ATOM 5730 C C . VAL A 1 735 ? -34.633 -5.214 41.838 1.00 87.44 735 VAL A C 1
ATOM 5732 O O . VAL A 1 735 ? -35.104 -5.577 42.918 1.00 87.44 735 VAL A O 1
ATOM 5735 N N . ALA A 1 736 ? -34.744 -3.942 41.439 1.00 83.19 736 ALA A N 1
ATOM 5736 C CA . ALA A 1 736 ? -35.485 -2.948 42.212 1.00 83.19 736 ALA A CA 1
ATOM 5737 C C . ALA A 1 736 ? -36.996 -3.244 42.242 1.00 83.19 736 ALA A C 1
ATOM 5739 O O . ALA A 1 736 ? -37.629 -3.057 43.284 1.00 83.19 736 ALA A O 1
ATOM 5740 N N . VAL A 1 737 ? -37.573 -3.728 41.135 1.00 83.38 737 VAL A N 1
ATOM 5741 C CA . VAL A 1 737 ? -38.974 -4.168 41.064 1.00 83.38 737 VAL A CA 1
ATOM 5742 C C . VAL A 1 737 ? -39.202 -5.371 41.970 1.00 83.38 737 VAL A C 1
ATOM 5744 O O . VAL A 1 737 ? -40.123 -5.317 42.781 1.00 83.38 737 VAL A O 1
ATOM 5747 N N . THR A 1 738 ? -38.350 -6.402 41.923 1.00 85.31 738 THR A N 1
ATOM 5748 C CA . THR A 1 738 ? -38.506 -7.583 42.790 1.00 85.31 738 THR A CA 1
ATOM 5749 C C . THR A 1 738 ? -38.416 -7.208 44.267 1.00 85.31 738 THR A C 1
ATOM 5751 O O . THR A 1 738 ? -39.276 -7.598 45.053 1.00 85.31 738 THR A O 1
ATOM 5754 N N . ALA A 1 739 ? -37.457 -6.357 44.648 1.00 84.44 739 ALA A N 1
ATOM 5755 C CA . ALA A 1 739 ? -37.335 -5.870 46.023 1.00 84.44 739 ALA A CA 1
ATOM 5756 C C . ALA A 1 739 ? -38.564 -5.057 46.479 1.00 84.44 739 ALA A C 1
ATOM 5758 O O . ALA A 1 739 ? -38.952 -5.092 47.650 1.00 84.44 739 ALA A O 1
ATOM 5759 N N . LYS A 1 740 ? -39.197 -4.298 45.575 1.00 80.31 740 LYS A N 1
ATOM 5760 C CA . LYS A 1 740 ? -40.431 -3.553 45.874 1.00 80.31 740 LYS A CA 1
ATOM 5761 C C . LYS A 1 740 ? -41.659 -4.459 45.944 1.00 80.31 740 LYS A C 1
ATOM 5763 O O . LYS A 1 740 ? -42.499 -4.231 46.813 1.00 80.31 740 LYS A O 1
ATOM 5768 N N . ASP A 1 741 ? -41.739 -5.483 45.101 1.00 80.75 741 ASP A N 1
ATOM 5769 C CA . ASP A 1 741 ? -42.786 -6.506 45.149 1.00 80.75 741 ASP A CA 1
ATOM 5770 C C . ASP A 1 741 ? -42.724 -7.293 46.477 1.00 80.75 741 ASP A C 1
ATOM 5772 O O . ASP A 1 741 ? -43.753 -7.479 47.129 1.00 80.75 741 ASP A O 1
ATOM 5776 N N . GLU A 1 742 ? -41.526 -7.631 46.968 1.00 86.38 742 GLU A N 1
ATOM 5777 C CA . GLU A 1 742 ? -41.329 -8.225 48.303 1.00 86.38 742 GLU A CA 1
ATOM 5778 C C . GLU A 1 742 ? -41.782 -7.282 49.437 1.00 86.38 742 GLU A C 1
ATOM 5780 O O . GLU A 1 742 ? -42.456 -7.700 50.386 1.00 86.38 742 GLU A O 1
ATOM 5785 N N . GLN A 1 743 ? -41.471 -5.979 49.341 1.00 81.94 743 GLN A N 1
ATOM 5786 C CA . GLN A 1 743 ? -41.965 -4.974 50.296 1.00 81.94 743 GLN A CA 1
ATOM 5787 C C . GLN A 1 743 ? -43.496 -4.880 50.287 1.00 81.94 743 GLN A C 1
ATOM 5789 O O . GLN A 1 743 ? -44.109 -4.797 51.354 1.00 81.94 743 GLN A O 1
ATOM 5794 N N . LEU A 1 744 ? -44.120 -4.903 49.106 1.00 77.19 744 LEU A N 1
ATOM 5795 C CA . LEU A 1 744 ? -45.575 -4.923 48.960 1.00 77.19 744 LEU A CA 1
ATOM 5796 C C . LEU A 1 744 ? -46.178 -6.157 49.620 1.00 77.19 744 LEU A C 1
ATOM 5798 O O . LEU A 1 744 ? -47.159 -6.044 50.353 1.00 77.19 744 LEU A O 1
ATOM 5802 N N . GLU A 1 745 ? -45.588 -7.330 49.416 1.00 83.06 745 GLU A N 1
ATOM 5803 C CA . GLU A 1 745 ? -46.055 -8.573 50.025 1.00 83.06 745 GLU A CA 1
ATOM 5804 C C . GLU A 1 745 ? -45.949 -8.532 51.562 1.00 83.06 745 GLU A C 1
ATOM 5806 O O . GLU A 1 745 ? -46.859 -8.965 52.285 1.00 83.06 745 GLU A O 1
ATOM 5811 N N . HIS A 1 746 ? -44.900 -7.895 52.086 1.00 82.69 746 HIS A N 1
ATOM 5812 C CA . HIS A 1 746 ? -44.754 -7.630 53.514 1.00 82.69 746 HIS A CA 1
ATOM 5813 C C . HIS A 1 746 ? -45.821 -6.656 54.062 1.00 82.69 746 HIS A C 1
ATOM 5815 O O . HIS A 1 746 ? -46.388 -6.889 55.133 1.00 82.69 746 HIS A O 1
ATOM 5821 N N . VAL A 1 747 ? -46.163 -5.589 53.333 1.00 81.06 747 VAL A N 1
ATOM 5822 C CA . VAL A 1 747 ? -47.249 -4.666 53.728 1.00 81.06 747 VAL A CA 1
ATOM 5823 C C . VAL A 1 747 ? -48.613 -5.360 53.640 1.00 81.06 747 VAL A C 1
ATOM 5825 O O . VAL A 1 747 ? -49.416 -5.249 54.568 1.00 81.06 747 VAL A O 1
ATOM 5828 N N . ARG A 1 748 ? -48.868 -6.159 52.593 1.00 82.19 748 ARG A N 1
ATOM 5829 C CA . ARG A 1 748 ? -50.103 -6.957 52.443 1.00 82.19 748 ARG A CA 1
ATOM 5830 C C . ARG A 1 748 ? -50.268 -7.957 53.582 1.00 82.19 748 ARG A C 1
ATOM 5832 O O . ARG A 1 748 ? -51.365 -8.094 54.122 1.00 82.19 748 ARG A O 1
ATOM 5839 N N . SER A 1 749 ? -49.193 -8.638 53.978 1.00 82.06 749 SER A N 1
ATOM 5840 C CA . SER A 1 749 ? -49.221 -9.572 55.109 1.00 82.06 749 SER A CA 1
ATOM 5841 C C . SER A 1 749 ? -49.450 -8.860 56.448 1.00 82.06 749 SER A C 1
ATOM 5843 O O . SER A 1 749 ? -50.275 -9.335 57.233 1.00 82.06 749 SER A O 1
ATOM 5845 N N . LYS A 1 750 ? -48.844 -7.684 56.683 1.00 82.06 750 LYS A N 1
ATOM 5846 C CA . LYS A 1 750 ? -49.151 -6.818 57.842 1.00 82.06 750 LYS A CA 1
ATOM 5847 C C . LYS A 1 750 ? -50.610 -6.365 57.868 1.00 82.06 750 LYS A C 1
ATOM 5849 O O . LYS A 1 750 ? -51.266 -6.497 58.901 1.00 82.06 750 LYS A O 1
ATOM 5854 N N . LEU A 1 751 ? -51.139 -5.891 56.739 1.00 77.62 751 LEU A N 1
ATOM 5855 C CA . LEU A 1 751 ? -52.538 -5.477 56.600 1.00 77.62 751 LEU A CA 1
ATOM 5856 C C . LEU A 1 751 ? -53.488 -6.647 56.907 1.00 77.62 751 LEU A C 1
ATOM 5858 O O . LEU A 1 751 ? -54.448 -6.498 57.661 1.00 77.62 751 LEU A O 1
ATOM 5862 N N . LYS A 1 752 ? -53.184 -7.843 56.386 1.00 82.31 752 LYS A N 1
ATOM 5863 C CA . LYS A 1 752 ? -53.955 -9.071 56.631 1.00 82.31 752 LYS A CA 1
ATOM 5864 C C . LYS A 1 752 ? -53.898 -9.502 58.100 1.00 82.31 752 LYS A C 1
ATOM 5866 O O . LYS A 1 752 ? -54.921 -9.906 58.653 1.00 82.31 752 LYS A O 1
ATOM 5871 N N . ALA A 1 753 ? -52.740 -9.382 58.750 1.00 78.38 753 ALA A N 1
ATOM 5872 C CA . ALA A 1 753 ? -52.583 -9.647 60.179 1.00 78.38 753 ALA A CA 1
ATOM 5873 C C . ALA A 1 753 ? -53.368 -8.641 61.043 1.00 78.38 753 ALA A C 1
ATOM 5875 O O . ALA A 1 753 ? -54.066 -9.055 61.968 1.00 78.38 753 ALA A O 1
ATOM 5876 N N . ALA A 1 754 ? -53.336 -7.347 60.705 1.00 76.69 754 ALA A N 1
ATOM 5877 C CA . ALA A 1 754 ? -54.120 -6.309 61.379 1.00 76.69 754 ALA A CA 1
ATOM 5878 C C . ALA A 1 754 ? -55.637 -6.527 61.211 1.00 76.69 754 ALA A C 1
ATOM 5880 O O . ALA A 1 754 ? -56.397 -6.418 62.176 1.00 76.69 754 ALA A O 1
ATOM 5881 N N . ALA A 1 755 ? -56.079 -6.919 60.010 1.00 72.69 755 ALA A N 1
ATOM 5882 C CA . ALA A 1 755 ? -57.471 -7.265 59.729 1.00 72.69 755 ALA A CA 1
ATOM 5883 C C . ALA A 1 755 ? -57.937 -8.517 60.499 1.00 72.69 755 ALA A C 1
ATOM 5885 O O . ALA A 1 755 ? -59.046 -8.534 61.029 1.00 72.69 755 ALA A O 1
ATOM 5886 N N . MET A 1 756 ? -57.088 -9.545 60.625 1.00 75.88 756 MET A N 1
ATOM 5887 C CA . MET A 1 756 ? -57.395 -10.730 61.438 1.00 75.88 756 MET A CA 1
ATOM 5888 C C . MET A 1 756 ? -57.337 -10.455 62.951 1.00 75.88 756 MET A C 1
ATOM 5890 O O . MET A 1 756 ? -58.100 -11.056 63.708 1.00 75.88 756 MET A O 1
ATOM 5894 N N . GLY A 1 757 ? -56.493 -9.523 63.405 1.00 65.25 757 GLY A N 1
ATOM 5895 C CA . GLY A 1 757 ? -56.445 -9.060 64.797 1.00 65.25 757 GLY A CA 1
ATOM 5896 C C . GLY A 1 757 ? -57.724 -8.338 65.237 1.00 65.25 757 GLY A C 1
ATOM 5897 O O . GLY A 1 757 ? -58.198 -8.560 66.352 1.00 65.25 757 GLY A O 1
ATOM 5898 N N . LYS A 1 758 ? -58.353 -7.570 64.332 1.00 57.06 758 LYS A N 1
ATOM 5899 C CA . LYS A 1 758 ? -59.670 -6.932 64.546 1.00 57.06 758 LYS A CA 1
ATOM 5900 C C . LYS A 1 758 ? -60.776 -7.927 64.927 1.00 57.06 758 LYS A C 1
ATOM 5902 O O . LYS A 1 758 ? -61.670 -7.566 65.681 1.00 57.06 758 LYS A O 1
ATOM 5907 N N . LEU A 1 759 ? -60.703 -9.184 64.478 1.00 55.62 759 LEU A N 1
ATOM 5908 C CA . LEU A 1 759 ? -61.688 -10.222 64.818 1.00 55.62 759 LEU A CA 1
ATOM 5909 C C . LEU A 1 759 ? -61.545 -10.792 66.243 1.00 55.62 759 LEU A C 1
ATOM 5911 O O . LEU A 1 759 ? -62.458 -11.473 66.704 1.00 55.62 759 LEU A O 1
ATOM 5915 N N . ARG A 1 760 ? -60.426 -10.555 66.947 1.00 55.94 760 ARG A N 1
ATOM 5916 C CA . ARG A 1 760 ? -60.155 -11.164 68.268 1.00 55.94 760 ARG A CA 1
ATOM 5917 C C . ARG A 1 760 ? -60.296 -10.216 69.463 1.00 55.94 760 ARG A C 1
ATOM 5919 O O . ARG A 1 760 ? -60.307 -10.698 70.594 1.00 55.94 760 ARG A O 1
ATOM 5926 N N . HIS A 1 761 ? -60.419 -8.904 69.263 1.00 50.12 761 HIS A N 1
ATOM 5927 C CA . HIS A 1 761 ? -60.499 -7.914 70.349 1.00 50.12 761 HIS A CA 1
ATOM 5928 C C . HIS A 1 761 ? -61.714 -6.994 70.170 1.00 50.12 761 HIS A C 1
ATOM 5930 O O . HIS A 1 761 ? -61.606 -5.886 69.660 1.00 50.12 761 HIS A O 1
ATOM 5936 N N . ALA A 1 762 ? -62.884 -7.465 70.609 1.00 47.19 762 ALA A N 1
ATOM 5937 C CA . ALA A 1 762 ? -64.176 -6.786 70.457 1.00 47.19 762 ALA A CA 1
ATOM 5938 C C . ALA A 1 762 ? -64.479 -5.717 71.537 1.00 47.19 762 ALA A C 1
ATOM 5940 O O . ALA A 1 762 ? -65.637 -5.485 71.867 1.00 47.19 762 ALA A O 1
ATOM 5941 N N . GLY A 1 763 ? -63.473 -5.061 72.125 1.00 49.41 763 GLY A N 1
ATOM 5942 C CA . GLY A 1 763 ? -63.726 -4.079 73.187 1.00 49.41 763 GLY A CA 1
ATOM 5943 C C . GLY A 1 763 ? -62.635 -3.025 73.335 1.00 49.41 763 GLY A C 1
ATOM 5944 O O . GLY A 1 763 ? -61.639 -3.263 74.006 1.00 49.41 763 GLY A O 1
ATOM 5945 N N . GLY A 1 764 ? -62.845 -1.846 72.738 1.00 49.56 764 GLY A N 1
ATOM 5946 C CA . GLY A 1 764 ? -62.202 -0.587 73.152 1.00 49.56 764 GLY A CA 1
ATOM 5947 C C . GLY A 1 764 ? -61.073 -0.020 72.279 1.00 49.56 764 GLY A C 1
ATOM 5948 O O . GLY A 1 764 ? -60.735 1.146 72.454 1.00 49.56 764 GLY A O 1
ATOM 5949 N N . ALA A 1 765 ? -60.516 -0.768 71.318 1.00 54.19 765 ALA A N 1
ATOM 5950 C CA . ALA A 1 765 ? -59.350 -0.338 70.520 1.00 54.19 765 ALA A CA 1
ATOM 5951 C C . ALA A 1 765 ? -59.636 -0.081 69.019 1.00 54.19 765 ALA A C 1
ATOM 5953 O O . ALA A 1 765 ? -58.717 -0.052 68.200 1.00 54.19 765 ALA A O 1
ATOM 5954 N N . GLU A 1 766 ? -60.899 0.103 68.622 1.00 57.59 766 GLU A N 1
ATOM 5955 C CA . GLU A 1 766 ? -61.294 0.167 67.202 1.00 57.59 766 GLU A CA 1
ATOM 5956 C C . GLU A 1 766 ? -60.763 1.395 66.443 1.00 57.59 766 GLU A C 1
ATOM 5958 O O . GLU A 1 766 ? -60.412 1.274 65.269 1.00 57.59 766 GLU A O 1
ATOM 5963 N N . ALA A 1 767 ? -60.641 2.555 67.098 1.00 62.00 767 ALA A N 1
ATOM 5964 C CA . ALA A 1 767 ? -60.200 3.790 66.440 1.00 62.00 767 ALA A CA 1
ATOM 5965 C C . ALA A 1 767 ? -58.707 3.765 66.053 1.00 62.00 767 ALA A C 1
ATOM 5967 O O . ALA A 1 767 ? -58.341 4.167 64.950 1.00 62.00 767 ALA A O 1
ATOM 5968 N N . SER A 1 768 ? -57.841 3.228 66.922 1.00 63.75 768 SER A N 1
ATOM 5969 C CA . SER A 1 768 ? -56.397 3.107 66.656 1.00 63.75 768 SER A CA 1
ATOM 5970 C C . SER A 1 768 ? -56.098 2.049 65.584 1.00 63.75 768 SER A C 1
ATOM 5972 O O . SER A 1 768 ? -55.241 2.262 64.726 1.00 6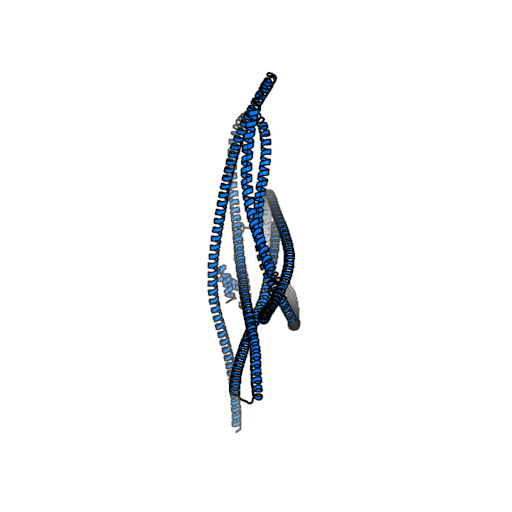3.75 768 SER A O 1
ATOM 5974 N N . LEU A 1 769 ? -56.838 0.934 65.586 1.00 68.81 769 LEU A N 1
ATOM 5975 C CA . LEU A 1 769 ? -56.736 -0.095 64.548 1.00 68.81 769 LEU A CA 1
ATOM 5976 C C . LEU A 1 769 ? -57.297 0.383 63.200 1.00 68.81 769 LEU A C 1
ATOM 5978 O O . LEU A 1 769 ? -56.816 -0.055 62.161 1.00 68.81 769 LEU A O 1
ATOM 5982 N N . GLY A 1 770 ? -58.301 1.267 63.194 1.00 73.31 770 GLY A N 1
ATOM 5983 C CA . GLY A 1 770 ? -58.801 1.927 61.983 1.00 73.31 770 GLY A CA 1
ATOM 5984 C C . GLY A 1 770 ? -57.729 2.776 61.301 1.00 73.31 770 GLY A C 1
ATOM 5985 O O . GLY A 1 770 ? -57.394 2.509 60.150 1.00 73.31 770 GLY A O 1
ATOM 5986 N N . ALA A 1 771 ? -57.118 3.701 62.048 1.00 74.50 771 ALA A N 1
ATOM 5987 C CA . ALA A 1 771 ? -56.063 4.576 61.534 1.00 74.50 771 ALA A CA 1
ATOM 5988 C C . ALA A 1 771 ? -54.824 3.798 61.051 1.00 74.50 771 ALA A C 1
ATOM 5990 O O . ALA A 1 771 ? -54.237 4.133 60.026 1.00 74.50 771 ALA A O 1
ATOM 5991 N N . SER A 1 772 ? -54.444 2.717 61.746 1.00 74.19 772 SER A N 1
ATOM 5992 C CA . SER A 1 772 ? -53.330 1.865 61.309 1.00 74.19 772 SER A CA 1
ATOM 5993 C C . SER A 1 772 ? -53.634 1.096 60.019 1.00 74.19 772 SER A C 1
ATOM 5995 O O . SER A 1 772 ? -52.711 0.830 59.254 1.00 74.19 772 SER A O 1
ATOM 5997 N N . VAL A 1 773 ? -54.892 0.711 59.777 1.00 76.06 773 VAL A N 1
ATOM 5998 C CA . VAL A 1 773 ? -55.296 0.022 58.541 1.00 76.06 773 VAL A CA 1
ATOM 5999 C C . VAL A 1 773 ? -55.366 1.001 57.369 1.00 76.06 773 VAL A C 1
ATOM 6001 O O . VAL A 1 773 ? -54.900 0.647 56.291 1.00 76.06 773 VAL A O 1
ATOM 6004 N N . GLU A 1 774 ? -55.873 2.221 57.573 1.00 79.81 774 GLU A N 1
ATOM 6005 C CA . GLU A 1 774 ? -55.839 3.283 56.552 1.00 79.81 774 GLU A CA 1
ATOM 6006 C C . GLU A 1 774 ? -54.401 3.641 56.166 1.00 79.81 774 GLU A C 1
ATOM 6008 O O . GLU A 1 774 ? -54.066 3.574 54.986 1.00 79.81 774 GLU A O 1
ATOM 6013 N N . ALA A 1 775 ? -53.521 3.880 57.146 1.00 79.50 775 ALA A N 1
ATOM 6014 C CA . ALA A 1 775 ? -52.114 4.192 56.891 1.00 79.50 775 ALA A CA 1
ATOM 6015 C C . ALA A 1 775 ? -51.384 3.073 56.122 1.00 79.50 775 ALA A C 1
ATOM 6017 O O . ALA A 1 775 ? -50.638 3.353 55.187 1.00 79.50 775 ALA A O 1
ATOM 6018 N N . LEU A 1 776 ? -51.630 1.801 56.466 1.00 79.94 776 LEU A N 1
ATOM 6019 C CA . LEU A 1 776 ? -51.079 0.661 55.724 1.00 79.94 776 LEU A CA 1
ATOM 6020 C C . LEU A 1 776 ? -51.696 0.520 54.323 1.00 79.94 776 LEU A C 1
ATOM 6022 O O . LEU A 1 776 ? -51.027 0.019 53.422 1.00 79.94 776 LEU A O 1
ATOM 6026 N N . SER A 1 777 ? -52.949 0.940 54.120 1.00 81.56 777 SER A N 1
ATOM 6027 C CA . SER A 1 777 ? -53.593 0.931 52.800 1.00 81.56 777 SER A CA 1
ATOM 6028 C C . SER A 1 777 ? -53.052 2.029 51.883 1.00 81.56 777 SER A C 1
ATOM 6030 O O . SER A 1 777 ? -52.810 1.767 50.706 1.00 81.56 777 SER A O 1
ATOM 6032 N N . ASP A 1 778 ? -52.778 3.214 52.431 1.00 82.31 778 ASP A N 1
ATOM 6033 C CA . ASP A 1 778 ? -52.156 4.318 51.703 1.00 82.31 778 ASP A CA 1
ATOM 6034 C C . ASP A 1 778 ? -50.693 3.998 51.378 1.00 82.31 778 ASP A C 1
ATOM 6036 O O . ASP A 1 778 ? -50.244 4.226 50.254 1.00 82.31 778 ASP A O 1
ATOM 6040 N N . GLU A 1 779 ? -49.960 3.384 52.317 1.00 84.25 779 GLU A N 1
ATOM 6041 C CA . GLU A 1 779 ? -48.606 2.883 52.065 1.00 84.25 779 GLU A CA 1
ATOM 6042 C C . GLU A 1 779 ? -48.607 1.809 50.968 1.00 84.25 779 GLU A C 1
ATOM 6044 O O . GLU A 1 779 ? -47.774 1.860 50.062 1.00 84.25 779 GLU A O 1
ATOM 6049 N N . LEU A 1 780 ? -49.563 0.872 50.996 1.00 82.19 780 LEU A N 1
ATOM 6050 C CA . LEU A 1 780 ? -49.712 -0.139 49.950 1.00 82.19 780 LEU A CA 1
ATOM 6051 C C . LEU A 1 780 ? -49.953 0.508 48.581 1.00 82.19 780 LEU A C 1
ATOM 6053 O O . LEU A 1 780 ? -49.280 0.160 47.614 1.00 82.19 780 LEU A O 1
ATOM 6057 N N . ARG A 1 781 ? -50.861 1.486 48.512 1.00 85.75 781 ARG A N 1
ATOM 6058 C CA . ARG A 1 781 ? -51.208 2.186 47.272 1.00 85.75 781 ARG A CA 1
ATOM 6059 C C . ARG A 1 781 ? -50.019 2.958 46.702 1.00 85.75 781 ARG A C 1
ATOM 6061 O O . ARG A 1 781 ? -49.724 2.831 45.518 1.00 85.75 781 ARG A O 1
ATOM 6068 N N . ALA A 1 782 ? -49.281 3.674 47.550 1.00 84.81 782 ALA A N 1
ATOM 6069 C CA . ALA A 1 782 ? -48.069 4.385 47.149 1.00 84.81 782 ALA A CA 1
ATOM 6070 C C . ALA A 1 782 ? -46.969 3.429 46.650 1.00 84.81 782 ALA A C 1
ATOM 6072 O O . ALA A 1 782 ? -46.226 3.754 45.723 1.00 84.81 782 ALA A O 1
ATOM 6073 N N . LYS A 1 783 ? -46.846 2.237 47.246 1.00 81.25 783 LYS A N 1
ATOM 6074 C CA . LYS A 1 783 ? -45.887 1.212 46.809 1.00 81.25 783 LYS A CA 1
ATOM 6075 C C . LYS A 1 783 ? -46.317 0.539 45.500 1.00 81.25 783 LYS A C 1
ATOM 6077 O O . LYS A 1 783 ? -45.456 0.318 44.652 1.00 81.25 783 LYS A O 1
ATOM 6082 N N . ASP A 1 784 ? -47.610 0.274 45.305 1.00 81.38 784 ASP A N 1
ATOM 6083 C CA . ASP A 1 784 ? -48.157 -0.256 44.047 1.00 81.38 784 ASP A CA 1
ATOM 6084 C C . ASP A 1 784 ? -47.935 0.756 42.897 1.00 81.38 784 ASP A C 1
ATOM 6086 O O . ASP A 1 784 ? -47.506 0.372 41.809 1.00 81.38 784 ASP A O 1
ATOM 6090 N N . GLU A 1 785 ? -48.121 2.059 43.148 1.00 88.12 785 GLU A N 1
ATOM 6091 C CA . GLU A 1 785 ? -47.801 3.132 42.189 1.00 88.12 785 GLU A CA 1
ATOM 6092 C C . GLU A 1 785 ? -46.296 3.206 41.873 1.00 88.12 785 GLU A C 1
ATOM 6094 O O . GLU A 1 785 ? -45.913 3.340 40.709 1.00 88.12 785 GLU A O 1
ATOM 6099 N N . GLN A 1 786 ? -45.423 3.054 42.878 1.00 84.44 786 GLN A N 1
ATOM 6100 C CA . GLN A 1 786 ? -43.970 2.984 42.661 1.00 84.44 786 GLN A CA 1
ATOM 6101 C C . GLN A 1 786 ? -43.571 1.787 41.787 1.00 84.44 786 GLN A C 1
ATOM 6103 O O . GLN A 1 786 ? -42.741 1.942 40.892 1.00 84.44 786 GLN A O 1
ATOM 6108 N N . VAL A 1 787 ? -44.156 0.606 42.015 1.00 82.50 787 VAL A N 1
ATOM 6109 C CA . VAL A 1 787 ? -43.901 -0.580 41.181 1.00 82.50 787 VAL A CA 1
ATOM 6110 C C . VAL A 1 787 ? -44.409 -0.372 39.757 1.00 82.50 787 VAL A C 1
ATOM 6112 O O . VAL A 1 787 ? -43.706 -0.720 38.809 1.00 82.50 787 VAL A O 1
ATOM 6115 N N . ALA A 1 788 ? -45.584 0.238 39.581 1.00 84.50 788 ALA A N 1
ATOM 6116 C CA . ALA A 1 788 ? -46.116 0.553 38.257 1.00 84.50 788 ALA A CA 1
ATOM 6117 C C . ALA A 1 788 ? -45.186 1.496 37.471 1.00 84.50 788 ALA A C 1
ATOM 6119 O O . ALA A 1 788 ? -44.893 1.229 36.306 1.00 84.50 788 ALA A O 1
ATOM 6120 N N . LEU A 1 789 ? -44.656 2.543 38.118 1.00 86.56 789 LEU A N 1
ATOM 6121 C CA . LEU A 1 789 ? -43.692 3.465 37.505 1.00 86.56 789 LEU A CA 1
ATOM 6122 C C . LEU A 1 789 ? -42.366 2.778 37.147 1.00 86.56 789 LEU A C 1
ATOM 6124 O O . LEU A 1 789 ? -41.821 3.028 36.074 1.00 86.56 789 LEU A O 1
ATOM 6128 N N . LEU A 1 790 ? -41.855 1.887 38.004 1.00 85.88 790 LEU A N 1
ATOM 6129 C CA . LEU A 1 790 ? -40.640 1.119 37.706 1.00 85.88 790 LEU A CA 1
ATOM 6130 C C . LEU A 1 790 ? -40.845 0.165 36.522 1.00 85.88 790 LEU A C 1
ATOM 6132 O O . LEU A 1 790 ? -39.996 0.109 35.637 1.00 85.88 790 LEU A O 1
ATOM 6136 N N . ARG A 1 791 ? -41.989 -0.529 36.450 1.00 87.50 791 ARG A N 1
ATOM 6137 C CA . ARG A 1 791 ? -42.328 -1.398 35.309 1.00 87.50 791 ARG A CA 1
ATOM 6138 C C . ARG A 1 791 ? -42.490 -0.606 34.012 1.00 87.50 791 ARG A C 1
ATOM 6140 O O . ARG A 1 791 ? -42.021 -1.050 32.971 1.00 87.50 791 ARG A O 1
ATOM 6147 N N . GLN A 1 792 ? -43.088 0.583 34.074 1.00 87.75 792 GLN A N 1
ATOM 6148 C CA . GLN A 1 792 ? -43.162 1.484 32.924 1.00 87.75 792 GLN A CA 1
ATOM 6149 C C . GLN A 1 792 ? -41.767 1.959 32.487 1.00 87.75 792 GLN A C 1
ATOM 6151 O O . GLN A 1 792 ? -41.485 2.005 31.293 1.00 87.75 792 GLN A O 1
ATOM 6156 N N . SER A 1 793 ? -40.877 2.270 33.436 1.00 85.12 793 SER A N 1
ATOM 6157 C CA . SER A 1 793 ? -39.486 2.626 33.132 1.00 85.12 793 SER A CA 1
ATOM 6158 C C . SER A 1 793 ? -38.715 1.477 32.478 1.00 85.12 793 SER A C 1
ATOM 6160 O O . SER A 1 793 ? -37.898 1.746 31.601 1.00 85.12 793 SER A O 1
ATOM 6162 N N . ILE A 1 794 ? -38.948 0.226 32.891 1.00 84.06 794 ILE A N 1
ATOM 6163 C CA . ILE A 1 794 ? -38.348 -0.956 32.253 1.00 84.06 794 ILE A CA 1
ATOM 6164 C C . ILE A 1 794 ? -38.844 -1.073 30.809 1.00 84.06 794 ILE A C 1
ATOM 6166 O O . ILE A 1 794 ? -38.021 -1.126 29.904 1.00 84.06 794 ILE A O 1
ATOM 6170 N N . ALA A 1 795 ? -40.158 -0.991 30.580 1.00 84.44 795 ALA A N 1
ATOM 6171 C CA . ALA A 1 795 ? -40.739 -1.113 29.240 1.00 84.44 795 ALA A CA 1
ATOM 6172 C C . ALA A 1 795 ? -40.206 -0.057 28.250 1.00 84.44 795 ALA A C 1
ATOM 6174 O O . ALA A 1 795 ? -39.896 -0.373 27.105 1.00 84.44 795 ALA A O 1
ATOM 6175 N N . VAL A 1 796 ? -40.041 1.198 28.690 1.00 87.44 796 VAL A N 1
ATOM 6176 C CA . VAL A 1 796 ? -39.457 2.259 27.846 1.00 87.44 796 VAL A CA 1
ATOM 6177 C C . VAL A 1 796 ? -37.988 1.972 27.516 1.00 87.44 796 VAL A C 1
ATOM 6179 O O . VAL A 1 796 ? -37.555 2.205 26.388 1.00 87.44 796 VAL A O 1
ATOM 6182 N N . LEU A 1 797 ? -37.214 1.453 28.475 1.00 83.56 797 LEU A N 1
ATOM 6183 C CA . LEU A 1 797 ? -35.818 1.080 28.237 1.00 83.56 797 LEU A CA 1
ATOM 6184 C C . LEU A 1 797 ? -35.699 -0.138 27.313 1.00 83.56 797 LEU A C 1
ATOM 6186 O O . LEU A 1 797 ? -34.798 -0.159 26.481 1.00 83.56 797 LEU A O 1
ATOM 6190 N N . GLU A 1 798 ? -36.600 -1.115 27.412 1.00 86.31 798 GLU A N 1
ATOM 6191 C CA . GLU A 1 798 ? -36.672 -2.263 26.497 1.00 86.31 798 GLU A CA 1
ATOM 6192 C C . GLU A 1 798 ? -36.984 -1.830 25.054 1.00 86.31 798 GLU A C 1
ATOM 6194 O O . GLU A 1 798 ? -36.345 -2.306 24.114 1.00 86.31 798 GLU A O 1
ATOM 6199 N N . GLU A 1 799 ? -37.901 -0.877 24.851 1.00 86.50 799 GLU A N 1
ATOM 6200 C CA . GLU A 1 799 ? -38.162 -0.303 23.522 1.00 86.50 799 GLU A CA 1
ATOM 6201 C C . GLU A 1 799 ? -36.951 0.471 22.975 1.00 86.50 799 GLU A C 1
ATOM 6203 O O . GLU A 1 799 ? -36.596 0.332 21.799 1.00 86.50 799 GLU A O 1
ATOM 6208 N N . GLU A 1 800 ? -36.278 1.265 23.816 1.00 84.50 800 GLU A N 1
ATOM 6209 C CA . GLU A 1 800 ? -35.049 1.968 23.430 1.00 84.50 800 GLU A CA 1
ATOM 6210 C C . GLU A 1 800 ? -33.929 0.977 23.065 1.00 84.50 800 GLU A C 1
ATOM 6212 O O . GLU A 1 800 ? -33.183 1.204 22.107 1.00 84.50 800 GLU A O 1
ATOM 6217 N N . MET A 1 801 ? -33.840 -0.141 23.790 1.00 80.31 801 MET A N 1
ATOM 6218 C CA . MET A 1 801 ? -32.910 -1.236 23.524 1.00 80.31 801 MET A CA 1
ATOM 6219 C C . MET A 1 801 ? -33.176 -1.897 22.181 1.00 80.31 801 MET A C 1
ATOM 6221 O O . MET A 1 801 ? -32.266 -1.950 21.359 1.00 80.31 801 MET A O 1
ATOM 6225 N N . LEU A 1 802 ? -34.416 -2.296 21.900 1.00 83.00 802 LEU A N 1
ATOM 6226 C CA . LEU A 1 802 ? -34.796 -2.869 20.605 1.00 83.00 802 LEU A CA 1
ATOM 6227 C C . LEU A 1 802 ? -34.475 -1.918 19.443 1.00 83.00 802 LEU A C 1
ATOM 6229 O O . LEU A 1 802 ? -33.974 -2.338 18.397 1.00 83.00 802 LEU A O 1
ATOM 6233 N N . ALA A 1 803 ? -34.703 -0.614 19.624 1.00 82.75 803 ALA A N 1
ATOM 6234 C CA . ALA A 1 803 ? -34.337 0.385 18.624 1.00 82.75 803 ALA A CA 1
ATOM 6235 C C . ALA A 1 803 ? -32.811 0.500 18.437 1.00 82.75 803 ALA A C 1
ATOM 6237 O O . ALA A 1 803 ? -32.337 0.675 17.309 1.00 82.75 803 ALA A O 1
ATOM 6238 N N . LYS A 1 804 ? -32.030 0.406 19.520 1.00 81.44 804 LYS A N 1
ATOM 6239 C CA . LYS A 1 804 ? -30.559 0.406 19.477 1.00 81.44 804 LYS A CA 1
ATOM 6240 C C . LYS A 1 804 ? -29.998 -0.870 18.853 1.00 81.44 804 LYS A C 1
ATOM 6242 O O . LYS A 1 804 ? -29.094 -0.764 18.030 1.00 81.44 804 LYS A O 1
ATOM 6247 N N . GLU A 1 805 ? -30.566 -2.033 19.154 1.00 81.00 805 GLU A N 1
ATOM 6248 C CA . GLU A 1 805 ? -30.220 -3.318 18.535 1.00 81.00 805 GLU A CA 1
ATOM 6249 C C . GLU A 1 805 ? -30.511 -3.305 17.033 1.00 81.00 805 GLU A C 1
ATOM 6251 O O . GLU A 1 805 ? -29.650 -3.675 16.237 1.00 81.00 805 GLU A O 1
ATOM 6256 N N . GLY A 1 806 ? -31.665 -2.772 16.618 1.00 81.56 806 GLY A N 1
ATOM 6257 C CA . GLY A 1 806 ? -31.982 -2.592 15.200 1.00 81.56 806 GLY A CA 1
ATOM 6258 C C . GLY A 1 806 ? -30.987 -1.675 14.475 1.00 81.56 806 GLY A C 1
ATOM 6259 O O . GLY A 1 806 ? -30.576 -1.957 13.349 1.00 81.56 806 GLY A O 1
ATOM 6260 N N . ARG A 1 807 ? -30.536 -0.591 15.126 1.00 79.25 807 ARG A N 1
ATOM 6261 C CA . ARG A 1 807 ? -29.485 0.287 14.575 1.00 79.25 807 ARG A CA 1
ATOM 6262 C C . ARG A 1 807 ? -28.111 -0.377 14.551 1.00 79.25 807 ARG A C 1
ATOM 6264 O O . ARG A 1 807 ? -27.355 -0.098 13.623 1.00 79.25 807 ARG A O 1
ATOM 6271 N N . ALA A 1 808 ? -27.784 -1.198 15.549 1.00 76.50 808 ALA A N 1
ATOM 6272 C CA . ALA A 1 808 ? -26.544 -1.968 15.600 1.00 76.50 808 ALA A CA 1
ATOM 6273 C C . ALA A 1 808 ? -26.497 -2.992 14.454 1.00 76.50 808 ALA A C 1
ATOM 6275 O O . ALA A 1 808 ? -25.540 -2.987 13.683 1.00 76.50 808 ALA A O 1
ATOM 6276 N N . GLY A 1 809 ? -27.586 -3.739 14.240 1.00 78.81 809 GLY A N 1
ATOM 6277 C CA . GLY A 1 809 ? -27.719 -4.666 13.113 1.00 78.81 809 GLY A CA 1
ATOM 6278 C C . GLY A 1 809 ? -27.557 -3.981 11.752 1.00 78.81 809 GLY A C 1
ATOM 6279 O O . GLY A 1 809 ? -26.813 -4.463 10.903 1.00 78.81 809 GLY A O 1
ATOM 6280 N N . ALA A 1 810 ? -28.152 -2.798 11.559 1.00 79.38 810 ALA A N 1
ATOM 6281 C CA . ALA A 1 810 ? -27.970 -2.027 10.325 1.00 79.38 810 ALA A CA 1
ATOM 6282 C C . ALA A 1 810 ? -26.512 -1.566 10.106 1.00 79.38 810 ALA A C 1
ATOM 6284 O O . ALA A 1 810 ? -26.043 -1.498 8.966 1.00 79.38 810 ALA A O 1
ATOM 6285 N N . THR A 1 811 ? -25.772 -1.240 11.174 1.00 77.06 811 THR A N 1
ATOM 6286 C CA . THR A 1 811 ? -24.334 -0.941 11.058 1.00 77.06 811 THR A CA 1
ATOM 6287 C C . THR A 1 811 ? -23.491 -2.168 10.774 1.00 77.06 811 THR A C 1
ATOM 6289 O O . THR A 1 811 ? -22.574 -2.065 9.962 1.00 77.06 811 THR A O 1
ATOM 6292 N N . ASP A 1 812 ? -23.825 -3.317 11.353 1.00 76.88 812 ASP A N 1
ATOM 6293 C CA . ASP A 1 812 ? -23.124 -4.574 11.089 1.00 76.88 812 ASP A CA 1
ATOM 6294 C C . ASP A 1 812 ? -23.325 -5.017 9.634 1.00 76.88 812 ASP A C 1
ATOM 6296 O O . ASP A 1 812 ? -22.371 -5.401 8.956 1.00 76.88 812 ASP A O 1
ATOM 6300 N N . GLU A 1 813 ? -24.541 -4.869 9.100 1.00 82.25 813 GLU A N 1
ATOM 6301 C CA . GLU A 1 813 ? -24.832 -5.091 7.681 1.00 82.25 813 GLU A CA 1
ATOM 6302 C C . GLU A 1 813 ? -24.046 -4.133 6.777 1.00 82.25 813 GLU A C 1
ATOM 6304 O O . GLU A 1 813 ? -23.449 -4.561 5.784 1.00 82.25 813 GLU A O 1
ATOM 6309 N N . LYS A 1 814 ? -23.985 -2.840 7.128 1.00 80.56 814 LYS A N 1
ATOM 6310 C CA . LYS A 1 814 ? -23.172 -1.854 6.401 1.00 80.56 814 LYS A CA 1
ATOM 6311 C C . LYS A 1 814 ? -21.686 -2.222 6.435 1.00 80.56 814 LYS A C 1
ATOM 6313 O O . LYS A 1 814 ? -21.019 -2.149 5.404 1.00 80.56 814 LYS A O 1
ATOM 6318 N N . HIS A 1 815 ? -21.170 -2.642 7.587 1.00 76.25 815 HIS A N 1
ATOM 6319 C CA . HIS A 1 815 ? -19.786 -3.078 7.741 1.00 76.25 815 HIS A CA 1
ATOM 6320 C C . HIS A 1 815 ? -19.499 -4.334 6.902 1.00 76.25 815 HIS A C 1
ATOM 6322 O O . HIS A 1 815 ? -18.499 -4.388 6.188 1.00 76.25 815 HIS A O 1
ATOM 6328 N N . ALA A 1 816 ? -20.407 -5.313 6.898 1.00 81.00 816 ALA A N 1
ATOM 6329 C CA . ALA A 1 816 ? -20.295 -6.513 6.072 1.00 81.00 816 ALA A CA 1
ATOM 6330 C C . ALA A 1 816 ? -20.317 -6.195 4.565 1.00 81.00 816 ALA A C 1
ATOM 6332 O O . ALA A 1 816 ? -19.581 -6.810 3.789 1.00 81.00 816 ALA A O 1
ATOM 6333 N N . LEU A 1 817 ? -21.131 -5.225 4.131 1.00 82.06 817 LEU A N 1
ATOM 6334 C CA . LEU A 1 817 ? -21.137 -4.749 2.744 1.00 82.06 817 LEU A CA 1
ATOM 6335 C C . LEU A 1 817 ? -19.808 -4.084 2.365 1.00 82.06 817 LEU A C 1
ATOM 6337 O O . LEU A 1 817 ? -19.247 -4.424 1.324 1.00 82.06 817 LEU A O 1
ATOM 6341 N N . LEU A 1 818 ? -19.273 -3.213 3.224 1.00 81.88 818 LEU A N 1
ATOM 6342 C CA . LEU A 1 818 ? -17.972 -2.575 3.002 1.00 81.88 818 LEU A CA 1
ATOM 6343 C C . LEU A 1 818 ? -16.830 -3.605 2.959 1.00 81.88 818 LEU A C 1
ATOM 6345 O O . LEU A 1 818 ? -15.977 -3.531 2.080 1.00 81.88 818 LEU A O 1
ATOM 6349 N N . GLN A 1 819 ? -16.845 -4.624 3.825 1.00 81.62 819 GLN A N 1
ATOM 6350 C CA . GLN A 1 819 ? -15.864 -5.717 3.783 1.00 81.62 819 GLN A CA 1
ATOM 6351 C C . GLN A 1 819 ? -15.931 -6.515 2.475 1.00 81.62 819 GLN A C 1
ATOM 6353 O O . GLN A 1 819 ? -14.895 -6.873 1.913 1.00 81.62 819 GLN A O 1
ATOM 6358 N N . ARG A 1 820 ? -17.140 -6.790 1.965 1.00 84.81 820 ARG A N 1
ATOM 6359 C CA . ARG A 1 820 ? -17.318 -7.457 0.665 1.00 84.81 820 ARG A CA 1
ATOM 6360 C C . ARG A 1 820 ? -16.796 -6.601 -0.483 1.00 84.81 820 ARG A C 1
ATOM 6362 O O . ARG A 1 820 ? -16.209 -7.155 -1.411 1.00 84.81 820 ARG A O 1
ATOM 6369 N N . GLU A 1 821 ? -17.009 -5.288 -0.432 1.00 81.25 821 GLU A N 1
ATOM 6370 C CA . GLU A 1 821 ? -16.480 -4.373 -1.441 1.00 81.25 821 GLU A CA 1
ATOM 6371 C C . GLU A 1 821 ? -14.949 -4.325 -1.395 1.00 81.25 821 GLU A C 1
ATOM 6373 O O . GLU A 1 821 ? -14.329 -4.506 -2.440 1.00 81.25 821 GLU A O 1
ATOM 6378 N N . CYS A 1 822 ? -14.333 -4.201 -0.213 1.00 76.50 822 CYS A N 1
ATOM 6379 C CA . CYS A 1 822 ? -12.876 -4.277 -0.061 1.00 76.50 822 CYS A CA 1
ATOM 6380 C C . CYS A 1 822 ? -12.308 -5.586 -0.623 1.00 76.50 822 CYS A C 1
ATOM 6382 O O . CYS A 1 822 ? -11.438 -5.539 -1.486 1.00 76.50 822 CYS A O 1
ATOM 6384 N N . ALA A 1 823 ? -12.875 -6.742 -0.263 1.00 79.56 823 ALA A N 1
ATOM 6385 C CA . ALA A 1 823 ? -12.416 -8.030 -0.788 1.00 79.56 823 ALA A CA 1
ATOM 6386 C C . ALA A 1 823 ? -12.524 -8.122 -2.325 1.00 79.56 823 ALA A C 1
ATOM 6388 O O . ALA A 1 823 ? -11.618 -8.617 -2.992 1.00 79.56 823 ALA A O 1
ATOM 6389 N N . ALA A 1 824 ? -13.614 -7.613 -2.912 1.00 80.38 824 ALA A N 1
ATOM 6390 C CA . ALA A 1 824 ? -13.772 -7.574 -4.367 1.00 80.38 824 ALA A CA 1
ATOM 6391 C C . ALA A 1 824 ? -12.766 -6.623 -5.044 1.00 80.38 824 ALA A C 1
ATOM 6393 O O . ALA A 1 824 ? -12.368 -6.848 -6.190 1.00 80.38 824 ALA A O 1
ATOM 6394 N N . ARG A 1 825 ? -12.352 -5.550 -4.360 1.00 76.69 825 ARG A N 1
ATOM 6395 C CA . ARG A 1 825 ? -11.323 -4.622 -4.847 1.00 76.69 825 ARG A CA 1
ATOM 6396 C C . ARG A 1 825 ? -9.925 -5.215 -4.735 1.00 76.69 825 ARG A C 1
ATOM 6398 O O . ARG A 1 825 ? -9.168 -5.075 -5.691 1.00 76.69 825 ARG A O 1
ATOM 6405 N N . ASP A 1 826 ? -9.616 -5.929 -3.661 1.00 80.06 826 ASP A N 1
ATOM 6406 C CA . ASP A 1 826 ? -8.344 -6.641 -3.506 1.00 80.06 826 ASP A CA 1
ATOM 6407 C C . ASP A 1 826 ? -8.173 -7.711 -4.593 1.00 80.06 826 ASP A C 1
ATOM 6409 O O . ASP A 1 826 ? -7.120 -7.786 -5.230 1.00 80.06 826 ASP A O 1
ATOM 6413 N N . GLU A 1 827 ? -9.241 -8.460 -4.907 1.00 83.69 827 GLU A N 1
ATOM 6414 C CA . GLU A 1 827 ? -9.276 -9.373 -6.061 1.00 83.69 827 GLU A CA 1
ATOM 6415 C C . GLU A 1 827 ? -8.961 -8.617 -7.378 1.00 83.69 827 GLU A C 1
ATOM 6417 O O . GLU A 1 827 ? -8.148 -9.075 -8.184 1.00 83.69 827 GLU A O 1
ATOM 6422 N N . GLN A 1 828 ? -9.534 -7.423 -7.599 1.00 80.38 828 GLN A N 1
ATOM 6423 C CA . GLN A 1 828 ? -9.229 -6.599 -8.784 1.00 80.38 828 GLN A CA 1
ATOM 6424 C C . GLN A 1 828 ? -7.780 -6.089 -8.809 1.00 80.38 828 GLN A C 1
ATOM 6426 O O . GLN A 1 828 ? -7.175 -6.044 -9.884 1.00 80.38 828 GLN A O 1
ATOM 6431 N N . ILE A 1 829 ? -7.227 -5.686 -7.662 1.00 77.62 829 ILE A N 1
ATOM 6432 C CA . ILE A 1 829 ? -5.839 -5.227 -7.539 1.00 77.62 829 ILE A CA 1
ATOM 6433 C C . ILE A 1 829 ? -4.883 -6.376 -7.861 1.00 77.62 829 ILE A C 1
ATOM 6435 O O . ILE A 1 829 ? -3.969 -6.173 -8.661 1.00 77.62 829 ILE A O 1
ATOM 6439 N N . MET A 1 830 ? -5.129 -7.584 -7.342 1.00 80.31 830 MET A N 1
ATOM 6440 C CA . MET A 1 830 ? -4.328 -8.766 -7.676 1.00 80.31 830 MET A CA 1
ATOM 6441 C C . MET A 1 830 ? -4.353 -9.072 -9.175 1.00 80.31 830 MET A C 1
ATOM 6443 O O . MET A 1 830 ? -3.293 -9.182 -9.787 1.00 80.31 830 MET A O 1
ATOM 6447 N N . VAL A 1 831 ? -5.532 -9.098 -9.806 1.00 84.19 831 VAL A N 1
ATOM 6448 C CA . VAL A 1 831 ? -5.645 -9.337 -11.259 1.00 84.19 831 VAL A CA 1
ATOM 6449 C C . VAL A 1 831 ? -4.889 -8.275 -12.070 1.00 84.19 831 VAL A C 1
ATOM 6451 O O . VAL A 1 831 ? -4.308 -8.567 -13.116 1.00 84.19 831 VAL A O 1
ATOM 6454 N N . LEU A 1 832 ? -4.888 -7.017 -11.626 1.00 77.94 832 LEU A N 1
ATOM 6455 C CA . LEU A 1 832 ? -4.129 -5.954 -12.289 1.00 77.94 832 LEU A CA 1
ATOM 6456 C C . LEU A 1 832 ? -2.621 -6.077 -12.060 1.00 77.94 832 LEU A C 1
ATOM 6458 O O . LEU A 1 832 ? -1.861 -5.798 -12.987 1.00 77.94 832 LEU A O 1
ATOM 6462 N N . ALA A 1 833 ? -2.190 -6.506 -10.874 1.00 77.56 833 ALA A N 1
ATOM 6463 C CA . ALA A 1 833 ? -0.789 -6.780 -10.574 1.00 77.56 833 ALA A CA 1
ATOM 6464 C C . ALA A 1 833 ? -0.256 -7.941 -11.428 1.00 77.56 833 ALA A C 1
ATOM 6466 O O . ALA A 1 833 ? 0.806 -7.813 -12.036 1.00 77.56 833 ALA A O 1
ATOM 6467 N N . GLU A 1 834 ? -1.032 -9.017 -11.579 1.00 82.12 834 GLU A N 1
ATOM 6468 C CA . GLU A 1 834 ? -0.716 -10.130 -12.482 1.00 82.12 834 GLU A CA 1
ATOM 6469 C C . GLU A 1 834 ? -0.622 -9.666 -13.940 1.00 82.12 834 GLU A C 1
ATOM 6471 O O . GLU A 1 834 ? 0.342 -9.990 -14.633 1.00 82.12 834 GLU A O 1
ATOM 6476 N N . LYS A 1 835 ? -1.569 -8.839 -14.409 1.00 79.81 835 LYS A N 1
ATOM 6477 C CA . LYS A 1 835 ? -1.515 -8.250 -15.761 1.00 79.81 835 LYS A CA 1
ATOM 6478 C C . LYS A 1 835 ? -0.293 -7.356 -15.960 1.00 79.81 835 LYS A C 1
ATOM 6480 O O . LYS A 1 835 ? 0.310 -7.388 -17.030 1.00 79.81 835 LYS A O 1
ATOM 6485 N N . LEU A 1 836 ? 0.085 -6.569 -14.952 1.00 78.38 836 LEU A N 1
ATOM 6486 C CA . LEU A 1 836 ? 1.294 -5.745 -14.991 1.00 78.38 836 LEU A CA 1
ATOM 6487 C C . LEU A 1 836 ? 2.545 -6.627 -15.086 1.00 78.38 836 LEU A C 1
ATOM 6489 O O . LEU A 1 836 ? 3.425 -6.355 -15.899 1.00 78.38 836 LEU A O 1
ATOM 6493 N N . GLN A 1 837 ? 2.618 -7.694 -14.290 1.00 83.12 837 GLN A N 1
ATOM 6494 C CA . GLN A 1 837 ? 3.736 -8.634 -14.310 1.00 83.12 837 GLN A CA 1
ATOM 6495 C C . GLN A 1 837 ? 3.824 -9.377 -15.650 1.00 83.12 837 GLN A C 1
ATOM 6497 O O . GLN A 1 837 ? 4.916 -9.500 -16.207 1.00 83.12 837 GLN A O 1
ATOM 6502 N N . ALA A 1 838 ? 2.687 -9.800 -16.210 1.00 78.56 838 ALA A N 1
ATOM 6503 C CA . ALA A 1 838 ? 2.610 -10.396 -17.541 1.00 78.56 838 ALA A CA 1
ATOM 6504 C C . ALA A 1 838 ? 3.098 -9.421 -18.623 1.00 78.56 838 ALA A C 1
ATOM 6506 O O . ALA A 1 838 ? 3.966 -9.780 -19.413 1.00 78.56 838 ALA A O 1
ATOM 6507 N N . ALA A 1 839 ? 2.645 -8.163 -18.598 1.00 74.38 839 ALA A N 1
ATOM 6508 C CA . ALA A 1 839 ? 3.109 -7.133 -19.528 1.00 74.38 839 ALA A CA 1
ATOM 6509 C C . ALA A 1 839 ? 4.618 -6.849 -19.382 1.00 74.38 839 ALA A C 1
ATOM 6511 O O . ALA A 1 839 ? 5.324 -6.690 -20.375 1.00 74.38 839 ALA A O 1
ATOM 6512 N N . GLN A 1 840 ? 5.156 -6.832 -18.157 1.00 79.69 840 GLN A N 1
ATOM 6513 C CA . GLN A 1 840 ? 6.599 -6.689 -17.928 1.00 79.69 840 GLN A CA 1
ATOM 6514 C C . GLN A 1 840 ? 7.397 -7.879 -18.477 1.00 79.69 840 GLN A C 1
ATOM 6516 O O . GLN A 1 840 ? 8.492 -7.688 -19.013 1.00 79.69 840 GLN A O 1
ATOM 6521 N N . LEU A 1 841 ? 6.873 -9.101 -18.353 1.00 78.19 841 LEU A N 1
ATOM 6522 C CA . LEU A 1 841 ? 7.481 -10.292 -18.945 1.00 78.19 841 LEU A CA 1
ATOM 6523 C C . LEU A 1 841 ? 7.405 -10.254 -20.473 1.00 78.19 841 LEU A C 1
ATOM 6525 O O . LEU A 1 841 ? 8.415 -10.523 -21.114 1.00 78.19 841 LEU A O 1
ATOM 6529 N N . GLU A 1 842 ? 6.278 -9.851 -21.060 1.00 79.62 842 GLU A N 1
ATOM 6530 C CA . GLU A 1 842 ? 6.144 -9.652 -22.508 1.00 79.62 842 GLU A CA 1
ATOM 6531 C C . GLU A 1 842 ? 7.123 -8.600 -23.033 1.00 79.62 842 GLU A C 1
ATOM 6533 O O . GLU A 1 842 ? 7.770 -8.835 -24.049 1.00 79.62 842 GLU A O 1
ATOM 6538 N N . ILE A 1 843 ? 7.318 -7.485 -22.323 1.00 74.94 843 ILE A N 1
ATOM 6539 C CA . ILE A 1 843 ? 8.315 -6.469 -22.690 1.00 74.94 843 ILE A CA 1
ATOM 6540 C C . ILE A 1 843 ? 9.734 -7.044 -22.609 1.00 74.94 843 ILE A C 1
ATOM 6542 O O . ILE A 1 843 ? 10.540 -6.811 -23.509 1.00 74.94 843 ILE A O 1
ATOM 6546 N N . LYS A 1 844 ? 10.062 -7.825 -21.571 1.00 78.50 844 LYS A N 1
ATOM 6547 C CA . LYS A 1 844 ? 11.381 -8.474 -21.454 1.00 78.50 844 LYS A CA 1
ATOM 6548 C C . LYS A 1 844 ? 11.610 -9.505 -22.560 1.00 78.50 844 LYS A C 1
ATOM 6550 O O . LYS A 1 844 ? 12.680 -9.525 -23.169 1.00 78.50 844 LYS A O 1
ATOM 6555 N N . ILE A 1 845 ? 10.612 -10.341 -22.838 1.00 78.06 845 ILE A N 1
ATOM 6556 C CA . ILE A 1 845 ? 10.669 -11.365 -23.885 1.00 78.06 845 ILE A CA 1
ATOM 6557 C C . ILE A 1 845 ? 10.754 -10.691 -25.257 1.00 78.06 845 ILE A C 1
ATOM 6559 O O . ILE A 1 845 ? 11.669 -10.999 -26.020 1.00 78.06 845 ILE A O 1
ATOM 6563 N N . GLY A 1 846 ? 9.888 -9.720 -25.545 1.00 78.38 846 GLY A N 1
ATOM 6564 C CA . GLY A 1 846 ? 9.898 -8.929 -26.774 1.00 78.38 846 GLY A CA 1
ATOM 6565 C C . GLY A 1 846 ? 11.209 -8.166 -26.968 1.00 78.38 846 GLY A C 1
ATOM 6566 O O . GLY A 1 846 ? 11.773 -8.194 -28.057 1.00 78.38 846 GLY A O 1
ATOM 6567 N N . GLY A 1 847 ? 11.765 -7.581 -25.904 1.00 81.19 847 GLY A N 1
ATOM 6568 C CA . GLY A 1 847 ? 13.084 -6.945 -25.917 1.00 81.19 847 GLY A CA 1
ATOM 6569 C C . GLY A 1 847 ? 14.209 -7.927 -26.253 1.00 81.19 847 GLY A C 1
ATOM 6570 O O . GLY A 1 847 ? 15.069 -7.618 -27.075 1.00 81.19 847 GLY A O 1
ATOM 6571 N N . SER A 1 848 ? 14.175 -9.142 -25.698 1.00 74.00 848 SER A N 1
ATOM 6572 C CA . SER A 1 848 ? 15.154 -10.189 -26.027 1.00 74.00 848 SER A CA 1
ATOM 6573 C C . SER A 1 848 ? 15.015 -10.709 -27.465 1.00 74.00 848 SER A C 1
ATOM 6575 O O . SER A 1 848 ? 16.019 -10.961 -28.129 1.00 74.00 848 SER A O 1
ATOM 6577 N N . GLN A 1 849 ? 13.785 -10.821 -27.979 1.00 75.75 849 GLN A N 1
ATOM 6578 C CA . GLN A 1 849 ? 13.516 -11.223 -29.361 1.00 75.75 849 GLN A CA 1
ATOM 6579 C C . GLN A 1 849 ? 13.947 -10.144 -30.358 1.00 75.75 849 GLN A C 1
ATOM 6581 O O . GLN A 1 849 ? 14.546 -10.473 -31.377 1.00 75.75 849 GLN A O 1
ATOM 6586 N N . LEU A 1 850 ? 13.696 -8.867 -30.056 1.00 69.75 850 LEU A N 1
ATOM 6587 C CA . LEU A 1 850 ? 14.190 -7.736 -30.845 1.00 69.75 850 LEU A CA 1
ATOM 6588 C C . LEU A 1 850 ? 15.719 -7.657 -30.817 1.00 69.75 850 LEU A C 1
ATOM 6590 O O . LEU A 1 850 ? 16.322 -7.404 -31.854 1.00 69.75 850 LEU A O 1
ATOM 6594 N N . GLY A 1 851 ? 16.346 -7.934 -29.669 1.00 80.44 851 GLY A N 1
ATOM 6595 C CA . GLY A 1 851 ? 17.801 -8.056 -29.556 1.00 80.44 851 GLY A CA 1
ATOM 6596 C C . GLY A 1 851 ? 18.365 -9.118 -30.502 1.00 80.44 851 GLY A C 1
ATOM 6597 O O . GLY A 1 851 ? 19.227 -8.806 -31.318 1.00 80.44 851 GLY A O 1
ATOM 6598 N N . ARG A 1 852 ? 17.803 -10.335 -30.477 1.00 80.12 852 ARG A N 1
ATOM 6599 C CA . ARG A 1 852 ? 18.203 -11.426 -31.386 1.00 80.12 852 ARG A CA 1
ATOM 6600 C C . ARG A 1 852 ? 17.959 -11.088 -32.854 1.00 80.12 852 ARG A C 1
ATOM 6602 O O . ARG A 1 852 ? 18.845 -11.297 -33.667 1.00 80.12 852 ARG A O 1
ATOM 6609 N N . LYS A 1 853 ? 16.801 -10.514 -33.195 1.00 80.00 853 LYS A N 1
ATOM 6610 C CA . LYS A 1 853 ? 16.511 -10.080 -34.572 1.00 80.00 853 LYS A CA 1
ATOM 6611 C C . LYS A 1 853 ? 17.473 -9.000 -35.055 1.00 80.00 853 LYS A C 1
ATOM 6613 O O . LYS A 1 853 ? 17.850 -9.008 -36.218 1.00 80.00 853 LYS A O 1
ATOM 6618 N N . ASN A 1 854 ? 17.871 -8.072 -34.189 1.00 74.75 854 ASN A N 1
ATOM 6619 C CA . ASN A 1 854 ? 18.861 -7.058 -34.541 1.00 74.75 854 ASN A CA 1
ATOM 6620 C C . ASN A 1 854 ? 20.249 -7.674 -34.751 1.00 74.75 854 ASN A C 1
ATOM 6622 O O . ASN A 1 854 ? 20.955 -7.248 -35.659 1.00 74.75 854 ASN A O 1
ATOM 6626 N N . GLU A 1 855 ? 20.634 -8.679 -33.960 1.00 82.62 855 GLU A N 1
ATOM 6627 C CA . GLU A 1 855 ? 21.865 -9.452 -34.178 1.00 82.62 855 GLU A CA 1
ATOM 6628 C C . GLU A 1 855 ? 21.811 -10.264 -35.483 1.00 82.62 855 GLU A C 1
ATOM 6630 O O . GLU A 1 855 ? 22.770 -10.243 -36.253 1.00 82.62 855 GLU A O 1
ATOM 6635 N N . GLU A 1 856 ? 20.682 -10.915 -35.781 1.00 84.81 856 GLU A N 1
ATOM 6636 C CA . GLU A 1 856 ? 20.437 -11.622 -37.046 1.00 84.81 856 GLU A CA 1
ATOM 6637 C C . GLU A 1 856 ? 20.521 -10.666 -38.240 1.00 84.81 856 GLU A C 1
ATOM 6639 O O . GLU A 1 856 ? 21.300 -10.906 -39.157 1.00 84.81 856 GLU A O 1
ATOM 6644 N N . LEU A 1 857 ? 19.809 -9.535 -38.202 1.00 80.75 857 LEU A N 1
ATOM 6645 C CA . LEU A 1 857 ? 19.861 -8.511 -39.249 1.00 80.75 857 LEU A CA 1
ATOM 6646 C C . LEU A 1 857 ? 21.257 -7.894 -39.383 1.00 80.75 857 LEU A C 1
ATOM 6648 O O . LEU A 1 857 ? 21.679 -7.575 -40.491 1.00 80.75 857 LEU A O 1
ATOM 6652 N N . ALA A 1 858 ? 22.000 -7.733 -38.285 1.00 80.00 858 ALA A N 1
ATOM 6653 C CA . ALA A 1 858 ? 23.387 -7.282 -38.340 1.00 80.00 858 ALA A CA 1
ATOM 6654 C C . ALA A 1 858 ? 24.280 -8.313 -39.048 1.00 80.00 858 ALA A C 1
ATOM 6656 O O . ALA A 1 858 ? 25.098 -7.929 -39.888 1.00 80.00 858 ALA A O 1
ATOM 6657 N N . MET A 1 859 ? 24.089 -9.608 -38.778 1.00 86.44 859 MET A N 1
ATOM 6658 C CA . MET A 1 859 ? 24.789 -10.690 -39.477 1.00 86.44 859 MET A CA 1
ATOM 6659 C C . MET A 1 859 ? 24.376 -10.798 -40.953 1.00 86.44 859 MET A C 1
ATOM 6661 O O . MET A 1 859 ? 25.242 -10.970 -41.813 1.00 86.44 859 MET A O 1
ATOM 6665 N N . GLU A 1 860 ? 23.094 -10.632 -41.283 1.00 84.69 860 GLU A N 1
ATOM 6666 C CA . GLU A 1 860 ? 22.585 -10.574 -42.663 1.00 84.69 860 GLU A CA 1
ATOM 6667 C C . GLU A 1 860 ? 23.141 -9.361 -43.420 1.00 84.69 860 GLU A C 1
ATOM 6669 O O . GLU A 1 860 ? 23.577 -9.460 -44.567 1.00 84.69 860 GLU A O 1
ATOM 6674 N N . LEU A 1 861 ? 23.209 -8.199 -42.774 1.00 81.88 861 LEU A N 1
ATOM 6675 C CA . LEU A 1 861 ? 23.793 -6.995 -43.359 1.00 81.88 861 LEU A CA 1
ATOM 6676 C C . LEU A 1 861 ? 25.304 -7.153 -43.571 1.00 81.88 861 LEU A C 1
ATOM 6678 O O . LEU A 1 861 ? 25.859 -6.669 -44.557 1.00 81.88 861 LEU A O 1
ATOM 6682 N N . GLN A 1 862 ? 25.989 -7.859 -42.672 1.00 84.19 862 GLN A N 1
ATOM 6683 C CA . GLN A 1 862 ? 27.412 -8.150 -42.811 1.00 84.19 862 GLN A CA 1
ATOM 6684 C C . GLN A 1 862 ? 27.682 -9.169 -43.927 1.00 84.19 862 GLN A C 1
ATOM 6686 O O . GLN A 1 862 ? 28.606 -8.978 -44.719 1.00 84.19 862 GLN A O 1
ATOM 6691 N N . THR A 1 863 ? 26.861 -10.214 -44.038 1.00 85.56 863 THR A N 1
ATOM 6692 C CA . THR A 1 863 ? 26.959 -11.221 -45.108 1.00 85.56 863 THR A CA 1
ATOM 6693 C C . THR A 1 863 ? 26.585 -10.645 -46.467 1.00 85.56 863 THR A C 1
ATOM 6695 O O . THR A 1 863 ? 27.302 -10.884 -47.433 1.00 85.56 863 THR A O 1
ATOM 6698 N N . THR A 1 864 ? 25.544 -9.817 -46.558 1.00 80.56 864 THR A N 1
ATOM 6699 C CA . THR A 1 864 ? 25.195 -9.107 -47.801 1.00 80.56 864 THR A CA 1
ATOM 6700 C C . THR A 1 864 ? 26.264 -8.094 -48.202 1.00 80.56 864 THR A C 1
ATOM 6702 O O . THR A 1 864 ? 26.606 -8.034 -49.378 1.00 80.56 864 THR A O 1
ATOM 6705 N N . LYS A 1 865 ? 26.879 -7.362 -47.261 1.00 80.06 865 LYS A N 1
ATOM 6706 C CA . LYS A 1 865 ? 28.061 -6.524 -47.549 1.00 80.06 865 LYS A CA 1
ATOM 6707 C C . LYS A 1 865 ? 29.246 -7.341 -48.056 1.00 80.06 865 LYS A C 1
ATOM 6709 O O . LYS A 1 865 ? 29.909 -6.919 -48.999 1.00 80.06 865 LYS A O 1
ATOM 6714 N N . ALA A 1 866 ? 29.515 -8.499 -47.455 1.00 81.12 866 ALA A N 1
ATOM 6715 C CA . ALA A 1 866 ? 30.582 -9.390 -47.901 1.00 81.12 866 ALA A CA 1
ATOM 6716 C C . ALA A 1 866 ? 30.297 -9.961 -49.301 1.00 81.12 866 ALA A C 1
ATOM 6718 O O . ALA A 1 866 ? 31.183 -9.961 -50.151 1.00 81.12 866 ALA A O 1
ATOM 6719 N N . ALA A 1 867 ? 29.055 -10.372 -49.565 1.00 78.69 867 ALA A N 1
ATOM 6720 C CA . ALA A 1 867 ? 28.611 -10.859 -50.866 1.00 78.69 867 ALA A CA 1
ATOM 6721 C C . ALA A 1 867 ? 28.636 -9.755 -51.931 1.00 78.69 867 ALA A C 1
ATOM 6723 O O . ALA A 1 867 ? 29.053 -10.013 -53.054 1.00 78.69 867 ALA A O 1
ATOM 6724 N N . LEU A 1 868 ? 28.260 -8.520 -51.583 1.00 76.38 868 LEU A N 1
ATOM 6725 C CA . LEU A 1 868 ? 28.361 -7.360 -52.468 1.00 76.38 868 LEU A CA 1
ATOM 6726 C C . LEU A 1 868 ? 29.825 -7.054 -52.800 1.00 76.38 868 LEU A C 1
ATOM 6728 O O . LEU A 1 868 ? 30.156 -6.926 -53.970 1.00 76.38 868 LEU A O 1
ATOM 6732 N N . MET A 1 869 ? 30.712 -7.017 -51.801 1.00 76.56 869 MET A N 1
ATOM 6733 C CA . MET A 1 869 ? 32.158 -6.852 -52.005 1.00 76.56 869 MET A CA 1
ATOM 6734 C C . MET A 1 869 ? 32.738 -7.962 -52.890 1.00 76.56 869 MET A C 1
ATOM 6736 O O . MET A 1 869 ? 33.572 -7.708 -53.755 1.00 76.56 869 MET A O 1
ATOM 6740 N N . GLN A 1 870 ? 32.294 -9.205 -52.699 1.00 76.69 870 GLN A N 1
ATOM 6741 C CA . GLN A 1 870 ? 32.723 -10.340 -53.509 1.00 76.69 870 GLN A CA 1
ATOM 6742 C C . GLN A 1 870 ? 32.175 -10.264 -54.941 1.00 76.69 870 GLN A C 1
ATOM 6744 O O . GLN A 1 870 ? 32.914 -10.530 -55.884 1.00 76.69 870 GLN A O 1
ATOM 6749 N N . ALA A 1 871 ? 30.918 -9.859 -55.122 1.00 74.12 871 ALA A N 1
ATOM 6750 C CA . ALA A 1 871 ? 30.310 -9.647 -56.432 1.00 74.12 871 ALA A CA 1
ATOM 6751 C C . ALA A 1 871 ? 30.956 -8.469 -57.175 1.00 74.12 871 ALA A C 1
ATOM 6753 O O . ALA A 1 871 ? 31.212 -8.581 -58.366 1.00 74.12 871 ALA A O 1
ATOM 6754 N N . GLN A 1 872 ? 31.294 -7.382 -56.476 1.00 73.19 872 GLN A N 1
ATOM 6755 C CA . GLN A 1 872 ? 32.039 -6.245 -57.027 1.00 73.19 872 GLN A CA 1
ATOM 6756 C C . GLN A 1 872 ? 33.437 -6.668 -57.490 1.00 73.19 872 GLN A C 1
ATOM 6758 O O . GLN A 1 872 ? 33.830 -6.348 -58.609 1.00 73.19 872 GLN A O 1
ATOM 6763 N N . ARG A 1 873 ? 34.144 -7.478 -56.687 1.00 73.25 873 ARG A N 1
ATOM 6764 C CA . ARG A 1 873 ? 35.430 -8.080 -57.079 1.00 73.25 873 ARG A CA 1
ATOM 6765 C C . ARG A 1 873 ? 35.307 -8.981 -58.308 1.00 73.25 873 ARG A C 1
ATOM 6767 O O . ARG A 1 873 ? 36.149 -8.911 -59.192 1.00 73.25 873 ARG A O 1
ATOM 6774 N N . LEU A 1 874 ? 34.271 -9.819 -58.375 1.00 74.75 874 LEU A N 1
ATOM 6775 C CA . LEU A 1 874 ? 34.045 -10.727 -59.508 1.00 74.75 874 LEU A CA 1
ATOM 6776 C C . LEU A 1 874 ? 33.578 -10.002 -60.776 1.00 74.75 874 LEU A C 1
ATOM 6778 O O . LEU A 1 874 ? 33.850 -10.473 -61.875 1.00 74.75 874 LEU A O 1
ATOM 6782 N N . ALA A 1 875 ? 32.892 -8.869 -60.632 1.00 69.19 875 ALA A N 1
ATOM 6783 C CA . ALA A 1 875 ? 32.436 -8.051 -61.749 1.00 69.19 875 ALA A CA 1
ATOM 6784 C C . ALA A 1 875 ? 33.529 -7.118 -62.304 1.00 69.19 875 ALA A C 1
ATOM 6786 O O . ALA A 1 875 ? 33.296 -6.475 -63.322 1.00 69.19 875 ALA A O 1
ATOM 6787 N N . GLY A 1 876 ? 34.699 -7.026 -61.656 1.00 56.66 876 GLY A N 1
ATOM 6788 C CA . GLY A 1 876 ? 35.771 -6.112 -62.069 1.00 56.66 876 GLY A CA 1
ATOM 6789 C C . GLY A 1 876 ? 35.378 -4.633 -61.983 1.00 56.66 876 GLY A C 1
ATOM 6790 O O . GLY A 1 876 ? 35.986 -3.800 -62.648 1.00 56.66 876 GLY A O 1
ATOM 6791 N N . ILE A 1 877 ? 34.345 -4.310 -61.197 1.00 55.47 877 ILE A N 1
ATOM 6792 C CA . ILE A 1 877 ? 33.864 -2.942 -61.010 1.00 55.47 877 ILE A CA 1
ATOM 6793 C C . ILE A 1 877 ? 34.673 -2.341 -59.862 1.00 55.47 877 ILE A C 1
ATOM 6795 O O . ILE A 1 877 ? 34.353 -2.546 -58.688 1.00 55.47 877 ILE A O 1
ATOM 6799 N N . ASP A 1 878 ? 35.742 -1.626 -60.206 1.00 50.78 878 ASP A N 1
ATOM 6800 C CA . ASP A 1 878 ? 36.511 -0.828 -59.254 1.00 50.78 878 ASP A CA 1
ATOM 6801 C C . ASP A 1 878 ? 35.617 0.279 -58.660 1.00 50.78 878 ASP A C 1
ATOM 6803 O O . ASP A 1 878 ? 35.082 1.106 -59.406 1.00 50.78 878 ASP A O 1
ATOM 6807 N N . PRO A 1 879 ? 35.467 0.371 -57.325 1.00 50.34 879 PRO A N 1
ATOM 6808 C CA . PRO A 1 879 ? 34.542 1.312 -56.690 1.00 50.34 879 PRO A CA 1
ATOM 6809 C C . PRO A 1 879 ? 34.993 2.786 -56.728 1.00 50.34 879 PRO A C 1
ATOM 6811 O O . PRO A 1 879 ? 34.385 3.614 -56.057 1.00 50.34 879 PRO A O 1
ATOM 6814 N N . VAL A 1 880 ? 36.033 3.143 -57.493 1.00 47.62 880 VAL A N 1
ATOM 6815 C CA . VAL A 1 880 ? 36.598 4.508 -57.506 1.00 47.62 880 VAL A CA 1
ATOM 6816 C C . VAL A 1 880 ? 36.623 5.163 -58.897 1.00 47.62 880 VAL A C 1
ATOM 6818 O O . VAL A 1 880 ? 36.836 6.367 -58.983 1.00 47.62 880 VAL A O 1
ATOM 6821 N N . ALA A 1 881 ? 36.331 4.456 -59.996 1.00 45.94 881 ALA A N 1
ATOM 6822 C CA . ALA A 1 881 ? 36.549 5.031 -61.335 1.00 45.94 881 ALA A CA 1
ATOM 6823 C C . ALA A 1 881 ? 35.300 5.273 -62.204 1.00 45.94 881 ALA A C 1
ATOM 6825 O O . ALA A 1 881 ? 35.398 6.020 -63.175 1.00 45.94 881 ALA A O 1
ATOM 6826 N N . GLU A 1 882 ? 34.123 4.728 -61.881 1.00 43.41 882 GLU A N 1
ATOM 6827 C CA . GLU A 1 882 ? 32.999 4.719 -62.842 1.00 43.41 882 GLU A CA 1
ATOM 6828 C C . GLU A 1 882 ? 31.705 5.391 -62.346 1.00 43.41 882 GLU A C 1
ATOM 6830 O O . GLU A 1 882 ? 30.602 5.003 -62.716 1.00 43.41 882 GLU A O 1
ATOM 6835 N N . ALA A 1 883 ? 31.830 6.445 -61.528 1.00 43.78 883 ALA A N 1
ATOM 6836 C CA . ALA A 1 883 ? 30.695 7.305 -61.156 1.00 43.78 883 ALA A CA 1
ATOM 6837 C C . ALA A 1 883 ? 30.903 8.811 -61.416 1.00 43.78 883 ALA A C 1
ATOM 6839 O O . ALA A 1 883 ? 29.978 9.586 -61.185 1.00 43.78 883 ALA A O 1
ATOM 6840 N N . LEU A 1 884 ? 32.062 9.257 -61.929 1.00 42.56 884 LEU A N 1
ATOM 6841 C CA . LEU A 1 884 ? 32.323 10.697 -62.118 1.00 42.56 884 LEU A CA 1
ATOM 6842 C C . LEU A 1 884 ? 32.745 11.151 -63.521 1.00 42.56 884 LEU A C 1
ATOM 6844 O O . LEU A 1 884 ? 32.796 12.357 -63.752 1.00 42.56 884 LEU A O 1
ATOM 6848 N N . THR A 1 885 ? 32.975 10.267 -64.496 1.00 41.53 885 THR A N 1
ATOM 6849 C CA . THR A 1 885 ? 33.468 10.729 -65.809 1.00 41.53 885 THR A CA 1
ATOM 6850 C C . THR A 1 885 ? 32.976 9.925 -67.012 1.00 41.53 885 THR A C 1
ATOM 6852 O O . THR A 1 885 ? 33.790 9.535 -67.836 1.00 41.53 885 THR A O 1
ATOM 6855 N N . SER A 1 886 ? 31.669 9.695 -67.187 1.00 40.34 886 SER A N 1
ATOM 6856 C CA . SER A 1 886 ? 31.139 9.440 -68.542 1.00 40.34 886 SER A CA 1
ATOM 6857 C C . SER A 1 886 ? 29.612 9.500 -68.626 1.00 40.34 886 SER A C 1
ATOM 6859 O O . SER A 1 886 ? 28.960 8.471 -68.671 1.00 40.34 886 SER A O 1
ATOM 6861 N N . THR A 1 887 ? 29.034 10.702 -68.711 1.00 38.03 887 THR A N 1
ATOM 6862 C CA . THR A 1 887 ? 27.801 10.930 -69.495 1.00 38.03 887 THR A CA 1
ATOM 6863 C C . THR A 1 887 ? 27.680 12.411 -69.849 1.00 38.03 887 THR A C 1
ATOM 6865 O O . THR A 1 887 ? 26.943 13.178 -69.231 1.00 38.03 887 THR A O 1
ATOM 6868 N N . LYS A 1 888 ? 28.417 12.822 -70.881 1.00 41.09 888 LYS A N 1
ATOM 6869 C CA . LYS A 1 888 ? 28.137 14.036 -71.651 1.00 41.09 888 LYS A CA 1
ATOM 6870 C C . LYS A 1 888 ? 27.850 13.585 -73.082 1.00 41.09 888 LYS A C 1
ATOM 6872 O O . LYS A 1 888 ? 28.746 13.554 -73.914 1.00 41.09 888 LYS A O 1
ATOM 6877 N N . GLY A 1 889 ? 26.614 13.163 -73.342 1.00 43.31 889 GLY A N 1
ATOM 6878 C CA . GLY A 1 889 ? 26.177 12.788 -74.687 1.00 43.31 889 GLY A CA 1
ATOM 6879 C C . GLY A 1 889 ? 24.957 11.872 -74.704 1.00 43.31 889 GLY A C 1
ATOM 6880 O O . GLY A 1 889 ? 25.089 10.683 -74.465 1.00 43.31 889 GLY A O 1
ATOM 6881 N N . LEU A 1 890 ? 23.804 12.458 -75.042 1.00 41.34 890 LEU A N 1
ATOM 6882 C CA . LEU A 1 890 ? 22.545 11.818 -75.453 1.00 41.34 890 LEU A CA 1
ATOM 6883 C C . LEU A 1 890 ? 21.844 10.892 -74.440 1.00 41.34 890 LEU A C 1
ATOM 6885 O O . LEU A 1 890 ? 21.942 9.671 -74.487 1.00 41.34 890 LEU A O 1
ATOM 6889 N N . VAL A 1 891 ? 21.010 11.517 -73.604 1.00 37.09 891 VAL A N 1
ATOM 6890 C CA . VAL A 1 891 ? 19.843 10.895 -72.962 1.00 37.09 891 VAL A CA 1
ATOM 6891 C C . VAL A 1 891 ? 18.685 10.888 -73.976 1.00 37.09 891 VAL A C 1
ATOM 6893 O O . VAL A 1 891 ? 18.327 11.967 -74.452 1.00 37.09 891 VAL A O 1
ATOM 6896 N N . PRO A 1 892 ? 18.084 9.730 -74.309 1.00 41.25 892 PRO A N 1
ATOM 6897 C CA . PRO A 1 892 ? 16.703 9.667 -74.763 1.00 41.25 892 PRO A CA 1
ATOM 6898 C C . PRO A 1 892 ? 15.769 9.843 -73.555 1.00 41.25 892 PRO A C 1
ATOM 6900 O O . PRO A 1 892 ? 16.052 9.359 -72.461 1.00 41.25 892 PRO A O 1
ATOM 6903 N N . ASP A 1 893 ? 14.685 10.579 -73.765 1.00 42.06 893 ASP A N 1
ATOM 6904 C CA . ASP A 1 893 ? 13.750 11.098 -72.767 1.00 42.06 893 ASP A CA 1
ATOM 6905 C C . ASP A 1 893 ? 13.431 10.193 -71.554 1.00 42.06 893 ASP A C 1
ATOM 6907 O O . ASP A 1 893 ? 12.855 9.115 -71.670 1.00 42.06 893 ASP A O 1
ATOM 6911 N N . GLY A 1 894 ? 13.688 10.744 -70.361 1.00 47.25 894 GLY A N 1
ATOM 6912 C CA . GLY A 1 894 ? 12.599 11.042 -69.428 1.00 47.25 894 GLY A CA 1
ATOM 6913 C C . GLY A 1 894 ? 12.153 9.974 -68.428 1.00 47.25 894 GLY A C 1
ATOM 6914 O O . GLY A 1 894 ? 11.002 9.573 -68.483 1.00 47.25 894 GLY A O 1
ATOM 6915 N N . VAL A 1 895 ? 12.965 9.669 -67.406 1.00 45.31 895 VAL A N 1
ATOM 6916 C CA . VAL A 1 895 ? 12.479 9.497 -66.014 1.00 45.31 895 VAL A CA 1
ATOM 6917 C C . VAL A 1 895 ? 13.591 9.931 -65.051 1.00 45.31 895 VAL A C 1
ATOM 6919 O O . VAL A 1 895 ? 14.618 9.272 -64.926 1.00 45.31 895 VAL A O 1
ATOM 6922 N N . SER A 1 896 ? 13.401 11.056 -64.362 1.00 49.25 896 SER A N 1
ATOM 6923 C CA . SER A 1 896 ? 14.320 11.526 -63.319 1.00 49.25 896 SER A CA 1
ATOM 6924 C C . SER A 1 896 ? 14.265 10.583 -62.107 1.00 49.25 896 SER A C 1
ATOM 6926 O O . SER A 1 896 ? 13.174 10.264 -61.628 1.00 49.25 896 SER A O 1
ATOM 6928 N N . LEU A 1 897 ? 15.424 10.162 -61.584 1.00 49.44 897 LEU A N 1
ATOM 6929 C CA . LEU A 1 897 ? 15.541 9.341 -60.366 1.00 49.44 897 LEU A CA 1
ATOM 6930 C C . LEU A 1 897 ? 14.778 9.958 -59.175 1.00 49.44 897 LEU A C 1
ATOM 6932 O O . LEU A 1 897 ? 14.201 9.249 -58.353 1.00 49.44 897 LEU A O 1
ATOM 6936 N N . ASP A 1 898 ? 14.708 11.289 -59.135 1.00 64.19 898 ASP A N 1
ATOM 6937 C CA . ASP A 1 898 ? 14.014 12.062 -58.106 1.00 64.19 898 ASP A CA 1
ATOM 6938 C C . ASP A 1 898 ? 12.484 11.863 -58.170 1.00 64.19 898 ASP A C 1
ATOM 6940 O O . ASP A 1 898 ? 11.801 11.855 -57.146 1.00 64.19 898 ASP A O 1
ATOM 6944 N N . SER A 1 899 ? 11.930 11.591 -59.360 1.00 68.75 899 SER A N 1
ATOM 6945 C CA . SER A 1 899 ? 10.502 11.273 -59.530 1.00 68.75 899 SER A CA 1
ATOM 6946 C C . SER A 1 899 ? 10.134 9.886 -58.992 1.00 68.75 899 SER A C 1
ATOM 6948 O O . SER A 1 899 ? 9.069 9.721 -58.398 1.00 68.75 899 SER A O 1
ATOM 6950 N N . GLN A 1 900 ? 11.028 8.896 -59.110 1.00 74.75 900 GLN A N 1
ATOM 6951 C CA . GLN A 1 900 ? 10.790 7.554 -58.570 1.00 74.75 900 GLN A CA 1
ATOM 6952 C C . GLN A 1 900 ? 10.857 7.530 -57.042 1.00 74.75 900 GLN A C 1
ATOM 6954 O O . GLN A 1 900 ? 10.026 6.881 -56.403 1.00 74.75 900 GLN A O 1
ATOM 6959 N N . VAL A 1 901 ? 11.809 8.256 -56.448 1.00 77.69 901 VAL A N 1
ATOM 6960 C CA . VAL A 1 901 ? 11.917 8.376 -54.986 1.00 77.69 901 VAL A CA 1
ATOM 6961 C C . VAL A 1 901 ? 10.694 9.103 -54.423 1.00 77.69 901 VAL A C 1
ATOM 6963 O O . VAL A 1 901 ? 10.066 8.610 -53.485 1.00 77.69 901 VAL A O 1
ATOM 6966 N N . LYS A 1 902 ? 10.276 10.207 -55.058 1.00 83.06 902 LYS A N 1
ATOM 6967 C CA . LYS A 1 902 ? 9.056 10.947 -54.699 1.00 83.06 902 LYS A CA 1
ATOM 6968 C C . LYS A 1 902 ? 7.786 10.104 -54.851 1.00 83.06 902 LYS A C 1
ATOM 6970 O O . LYS A 1 902 ? 6.934 10.140 -53.968 1.00 83.06 902 LYS A O 1
ATOM 6975 N N . GLY A 1 903 ? 7.672 9.309 -55.915 1.00 83.94 903 GLY A N 1
ATOM 6976 C CA . GLY A 1 903 ? 6.536 8.406 -56.128 1.00 83.94 903 GLY A CA 1
ATOM 6977 C C . GLY A 1 903 ? 6.437 7.306 -55.068 1.00 83.94 903 GLY A C 1
ATOM 6978 O O . GLY A 1 903 ? 5.356 7.059 -54.536 1.00 83.94 903 GLY A O 1
ATOM 6979 N N . ARG A 1 904 ? 7.565 6.684 -54.694 1.00 86.88 904 ARG A N 1
ATOM 6980 C CA . ARG A 1 904 ? 7.601 5.660 -53.633 1.00 86.88 904 ARG A CA 1
ATOM 6981 C C . ARG A 1 904 ? 7.299 6.239 -52.255 1.00 86.88 904 ARG A C 1
ATOM 6983 O O . ARG A 1 904 ? 6.544 5.629 -51.501 1.00 86.88 904 ARG A O 1
ATOM 6990 N N . PHE A 1 905 ? 7.849 7.413 -51.940 1.00 90.00 905 PHE A N 1
ATOM 6991 C CA . PHE A 1 905 ? 7.542 8.112 -50.694 1.00 90.00 905 PHE A CA 1
ATOM 6992 C C . PHE A 1 905 ? 6.042 8.413 -50.598 1.00 90.00 905 PHE A C 1
ATOM 6994 O O . PHE A 1 905 ? 5.404 8.001 -49.634 1.00 90.00 905 PHE A O 1
ATOM 7001 N N . PHE A 1 906 ? 5.457 9.011 -51.643 1.00 93.75 906 PHE A N 1
ATOM 7002 C CA . PHE A 1 906 ? 4.027 9.318 -51.684 1.00 93.75 906 PHE A CA 1
ATOM 7003 C C . PHE A 1 906 ? 3.138 8.075 -51.549 1.00 93.75 906 PHE A C 1
ATOM 7005 O O . PHE A 1 906 ? 2.148 8.087 -50.815 1.00 93.75 906 PHE A O 1
ATOM 7012 N N . HIS A 1 907 ? 3.504 6.984 -52.226 1.00 93.25 907 HIS A N 1
ATOM 7013 C CA . HIS A 1 907 ? 2.787 5.716 -52.136 1.00 93.25 907 HIS A CA 1
ATOM 7014 C C . HIS A 1 907 ? 2.771 5.174 -50.699 1.00 93.25 907 HIS A C 1
ATOM 7016 O O . HIS A 1 907 ? 1.711 4.818 -50.182 1.00 93.25 907 HIS A O 1
ATOM 7022 N N . ASN A 1 908 ? 3.923 5.183 -50.022 1.00 93.00 908 ASN A N 1
ATOM 7023 C CA . ASN A 1 908 ? 4.029 4.748 -48.630 1.00 93.00 908 ASN A CA 1
ATOM 7024 C C . ASN A 1 908 ? 3.236 5.658 -47.681 1.00 93.00 908 ASN A C 1
ATOM 7026 O O . ASN A 1 908 ? 2.564 5.156 -46.779 1.00 93.00 908 ASN A O 1
ATOM 7030 N N . THR A 1 909 ? 3.241 6.976 -47.912 1.00 91.88 909 THR A N 1
ATOM 7031 C CA . THR A 1 909 ? 2.402 7.929 -47.169 1.00 91.88 909 THR A CA 1
ATOM 7032 C C . THR A 1 909 ? 0.913 7.602 -47.327 1.00 91.88 909 THR A C 1
ATOM 7034 O O . THR A 1 909 ? 0.187 7.572 -46.334 1.00 91.88 909 THR A O 1
ATOM 7037 N N . CYS A 1 910 ? 0.457 7.277 -48.542 1.00 92.06 910 CYS A N 1
ATOM 7038 C CA . CYS A 1 910 ? -0.936 6.898 -48.797 1.00 92.06 910 CYS A CA 1
ATOM 7039 C C . CYS A 1 910 ? -1.354 5.622 -48.070 1.00 92.06 910 CYS A C 1
ATOM 7041 O O . CYS A 1 910 ? -2.430 5.580 -47.470 1.00 92.06 910 CYS A O 1
ATOM 7043 N N . LEU A 1 911 ? -0.505 4.593 -48.091 1.00 91.88 911 LEU A N 1
ATOM 7044 C CA . LEU A 1 911 ? -0.777 3.345 -47.384 1.00 91.88 911 LEU A CA 1
ATOM 7045 C C . LEU A 1 911 ? -0.835 3.554 -45.869 1.00 91.88 911 LEU A C 1
ATOM 7047 O O . LEU A 1 911 ? -1.763 3.063 -45.229 1.00 91.88 911 LEU A O 1
ATOM 7051 N N . LEU A 1 912 ? 0.104 4.317 -45.304 1.00 91.62 912 LEU A N 1
ATOM 7052 C CA . LEU A 1 912 ? 0.143 4.592 -43.869 1.00 91.62 912 LEU A CA 1
ATOM 7053 C C . LEU A 1 912 ? -1.120 5.327 -43.401 1.00 91.62 912 LEU A C 1
ATOM 7055 O O . LEU A 1 912 ? -1.766 4.887 -42.452 1.00 91.62 912 LEU A O 1
ATOM 7059 N N . VAL A 1 913 ? -1.518 6.396 -44.099 1.00 89.81 913 VAL A N 1
ATOM 7060 C CA . VAL A 1 913 ? -2.735 7.156 -43.769 1.00 89.81 913 VAL A CA 1
ATOM 7061 C C . VAL A 1 913 ? -3.983 6.275 -43.892 1.00 89.81 913 VAL A C 1
ATOM 7063 O O . VAL A 1 913 ? -4.841 6.301 -43.011 1.00 89.81 913 VAL A O 1
ATOM 7066 N N . LYS A 1 914 ? -4.066 5.426 -44.926 1.00 88.88 914 LYS A N 1
ATOM 7067 C CA . LYS A 1 914 ? -5.186 4.490 -45.111 1.00 88.88 914 LYS A CA 1
ATOM 7068 C C . LYS A 1 914 ? -5.272 3.451 -43.987 1.00 88.88 914 LYS A C 1
ATOM 7070 O O . LYS A 1 914 ? -6.371 3.155 -43.527 1.00 88.88 914 LYS A O 1
ATOM 7075 N N . VAL A 1 915 ? -4.138 2.924 -43.520 1.00 89.12 915 VAL A N 1
ATOM 7076 C CA . VAL A 1 915 ? -4.077 1.975 -42.391 1.00 89.12 915 VAL A CA 1
ATOM 7077 C C . VAL A 1 915 ? -4.484 2.648 -41.079 1.00 89.12 915 VAL A C 1
ATOM 7079 O O . VAL A 1 915 ? -5.293 2.089 -40.338 1.00 89.12 915 VAL A O 1
ATOM 7082 N N . LEU A 1 916 ? -3.980 3.856 -40.809 1.00 88.38 916 LEU A N 1
ATOM 7083 C CA . LEU A 1 916 ? -4.326 4.620 -39.606 1.00 88.38 916 LEU A CA 1
ATOM 7084 C C . LEU A 1 916 ? -5.823 4.953 -39.555 1.00 88.38 916 LEU A C 1
ATOM 7086 O O . LEU A 1 916 ? -6.458 4.792 -38.513 1.00 88.38 916 LEU A O 1
ATOM 7090 N N . LEU A 1 917 ? -6.402 5.342 -40.691 1.00 87.69 917 LEU A N 1
ATOM 7091 C CA . LEU A 1 917 ? -7.834 5.607 -40.801 1.00 87.69 917 LEU A CA 1
ATOM 7092 C C . LEU A 1 917 ? -8.683 4.331 -40.707 1.00 87.69 917 LEU A C 1
ATOM 7094 O O . LEU A 1 917 ? -9.747 4.357 -40.096 1.00 87.69 917 LEU A O 1
ATOM 7098 N N . ALA A 1 918 ? -8.219 3.203 -41.252 1.00 83.06 918 ALA A N 1
ATOM 7099 C CA . ALA A 1 918 ? -8.929 1.927 -41.150 1.00 83.06 918 ALA A CA 1
ATOM 7100 C C . ALA A 1 918 ? -8.958 1.379 -39.710 1.00 83.06 918 ALA A C 1
ATOM 7102 O O . ALA A 1 918 ? -9.932 0.736 -39.316 1.00 83.06 918 ALA A O 1
ATOM 7103 N N . ALA A 1 919 ? -7.919 1.651 -38.911 1.00 83.50 919 ALA A N 1
ATOM 7104 C CA . ALA A 1 919 ? -7.872 1.290 -37.493 1.00 83.50 919 ALA A CA 1
ATOM 7105 C C . ALA A 1 919 ? -8.862 2.109 -36.638 1.00 83.50 919 ALA A C 1
ATOM 7107 O O . ALA A 1 919 ? -9.367 1.629 -35.620 1.00 83.50 919 ALA A O 1
ATOM 7108 N N . GLN A 1 920 ? -9.196 3.329 -37.068 1.00 84.38 920 GLN A N 1
ATOM 7109 C CA . GLN A 1 920 ? -10.227 4.162 -36.453 1.00 84.38 920 GLN A CA 1
ATOM 7110 C C . GLN A 1 920 ? -11.610 3.746 -36.988 1.00 84.38 920 GLN A C 1
ATOM 7112 O O . GLN A 1 920 ? -12.137 4.306 -37.942 1.00 84.38 920 GLN A O 1
ATOM 7117 N N . THR A 1 921 ? -12.193 2.728 -36.347 1.00 53.88 921 THR A N 1
ATOM 7118 C CA . THR A 1 921 ? -13.370 1.896 -36.714 1.00 53.88 921 THR A CA 1
ATOM 7119 C C . THR A 1 921 ? -14.688 2.569 -37.170 1.00 53.88 921 THR A C 1
ATOM 7121 O O . THR A 1 921 ? -15.702 1.880 -37.288 1.00 53.88 921 THR A O 1
ATOM 7124 N N . LYS A 1 922 ? -14.745 3.876 -37.460 1.00 71.69 922 LYS A N 1
ATOM 7125 C CA . LYS A 1 922 ? -15.989 4.584 -37.831 1.00 71.69 922 LYS A CA 1
ATOM 7126 C C . LYS A 1 922 ? -15.945 5.423 -39.113 1.00 71.69 922 LYS A C 1
ATOM 7128 O O . LYS A 1 922 ? -16.998 5.923 -39.505 1.00 71.69 922 LYS A O 1
ATOM 7133 N N . VAL A 1 923 ? -14.804 5.569 -39.790 1.00 71.00 923 VAL A N 1
ATOM 7134 C CA . VAL A 1 923 ? -14.720 6.401 -41.006 1.00 71.00 923 VAL A CA 1
ATOM 7135 C C . VAL A 1 923 ? -14.832 5.531 -42.263 1.00 71.00 923 VAL A C 1
ATOM 7137 O O . VAL A 1 923 ? -14.023 4.631 -42.482 1.00 71.00 923 VAL A O 1
ATOM 7140 N N . LYS A 1 924 ? -15.851 5.776 -43.101 1.00 77.31 924 LYS A N 1
ATOM 7141 C CA . LYS A 1 924 ? -15.942 5.164 -44.438 1.00 77.31 924 LYS A CA 1
ATOM 7142 C C . LYS A 1 924 ? -14.876 5.799 -45.329 1.00 77.31 924 LYS A C 1
ATOM 7144 O O . LYS A 1 924 ? -15.008 6.959 -45.691 1.00 77.31 924 LYS A O 1
ATOM 7149 N N . LEU A 1 925 ? -13.840 5.036 -45.663 1.00 83.25 925 LEU A N 1
ATOM 7150 C CA . LEU A 1 925 ? -12.744 5.506 -46.508 1.00 83.25 925 LEU A CA 1
ATOM 7151 C C . LEU A 1 925 ? -13.143 5.523 -47.984 1.00 83.25 925 LEU A C 1
ATOM 7153 O O . LEU A 1 925 ? -13.582 4.502 -48.522 1.00 83.25 925 LEU A O 1
ATOM 7157 N N . ASN A 1 926 ? -12.921 6.653 -48.652 1.00 80.75 926 ASN A N 1
ATOM 7158 C CA . ASN A 1 926 ? -13.037 6.747 -50.104 1.00 80.75 926 ASN A CA 1
ATOM 7159 C C . ASN A 1 926 ? -11.915 5.927 -50.765 1.00 80.75 926 ASN A C 1
ATOM 7161 O O . ASN A 1 926 ? -10.735 6.103 -50.470 1.00 80.75 926 ASN A O 1
ATOM 7165 N N . ASN A 1 927 ? -12.259 4.989 -51.653 1.00 83.81 927 ASN A N 1
ATOM 7166 C CA . ASN A 1 927 ? -11.278 4.091 -52.274 1.00 83.81 927 ASN A CA 1
ATOM 7167 C C . ASN A 1 927 ? -10.646 4.729 -53.524 1.00 83.81 927 ASN A C 1
ATOM 7169 O O . ASN A 1 927 ? -10.790 4.214 -54.631 1.00 83.81 927 ASN A O 1
ATOM 7173 N N . LEU A 1 928 ? -9.989 5.876 -53.339 1.00 87.62 928 LEU A N 1
ATOM 7174 C CA . LEU A 1 928 ? -9.298 6.590 -54.413 1.00 87.62 928 LEU A CA 1
ATOM 7175 C C . LEU A 1 928 ? -7.997 5.858 -54.808 1.00 87.62 928 LEU A C 1
ATOM 7177 O O . LEU A 1 928 ? -7.246 5.441 -53.915 1.00 87.62 928 LEU A O 1
ATOM 7181 N N . PRO A 1 929 ? -7.707 5.697 -56.113 1.00 90.94 929 PRO A N 1
ATOM 7182 C CA . PRO A 1 929 ? -6.427 5.182 -56.592 1.00 90.94 929 PRO A CA 1
ATOM 7183 C C . PRO A 1 929 ? -5.259 6.076 -56.155 1.00 90.94 929 PRO A C 1
ATOM 7185 O O . PRO A 1 929 ? -5.320 7.303 -56.253 1.00 90.94 929 PRO A O 1
ATOM 7188 N N . ILE A 1 930 ? -4.163 5.465 -55.699 1.00 91.94 930 ILE A N 1
ATOM 7189 C CA . ILE A 1 930 ? -2.980 6.198 -55.215 1.00 91.94 930 ILE A CA 1
ATOM 7190 C C . ILE A 1 930 ? -2.340 6.997 -56.357 1.00 91.94 930 ILE A C 1
ATOM 7192 O O . ILE A 1 930 ? -1.853 8.107 -56.149 1.00 91.94 930 ILE A O 1
ATOM 7196 N N . GLU A 1 931 ? -2.388 6.471 -57.580 1.00 89.88 931 GLU A N 1
ATOM 7197 C CA . GLU A 1 931 ? -1.876 7.132 -58.776 1.00 89.88 931 GLU A CA 1
ATOM 7198 C C . GLU A 1 931 ? -2.627 8.434 -59.089 1.00 89.88 931 GLU A C 1
ATOM 7200 O O . GLU A 1 931 ? -2.012 9.390 -59.563 1.00 89.88 931 GLU A O 1
ATOM 7205 N N . GLU A 1 932 ? -3.933 8.500 -58.811 1.00 90.81 932 GLU A N 1
ATOM 7206 C CA . GLU A 1 932 ? -4.736 9.716 -59.001 1.00 90.81 932 GLU A CA 1
ATOM 7207 C C . GLU A 1 932 ? -4.374 10.778 -57.963 1.00 90.81 932 GLU A C 1
ATOM 7209 O O . GLU A 1 932 ? -4.127 11.930 -58.319 1.00 90.81 932 GLU A O 1
ATOM 7214 N N . LEU A 1 933 ? -4.234 10.376 -56.696 1.00 92.62 933 LEU A N 1
ATOM 7215 C CA . LEU A 1 933 ? -3.772 11.265 -55.630 1.00 92.62 933 LEU A CA 1
ATOM 7216 C C . LEU A 1 933 ? -2.359 11.796 -55.909 1.00 92.62 933 LEU A C 1
ATOM 7218 O O . LEU A 1 933 ? -2.083 12.967 -55.653 1.00 92.62 933 LEU A O 1
ATOM 7222 N N . TYR A 1 934 ? -1.477 10.969 -56.476 1.00 94.44 934 TYR A N 1
ATOM 7223 C CA . TYR A 1 934 ? -0.120 11.388 -56.820 1.00 94.44 934 TYR A CA 1
ATOM 7224 C C . TYR A 1 934 ? -0.122 12.406 -57.960 1.00 94.44 934 TYR A C 1
ATOM 7226 O O . TYR A 1 934 ? 0.538 13.440 -57.864 1.00 94.44 934 TYR A O 1
ATOM 7234 N N . ARG A 1 935 ? -0.911 12.165 -59.017 1.00 91.88 935 ARG A N 1
ATOM 7235 C CA . ARG A 1 935 ? -1.073 13.136 -60.110 1.00 91.88 935 ARG A CA 1
ATOM 7236 C C . ARG A 1 935 ? -1.628 14.461 -59.606 1.00 91.88 935 ARG A C 1
ATOM 7238 O O . ARG A 1 935 ? -1.106 15.497 -60.001 1.00 91.88 935 ARG A O 1
ATOM 7245 N N . ASP A 1 936 ? -2.620 14.431 -58.719 1.00 93.00 936 ASP A N 1
ATOM 7246 C CA . ASP A 1 936 ? -3.195 15.633 -58.111 1.00 93.00 936 ASP A CA 1
ATOM 7247 C C . ASP A 1 936 ? -2.142 16.447 -57.344 1.00 93.00 936 ASP A C 1
ATOM 7249 O O . ASP A 1 936 ? -2.084 17.670 -57.461 1.00 93.00 936 ASP A O 1
ATOM 7253 N N . VAL A 1 937 ? -1.302 15.773 -56.558 1.00 92.69 937 VAL A N 1
ATOM 7254 C CA . VAL A 1 937 ? -0.270 16.402 -55.722 1.00 92.69 937 VAL A CA 1
ATOM 7255 C C . VAL A 1 937 ? 0.845 17.013 -56.563 1.00 92.69 937 VAL A C 1
ATOM 7257 O O . VAL A 1 937 ? 1.270 18.139 -56.294 1.00 92.69 937 VAL A O 1
ATOM 7260 N N . ILE A 1 938 ? 1.268 16.313 -57.618 1.00 93.38 938 ILE A N 1
ATOM 7261 C CA . ILE A 1 938 ? 2.236 16.832 -58.589 1.00 93.38 938 ILE A CA 1
ATOM 7262 C C . ILE A 1 938 ? 1.637 18.003 -59.377 1.00 93.38 938 ILE A C 1
ATOM 7264 O O . ILE A 1 938 ? 2.293 19.031 -59.525 1.00 93.38 938 ILE A O 1
ATOM 7268 N N . ALA A 1 939 ? 0.382 17.898 -59.824 1.00 91.56 939 ALA A N 1
ATOM 7269 C CA . ALA A 1 939 ? -0.307 18.962 -60.555 1.00 91.56 939 ALA A CA 1
ATOM 7270 C C . ALA A 1 939 ? -0.506 20.228 -59.706 1.00 91.56 939 ALA A C 1
ATOM 7272 O O . ALA A 1 939 ? -0.424 21.338 -60.226 1.00 91.56 939 ALA A O 1
ATOM 7273 N N . LYS A 1 940 ? -0.734 20.071 -58.397 1.00 93.25 940 LYS A N 1
ATOM 7274 C CA . LYS A 1 940 ? -0.863 21.179 -57.438 1.00 93.25 940 LYS A CA 1
ATOM 7275 C C . LYS A 1 940 ? 0.479 21.703 -56.919 1.00 93.25 940 LYS A C 1
ATOM 7277 O O . LYS A 1 940 ? 0.474 22.654 -56.144 1.00 93.25 940 LYS A O 1
ATOM 7282 N N . ALA A 1 941 ? 1.598 21.095 -57.322 1.00 91.31 941 ALA A N 1
ATOM 7283 C CA . ALA A 1 941 ? 2.944 21.413 -56.844 1.00 91.31 941 ALA A CA 1
ATOM 7284 C C . ALA A 1 941 ? 3.032 21.497 -55.307 1.00 91.31 941 ALA A C 1
ATOM 7286 O O . ALA A 1 941 ? 3.717 22.362 -54.758 1.00 91.31 941 ALA A O 1
ATOM 7287 N N . LEU A 1 942 ? 2.313 20.611 -54.606 1.00 91.56 942 LEU A N 1
ATOM 7288 C CA . LEU A 1 942 ? 2.303 20.618 -53.145 1.00 91.56 942 LEU A CA 1
ATOM 7289 C C . LEU A 1 942 ? 3.682 20.199 -52.615 1.00 91.56 942 LEU A C 1
ATOM 7291 O O . LEU A 1 942 ? 4.253 19.223 -53.121 1.00 91.56 942 LEU A O 1
ATOM 7295 N N . PRO A 1 943 ? 4.219 20.890 -51.597 1.00 91.38 943 PRO A N 1
ATOM 7296 C CA . PRO A 1 943 ? 5.485 20.506 -50.992 1.00 91.38 943 PRO A CA 1
ATOM 7297 C C . PRO A 1 943 ? 5.319 19.185 -50.216 1.00 91.38 943 PRO A C 1
ATOM 7299 O O . PRO A 1 943 ? 4.217 18.829 -49.796 1.00 91.38 943 PRO A O 1
ATOM 7302 N N . VAL A 1 944 ? 6.403 18.408 -50.105 1.00 89.50 944 VAL A N 1
ATOM 7303 C CA . VAL A 1 944 ? 6.383 16.998 -49.646 1.00 89.50 944 VAL A CA 1
ATOM 7304 C C . VAL A 1 944 ? 5.831 16.839 -48.222 1.00 89.50 944 VAL A C 1
ATOM 7306 O O . VAL A 1 944 ? 5.174 15.849 -47.909 1.00 89.50 944 VAL A O 1
ATOM 7309 N N . ASP A 1 945 ? 6.053 17.837 -47.376 1.00 90.88 945 ASP A N 1
ATOM 7310 C CA . ASP A 1 945 ? 5.536 17.967 -46.013 1.00 90.88 945 ASP A CA 1
ATOM 7311 C C . ASP A 1 945 ? 4.007 18.132 -45.949 1.00 90.88 945 ASP A C 1
ATOM 7313 O O . ASP A 1 945 ? 3.386 17.697 -44.981 1.00 90.88 945 ASP A O 1
ATOM 7317 N N . ALA A 1 946 ? 3.376 18.672 -46.995 1.00 92.00 946 ALA A N 1
ATOM 7318 C CA . ALA A 1 946 ? 1.922 18.824 -47.081 1.00 92.00 946 ALA A CA 1
ATOM 7319 C C . ALA A 1 946 ? 1.193 17.566 -47.598 1.00 92.00 946 ALA A C 1
ATOM 7321 O O . ALA A 1 946 ? -0.039 17.494 -47.557 1.00 92.00 946 ALA A O 1
ATOM 7322 N N . TRP A 1 947 ? 1.922 16.557 -48.092 1.00 94.75 947 TRP A N 1
ATOM 7323 C CA . TRP A 1 947 ? 1.329 15.359 -48.699 1.00 94.75 947 TRP A CA 1
ATOM 7324 C C . TRP A 1 947 ? 0.496 14.508 -47.725 1.00 94.75 947 TRP A C 1
ATOM 7326 O O . TRP A 1 947 ? -0.601 14.109 -48.119 1.00 94.75 947 TRP A O 1
ATOM 7336 N N . PRO A 1 948 ? 0.925 14.239 -46.471 1.00 94.81 948 PRO A N 1
ATOM 7337 C CA . PRO A 1 948 ? 0.130 13.438 -45.536 1.00 94.81 948 PRO A CA 1
ATOM 7338 C C . PRO A 1 948 ? -1.235 14.067 -45.228 1.00 94.81 948 PRO A C 1
ATOM 7340 O O . PRO A 1 948 ? -2.247 13.367 -45.230 1.00 94.81 948 PRO A O 1
ATOM 7343 N N . GLN A 1 949 ? -1.266 15.388 -45.031 1.00 94.06 949 GLN A N 1
ATOM 7344 C CA . GLN A 1 949 ? -2.489 16.142 -44.755 1.00 94.06 949 GLN A CA 1
ATOM 7345 C C . GLN A 1 949 ? -3.433 16.129 -45.965 1.00 94.06 949 GLN A C 1
ATOM 7347 O O . GLN A 1 949 ? -4.614 15.817 -45.825 1.00 94.06 949 GLN A O 1
ATOM 7352 N N . TYR A 1 950 ? -2.899 16.365 -47.170 1.00 95.25 950 TYR A N 1
ATOM 7353 C CA . TYR A 1 950 ? -3.672 16.299 -48.412 1.00 95.25 950 TYR A CA 1
ATOM 7354 C C . TYR A 1 950 ? -4.310 14.918 -48.630 1.00 95.25 950 TYR A C 1
ATOM 7356 O O . TYR A 1 950 ? -5.479 14.804 -48.994 1.00 95.25 950 TYR A O 1
ATOM 7364 N N . VAL A 1 951 ? -3.549 13.851 -48.387 1.00 95.00 951 VAL A N 1
ATOM 7365 C CA . VAL A 1 951 ? -4.028 12.470 -48.516 1.00 95.00 951 VAL A CA 1
ATOM 7366 C C . VAL A 1 951 ? -5.095 12.149 -47.464 1.00 95.00 951 VAL A C 1
ATOM 7368 O O . VAL A 1 951 ? -6.102 11.522 -47.793 1.00 95.00 951 VAL A O 1
ATOM 7371 N N . TYR A 1 952 ? -4.915 12.603 -46.220 1.00 92.94 952 TYR A N 1
ATOM 7372 C CA . TYR A 1 952 ? -5.899 12.442 -45.147 1.00 92.94 952 TYR A CA 1
ATOM 7373 C C . TYR A 1 952 ? -7.233 13.111 -45.499 1.00 92.94 952 TYR A C 1
ATOM 7375 O O . TYR A 1 952 ? -8.284 12.477 -45.406 1.00 92.94 952 TYR A O 1
ATOM 7383 N N . GLU A 1 953 ? -7.201 14.356 -45.976 1.00 93.00 953 GLU A N 1
ATOM 7384 C CA . GLU A 1 953 ? -8.398 15.101 -46.384 1.00 93.00 953 GLU A CA 1
ATOM 7385 C C . GLU A 1 953 ? -9.131 14.426 -47.547 1.00 93.00 953 GLU A C 1
ATOM 7387 O O . GLU A 1 953 ? -10.355 14.382 -47.557 1.00 93.00 953 GLU A O 1
ATOM 7392 N N . ARG A 1 954 ? -8.407 13.832 -48.503 1.00 93.69 954 ARG A N 1
ATOM 7393 C CA . ARG A 1 954 ? -9.018 13.135 -49.650 1.00 93.69 954 ARG A CA 1
ATOM 7394 C C . ARG A 1 954 ? -9.582 11.758 -49.306 1.00 93.69 954 ARG A C 1
ATOM 7396 O O . ARG A 1 954 ? -10.467 11.277 -50.008 1.00 93.69 954 ARG A O 1
ATOM 7403 N N . PHE A 1 955 ? -9.072 11.111 -48.261 1.00 90.69 955 PHE A N 1
ATOM 7404 C CA . PHE A 1 955 ? -9.627 9.849 -47.773 1.00 90.69 955 PHE A CA 1
ATOM 7405 C C . PHE A 1 955 ? -10.802 10.032 -46.802 1.00 90.69 955 PHE A C 1
ATOM 7407 O O . PHE A 1 955 ? -11.600 9.100 -46.671 1.00 90.69 955 PHE A O 1
ATOM 7414 N N . THR A 1 956 ? -10.904 11.190 -46.138 1.00 88.19 956 THR A N 1
ATOM 7415 C CA . THR A 1 956 ? -11.936 11.493 -45.125 1.00 88.19 956 THR A CA 1
ATOM 7416 C C . THR A 1 956 ? -13.053 12.422 -45.604 1.00 88.19 956 THR A C 1
ATOM 7418 O O . THR A 1 956 ? -14.149 12.352 -45.046 1.00 88.19 956 THR A O 1
ATOM 7421 N N . GLY A 1 957 ? -12.796 13.266 -46.606 1.00 77.38 957 GLY A N 1
ATOM 7422 C CA . GLY A 1 957 ? -13.808 14.029 -47.342 1.00 77.38 957 GLY A CA 1
ATOM 7423 C C . GLY A 1 957 ? -14.362 13.218 -48.498 1.00 77.38 957 GLY A C 1
ATOM 7424 O O . GLY A 1 957 ? -15.602 13.205 -48.655 1.00 77.38 957 GLY A O 1
#

Organism: NCBI:txid1460289

pLDDT: mean 73.32, std 12.73, range [33.56, 95.25]